Protein 6LOI (pdb70)

Organism: Enterococcus faecalis (strain ATCC 700802 / V583) (NCBI:txid226185)

Nearest PDB structures (foldseek):
  6loi-assembly1_A  TM=1.005E+00  e=3.001E-45  Enterococcus faecalis
  6loi-assembly3_E  TM=9.959E-01  e=5.723E-41  Enterococcus faecalis
  6loi-assembly2_C  TM=9.942E-01  e=9.964E-41  Enterococcus faecalis
  5kh2-assembly1_A  TM=9.831E-01  e=2.744E-28  Streptococcus pneumoniae TIGR4
  4q9m-assembly1_B  TM=9.767E-01  e=1.024E-28  Streptococcus pneumoniae R6

Foldseek 3Di:
DFFDLPFDFWQAEEEEAFCLQVVCVVVPHHSVVSVVLLLVLVVQVVQLCQVSQHAEYEYEDCDDCSLVVCLVVCVVSLEAEAEDADCPPPPPVVNVSRVVSNVSNVPRDTHYYYYYDNDFQVVQLVQLVVVVVVCVVVVVDDPVPDDVLSSLCSGSLVVDPPVHSATQEYEYELQDDDPHRPCVVRCPPHHYYYDNHHSSRCHSSNVSVRSRVSSVD/DFFDLPDDAWQAEEEEAFFLQVVCVVVVHHSVVSVVLLLVLLLQVVLLSQVSQHAEYEYEYPVVPACVLLVSQVVCVVCVVSLEAEEEAADCVPGDPSSSVSRVVSNVVNVPRDTHYYYYYDNDFQVVQQVQLVVVVVVCCVVPVDHPVPQDPVSSLCSGSLVVDPPVHSATQEYEYELQPPDDDRPCVVRCPNHHYYYYNHHSSRDHSRVVSVSRVVSSVD/DAFDLPFDFWQEEEEEAFCLQVVCVVVVHHSLNSVVLLLVLVLQQVLLCLVSQHAEYEYEPDDPADLPVGDPVVLVVLVCVLVSLVVSLVVCVVSLEAEAEDADCVSRPPSSSVSRVVSNVSRVPRDTHYYYYYDNDFQVVQQVQLVVVVVVCVVVVPDPPVRQDVVSSLCSGSLNVDDPVHSATQEYEYECQDPDPHRPPVVRCPPHHYHYDNHRSSRCHSVNVSVSRVVSSVD/DAFDLPDDFWQEEEEEAFFLQVVCVVVVHHSVNSVLLLLVLVLQQVQLCLVSQHAEYEYEPPLSVVVVQQVSLVVSLVVCVVSLEQEAEDADLVPHDPSNSVSNVVSNVSSVPRDTHYYYYYDNHFQVVQLVQLVVVVVVVVVVVPDHDVPDDVVSSLCSGRLNVDPPSHSATQEYEYEQQDDDDRGPCVVRCPHHDYDYYNHRSSRCHSVNVRVRRVVSSVD/DFFDLPFDFWQAEEEEAFFQQVVQVVVVHDRCVSVVLLLVLVLQQVLLCQVSAHAEYEYEYPVVVLPCLLVSLVVCLVVCVVSLEAEEEDACCVPPDDSNVVSVVVSNVSSVPGDTHYYYYYDNDFLVVQQVQLVVVVVVCVVVVVDDPVPQDPLSSLCSGSLNVDPPVHSATQEYEYECQDPDDGRPPVVRCPPHHYYYYNHHSSPCHSSNVSVRRVVVSD/DFFDLPFDFWQEEEEEAFQLQVVQVVVPHDSVVSVVLLLVLLLQQVLLSLVSAHAEYEYEHPVCPLVVVLVSLVVVVVCVVSLEAEEEDADLVVGDDSSSVSRVVSNVVSVPRDTHYYYYYDNDFQVVQQVQLVVVVVVVVVVPPDHPVPCDLLSSLCSGSLNVDPPPNSATQEYEYELQDPDPRRPCVVRCPNHDYYYYNHHSSPCHSSVVSVSRVVSSVD

CATH classification: 3.40.1180.10

B-factor: mean 46.54, std 23.29, range [4.27, 154.28]

Solvent-accessible surface area: 60977 Å² total; per-residue (Å²): 137,60,24,19,114,89,6,20,8,0,24,0,0,0,0,0,18,28,5,29,10,122,31,0,105,99,109,225,73,86,128,127,22,0,100,136,71,1,55,73,8,1,58,97,0,0,97,43,0,24,127,30,26,3,86,0,0,0,1,22,57,136,50,84,78,9,1,33,69,2,2,22,56,0,8,125,22,58,0,70,3,29,15,3,17,64,48,155,180,15,82,82,154,24,35,84,9,1,114,39,1,47,89,9,0,96,110,8,113,31,5,17,0,0,10,1,32,91,11,10,0,183,42,2,54,97,41,2,51,127,90,12,61,52,50,41,81,113,179,65,56,69,76,142,101,57,73,128,116,22,51,19,68,42,8,38,1,12,96,5,69,94,105,25,28,66,3,26,1,4,0,3,0,8,30,74,134,149,42,30,61,0,0,65,78,3,21,70,210,17,84,80,31,72,20,175,33,17,1,13,65,3,18,4,71,23,0,29,80,0,0,4,24,22,28,126,147,194,95,32,60,52,72,26,121,27,0,63,0,0,0,0,0,14,18,6,28,15,117,24,0,110,106,126,213,80,94,140,77,26,0,70,125,62,2,32,76,0,2,40,76,0,1,22,24,0,23,80,16,26,3,89,0,0,0,0,23,65,118,133,155,136,51,64,36,20,33,100,6,12,75,72,4,85,62,7,89,174,44,55,0,82,2,33,9,4,13,51,39,117,165,8,44,76,144,0,64,80,2,0,117,97,7,26,111,111,4,107,113,27,57,34,4,19,0,0,11,3,25,67,14,9,0,28,32,2,1,23,42,0,2,54,94,0,0,30,57,9,49,129,175,76,53,82,14,110,105,2,67,68,108,21,2,18,64,40,9,41,1,15,97,6,62,100,134,32,29,48,4,56,0,4,0,2,0,11,26,62,60,46,0,5,20,0,0,0,6,2,0,0,111,0,33,2,36,32,21,176,32,18,1,8,68,1,48,10,92,23,0,36,76,0,0,1,19,28,36,131,137,173,82,30,62,164,175,28,126,38,0,66,0,0,0,0,0,18,26,5,20,16,119,23,0,41,99,115,89,67,65,19,79,33,0,48,98,58,1,36,51,1,6,40,126,2,1,100,50,0,23,111,38,47,3,103,0,0,0,0,11,46,48,48,81,40,34,59,123,99,42,67,73,18,12,83,89,34,26,85,32,16,29,92,12,3,66,77,0,20,65,36,2,87,160,47,56,0,73,2,31,13,4,16,34,38,118,75,11,40,80,144,0,51,69,1,0,125,102,1,50,100,92,2,96,119,25,119,35,6,20,0,0,7,0,26,21,2,2,1,30,23,2,1,27,44,0,0,60,75,0,0,32,51,8,53,129,184,82,81,73,16,118,97,1,72,68,104,4,0,19,67,34,8,40,2,13,96,8,80,110,80,25,32,49,3,53,1,2,0,0,0,4,35,48,52,59,0,8,19,0,0,0,7,2,0,0,129,3,38,6,28,33,16,172,29,13,1,8,69,4,47,19,106,25,0,37,58,0,0,0,31,30,32,124,68,188,86,30,71,125,17,21,130,37,2,74,0,0,0,0,0,12,10,1,18,0,98,19,0,81,113,117,184,68,91,104,134,29,0,56,106,63,1,23,54,1,7,57,101,0,0,76,51,0,4,74,33,16,4,105,0,0,0,0,15,52,125,114,169,167,51,78,53,16,8,95,8,2,30,70,4,2,19,56,0,9,88,7,30,0,79,2,31,12,3,12,40,47,112,152,12,35,91,131,2,38,80,3,2,106,40,1,48,83,8,0,99,107,11,121,20,6,17,0,0,10,1,22,74,17,9,0,181,42,1,43,102,32,1,115,136,87,9,51,50,53,25,93,137,130,71,55,64,71,142,109,52,79,122,92,18,43,9,75,37,8,39,1,12,97,6,65,95,103,22,25,63,4,46,0,1,0,4,0,21,39,76,132,146,42,23,54,0,0,65,82,2,21,65,203,15,81,78,28,72,21,180,30,29,1,10,69,0,44,20,104,23,0,19,62,0,0,0,25,36,34,130,118,131,92,39,68,122,156,28,126,18,0,62,0,0,0,0,0,17,22,9,19,9,117,8,0,120,99,75,142,26,58,140,61,32,0,78,86,52,2,35,72,2,7,57,106,0,0,89,43,0,26,125,18,26,3,88,0,0,0,0,24,62,116,120,93,99,57,112,34,17,54,77,11,4,59,86,0,15,84,61,0,79,150,21,53,0,71,1,30,12,3,12,42,37,120,164,5,60,85,153,3,35,74,0,1,115,89,1,36,95,91,0,123,133,26,118,35,4,20,0,0,11,1,20,53,10,9,0,29,30,2,7,26,35,2,6,51,80,0,0,33,52,17,56,130,184,72,48,65,13,113,110,1,53,59,117,23,4,17,78,37,8,40,1,13,94,6,70,105,135,25,26,48,4,54,1,2,0,2,0,6,19,62,61,36,0,4,18,0,0,0,6,2,0,0,117,4,60,6,32,30,13,146,30,25,2,7,65,0,42,18,105,26,0,36,76,0,0,8,60,32,44,144,158,81,39,39,128,160,24,131,38,0,78,0,0,0,0,0,21,20,11,30,17,127,26,0,116,94,135,211,76,87,169,112,31,0,66,80,55,1,24,53,0,2,44,115,0,0,118,39,0,29,133,16,43,3,99,0,0,0,1,22,60,132,160,141,115,49,109,45,10,18,78,1,8,69,75,2,84,58,5,88,165,33,52,0,67,1,30,7,4,12,40,42,107,155,16,72,90,147,8,33,62,0,2,111,97,10,22,119,110,6,76,139,26,119,31,5,18,0,0,8,0,13,70,12,11,0,31,29,2,3,22,38,0,0,59,85,0,1,36,54,5,60,136,170,80,47,69,17,119,101,2,64,68,118,20,0,16,59,41,8,41,2,11,95,9,66,114,98,25,33,47,3,56,1,4,0,3,0,10,35,63,71,51,1,3,15,0,0,0,4,2,0,0,131,1,49,8,25,35,21,182,36,16,2,10,82,1,43,23,105,20,0,37,60,0,0,2,38,34,37,132,140

InterPro domains:
  IPR001441 Decaprenyl diphosphate synthase-like [MF_01139] (26-258)
  IPR001441 Decaprenyl diphosphate synthase-like [PF01255] (33-257)
  IPR001441 Decaprenyl diphosphate synthase-like [PTHR10291] (21-257)
  IPR001441 Decaprenyl diphosphate synthase-like [TIGR00055] (26-257)
  IPR001441 Decaprenyl diphosphate synthase-like [cd00475] (29-251)
  IPR018520 Di-trans-poly-cis-decaprenylcistransferase-like, conserved site [PS01066] (203-220)
  IPR036424 Decaprenyl diphosphate synthase-like superfamily [G3DSA:3.40.1180.10] (9-259)
  IPR036424 Decaprenyl diphosphate synthase-like superfamily [SSF64005] (24-252)

Radius of gyration: 36.26 Å; Cα contacts (8 Å, |Δi|>4): 2470; chains: 6; bounding box: 93×89×84 Å

Secondary structure (DSSP, 8-state):
----TTS---SEEEEEE--HHHHHHHTT--HHHHHHHHHHHHHHHHHHHHHHT-SEEEEEE---THHHHHHHHHHHTT-EEEEEE-GGGS-HHHHHHHHHHHHHTTT--S-EEEEEES--HHHHHHHHHHHHHHHHHTTSS-SSS--HHHHHHTSTTTTS-GGGSS-SEEEE-TT-----SSSTTGGGS-EEEE-SS-GGG--HHHHHHHHHHHTT-/----TTS---SEEEEEE--HHHHHHHTT--HHHHHHHHHHHHHHHHHHHHHTT-SEEEEEE--TTS-HHHHHHHH--HHHHTT-EEEEES-GGGS-HHHHHHHHHHHHHHTT--S-EEEEE-S--HHHHHHHHHHHHHHHHHTTSS-STT--HHHHHHTSTTTTS-HHHHS-SEEEE-TT-----SSSTTGGGG-EEEE----GGG--HHHHHHHHHHHTT-/----SSS---SEEEEEE--HHHHHHHTT--HHHHHHHHHHHHHHHHHHHHHTT-SEEEEEE---SPSSS--HHHHHHHHSHHHHHHHHHHHHHHTTPEEEEES-GGGS-HHHHHHHHHHHHTTTT--S-EEEEESS--HHHHHHHHHHHHHHHHHTTSS-GGG--HHHHHHHSTTTTS-GGGSS-SEEEE-TT--B--SSSTTTTSS-EEEE----GGG--HHHHHHHHHHHTT-/----TTS---SEEEEEE--HHHHHHHHT--HHHHHHHHHHHHHHHHHHHHHHT-SEEEEEE--HHHHHHHHHHHHHHHHHHHTTPEEEEES-GGGS-HHHHHHHHHHHHHHTT--S-EEEEESS--HHHHHHHHHHHHHHHHHTTSS-GGG--HHHHHHHSTTTTS-HHHHS-SEEEE-TT-----SSSTTGGGG-EEEE----GGG--HHHHHHHHHHHTT-/----TTS---SEEEEEE--HHHHHHHTT--HHHHHHHHHHHHHHHHHHHHHHT-SEEEEEE---TTTTHHHHHHTTHHHHHHTT-EEEEES-TTSS-HHHHHHHHHHHHHTTT--S-EEEEESS--HHHHHHHHHHHHHHHHHTTSS-GGG--HHHHHHHSTTTTS-HHHHS-SEEEE-TT-----SSSTTGGGG-EEEE-SS-GGG--HHHHHHHHHHHT-/----TTS---SEEEEEE--HHHHHHHTT--TTHHHHHHHHHHHHHHHHHHHHT-SEEEEEE--GGGSHHHHHHHH--HHHHTT-EEEEES-GGGS-HHHHHHHHHHHHTTTT--SPEEEEESS--HHHHHHHHHHHHHHHHHTTSS-GGG--HHHHHHTSTTTTS-STTSS-SEEEE-TT--B--SSSTTGGGGPEEEE-SS-GGG--HHHHHHHHHHHTT-

Sequence (1341 aa):
YAFDKEGQIPQHIAIIMDGNGRWAQNRRLPRIAGHKEGMDTVKKITKHASHLGVKVLTLYAFPVDFFDTFVPELIKENVKVNVMGYQEFLPSHTQDAVKRAIEQTKDNTGMVLNFALNYGARAELLTAMKQIAAEVSEKAYTADEITEETIADHLMTGFLPTELRDPELLIRTSGEERISNFLLWQIAYSELFFTKALWPDFSGDTLETAIASFQNRYAFDKEGQIPQHIAIIMDGNGRWAQNRRLPRIAGHKEGMDTVKKITKHASHLGVKVLTLYAFNFLMQLPVDFFDTFPELIKENVKVNVMGYQEFLPSHTQDAVKRAIEQTKDNTGMVLNFALNYGARAELLTAMKQIAAEVSEKAYTADEITEETIADHLMTGFLPTELRDPELLIRTSGEERISNFLLWQIAYSELFFTKALWPDFSGDTLETAIASFQNRYAFDKEGQIPQHIAIIMDGNGRWAQNRRLPRIAGHKEGMDTVKKITKHASHLGVKVLTLYAFSTENWKRPTDEVNFLMQLPVDFFDTFVPELIKENVKVNVMGYQEFLPSHTQDAVKRAIEQTKDNTGMVLNFALNYGARAELLTAMKQIAAEVSEKAYTADEITEETIADHLMTGFLPTELRDPELLIRTSGEERISNFLLWQIAYSELFFTKALWPDFSGDTLETAIASFQNRYAFDKEGQIPQHIAIIMDGNGRWAQNRRLPRIAGHKEGMDTVKKITKHASHLGVKVLTLYAFNFLMQLPVDFFDTFVPELIKENVKVNVMGYQEFLPSHTQDAVKRAIEQTKDNTGMVLNFALNYGARAELLTAMKQIAAEVSEKAYTADEITEETIADHLMTGFLPTELRDPELLIRTSGEERISNFLLWQIAYSELFFTKALWPDFSGDTLETAIASFQNRYAFDKEGQIPQHIAIIMDGNGRWAQNRRLPRIAGHKEGMDTVKKITKHASHLGVKVLTLYAFNFLMQLPVDFFDTFVPELIKENVKVNVMGYQEFLPSHTQDAVKRAIEQTKDNTGMVLNFALNYGARAELLTAMKQIAAEVSEKAYTADEITEETIADHLMTGFLPTELRDPELLIRTSGEERISNFLLWQIAYSELFFTKALWPDFSGDTLETAIASFQNYAFDKEGQIPQHIAIIMDGNGRWAQNRRLPRIAGHKEGMDTVKKITKHASHLGVKVLTLYAFNFLMQLPVDFFDTFPELIKENVKVNVMGYQEFLPSHTQDAVKRAIEQTKDNTGMVLNFALNYGARAELLTAMKQIAAEVSEKAYTADEITEETIADHLMTGFLPTELRDPELLIRTSGEERISNFLLWQIAYSELFFTKALWPDFSGDTLETAIASFQNR

Structure (mmCIF, N/CA/C/O backbone):
data_6LOI
#
_entry.id   6LOI
#
_cell.length_a   82.779
_cell.length_b   82.779
_cell.length_c   213.706
_cell.angle_alpha   90.000
_cell.angle_beta   90.000
_cell.angle_gamma   120.000
#
_symmetry.space_group_name_H-M   'P 31'
#
loop_
_entity.id
_entity.type
_entity.pdbx_description
1 polymer 'Isoprenyl transferase'
2 water water
#
loop_
_atom_site.group_PDB
_atom_site.id
_atom_site.type_symbol
_atom_site.label_atom_id
_atom_site.label_alt_id
_atom_site.label_comp_id
_atom_site.label_asym_id
_atom_site.label_entity_id
_atom_site.label_seq_id
_atom_site.pdbx_PDB_ins_code
_atom_site.Cartn_x
_atom_site.Cartn_y
_atom_site.Cartn_z
_atom_site.occupancy
_atom_site.B_iso_or_equiv
_atom_site.auth_seq_id
_atom_site.auth_comp_id
_atom_site.auth_asym_id
_atom_site.auth_atom_id
_atom_site.pdbx_PDB_model_num
ATOM 1 N N . TYR A 1 39 ? 24.535 -49.241 -22.906 1.00 56.74 12 TYR A N 1
ATOM 2 C CA . TYR A 1 39 ? 25.881 -49.660 -22.522 1.00 86.24 12 TYR A CA 1
ATOM 3 C C . TYR A 1 39 ? 26.358 -48.905 -21.273 1.00 71.98 12 TYR A C 1
ATOM 4 O O . TYR A 1 39 ? 26.454 -47.674 -21.263 1.00 44.67 12 TYR A O 1
ATOM 13 N N . ALA A 1 40 ? 26.675 -49.665 -20.230 1.00 37.03 13 ALA A N 1
ATOM 14 C CA . ALA A 1 40 ? 26.774 -49.127 -18.883 1.00 43.92 13 ALA A CA 1
ATOM 15 C C . ALA A 1 40 ? 28.201 -48.723 -18.527 1.00 36.56 13 ALA A C 1
ATOM 16 O O . ALA A 1 40 ? 29.175 -49.124 -19.169 1.00 52.01 13 ALA A O 1
ATOM 18 N N . PHE A 1 41 ? 28.304 -47.918 -17.474 1.00 36.50 14 PHE A N 1
ATOM 19 C CA . PHE A 1 41 ? 29.597 -47.481 -16.969 1.00 40.96 14 PHE A CA 1
ATOM 20 C C . PHE A 1 41 ? 30.364 -48.656 -16.372 1.00 45.23 14 PHE A C 1
ATOM 21 O O . PHE A 1 41 ? 29.797 -49.488 -15.659 1.00 45.93 14 PHE A O 1
ATOM 29 N N . ASP A 1 42 ? 31.665 -48.717 -16.665 1.00 36.45 15 ASP A N 1
ATOM 30 C CA . ASP A 1 42 ? 32.551 -49.776 -16.185 1.00 30.45 15 ASP A CA 1
ATOM 31 C C . ASP A 1 42 ? 33.468 -49.193 -15.114 1.00 28.47 15 ASP A C 1
ATOM 32 O O . ASP A 1 42 ? 34.375 -48.413 -15.425 1.00 26.18 15 ASP A O 1
ATOM 37 N N . LYS A 1 43 ? 33.232 -49.580 -13.856 1.00 33.70 16 LYS A N 1
ATOM 38 C CA . LYS A 1 43 ? 34.075 -49.114 -12.758 1.00 24.80 16 LYS A CA 1
ATOM 39 C C . LYS A 1 43 ? 35.533 -49.513 -12.956 1.00 41.01 16 LYS A C 1
ATOM 40 O O . LYS A 1 43 ? 36.438 -48.789 -12.525 1.00 49.40 16 LYS A O 1
ATOM 46 N N . GLU A 1 44 ? 35.785 -50.648 -13.605 1.00 32.41 17 GLU A N 1
ATOM 47 C CA . GLU A 1 44 ? 37.143 -51.059 -13.934 1.00 36.84 17 GLU A CA 1
ATOM 48 C C . GLU A 1 44 ? 37.592 -50.551 -15.295 1.00 38.68 17 GLU A C 1
ATOM 49 O O . GLU A 1 44 ? 38.726 -50.832 -15.699 1.00 39.85 17 GLU A O 1
ATOM 55 N N . GLY A 1 45 ? 36.734 -49.822 -16.006 1.00 49.50 18 GLY A N 1
ATOM 56 C CA . GLY A 1 45 ? 37.064 -49.288 -17.310 1.00 20.29 18 GLY A CA 1
ATOM 57 C C . GLY A 1 45 ? 37.892 -48.021 -17.215 1.00 22.05 18 GLY A C 1
ATOM 58 O O . GLY A 1 45 ? 38.287 -47.569 -16.138 1.00 24.51 18 GLY A O 1
ATOM 59 N N . GLN A 1 46 ? 38.156 -47.439 -18.383 1.00 21.56 19 GLN A N 1
ATOM 60 C CA . GLN A 1 46 ? 38.964 -46.229 -18.448 1.00 20.03 19 GLN A CA 1
ATOM 61 C C . GLN A 1 46 ? 38.229 -45.067 -17.793 1.00 26.01 19 GLN A C 1
ATOM 62 O O . GLN A 1 46 ? 37.057 -44.809 -18.088 1.00 29.61 19 GLN A O 1
ATOM 68 N N . ILE A 1 47 ? 38.918 -44.374 -16.900 1.00 27.48 20 ILE A N 1
ATOM 69 C CA . ILE A 1 47 ? 38.394 -43.199 -16.210 1.00 24.16 20 ILE A CA 1
ATOM 70 C C . ILE A 1 47 ? 39.120 -41.979 -16.757 1.00 28.29 20 ILE A C 1
ATOM 71 O O . ILE A 1 47 ? 40.356 -41.983 -16.812 1.00 26.44 20 ILE A O 1
ATOM 76 N N . PRO A 1 48 ? 38.410 -40.933 -17.178 1.00 27.78 21 PRO A N 1
ATOM 77 C CA . PRO A 1 48 ? 39.091 -39.681 -17.530 1.00 24.48 21 PRO A CA 1
ATOM 78 C C . PRO A 1 48 ? 39.847 -39.137 -16.328 1.00 26.04 21 PRO A C 1
ATOM 79 O O . PRO A 1 48 ? 39.287 -38.976 -15.242 1.00 21.30 21 PRO A O 1
ATOM 83 N N . GLN A 1 49 ? 41.138 -38.866 -16.532 1.00 20.54 22 GLN A N 1
ATOM 84 C CA . GLN A 1 49 ? 41.971 -38.350 -15.453 1.00 16.68 22 GLN A CA 1
ATOM 85 C C . GLN A 1 49 ? 41.599 -36.921 -15.087 1.00 21.20 22 GLN A C 1
ATOM 86 O O . GLN A 1 49 ? 41.681 -36.541 -13.913 1.00 19.08 22 GLN A O 1
ATOM 92 N N . HIS A 1 50 ? 41.192 -36.118 -16.068 1.00 28.85 23 HIS A N 1
ATOM 93 C CA . HIS A 1 50 ? 40.793 -34.733 -15.847 1.00 19.74 23 HIS A CA 1
ATOM 94 C C . HIS A 1 50 ? 39.410 -34.535 -16.445 1.00 25.47 23 HIS A C 1
ATOM 95 O O . HIS A 1 50 ? 39.235 -34.645 -17.665 1.00 22.30 23 HIS A O 1
ATOM 102 N N . ILE A 1 51 ? 38.432 -34.243 -15.593 1.00 27.32 24 ILE A N 1
ATOM 103 C CA . ILE A 1 51 ? 37.073 -33.940 -16.021 1.00 24.20 24 ILE A CA 1
ATOM 104 C C . ILE A 1 51 ? 36.815 -32.465 -15.758 1.00 25.15 24 ILE A C 1
ATOM 105 O O . ILE A 1 51 ? 37.130 -31.956 -14.674 1.00 18.67 24 ILE A O 1
ATOM 110 N N . ALA A 1 52 ? 36.262 -31.778 -16.752 1.00 26.94 25 ALA A N 1
ATOM 111 C CA . ALA A 1 52 ? 35.780 -30.416 -16.589 1.00 21.72 25 ALA A CA 1
ATOM 112 C C . ALA A 1 52 ? 34.267 -30.423 -16.741 1.00 25.34 25 ALA A C 1
ATOM 113 O O . ALA A 1 52 ? 33.726 -31.119 -17.607 1.00 30.71 25 ALA A O 1
ATOM 115 N N . ILE A 1 53 ? 33.580 -29.683 -15.878 1.00 29.00 26 ILE A N 1
ATOM 116 C CA . ILE A 1 53 ? 32.126 -29.601 -15.920 1.00 33.50 26 ILE A CA 1
ATOM 117 C C . ILE A 1 53 ? 31.725 -28.138 -15.946 1.00 27.47 26 ILE A C 1
ATOM 118 O O . ILE A 1 53 ? 32.152 -27.358 -15.086 1.00 31.86 26 ILE A O 1
ATOM 123 N N . ILE A 1 54 ? 30.904 -27.770 -16.925 1.00 30.64 27 ILE A N 1
ATOM 124 C CA . ILE A 1 54 ? 30.272 -26.458 -16.965 1.00 35.92 27 ILE A CA 1
ATOM 125 C C . ILE A 1 54 ? 28.959 -26.589 -16.198 1.00 31.05 27 ILE A C 1
ATOM 126 O O . ILE A 1 54 ? 27.987 -27.166 -16.692 1.00 28.87 27 ILE A O 1
ATOM 131 N N . MET A 1 55 ? 28.945 -26.073 -14.971 1.00 39.66 28 MET A N 1
ATOM 132 C CA . MET A 1 55 ? 27.763 -26.132 -14.121 1.00 41.89 28 MET A CA 1
ATOM 133 C C . MET A 1 55 ? 26.756 -25.095 -14.590 1.00 40.29 28 MET A C 1
ATOM 134 O O . MET A 1 55 ? 27.066 -23.901 -14.653 1.00 47.65 28 MET A O 1
ATOM 139 N N . ASP A 1 56 ? 25.551 -25.551 -14.915 1.00 43.75 29 ASP A N 1
ATOM 140 C CA . ASP A 1 56 ? 24.527 -24.678 -15.459 1.00 45.45 29 ASP A CA 1
ATOM 141 C C . ASP A 1 56 ? 23.166 -25.238 -15.088 1.00 37.59 29 ASP A C 1
ATOM 142 O O . ASP A 1 56 ? 23.009 -26.444 -14.881 1.00 47.51 29 ASP A O 1
ATOM 147 N N . GLY A 1 57 ? 22.183 -24.351 -15.013 1.00 43.83 30 GLY A N 1
ATOM 148 C CA . GLY A 1 57 ? 20.842 -24.729 -14.632 1.00 53.35 30 GLY A CA 1
ATOM 149 C C . GLY A 1 57 ? 20.469 -24.417 -13.202 1.00 45.41 30 GLY A C 1
ATOM 150 O O . GLY A 1 57 ? 19.381 -24.812 -12.769 1.00 41.06 30 GLY A O 1
ATOM 151 N N . ASN A 1 58 ? 21.336 -23.725 -12.455 1.00 40.76 31 ASN A N 1
ATOM 152 C CA . ASN A 1 58 ? 21.023 -23.396 -11.068 1.00 39.75 31 ASN A CA 1
ATOM 153 C C . ASN A 1 58 ? 19.808 -22.483 -10.982 1.00 59.64 31 ASN A C 1
ATOM 154 O O . ASN A 1 58 ? 18.962 -22.642 -10.092 1.00 62.66 31 ASN A O 1
ATOM 159 N N . GLY A 1 59 ? 19.703 -21.520 -11.900 1.00 58.88 32 GLY A N 1
ATOM 160 C CA . GLY A 1 59 ? 18.537 -20.651 -11.912 1.00 48.35 32 GLY A CA 1
ATOM 161 C C . GLY A 1 59 ? 17.285 -21.369 -12.383 1.00 54.09 32 GLY A C 1
ATOM 162 O O . GLY A 1 59 ? 16.235 -21.302 -11.737 1.00 62.46 32 GLY A O 1
ATOM 163 N N . ARG A 1 60 ? 17.381 -22.071 -13.514 1.00 57.04 33 ARG A N 1
ATOM 164 C CA . ARG A 1 60 ? 16.229 -22.797 -14.035 1.00 44.86 33 ARG A CA 1
ATOM 165 C C . ARG A 1 60 ? 15.749 -23.876 -13.075 1.00 61.45 33 ARG A C 1
ATOM 166 O O . ARG A 1 60 ? 14.578 -24.258 -13.129 1.00 63.53 33 ARG A O 1
ATOM 174 N N . TRP A 1 61 ? 16.618 -24.369 -12.191 1.00 67.95 34 TRP A N 1
ATOM 175 C CA . TRP A 1 61 ? 16.192 -25.372 -11.221 1.00 58.10 34 TRP A CA 1
ATOM 176 C C . TRP A 1 61 ? 15.229 -24.773 -10.202 1.00 58.27 34 TRP A C 1
ATOM 177 O O . TRP A 1 61 ? 14.167 -25.344 -9.926 1.00 50.76 34 TRP A O 1
ATOM 188 N N . ALA A 1 62 ? 15.583 -23.617 -9.636 1.00 68.48 35 ALA A N 1
ATOM 189 C CA . ALA A 1 62 ? 14.720 -22.979 -8.648 1.00 67.70 35 ALA A CA 1
ATOM 190 C C . ALA A 1 62 ? 13.421 -22.489 -9.276 1.00 66.31 35 ALA A C 1
ATOM 191 O O . ALA A 1 62 ? 12.346 -22.631 -8.683 1.00 69.34 35 ALA A O 1
ATOM 193 N N . GLN A 1 63 ? 13.501 -21.922 -10.482 1.00 56.59 36 GLN A N 1
ATOM 194 C CA . GLN A 1 63 ? 12.332 -21.290 -11.085 1.00 48.20 36 GLN A CA 1
ATOM 195 C C . GLN A 1 63 ? 11.234 -22.306 -11.390 1.00 71.24 36 GLN A C 1
ATOM 196 O O . GLN A 1 63 ? 10.050 -22.031 -11.165 1.00 90.54 36 GLN A O 1
ATOM 202 N N . ASN A 1 64 ? 11.600 -23.484 -11.913 1.00 64.59 37 ASN A N 1
ATOM 203 C CA . ASN A 1 64 ? 10.593 -24.508 -12.193 1.00 63.40 37 ASN A CA 1
ATOM 204 C C . ASN A 1 64 ? 9.962 -25.039 -10.918 1.00 64.86 37 ASN A C 1
ATOM 205 O O . ASN A 1 64 ? 8.794 -25.442 -10.930 1.00 92.65 37 ASN A O 1
ATOM 210 N N . ARG A 1 65 ? 10.717 -25.068 -9.825 1.00 58.30 38 ARG A N 1
ATOM 211 C CA . ARG A 1 65 ? 10.168 -25.334 -8.503 1.00 70.34 38 ARG A CA 1
ATOM 212 C C . ARG A 1 65 ? 9.653 -24.069 -7.829 1.00 58.25 38 ARG A C 1
ATOM 213 O O . ARG A 1 65 ? 9.345 -24.097 -6.632 1.00 55.03 38 ARG A O 1
ATOM 221 N N . ARG A 1 66 ? 9.582 -22.967 -8.572 1.00 69.26 39 ARG A N 1
ATOM 222 C CA . ARG A 1 66 ? 9.096 -21.668 -8.117 1.00 68.24 39 ARG A CA 1
ATOM 223 C C . ARG A 1 66 ? 9.845 -21.138 -6.898 1.00 67.36 39 ARG A C 1
ATOM 224 O O . ARG A 1 66 ? 9.378 -20.189 -6.256 1.00 61.11 39 ARG A O 1
ATOM 232 N N . LEU A 1 67 ? 10.995 -21.715 -6.570 1.00 60.71 40 LEU A N 1
ATOM 233 C CA . LEU A 1 67 ? 11.837 -21.211 -5.500 1.00 47.01 40 LEU A CA 1
ATOM 234 C C . LEU A 1 67 ? 12.572 -19.952 -5.948 1.00 55.49 40 LEU A C 1
ATOM 235 O O . LEU A 1 67 ? 12.735 -19.711 -7.147 1.00 68.63 40 LEU A O 1
ATOM 240 N N . PRO A 1 68 ? 13.028 -19.130 -5.004 1.00 62.35 41 PRO A N 1
ATOM 241 C CA . PRO A 1 68 ? 13.976 -18.071 -5.366 1.00 58.98 41 PRO A CA 1
ATOM 242 C C . PRO A 1 68 ? 15.282 -18.687 -5.841 1.00 78.37 41 PRO A C 1
ATOM 243 O O . PRO A 1 68 ? 15.645 -19.802 -5.458 1.00 83.90 41 PRO A O 1
ATOM 247 N N . ARG A 1 69 ? 15.992 -17.952 -6.699 1.00 71.39 42 ARG A N 1
ATOM 248 C CA . ARG A 1 69 ? 17.146 -18.547 -7.364 1.00 73.38 42 ARG A CA 1
ATOM 249 C C . ARG A 1 69 ? 18.310 -18.816 -6.416 1.00 65.92 42 ARG A C 1
ATOM 250 O O . ARG A 1 69 ? 19.209 -19.585 -6.772 1.00 79.69 42 ARG A O 1
ATOM 258 N N . ILE A 1 70 ? 18.314 -18.223 -5.220 1.00 58.24 43 ILE A N 1
ATOM 259 C CA . ILE A 1 70 ? 19.346 -18.568 -4.245 1.00 62.24 43 ILE A CA 1
ATOM 260 C C . ILE A 1 70 ? 19.171 -20.001 -3.763 1.00 64.72 43 ILE A C 1
ATOM 261 O O . ILE A 1 70 ? 20.149 -20.666 -3.400 1.00 69.60 43 ILE A O 1
ATOM 266 N N . ALA A 1 71 ? 17.933 -20.500 -3.740 1.00 60.11 44 ALA A N 1
ATOM 267 C CA . ALA A 1 71 ? 17.702 -21.881 -3.339 1.00 68.23 44 ALA A CA 1
ATOM 268 C C . ALA A 1 71 ? 18.275 -22.858 -4.354 1.00 56.89 44 ALA A C 1
ATOM 269 O O . ALA A 1 71 ? 18.703 -23.956 -3.983 1.00 61.53 44 ALA A O 1
ATOM 271 N N . GLY A 1 72 ? 18.289 -22.480 -5.634 1.00 63.15 45 GLY A N 1
ATOM 272 C CA . GLY A 1 72 ? 18.912 -23.320 -6.640 1.00 45.21 45 GLY A CA 1
ATOM 273 C C . GLY A 1 72 ? 20.423 -23.279 -6.584 1.00 44.20 45 GLY A C 1
ATOM 274 O O . GLY A 1 72 ? 21.087 -24.257 -6.939 1.00 52.79 45 GLY A O 1
ATOM 275 N N . HIS A 1 73 ? 20.987 -22.156 -6.133 1.00 60.18 46 HIS A N 1
ATOM 276 C CA . HIS A 1 73 ? 22.432 -22.050 -5.962 1.00 49.36 46 HIS A CA 1
ATOM 277 C C . HIS A 1 73 ? 22.913 -22.755 -4.699 1.00 65.16 46 HIS A C 1
ATOM 278 O O . HIS A 1 73 ? 24.020 -23.305 -4.686 1.00 61.90 46 HIS A O 1
ATOM 285 N N . LYS A 1 74 ? 22.109 -22.737 -3.633 1.00 54.50 47 LYS A N 1
ATOM 286 C CA . LYS A 1 74 ? 22.429 -23.531 -2.451 1.00 54.18 47 LYS A CA 1
ATOM 287 C C . LYS A 1 74 ? 22.438 -25.016 -2.789 1.00 45.35 47 LYS A C 1
ATOM 288 O O . LYS A 1 74 ? 23.347 -25.753 -2.388 1.00 53.57 47 LYS A O 1
ATOM 294 N N . GLU A 1 75 ? 21.428 -25.473 -3.534 1.00 38.40 48 GLU A N 1
ATOM 295 C CA . GLU A 1 75 ? 21.368 -26.867 -3.954 1.00 48.79 48 GLU A CA 1
ATOM 296 C C . GLU A 1 75 ? 22.471 -27.220 -4.943 1.00 57.50 48 GLU A C 1
ATOM 297 O O . GLU A 1 75 ? 22.835 -28.396 -5.056 1.00 50.44 48 GLU A O 1
ATOM 303 N N . GLY A 1 76 ? 23.011 -26.233 -5.661 1.00 53.69 49 GLY A N 1
ATOM 304 C CA . GLY A 1 76 ? 24.109 -26.506 -6.569 1.00 44.16 49 GLY A CA 1
ATOM 305 C C . GLY A 1 76 ? 25.445 -26.641 -5.875 1.00 44.37 49 GLY A C 1
ATOM 306 O O . GLY A 1 76 ? 26.307 -27.400 -6.331 1.00 40.36 49 GLY A O 1
ATOM 307 N N . MET A 1 77 ? 25.645 -25.919 -4.772 1.00 47.31 50 MET A N 1
ATOM 308 C CA . MET A 1 77 ? 26.907 -26.018 -4.052 1.00 48.73 50 MET A CA 1
ATOM 309 C C . MET A 1 77 ? 26.980 -27.257 -3.177 1.00 42.94 50 MET A C 1
ATOM 310 O O . MET A 1 77 ? 28.084 -27.704 -2.850 1.00 41.03 50 MET A O 1
ATOM 315 N N . ASP A 1 78 ? 25.840 -27.824 -2.790 1.00 41.08 51 ASP A N 1
ATOM 316 C CA . ASP A 1 78 ? 25.866 -29.146 -2.182 1.00 38.66 51 ASP A CA 1
ATOM 317 C C . ASP A 1 78 ? 26.040 -30.224 -3.239 1.00 46.33 51 ASP A C 1
ATOM 318 O O . ASP A 1 78 ? 26.658 -31.262 -2.975 1.00 40.36 51 ASP A O 1
ATOM 323 N N . THR A 1 79 ? 25.515 -29.981 -4.441 1.00 39.86 52 THR A N 1
ATOM 324 C CA . THR A 1 79 ? 25.783 -30.869 -5.565 1.00 32.87 52 THR A CA 1
ATOM 325 C C . THR A 1 79 ? 27.272 -30.898 -5.891 1.00 36.94 52 THR A C 1
ATOM 326 O O . THR A 1 79 ? 27.813 -31.942 -6.274 1.00 45.75 52 THR A O 1
ATOM 330 N N . VAL A 1 80 ? 27.958 -29.765 -5.716 1.00 37.95 53 VAL A N 1
ATOM 331 C CA . VAL A 1 80 ? 29.410 -29.732 -5.877 1.00 23.67 53 VAL A CA 1
ATOM 332 C C . VAL A 1 80 ? 30.078 -30.701 -4.909 1.00 36.57 53 VAL A C 1
ATOM 333 O O . VAL A 1 80 ? 31.011 -31.423 -5.277 1.00 42.34 53 VAL A O 1
ATOM 337 N N . LYS A 1 81 ? 29.604 -30.746 -3.661 1.00 33.68 54 LYS A N 1
ATOM 338 C CA . LYS A 1 81 ? 30.196 -31.654 -2.683 1.00 32.47 54 LYS A CA 1
ATOM 339 C C . LYS A 1 81 ? 29.942 -33.113 -3.048 1.00 39.82 54 LYS A C 1
ATOM 340 O O . LYS A 1 81 ? 30.814 -33.969 -2.857 1.00 36.64 54 LYS A O 1
ATOM 346 N N . LYS A 1 82 ? 28.754 -33.417 -3.575 1.00 31.57 55 LYS A N 1
ATOM 347 C CA . LYS A 1 82 ? 28.401 -34.805 -3.852 1.00 27.34 55 LYS A CA 1
ATOM 348 C C . LYS A 1 82 ? 29.215 -35.377 -5.011 1.00 44.76 55 LYS A C 1
ATOM 349 O O . LYS A 1 82 ? 29.448 -36.590 -5.071 1.00 37.86 55 LYS A O 1
ATOM 355 N N . ILE A 1 83 ? 29.678 -34.527 -5.925 1.00 29.25 56 ILE A N 1
ATOM 356 C CA . ILE A 1 83 ? 30.363 -35.003 -7.119 1.00 26.89 56 ILE A CA 1
ATOM 357 C C . ILE A 1 83 ? 31.867 -34.916 -6.917 1.00 27.87 56 ILE A C 1
ATOM 358 O O . ILE A 1 83 ? 32.627 -35.719 -7.470 1.00 37.66 56 ILE A O 1
ATOM 363 N N . THR A 1 84 ? 32.312 -33.949 -6.118 1.00 25.43 57 THR A N 1
ATOM 364 C CA . THR A 1 84 ? 33.698 -33.987 -5.674 1.00 34.46 57 THR A CA 1
ATOM 365 C C . THR A 1 84 ? 33.993 -35.313 -4.987 1.00 38.13 57 THR A C 1
ATOM 366 O O . THR A 1 84 ? 35.032 -35.934 -5.235 1.00 29.97 57 THR A O 1
ATOM 370 N N . LYS A 1 85 ? 33.059 -35.783 -4.156 1.00 36.07 58 LYS A N 1
ATOM 371 C CA . LYS A 1 85 ? 33.260 -37.033 -3.432 1.00 35.80 58 LYS A CA 1
ATOM 372 C C . LYS A 1 85 ? 33.228 -38.227 -4.377 1.00 31.46 58 LYS A C 1
ATOM 373 O O . LYS A 1 85 ? 34.061 -39.134 -4.270 1.00 35.58 58 LYS A O 1
ATOM 379 N N . HIS A 1 86 ? 32.289 -38.235 -5.324 1.00 31.16 59 HIS A N 1
ATOM 380 C CA . HIS A 1 86 ? 32.141 -39.388 -6.204 1.00 27.43 59 HIS A CA 1
ATOM 381 C C . HIS A 1 86 ? 33.260 -39.447 -7.239 1.00 31.96 59 HIS A C 1
ATOM 382 O O . HIS A 1 86 ? 33.854 -40.509 -7.460 1.00 29.71 59 HIS A O 1
ATOM 389 N N . ALA A 1 87 ? 33.560 -38.318 -7.891 1.00 26.34 60 ALA A N 1
ATOM 390 C CA . ALA A 1 87 ? 34.672 -38.287 -8.838 1.00 26.22 60 ALA A CA 1
ATOM 391 C C . ALA A 1 87 ? 35.963 -38.763 -8.186 1.00 33.74 60 ALA A C 1
ATOM 392 O O . ALA A 1 87 ? 36.731 -39.524 -8.791 1.00 26.99 60 ALA A O 1
ATOM 394 N N . SER A 1 88 ? 36.213 -38.323 -6.950 1.00 19.28 61 SER A N 1
ATOM 395 C CA . SER A 1 88 ? 37.385 -38.773 -6.204 1.00 36.85 61 SER A CA 1
ATOM 396 C C . SER A 1 88 ? 37.399 -40.290 -6.066 1.00 34.95 61 SER A C 1
ATOM 397 O O . SER A 1 88 ? 38.396 -40.948 -6.390 1.00 20.86 61 SER A O 1
ATOM 400 N N . HIS A 1 89 ? 36.290 -40.864 -5.596 1.00 27.05 62 HIS A N 1
ATOM 401 C CA . HIS A 1 89 ? 36.212 -42.308 -5.418 1.00 25.79 62 HIS A CA 1
ATOM 402 C C . HIS A 1 89 ? 36.335 -43.061 -6.732 1.00 25.71 62 HIS A C 1
ATOM 403 O O . HIS A 1 89 ? 36.723 -44.233 -6.726 1.00 35.90 62 HIS A O 1
ATOM 410 N N . LEU A 1 90 ? 36.015 -42.421 -7.857 1.00 33.96 63 LEU A N 1
ATOM 411 C CA . LEU A 1 90 ? 36.097 -43.101 -9.142 1.00 26.15 63 LEU A CA 1
ATOM 412 C C . LEU A 1 90 ? 37.512 -43.140 -9.695 1.00 19.41 63 LEU A C 1
ATOM 413 O O . LEU A 1 90 ? 37.772 -43.895 -10.637 1.00 34.28 63 LEU A O 1
ATOM 418 N N . GLY A 1 91 ? 38.424 -42.344 -9.143 1.00 14.99 64 GLY A N 1
ATOM 419 C CA . GLY A 1 91 ? 39.775 -42.250 -9.659 1.00 26.25 64 GLY A CA 1
ATOM 420 C C . GLY A 1 91 ? 40.090 -40.990 -10.444 1.00 33.63 64 GLY A C 1
ATOM 421 O O . GLY A 1 91 ? 41.223 -40.861 -10.924 1.00 37.07 64 GLY A O 1
ATOM 422 N N . VAL A 1 92 ? 39.136 -40.063 -10.603 1.00 31.36 65 VAL A N 1
ATOM 423 C CA . VAL A 1 92 ? 39.417 -38.802 -11.286 1.00 27.58 65 VAL A CA 1
ATOM 424 C C . VAL A 1 92 ? 40.559 -38.083 -10.573 1.00 25.20 65 VAL A C 1
ATOM 425 O O . VAL A 1 92 ? 40.616 -38.039 -9.337 1.00 33.64 65 VAL A O 1
ATOM 429 N N . LYS A 1 93 ? 41.493 -37.531 -11.352 1.00 17.81 66 LYS A N 1
ATOM 430 C CA . LYS A 1 93 ? 42.651 -36.841 -10.793 1.00 23.26 66 LYS A CA 1
ATOM 431 C C . LYS A 1 93 ? 42.487 -35.331 -10.742 1.00 18.46 66 LYS A C 1
ATOM 432 O O . LYS A 1 93 ? 43.072 -34.685 -9.866 1.00 24.00 66 LYS A O 1
ATOM 438 N N . VAL A 1 94 ? 41.735 -34.746 -11.669 1.00 23.25 67 VAL A N 1
ATOM 439 C CA . VAL A 1 94 ? 41.423 -33.322 -11.631 1.00 28.24 67 VAL A CA 1
ATOM 440 C C . VAL A 1 94 ? 39.950 -33.167 -11.977 1.00 19.14 67 VAL A C 1
ATOM 441 O O . VAL A 1 94 ? 39.505 -33.638 -13.029 1.00 27.63 67 VAL A O 1
ATOM 445 N N . LEU A 1 95 ? 39.194 -32.531 -11.087 1.00 29.84 68 LEU A N 1
ATOM 446 C CA . LEU A 1 95 ? 37.801 -32.174 -11.327 1.00 25.23 68 LEU A CA 1
ATOM 447 C C . LEU A 1 95 ? 37.729 -30.655 -11.411 1.00 23.95 68 LEU A C 1
ATOM 448 O O . LEU A 1 95 ? 37.865 -29.969 -10.393 1.00 27.06 68 LEU A O 1
ATOM 453 N N . THR A 1 96 ? 37.534 -30.130 -12.618 1.00 22.60 69 THR A N 1
ATOM 454 C CA . THR A 1 96 ? 37.459 -28.689 -12.838 1.00 22.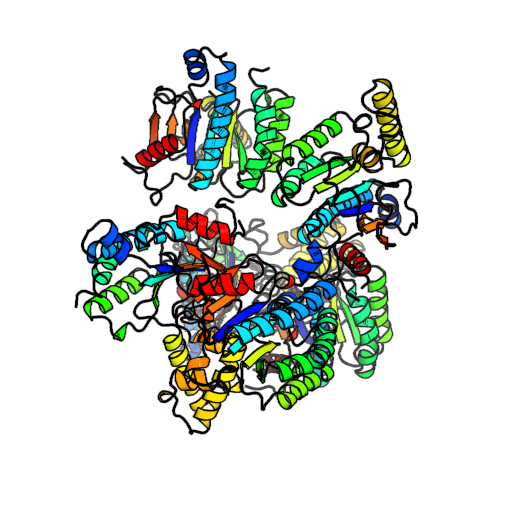52 69 THR A CA 1
ATOM 455 C C . THR A 1 96 ? 35.998 -28.281 -12.986 1.00 27.01 69 THR A C 1
ATOM 456 O O . THR A 1 96 ? 35.284 -28.815 -13.844 1.00 31.34 69 THR A O 1
ATOM 460 N N . LEU A 1 97 ? 35.559 -27.336 -12.156 1.00 37.34 70 LEU A N 1
ATOM 461 C CA . LEU A 1 97 ? 34.161 -26.923 -12.099 1.00 34.55 70 LEU A CA 1
ATOM 462 C C . LEU A 1 97 ? 34.040 -25.464 -12.513 1.00 31.18 70 LEU A C 1
ATOM 463 O O . LEU A 1 97 ? 34.686 -24.590 -11.922 1.00 32.24 70 LEU A O 1
ATOM 468 N N . TYR A 1 98 ? 33.209 -25.205 -13.518 1.00 36.67 71 TYR A N 1
ATOM 469 C CA . TYR A 1 98 ? 32.964 -23.861 -14.023 1.00 36.20 71 TYR A CA 1
ATOM 470 C C . TYR A 1 98 ? 31.591 -23.387 -13.574 1.00 49.10 71 TYR A C 1
ATOM 471 O O . TYR A 1 98 ? 30.593 -24.094 -13.762 1.00 42.41 71 TYR A O 1
ATOM 480 N N . ALA A 1 99 ? 31.544 -22.191 -12.993 1.00 44.82 72 ALA A N 1
ATOM 481 C CA . ALA A 1 99 ? 30.288 -21.565 -12.586 1.00 40.62 72 ALA A CA 1
ATOM 482 C C . ALA A 1 99 ? 29.805 -20.686 -13.734 1.00 54.76 72 ALA A C 1
ATOM 483 O O . ALA A 1 99 ? 30.281 -19.562 -13.912 1.00 66.22 72 ALA A O 1
ATOM 485 N N . PHE A 1 100 ? 28.864 -21.200 -14.522 1.00 53.69 73 PHE A N 1
ATOM 486 C CA . PHE A 1 100 ? 28.298 -20.436 -15.632 1.00 62.49 73 PHE A CA 1
ATOM 487 C C . PHE A 1 100 ? 26.902 -19.929 -15.284 1.00 66.52 73 PHE A C 1
ATOM 488 O O . PHE A 1 100 ? 26.699 -18.730 -15.088 1.00 82.04 73 PHE A O 1
ATOM 496 N N . PRO A 1 119 ? 31.587 -17.870 -3.860 1.00 100.42 92 PRO A N 1
ATOM 497 C CA . PRO A 1 119 ? 31.234 -18.783 -2.767 1.00 88.98 92 PRO A CA 1
ATOM 498 C C . PRO A 1 119 ? 30.581 -18.066 -1.590 1.00 85.03 92 PRO A C 1
ATOM 499 O O . PRO A 1 119 ? 29.648 -17.287 -1.803 1.00 78.75 92 PRO A O 1
ATOM 503 N N . VAL A 1 120 ? 31.097 -18.324 -0.384 1.00 92.40 93 VAL A N 1
ATOM 504 C CA . VAL A 1 120 ? 30.555 -17.813 0.874 1.00 84.97 93 VAL A CA 1
ATOM 505 C C . VAL A 1 120 ? 31.292 -18.536 2.004 1.00 93.20 93 VAL A C 1
ATOM 506 O O . VAL A 1 120 ? 32.494 -18.815 1.895 1.00 62.24 93 VAL A O 1
ATOM 510 N N . ASP A 1 121 ? 30.589 -18.829 3.103 1.00 95.62 94 ASP A N 1
ATOM 511 C CA . ASP A 1 121 ? 31.021 -19.807 4.091 1.00 58.46 94 ASP A CA 1
ATOM 512 C C . ASP A 1 121 ? 31.296 -21.178 3.489 1.00 56.73 94 ASP A C 1
ATOM 513 O O . ASP A 1 121 ? 31.783 -22.061 4.204 1.00 51.78 94 ASP A O 1
ATOM 518 N N . PHE A 1 122 ? 30.968 -21.377 2.208 1.00 78.11 95 PHE A N 1
ATOM 519 C CA . PHE A 1 122 ? 30.937 -22.713 1.623 1.00 65.00 95 PHE A CA 1
ATOM 520 C C . PHE A 1 122 ? 32.275 -23.418 1.779 1.00 50.96 95 PHE A C 1
ATOM 521 O O . PHE A 1 122 ? 32.323 -24.621 2.064 1.00 51.64 95 PHE A O 1
ATOM 529 N N . PHE A 1 123 ? 33.375 -22.682 1.620 1.00 41.93 96 PHE A N 1
ATOM 530 C CA . PHE A 1 123 ? 34.686 -23.304 1.748 1.00 42.58 96 PHE A CA 1
ATOM 531 C C . PHE A 1 123 ? 34.996 -23.674 3.192 1.00 49.66 96 PHE A C 1
ATOM 532 O O . PHE A 1 123 ? 35.630 -24.705 3.440 1.00 47.37 96 PHE A O 1
ATOM 540 N N . ASP A 1 124 ? 34.540 -22.869 4.154 1.00 50.26 97 ASP A N 1
ATOM 541 C CA . ASP A 1 124 ? 34.811 -23.169 5.557 1.00 37.55 97 ASP A CA 1
ATOM 542 C C . ASP A 1 124 ? 34.134 -24.462 5.992 1.00 43.32 97 ASP A C 1
ATOM 543 O O . ASP A 1 124 ? 34.734 -25.269 6.710 1.00 41.30 97 ASP A O 1
ATOM 548 N N . THR A 1 125 ? 32.887 -24.676 5.576 1.00 39.73 98 THR A N 1
ATOM 549 C CA . THR A 1 125 ? 32.181 -25.906 5.912 1.00 52.84 98 THR A CA 1
ATOM 550 C C . THR A 1 125 ? 32.532 -27.058 4.982 1.00 54.08 98 THR A C 1
ATOM 551 O O . THR A 1 125 ? 32.111 -28.191 5.239 1.00 45.60 98 THR A O 1
ATOM 555 N N . PHE A 1 126 ? 33.303 -26.804 3.926 1.00 48.48 99 PHE A N 1
ATOM 556 C CA . PHE A 1 126 ? 33.743 -27.862 3.027 1.00 47.34 99 PHE A CA 1
ATOM 557 C C . PHE A 1 126 ? 35.139 -28.379 3.343 1.00 29.71 99 PHE A C 1
ATOM 558 O O . PHE A 1 126 ? 35.434 -29.538 3.032 1.00 38.63 99 PHE A O 1
ATOM 566 N N . VAL A 1 127 ? 35.989 -27.559 3.972 1.00 34.15 100 VAL A N 1
ATOM 567 C CA . VAL A 1 127 ? 37.393 -27.941 4.161 1.00 30.27 100 VAL A CA 1
ATOM 568 C C . VAL A 1 127 ? 37.553 -29.245 4.934 1.00 33.68 100 VAL A C 1
ATOM 569 O O . VAL A 1 127 ? 38.419 -30.050 4.564 1.00 40.53 100 VAL A O 1
ATOM 573 N N . PRO A 1 128 ? 36.795 -29.521 6.006 1.00 31.33 101 PRO A N 1
ATOM 574 C CA . PRO A 1 128 ? 36.970 -30.826 6.674 1.00 42.78 101 PRO A CA 1
ATOM 575 C C . PRO A 1 128 ? 36.711 -32.014 5.764 1.00 40.20 101 PRO A C 1
ATOM 576 O O . PRO A 1 128 ? 37.495 -32.973 5.774 1.00 36.61 101 PRO A O 1
ATOM 580 N N . GLU A 1 129 ? 35.639 -31.978 4.964 1.00 44.14 102 GLU A N 1
ATOM 581 C CA . GLU A 1 129 ? 35.342 -33.111 4.092 1.00 41.10 102 GLU A CA 1
ATOM 582 C C . GLU A 1 129 ? 36.357 -33.226 2.965 1.00 39.96 102 GLU A C 1
ATOM 583 O O . GLU A 1 129 ? 36.640 -34.336 2.498 1.00 38.90 102 GLU A O 1
ATOM 589 N N . LEU A 1 130 ? 36.921 -32.103 2.522 1.00 26.74 103 LEU A N 1
ATOM 590 C CA . LEU A 1 130 ? 37.981 -32.169 1.524 1.00 34.55 103 LEU A CA 1
ATOM 591 C C . LEU A 1 130 ? 39.238 -32.818 2.091 1.00 36.21 103 LEU A C 1
ATOM 592 O O . LEU A 1 130 ? 39.958 -33.515 1.367 1.00 30.34 103 LEU A O 1
ATOM 597 N N . ILE A 1 131 ? 39.518 -32.604 3.377 1.00 32.05 104 ILE A N 1
ATOM 598 C CA . ILE A 1 131 ? 40.707 -33.200 3.974 1.00 35.80 104 ILE A CA 1
ATOM 599 C C . ILE A 1 131 ? 40.490 -34.688 4.218 1.00 24.85 104 ILE A C 1
ATOM 600 O O . ILE A 1 131 ? 41.393 -35.505 3.998 1.00 27.51 104 ILE A O 1
ATOM 605 N N . LYS A 1 132 ? 39.285 -35.067 4.655 1.00 27.09 105 LYS A N 1
ATOM 606 C CA . LYS A 1 132 ? 38.965 -36.483 4.809 1.00 30.01 105 LYS A CA 1
ATOM 607 C C . LYS A 1 132 ? 39.075 -37.229 3.484 1.00 47.83 105 LYS A C 1
ATOM 608 O O . LYS A 1 132 ? 39.413 -38.418 3.466 1.00 47.99 105 LYS A O 1
ATOM 614 N N . GLU A 1 133 ? 38.807 -36.552 2.369 1.00 45.64 106 GLU A N 1
ATOM 615 C CA . GLU A 1 133 ? 38.860 -37.172 1.054 1.00 34.37 106 GLU A CA 1
ATOM 616 C C . GLU A 1 133 ? 40.197 -36.963 0.355 1.00 33.01 106 GLU A C 1
ATOM 617 O O . GLU A 1 133 ? 40.334 -37.336 -0.815 1.00 25.40 106 GLU A O 1
ATOM 623 N N . ASN A 1 134 ? 41.180 -36.371 1.038 1.00 43.75 107 ASN A N 1
ATOM 624 C CA . ASN A 1 134 ? 42.506 -36.147 0.462 1.00 24.27 107 ASN A CA 1
ATOM 625 C C . ASN A 1 134 ? 42.416 -35.355 -0.842 1.00 28.86 107 ASN A C 1
ATOM 626 O O . ASN A 1 134 ? 43.054 -35.691 -1.841 1.00 28.85 107 ASN A O 1
ATOM 631 N N . VAL A 1 135 ? 41.607 -34.299 -0.841 1.00 31.79 108 VAL A N 1
ATOM 632 C CA . VAL A 1 135 ? 41.368 -33.491 -2.031 1.00 20.89 108 VAL A CA 1
ATOM 633 C C . VAL A 1 135 ? 42.135 -32.184 -1.902 1.00 18.99 108 VAL A C 1
ATOM 634 O O . VAL A 1 135 ? 42.065 -31.514 -0.864 1.00 28.40 108 VAL A O 1
ATOM 638 N N . LYS A 1 136 ? 42.865 -31.824 -2.954 1.00 23.52 109 LYS A N 1
ATOM 639 C CA . LYS A 1 136 ? 43.604 -30.572 -3.024 1.00 26.21 109 LYS A CA 1
ATOM 640 C C . LYS A 1 136 ? 42.802 -29.551 -3.824 1.00 40.00 109 LYS A C 1
ATOM 641 O O . LYS A 1 136 ? 42.243 -29.874 -4.875 1.00 44.97 109 LYS A O 1
ATOM 647 N N . VAL A 1 137 ? 42.754 -28.317 -3.328 1.00 43.83 110 VAL A N 1
ATOM 648 C CA . VAL A 1 137 ? 41.877 -27.283 -3.869 1.00 23.17 110 VAL A CA 1
ATOM 649 C C . VAL A 1 137 ? 42.711 -26.246 -4.607 1.00 34.58 110 VAL A C 1
ATOM 650 O O . VAL A 1 137 ? 43.701 -25.730 -4.070 1.00 34.38 110 VAL A O 1
ATOM 654 N N . ASN A 1 138 ? 42.305 -25.942 -5.836 1.00 30.30 111 ASN A N 1
ATOM 655 C CA . ASN A 1 138 ? 42.874 -24.855 -6.613 1.00 24.05 111 ASN A CA 1
ATOM 656 C C . ASN A 1 138 ? 41.738 -23.980 -7.118 1.00 34.73 111 ASN A C 1
ATOM 657 O O . ASN A 1 138 ? 40.590 -24.422 -7.224 1.00 34.10 111 ASN A O 1
ATOM 662 N N . VAL A 1 139 ? 42.060 -22.725 -7.419 1.00 44.33 112 VAL A N 1
ATOM 663 C CA . VAL A 1 139 ? 41.071 -21.766 -7.903 1.00 45.40 112 VAL A CA 1
ATOM 664 C C . VAL A 1 139 ? 41.634 -21.074 -9.133 1.00 39.29 112 VAL A C 1
ATOM 665 O O . VAL A 1 139 ? 42.613 -20.321 -9.039 1.00 40.70 112 VAL A O 1
ATOM 669 N N . MET A 1 140 ? 41.019 -21.328 -10.280 1.00 43.96 113 MET A N 1
ATOM 670 C CA . MET A 1 140 ? 41.378 -20.662 -11.518 1.00 39.10 113 MET A CA 1
ATOM 671 C C . MET A 1 140 ? 40.543 -19.404 -11.706 1.00 36.33 113 MET A C 1
ATOM 672 O O . MET A 1 140 ? 39.375 -19.337 -11.309 1.00 36.09 113 MET A O 1
ATOM 677 N N . GLY A 1 141 ? 41.151 -18.409 -12.338 1.00 41.44 114 GLY A N 1
ATOM 678 C CA . GLY A 1 141 ? 40.448 -17.178 -12.628 1.00 58.31 114 GLY A CA 1
ATOM 679 C C . GLY A 1 141 ? 41.116 -15.975 -12.004 1.00 50.16 114 GLY A C 1
ATOM 680 O O . GLY A 1 141 ? 42.303 -16.018 -11.662 1.00 47.17 114 GLY A O 1
ATOM 681 N N . TYR A 1 142 ? 40.363 -14.899 -11.842 1.00 36.98 115 TYR A N 1
ATOM 682 C CA . TYR A 1 142 ? 40.891 -13.639 -11.335 1.00 56.78 115 TYR A CA 1
ATOM 683 C C . TYR A 1 142 ? 40.362 -13.446 -9.920 1.00 57.53 115 TYR A C 1
ATOM 684 O O . TYR A 1 142 ? 39.236 -12.979 -9.725 1.00 51.00 115 TYR A O 1
ATOM 693 N N . GLN A 1 143 ? 41.182 -13.831 -8.937 1.00 70.43 116 GLN A N 1
ATOM 694 C CA . GLN A 1 143 ? 40.836 -13.619 -7.537 1.00 70.47 116 GLN A CA 1
ATOM 695 C C . GLN A 1 143 ? 40.644 -12.144 -7.215 1.00 83.48 116 GLN A C 1
ATOM 696 O O . GLN A 1 143 ? 40.004 -11.820 -6.209 1.00 67.91 116 GLN A O 1
ATOM 702 N N . GLU A 1 144 ? 41.168 -11.249 -8.061 1.00 81.23 117 GLU A N 1
ATOM 703 C CA . GLU A 1 144 ? 41.115 -9.816 -7.788 1.00 60.28 117 GLU A CA 1
ATOM 704 C C . GLU A 1 144 ? 39.681 -9.320 -7.628 1.00 64.31 117 GLU A C 1
ATOM 705 O O . GLU A 1 144 ? 39.388 -8.531 -6.722 1.00 82.45 117 GLU A O 1
ATOM 711 N N . PHE A 1 145 ? 38.775 -9.758 -8.501 1.00 58.40 118 PHE A N 1
ATOM 712 C CA . PHE A 1 145 ? 37.390 -9.312 -8.421 1.00 67.31 118 PHE A CA 1
ATOM 713 C C . PHE A 1 145 ? 36.608 -9.999 -7.311 1.00 66.38 118 PHE A C 1
ATOM 714 O O . PHE A 1 145 ? 35.471 -9.598 -7.036 1.00 64.55 118 PHE A O 1
ATOM 722 N N . LEU A 1 146 ? 37.182 -11.018 -6.676 1.00 63.38 119 LEU A N 1
ATOM 723 C CA . LEU A 1 146 ? 36.510 -11.673 -5.564 1.00 54.75 119 LEU A CA 1
ATOM 724 C C . LEU A 1 146 ? 36.452 -10.738 -4.356 1.00 56.91 119 LEU A C 1
ATOM 725 O O . LEU A 1 146 ? 37.402 -9.979 -4.110 1.00 42.65 119 LEU A O 1
ATOM 730 N N . PRO A 1 147 ? 35.361 -10.756 -3.588 1.00 40.82 120 PRO A N 1
ATOM 731 C CA . PRO A 1 147 ? 35.328 -9.978 -2.345 1.00 46.40 120 PRO A CA 1
ATOM 732 C C . PRO A 1 147 ? 36.480 -10.360 -1.427 1.00 49.64 120 PRO A C 1
ATOM 733 O O . PRO A 1 147 ? 36.971 -11.493 -1.448 1.00 63.15 120 PRO A O 1
ATOM 737 N N . SER A 1 148 ? 36.915 -9.388 -0.619 1.00 55.19 121 SER A N 1
ATOM 738 C CA . SER A 1 148 ? 38.109 -9.581 0.201 1.00 64.90 121 SER A CA 1
ATOM 739 C C . SER A 1 148 ? 37.934 -10.730 1.187 1.00 47.95 121 SER A C 1
ATOM 740 O O . SER A 1 148 ? 38.878 -11.488 1.440 1.00 48.49 121 SER A O 1
ATOM 743 N N . HIS A 1 149 ? 36.734 -10.890 1.742 1.00 49.28 122 HIS A N 1
ATOM 744 C CA . HIS A 1 149 ? 36.529 -11.976 2.700 1.00 53.98 122 HIS A CA 1
ATOM 745 C C . HIS A 1 149 ? 36.528 -13.345 2.031 1.00 47.43 122 HIS A C 1
ATOM 746 O O . HIS A 1 149 ? 36.996 -14.318 2.628 1.00 58.74 122 HIS A O 1
ATOM 753 N N . THR A 1 150 ? 35.995 -13.451 0.806 1.00 45.95 123 THR A N 1
ATOM 754 C CA . THR A 1 150 ? 36.021 -14.713 0.069 1.00 51.91 123 THR A CA 1
ATOM 755 C C . THR A 1 150 ? 37.380 -14.963 -0.565 1.00 41.31 123 THR A C 1
ATOM 756 O O . THR A 1 150 ? 37.781 -16.115 -0.736 1.00 39.51 123 THR A O 1
ATOM 760 N N . GLN A 1 151 ? 38.080 -13.887 -0.909 1.00 38.57 124 GLN A N 1
ATOM 761 C CA . GLN A 1 151 ? 39.510 -14.018 -1.165 1.00 45.76 124 GLN A CA 1
ATOM 762 C C . GLN A 1 151 ? 40.226 -14.674 0.012 1.00 50.24 124 GLN A C 1
ATOM 763 O O . GLN A 1 151 ? 41.096 -15.543 -0.174 1.00 48.48 124 GLN A O 1
ATOM 769 N N . ASP A 1 152 ? 39.876 -14.281 1.231 1.00 48.52 125 ASP A N 1
ATOM 770 C CA . ASP A 1 152 ? 40.502 -14.874 2.405 1.00 42.40 125 ASP A CA 1
ATOM 771 C C . ASP A 1 152 ? 40.110 -16.339 2.559 1.00 49.67 125 ASP A C 1
ATOM 772 O O . ASP A 1 152 ? 40.966 -17.194 2.818 1.00 46.26 125 ASP A O 1
ATOM 777 N N . ALA A 1 153 ? 38.819 -16.651 2.395 1.00 30.29 126 ALA A N 1
ATOM 778 C CA . ALA A 1 153 ? 38.368 -18.030 2.569 1.00 30.95 126 ALA A CA 1
ATOM 779 C C . ALA A 1 153 ? 38.921 -18.949 1.485 1.00 44.46 126 ALA A C 1
ATOM 780 O O . ALA A 1 153 ? 39.148 -20.139 1.738 1.00 38.83 126 ALA A O 1
ATOM 782 N N . VAL A 1 154 ? 39.149 -18.416 0.282 1.00 35.30 127 VAL A N 1
ATOM 783 C CA . VAL A 1 154 ? 39.665 -19.227 -0.817 1.00 29.01 127 VAL A CA 1
ATOM 784 C C . VAL A 1 154 ? 41.133 -19.572 -0.585 1.00 30.53 127 VAL A C 1
ATOM 785 O O . VAL A 1 154 ? 41.530 -20.740 -0.659 1.00 37.35 127 VAL A O 1
ATOM 789 N N . LYS A 1 155 ? 41.966 -18.565 -0.304 1.00 31.25 128 LYS A N 1
ATOM 790 C CA . LYS A 1 155 ? 43.375 -18.839 -0.041 1.00 43.12 128 LYS A CA 1
ATOM 791 C C . LYS A 1 155 ? 43.575 -19.652 1.232 1.00 34.92 128 LYS A C 1
ATOM 792 O O . LYS A 1 155 ? 44.621 -20.293 1.383 1.00 38.70 128 LYS A O 1
ATOM 798 N N . ARG A 1 156 ? 42.598 -19.652 2.141 1.00 32.46 129 ARG A N 1
ATOM 799 C CA . ARG A 1 156 ? 42.693 -20.509 3.318 1.00 47.33 129 ARG A CA 1
ATOM 800 C C . ARG A 1 156 ? 42.433 -21.965 2.954 1.00 40.41 129 ARG A C 1
ATOM 801 O O . ARG A 1 156 ? 43.168 -22.863 3.382 1.00 32.02 129 ARG A O 1
ATOM 809 N N . ALA A 1 157 ? 41.387 -22.218 2.162 1.00 29.69 130 ALA A N 1
ATOM 810 C CA . ALA A 1 157 ? 41.116 -23.577 1.704 1.00 31.24 130 ALA A CA 1
ATOM 811 C C . ALA A 1 157 ? 42.238 -24.101 0.817 1.00 34.98 130 ALA A C 1
ATOM 812 O O . ALA A 1 157 ? 42.538 -25.301 0.837 1.00 35.72 130 ALA A O 1
ATOM 814 N N . ILE A 1 158 ? 42.867 -23.224 0.035 1.00 26.78 131 ILE A N 1
ATOM 815 C CA . ILE A 1 158 ? 43.992 -23.643 -0.792 1.00 40.60 131 ILE A CA 1
ATOM 816 C C . ILE A 1 158 ? 45.165 -24.053 0.088 1.00 26.46 131 ILE A C 1
ATOM 817 O O . ILE A 1 158 ? 45.774 -25.111 -0.113 1.00 39.97 131 ILE A O 1
ATOM 822 N N . GLU A 1 159 ? 45.490 -23.227 1.087 1.00 39.83 132 GLU A N 1
ATOM 823 C CA . GLU A 1 159 ? 46.628 -23.520 1.954 1.00 41.22 132 GLU A CA 1
ATOM 824 C C . GLU A 1 159 ? 46.361 -24.739 2.827 1.00 33.09 132 GLU A C 1
ATOM 825 O O . GLU A 1 159 ? 47.249 -25.579 3.015 1.00 36.66 132 GLU A O 1
ATOM 831 N N . GLN A 1 160 ? 45.141 -24.861 3.357 1.00 26.17 133 GLN A N 1
ATOM 832 C CA . GLN A 1 160 ? 44.794 -25.967 4.243 1.00 34.08 133 GLN A CA 1
ATOM 833 C C . GLN A 1 160 ? 44.694 -27.307 3.526 1.00 39.66 133 GLN A C 1
ATOM 834 O O . GLN A 1 160 ? 44.666 -28.343 4.200 1.00 39.35 133 GLN A O 1
ATOM 840 N N . THR A 1 161 ? 44.632 -27.319 2.192 1.00 37.82 134 THR A N 1
ATOM 841 C CA . THR A 1 161 ? 44.595 -28.562 1.427 1.00 28.00 134 THR A CA 1
ATOM 842 C C . THR A 1 161 ? 45.784 -28.708 0.486 1.00 30.44 134 THR A C 1
ATOM 843 O O . THR A 1 161 ? 45.790 -29.623 -0.344 1.00 35.38 134 THR A O 1
ATOM 847 N N . LYS A 1 162 ? 46.791 -27.836 0.594 1.00 25.29 135 LYS A N 1
ATOM 848 C CA . LYS A 1 162 ? 47.925 -27.876 -0.324 1.00 28.33 135 LYS A CA 1
ATOM 849 C C . LYS A 1 162 ? 48.697 -29.189 -0.247 1.00 36.28 135 LYS A C 1
ATOM 850 O O . LYS A 1 162 ? 49.365 -29.562 -1.218 1.00 33.18 135 LYS A O 1
ATOM 856 N N . ASP A 1 163 ? 48.617 -29.900 0.877 1.00 40.35 136 ASP A N 1
ATOM 857 C CA . ASP A 1 163 ? 49.405 -31.105 1.089 1.00 32.68 136 ASP A CA 1
ATOM 858 C C . ASP A 1 163 ? 48.639 -32.386 0.794 1.00 51.38 136 ASP A C 1
ATOM 859 O O . ASP A 1 163 ? 49.235 -33.467 0.838 1.00 59.62 136 ASP A O 1
ATOM 864 N N . ASN A 1 164 ? 47.344 -32.299 0.508 1.00 43.23 137 ASN A N 1
ATOM 865 C CA . ASN A 1 164 ? 46.598 -33.476 0.095 1.00 28.25 137 ASN A CA 1
ATOM 866 C C . ASN A 1 164 ? 47.112 -33.970 -1.253 1.00 35.88 137 ASN A C 1
ATOM 867 O O . ASN A 1 164 ? 47.439 -33.174 -2.140 1.00 35.99 137 ASN A O 1
ATOM 872 N N . THR A 1 165 ? 47.195 -35.293 -1.402 1.00 35.03 138 THR A N 1
ATOM 873 C CA . THR A 1 165 ? 47.807 -35.908 -2.575 1.00 36.50 138 THR A CA 1
ATOM 874 C C . THR A 1 165 ? 46.800 -36.546 -3.524 1.00 28.85 138 THR A C 1
ATOM 875 O O . THR A 1 165 ? 47.202 -37.076 -4.566 1.00 21.24 138 THR A O 1
ATOM 879 N N . GLY A 1 166 ? 45.511 -36.513 -3.202 1.00 24.12 139 GLY A N 1
ATOM 880 C CA . GLY A 1 166 ? 44.522 -37.140 -4.057 1.00 25.18 139 GLY A CA 1
ATOM 881 C C . GLY A 1 166 ? 44.057 -36.261 -5.200 1.00 23.93 139 GLY A C 1
ATOM 882 O O . GLY A 1 166 ? 44.868 -35.610 -5.866 1.00 17.33 139 GLY A O 1
ATOM 883 N N . MET A 1 167 ? 42.748 -36.231 -5.429 1.00 17.35 140 MET A N 1
ATOM 884 C CA . MET A 1 167 ? 42.198 -35.481 -6.549 1.00 18.99 140 MET A CA 1
ATOM 885 C C . MET A 1 167 ? 42.323 -33.981 -6.321 1.00 25.17 140 MET A C 1
ATOM 886 O O . MET A 1 167 ? 42.167 -33.488 -5.200 1.00 25.55 140 MET A O 1
ATOM 891 N N . VAL A 1 168 ? 42.593 -33.254 -7.398 1.00 25.64 141 VAL A N 1
ATOM 892 C CA . VAL A 1 168 ? 42.603 -31.798 -7.373 1.00 18.59 141 VAL A CA 1
ATOM 893 C C . VAL A 1 168 ? 41.207 -31.297 -7.731 1.00 25.52 141 VAL A C 1
ATOM 894 O O . VAL A 1 168 ? 40.673 -31.621 -8.797 1.00 29.45 141 VAL A O 1
ATOM 898 N N . LEU A 1 169 ? 40.609 -30.523 -6.834 1.00 33.94 142 LEU A N 1
ATOM 899 C CA . LEU A 1 169 ? 39.371 -29.809 -7.122 1.00 16.65 142 LEU A CA 1
ATOM 900 C C . LEU A 1 169 ? 39.755 -28.413 -7.597 1.00 34.14 142 LEU A C 1
ATOM 901 O O . LEU A 1 169 ? 40.337 -27.629 -6.838 1.00 34.37 142 LEU A O 1
ATOM 906 N N . ASN A 1 170 ? 39.445 -28.109 -8.856 1.00 33.56 143 ASN A N 1
ATOM 907 C CA . ASN A 1 170 ? 39.884 -26.878 -9.510 1.00 27.91 143 ASN A CA 1
ATOM 908 C C . ASN A 1 170 ? 38.661 -26.025 -9.830 1.00 33.87 143 ASN A C 1
ATOM 909 O O . ASN A 1 170 ? 37.933 -26.301 -10.788 1.00 41.02 143 ASN A O 1
ATOM 914 N N . PHE A 1 171 ? 38.443 -24.982 -9.035 1.00 33.03 144 PHE A N 1
ATOM 915 C CA . PHE A 1 171 ? 37.313 -24.092 -9.255 1.00 38.52 144 PHE A CA 1
ATOM 916 C C . PHE A 1 171 ? 37.649 -23.044 -10.301 1.00 32.50 144 PHE A C 1
ATOM 917 O O . PHE A 1 171 ? 38.710 -22.414 -10.243 1.00 33.90 144 PHE A O 1
ATOM 925 N N . ALA A 1 172 ? 36.733 -22.841 -11.240 1.00 21.21 145 ALA A N 1
ATOM 926 C CA . ALA A 1 172 ? 36.838 -21.763 -12.216 1.00 24.40 145 ALA A CA 1
ATOM 927 C C . ALA A 1 172 ? 35.860 -20.678 -11.779 1.00 39.65 145 ALA A C 1
ATOM 928 O O . ALA A 1 172 ? 34.647 -20.808 -11.963 1.00 46.15 145 ALA A O 1
ATOM 930 N N . LEU A 1 173 ? 36.390 -19.615 -11.178 1.00 50.24 146 LEU A N 1
ATOM 931 C CA . LEU A 1 173 ? 35.584 -18.527 -10.636 1.00 48.12 146 LEU A CA 1
ATOM 932 C C . LEU A 1 173 ? 35.984 -17.234 -11.327 1.00 42.71 146 LEU A C 1
ATOM 933 O O . LEU A 1 173 ? 37.158 -16.848 -11.290 1.00 53.32 146 LEU A O 1
ATOM 938 N N . ASN A 1 174 ? 35.008 -16.566 -11.942 1.00 45.06 147 ASN A N 1
ATOM 939 C CA . ASN A 1 174 ? 35.247 -15.377 -12.757 1.00 56.66 147 ASN A CA 1
ATOM 940 C C . ASN A 1 174 ? 36.365 -15.644 -13.764 1.00 57.98 147 ASN A C 1
ATOM 941 O O . ASN A 1 174 ? 37.412 -14.993 -13.774 1.00 41.01 147 ASN A O 1
ATOM 946 N N . TYR A 1 175 ? 36.122 -16.642 -14.608 1.00 51.58 148 TYR A N 1
ATOM 947 C CA . TYR A 1 175 ? 37.116 -17.160 -15.533 1.00 40.77 148 TYR A CA 1
ATOM 948 C C . TYR A 1 175 ? 36.601 -17.036 -16.960 1.00 42.31 148 TYR A C 1
ATOM 949 O O . TYR A 1 175 ? 35.416 -17.266 -17.226 1.00 42.24 148 TYR A O 1
ATOM 958 N N . GLY A 1 176 ? 37.498 -16.677 -17.876 1.00 40.20 149 GLY A N 1
ATOM 959 C CA . GLY A 1 176 ? 37.172 -16.647 -19.291 1.00 44.00 149 GLY A CA 1
ATOM 960 C C . GLY A 1 176 ? 38.315 -17.163 -20.140 1.00 26.33 149 GLY A C 1
ATOM 961 O O . GLY A 1 176 ? 39.466 -16.772 -19.924 1.00 35.53 149 GLY A O 1
ATOM 962 N N . ALA A 1 177 ? 38.017 -18.038 -21.105 1.00 27.92 150 ALA A N 1
ATOM 963 C CA . ALA A 1 177 ? 39.078 -18.678 -21.881 1.00 21.42 150 ALA A CA 1
ATOM 964 C C . ALA A 1 177 ? 39.827 -17.666 -22.741 1.00 22.91 150 ALA A C 1
ATOM 965 O O . ALA A 1 177 ? 41.063 -17.619 -22.726 1.00 23.16 150 ALA A O 1
ATOM 967 N N . ARG A 1 178 ? 39.096 -16.851 -23.502 1.00 29.88 151 ARG A N 1
ATOM 968 C CA . ARG A 1 178 ? 39.741 -15.803 -24.288 1.00 27.91 151 ARG A CA 1
ATOM 969 C C . ARG A 1 178 ? 40.490 -14.827 -23.388 1.00 34.78 151 ARG A C 1
ATOM 970 O O . ARG A 1 178 ? 41.608 -14.406 -23.710 1.00 33.06 151 ARG A O 1
ATOM 978 N N . ALA A 1 179 ? 39.890 -14.456 -22.252 1.00 40.77 152 ALA A N 1
ATOM 979 C CA . ALA A 1 179 ? 40.595 -13.625 -21.281 1.00 26.01 152 ALA A CA 1
ATOM 980 C C . ALA A 1 179 ? 41.852 -14.323 -20.777 1.00 32.83 152 ALA A C 1
ATOM 981 O O . ALA A 1 179 ? 42.918 -13.705 -20.674 1.00 32.74 152 ALA A O 1
ATOM 983 N N . GLU A 1 180 ? 41.747 -15.620 -20.471 1.00 31.89 153 GLU A N 1
ATOM 984 C CA . GLU A 1 180 ? 42.909 -16.386 -20.032 1.00 28.24 153 GLU A CA 1
ATOM 985 C C . GLU A 1 180 ? 43.990 -16.423 -21.106 1.00 37.13 153 GLU A C 1
ATOM 986 O O . GLU A 1 180 ? 45.181 -16.266 -20.807 1.00 35.75 153 GLU A O 1
ATOM 992 N N . LEU A 1 181 ? 43.597 -16.633 -22.364 1.00 38.06 154 LEU A N 1
ATOM 993 C CA . LEU A 1 181 ? 44.581 -16.652 -23.438 1.00 31.26 154 LEU A CA 1
ATOM 994 C C . LEU A 1 181 ? 45.222 -15.284 -23.631 1.00 46.23 154 LEU A C 1
ATOM 995 O O . LEU A 1 181 ? 46.404 -15.198 -23.988 1.00 35.43 154 LEU A O 1
ATOM 1000 N N . LEU A 1 182 ? 44.469 -14.207 -23.389 1.00 38.75 155 LEU A N 1
ATOM 1001 C CA . LEU A 1 182 ? 45.037 -12.869 -23.515 1.00 32.91 155 LEU A CA 1
ATOM 1002 C C . LEU A 1 182 ? 46.065 -12.604 -22.422 1.00 45.32 155 LEU A C 1
ATOM 1003 O O . LEU A 1 182 ? 47.169 -12.118 -22.699 1.00 42.73 155 LEU A O 1
ATOM 1008 N N . THR A 1 183 ? 45.720 -12.914 -21.166 1.00 36.55 156 THR A N 1
ATOM 1009 C CA . THR A 1 183 ? 46.666 -12.695 -20.077 1.00 36.32 156 THR A CA 1
ATOM 1010 C C . THR A 1 183 ? 47.904 -13.563 -20.243 1.00 50.24 156 THR A C 1
ATOM 1011 O O . THR A 1 183 ? 49.011 -13.142 -19.888 1.00 50.80 156 THR A O 1
ATOM 1015 N N . ALA A 1 184 ? 47.741 -14.768 -20.790 1.00 53.97 157 ALA A N 1
ATOM 1016 C CA . ALA A 1 184 ? 48.906 -15.560 -21.159 1.00 47.78 157 ALA A CA 1
ATOM 1017 C C . ALA A 1 184 ? 49.690 -14.901 -22.288 1.00 51.37 157 ALA A C 1
ATOM 1018 O O . ALA A 1 184 ? 50.920 -15.014 -22.329 1.00 52.15 157 ALA A O 1
ATOM 1020 N N . MET A 1 185 ? 49.011 -14.198 -23.199 1.00 56.18 158 MET A N 1
ATOM 1021 C CA . MET A 1 185 ? 49.722 -13.559 -24.304 1.00 48.78 158 MET A CA 1
ATOM 1022 C C . MET A 1 185 ? 50.535 -12.363 -23.819 1.00 50.62 158 MET A C 1
ATOM 1023 O O . MET A 1 185 ? 51.699 -12.198 -24.199 1.00 50.46 158 MET A O 1
ATOM 1025 N N . LYS A 1 186 ? 49.942 -11.521 -22.969 1.00 60.50 159 LYS A N 1
ATOM 1026 C CA . LYS A 1 186 ? 50.656 -10.345 -22.479 1.00 45.28 159 LYS A CA 1
ATOM 1027 C C . LYS A 1 186 ? 51.910 -10.737 -21.704 1.00 55.95 159 LYS A C 1
ATOM 1028 O O . LYS A 1 186 ? 52.953 -10.082 -21.825 1.00 58.10 159 LYS A O 1
ATOM 1034 N N . GLN A 1 187 ? 51.832 -11.810 -20.907 1.00 48.18 160 GLN A N 1
ATOM 1035 C CA . GLN A 1 187 ? 52.996 -12.258 -20.147 1.00 48.92 160 GLN A CA 1
ATOM 1036 C C . GLN A 1 187 ? 54.125 -12.703 -21.069 1.00 52.62 160 GLN A C 1
ATOM 1037 O O . GLN A 1 187 ? 55.293 -12.369 -20.839 1.00 59.47 160 GLN A O 1
ATOM 1043 N N . ILE A 1 188 ? 53.798 -13.455 -22.120 1.00 47.82 161 ILE A N 1
ATOM 1044 C CA . ILE A 1 188 ? 54.827 -13.900 -23.053 1.00 40.99 161 ILE A CA 1
ATOM 1045 C C . ILE A 1 188 ? 55.368 -12.721 -23.851 1.00 52.20 161 ILE A C 1
ATOM 1046 O O . ILE A 1 188 ? 56.568 -12.649 -24.144 1.00 54.66 161 ILE A O 1
ATOM 1051 N N . ALA A 1 189 ? 54.498 -11.773 -24.207 1.00 59.90 162 ALA A N 1
ATOM 1052 C CA . ALA A 1 189 ? 54.952 -10.596 -24.941 1.00 61.12 162 ALA A CA 1
ATOM 1053 C C . ALA A 1 189 ? 55.877 -9.742 -24.084 1.00 73.92 162 ALA A C 1
ATOM 1054 O O . ALA A 1 189 ? 56.840 -9.153 -24.592 1.00 76.39 162 ALA A O 1
ATOM 1056 N N . ALA A 1 190 ? 55.605 -9.668 -22.780 1.00 63.42 163 ALA A N 1
ATOM 1057 C CA . ALA A 1 190 ? 56.509 -8.965 -21.879 1.00 50.05 163 ALA A CA 1
ATOM 1058 C C . ALA A 1 190 ? 57.826 -9.716 -21.720 1.00 53.35 163 ALA A C 1
ATOM 1059 O O . ALA A 1 190 ? 58.898 -9.101 -21.725 1.00 74.82 163 ALA A O 1
ATOM 1061 N N . GLU A 1 191 ? 57.766 -11.046 -21.593 1.00 60.64 164 GLU A N 1
ATOM 1062 C CA . GLU A 1 191 ? 58.974 -11.824 -21.324 1.00 60.89 164 GLU A CA 1
ATOM 1063 C C . GLU A 1 191 ? 59.962 -11.752 -22.483 1.00 61.98 164 GLU A C 1
ATOM 1064 O O . GLU A 1 191 ? 61.176 -11.670 -22.264 1.00 60.97 164 GLU A O 1
ATOM 1070 N N . VAL A 1 192 ? 59.466 -11.785 -23.724 1.00 56.71 165 VAL A N 1
ATOM 1071 C CA . VAL A 1 192 ? 60.367 -11.664 -24.868 1.00 64.76 165 VAL A CA 1
ATOM 1072 C C . VAL A 1 192 ? 60.880 -10.237 -24.999 1.00 80.56 165 VAL A C 1
ATOM 1073 O O . VAL A 1 192 ? 61.959 -10.008 -25.559 1.00 80.35 165 VAL A O 1
ATOM 1077 N N . SER A 1 193 ? 60.124 -9.259 -24.492 1.00 78.71 166 SER A N 1
ATOM 1078 C CA . SER A 1 193 ? 60.582 -7.875 -24.544 1.00 78.92 166 SER A CA 1
ATOM 1079 C C . SER A 1 193 ? 61.708 -7.620 -23.550 1.00 73.87 166 SER A C 1
ATOM 1080 O O . SER A 1 193 ? 62.574 -6.775 -23.802 1.00 77.71 166 SER A O 1
ATOM 1083 N N . GLU A 1 194 ? 61.713 -8.327 -22.418 1.00 64.13 167 GLU A N 1
ATOM 1084 C CA . GLU A 1 194 ? 62.865 -8.329 -21.526 1.00 65.45 167 GLU A CA 1
ATOM 1085 C C . GLU A 1 194 ? 63.870 -9.413 -21.889 1.00 66.04 167 GLU A C 1
ATOM 1086 O O . GLU A 1 194 ? 64.609 -9.893 -21.018 1.00 68.29 167 GLU A O 1
ATOM 1092 N N . LYS A 1 195 ? 63.900 -9.819 -23.160 1.00 72.59 168 LYS A N 1
ATOM 1093 C CA . LYS A 1 195 ? 64.944 -10.667 -23.731 1.00 69.97 168 LYS A CA 1
ATOM 1094 C C . LYS A 1 195 ? 65.084 -12.003 -23.010 1.00 69.91 168 LYS A C 1
ATOM 1095 O O . LYS A 1 195 ? 66.141 -12.640 -23.081 1.00 75.15 168 LYS A O 1
ATOM 1101 N N . ALA A 1 196 ? 64.034 -12.451 -22.317 1.00 67.15 169 ALA A N 1
ATOM 1102 C CA . ALA A 1 196 ? 64.102 -13.741 -21.638 1.00 61.39 169 ALA A CA 1
ATOM 1103 C C . ALA A 1 196 ? 64.257 -14.882 -22.638 1.00 55.63 169 ALA A C 1
ATOM 1104 O O . ALA A 1 196 ? 64.975 -15.853 -22.374 1.00 50.20 169 ALA A O 1
ATOM 1106 N N . TYR A 1 197 ? 63.600 -14.782 -23.793 1.00 51.29 170 TYR A N 1
ATOM 1107 C CA . TYR A 1 197 ? 63.749 -15.780 -24.845 1.00 66.80 170 TYR A CA 1
ATOM 1108 C C . TYR A 1 197 ? 63.335 -15.150 -26.170 1.00 65.23 170 TYR A C 1
ATOM 1109 O O . TYR A 1 197 ? 62.743 -14.069 -26.202 1.00 67.14 170 TYR A O 1
ATOM 1118 N N . THR A 1 198 ? 63.665 -15.833 -27.273 1.00 63.77 171 THR A N 1
ATOM 1119 C CA . THR A 1 198 ? 63.311 -15.320 -28.597 1.00 63.28 171 THR A CA 1
ATOM 1120 C C . THR A 1 198 ? 61.803 -15.232 -28.771 1.00 70.00 171 THR A C 1
ATOM 1121 O O . THR A 1 198 ? 61.041 -15.642 -27.891 1.00 84.15 171 THR A O 1
ATOM 1125 N N . ALA A 1 199 ? 61.363 -14.715 -29.913 1.00 63.12 172 ALA A N 1
ATOM 1126 C CA . ALA A 1 199 ? 59.979 -14.926 -30.305 1.00 46.91 172 ALA A CA 1
ATOM 1127 C C . ALA A 1 199 ? 59.778 -16.278 -30.979 1.00 51.60 172 ALA A C 1
ATOM 1128 O O . ALA A 1 199 ? 58.656 -16.793 -30.966 1.00 67.59 172 ALA A O 1
ATOM 1130 N N . ASP A 1 200 ? 60.838 -16.868 -31.548 1.00 60.34 173 ASP A N 1
ATOM 1131 C CA . ASP A 1 200 ? 60.746 -18.176 -32.191 1.00 49.36 173 ASP A CA 1
ATOM 1132 C C . ASP A 1 200 ? 60.936 -19.332 -31.215 1.00 55.86 173 ASP A C 1
ATOM 1133 O O . ASP A 1 200 ? 60.687 -20.484 -31.588 1.00 63.58 173 ASP A O 1
ATOM 1138 N N . GLU A 1 201 ? 61.390 -19.061 -29.990 1.00 62.94 174 GLU A N 1
ATOM 1139 C CA . GLU A 1 201 ? 61.468 -20.097 -28.965 1.00 53.68 174 GLU A CA 1
ATOM 1140 C C . GLU A 1 201 ? 60.120 -20.383 -28.317 1.00 59.81 174 GLU A C 1
ATOM 1141 O O . GLU A 1 201 ? 59.996 -21.379 -27.593 1.00 53.11 174 GLU A O 1
ATOM 1147 N N . ILE A 1 202 ? 59.117 -19.533 -28.544 1.00 64.20 175 ILE A N 1
ATOM 1148 C CA . ILE A 1 202 ? 57.792 -19.793 -28.000 1.00 44.79 175 ILE A CA 1
ATOM 1149 C C . ILE A 1 202 ? 57.239 -21.060 -28.621 1.00 52.20 175 ILE A C 1
ATOM 1150 O O . ILE A 1 202 ? 57.310 -21.260 -29.843 1.00 54.72 175 ILE A O 1
ATOM 1155 N N . THR A 1 203 ? 56.690 -21.931 -27.785 1.00 44.73 176 THR A N 1
ATOM 1156 C CA . THR A 1 203 ? 56.106 -23.188 -28.221 1.00 50.15 176 THR A CA 1
ATOM 1157 C C . THR A 1 203 ? 54.682 -23.292 -27.687 1.00 52.40 176 THR A C 1
ATOM 1158 O O . THR A 1 203 ? 54.198 -22.412 -26.970 1.00 53.02 176 THR A O 1
ATOM 1162 N N . GLU A 1 204 ? 54.002 -24.381 -28.049 1.00 45.51 177 GLU A N 1
ATOM 1163 C CA . GLU A 1 204 ? 52.722 -24.677 -27.416 1.00 43.32 177 GLU A CA 1
ATOM 1164 C C . GLU A 1 204 ? 52.903 -24.947 -25.927 1.00 43.17 177 GLU A C 1
ATOM 1165 O O . GLU A 1 204 ? 52.079 -24.525 -25.107 1.00 30.46 177 GLU A O 1
ATOM 1171 N N . GLU A 1 205 ? 53.984 -25.641 -25.559 1.00 57.17 178 GLU A N 1
ATOM 1172 C CA . GLU A 1 205 ? 54.286 -25.847 -24.147 1.00 46.72 178 GLU A CA 1
ATOM 1173 C C . GLU A 1 205 ? 54.476 -24.515 -23.430 1.00 40.33 178 GLU A C 1
ATOM 1174 O O . GLU A 1 205 ? 54.096 -24.373 -22.263 1.00 30.89 178 GLU A O 1
ATOM 1180 N N . THR A 1 206 ? 55.056 -23.525 -24.115 1.00 31.58 179 THR A N 1
ATOM 1181 C CA . THR A 1 206 ? 55.147 -22.183 -23.545 1.00 37.02 179 THR A CA 1
ATOM 1182 C C . THR A 1 206 ? 53.761 -21.628 -23.246 1.00 40.54 179 THR A C 1
ATOM 1183 O O . THR A 1 206 ? 53.508 -21.111 -22.151 1.00 35.09 179 THR A O 1
ATOM 1187 N N . ILE A 1 207 ? 52.850 -21.726 -24.217 1.00 33.63 180 ILE A N 1
ATOM 1188 C CA . ILE A 1 207 ? 51.494 -21.217 -24.032 1.00 34.02 180 ILE A CA 1
ATOM 1189 C C . ILE A 1 207 ? 50.781 -21.982 -22.926 1.00 40.25 180 ILE A C 1
ATOM 1190 O O . ILE A 1 207 ? 50.081 -21.392 -22.094 1.00 37.42 180 ILE A O 1
ATOM 1195 N N . ALA A 1 208 ? 50.949 -23.307 -22.895 1.00 34.45 181 ALA A N 1
ATOM 1196 C CA . ALA A 1 208 ? 50.285 -24.108 -21.873 1.00 36.18 181 ALA A CA 1
ATOM 1197 C C . ALA A 1 208 ? 50.811 -23.797 -20.475 1.00 32.21 181 ALA A C 1
ATOM 1198 O O . ALA A 1 208 ? 50.067 -23.920 -19.496 1.00 42.22 181 ALA A O 1
ATOM 1200 N N . ASP A 1 209 ? 52.080 -23.388 -20.360 1.00 39.80 182 ASP A N 1
ATOM 1201 C CA . ASP A 1 209 ? 52.626 -23.013 -19.057 1.00 34.94 182 ASP A CA 1
ATOM 1202 C C . ASP A 1 209 ? 51.967 -21.756 -18.505 1.00 38.25 182 ASP A C 1
ATOM 1203 O O . ASP A 1 209 ? 51.797 -21.634 -17.287 1.00 37.17 182 ASP A O 1
ATOM 1208 N N . HIS A 1 210 ? 51.608 -20.810 -19.377 1.00 45.00 183 HIS A N 1
ATOM 1209 C CA . HIS A 1 210 ? 51.022 -19.539 -18.970 1.00 44.36 183 HIS A CA 1
ATOM 1210 C C . HIS A 1 210 ? 49.502 -19.577 -18.893 1.00 34.89 183 HIS A C 1
ATOM 1211 O O . HIS A 1 210 ? 48.880 -18.534 -18.660 1.00 39.13 183 HIS A O 1
ATOM 1218 N N . LEU A 1 211 ? 48.888 -20.738 -19.094 1.00 36.99 184 LEU A N 1
ATOM 1219 C CA . LEU A 1 211 ? 47.458 -20.855 -18.875 1.00 33.72 184 LEU A CA 1
ATOM 1220 C C . LEU A 1 211 ? 47.186 -21.169 -17.410 1.00 26.26 184 LEU A C 1
ATOM 1221 O O . LEU A 1 211 ? 48.054 -21.655 -16.679 1.00 32.09 184 LEU A O 1
ATOM 1226 N N . MET A 1 212 ? 45.956 -20.894 -16.986 1.00 29.15 185 MET A N 1
ATOM 1227 C CA . MET A 1 212 ? 45.574 -21.117 -15.597 1.00 29.28 185 MET A CA 1
ATOM 1228 C C . MET A 1 212 ? 45.579 -22.587 -15.206 1.00 30.10 185 MET A C 1
ATOM 1229 O O . MET A 1 212 ? 45.347 -22.893 -14.031 1.00 29.47 185 MET A O 1
ATOM 1234 N N . THR A 1 213 ? 45.833 -23.495 -16.147 1.00 29.60 186 THR A N 1
ATOM 1235 C CA . THR A 1 213 ? 46.014 -24.908 -15.852 1.00 26.85 186 THR A CA 1
ATOM 1236 C C . THR A 1 213 ? 47.482 -25.311 -15.813 1.00 25.92 186 THR A C 1
ATOM 1237 O O . THR A 1 213 ? 47.781 -26.482 -15.553 1.00 28.32 186 THR A O 1
ATOM 1241 N N . GLY A 1 214 ? 48.400 -24.369 -16.060 1.00 19.90 187 GLY A N 1
ATOM 1242 C CA . GLY A 1 214 ? 49.823 -24.674 -16.096 1.00 27.76 187 GLY A CA 1
ATOM 1243 C C . GLY A 1 214 ? 50.393 -25.175 -14.782 1.00 39.01 187 GLY A C 1
ATOM 1244 O O . GLY A 1 214 ? 51.454 -25.810 -14.777 1.00 39.89 187 GLY A O 1
ATOM 1245 N N . PHE A 1 215 ? 49.717 -24.901 -13.663 1.00 27.82 188 PHE A N 1
ATOM 1246 C CA . PHE A 1 215 ? 50.162 -25.448 -12.386 1.00 25.07 188 PHE A CA 1
ATOM 1247 C C . PHE A 1 215 ? 50.076 -26.967 -12.371 1.00 40.47 188 PHE A C 1
ATOM 1248 O O . PHE A 1 215 ? 50.823 -27.625 -11.638 1.00 52.12 188 PHE A O 1
ATOM 1256 N N . LEU A 1 216 ? 49.165 -27.539 -13.154 1.00 31.65 189 LEU A N 1
ATOM 1257 C CA . LEU A 1 216 ? 49.044 -28.983 -13.217 1.00 25.29 189 LEU A CA 1
ATOM 1258 C C . LEU A 1 216 ? 50.202 -29.581 -14.012 1.00 29.83 189 LEU A C 1
ATOM 1259 O O . LEU A 1 216 ? 50.759 -28.927 -14.901 1.00 28.86 189 LEU A O 1
ATOM 1264 N N . PRO A 1 217 ? 50.588 -30.822 -13.711 1.00 27.22 190 PRO A N 1
ATOM 1265 C CA . PRO A 1 217 ? 51.542 -31.519 -14.577 1.00 23.67 190 PRO A CA 1
ATOM 1266 C C . PRO A 1 217 ? 50.978 -31.656 -15.984 1.00 27.22 190 PRO A C 1
ATOM 1267 O O . PRO A 1 217 ? 49.766 -31.593 -16.204 1.00 35.64 190 PRO A O 1
ATOM 1271 N N . THR A 1 218 ? 51.885 -31.850 -16.946 1.00 36.37 191 THR A N 1
ATOM 1272 C CA . THR A 1 218 ? 51.510 -31.786 -18.358 1.00 38.03 191 THR A CA 1
ATOM 1273 C C . THR A 1 218 ? 50.437 -32.812 -18.710 1.00 33.05 191 THR A C 1
ATOM 1274 O O . THR A 1 218 ? 49.558 -32.539 -19.535 1.00 43.38 191 THR A O 1
ATOM 1278 N N . GLU A 1 219 ? 50.491 -33.998 -18.099 1.00 38.84 192 GLU A N 1
ATOM 1279 C CA . GLU A 1 219 ? 49.535 -35.054 -18.418 1.00 20.25 192 GLU A CA 1
ATOM 1280 C C . GLU A 1 219 ? 48.142 -34.783 -17.865 1.00 24.36 192 GLU A C 1
ATOM 1281 O O . GLU A 1 219 ? 47.206 -35.510 -18.213 1.00 32.60 192 GLU A O 1
ATOM 1287 N N . LEU A 1 220 ? 47.978 -33.771 -17.016 1.00 28.09 193 LEU A N 1
ATOM 1288 C CA . LEU A 1 220 ? 46.690 -33.485 -16.404 1.00 19.38 193 LEU A CA 1
ATOM 1289 C C . LEU A 1 220 ? 46.162 -32.105 -16.759 1.00 21.21 193 LEU A C 1
ATOM 1290 O O . LEU A 1 220 ? 45.060 -31.752 -16.325 1.00 26.95 193 LEU A O 1
ATOM 1295 N N . ARG A 1 221 ? 46.912 -31.319 -17.535 1.00 22.16 194 ARG A N 1
ATOM 1296 C CA . ARG A 1 221 ? 46.499 -29.951 -17.829 1.00 22.69 194 ARG A CA 1
ATOM 1297 C C . ARG A 1 221 ? 45.205 -29.915 -18.629 1.00 26.08 194 ARG A C 1
ATOM 1298 O O . ARG A 1 221 ? 44.334 -29.076 -18.367 1.00 31.69 194 ARG A O 1
ATOM 1306 N N . ASP A 1 222 ? 45.055 -30.822 -19.604 1.00 22.03 195 ASP A N 1
ATOM 1307 C CA . ASP A 1 222 ? 43.893 -30.800 -20.486 1.00 18.93 195 ASP A CA 1
ATOM 1308 C C . ASP A 1 222 ? 42.867 -31.827 -20.043 1.00 20.97 195 ASP A C 1
ATOM 1309 O O . ASP A 1 222 ? 43.235 -32.971 -19.737 1.00 23.38 195 ASP A O 1
ATOM 1314 N N . PRO A 1 223 ? 41.586 -31.463 -19.983 1.00 26.53 196 PRO A N 1
ATOM 1315 C CA . PRO A 1 223 ? 40.561 -32.448 -19.614 1.00 18.31 196 PRO A CA 1
ATOM 1316 C C . PRO A 1 223 ? 40.361 -33.474 -20.717 1.00 18.10 196 PRO A C 1
ATOM 1317 O O . PRO A 1 223 ? 40.284 -33.134 -21.898 1.00 20.11 196 PRO A O 1
ATOM 1321 N N . GLU A 1 224 ? 40.296 -34.743 -20.323 1.00 28.29 197 GLU A N 1
ATOM 1322 C CA . GLU A 1 224 ? 39.942 -35.782 -21.277 1.00 22.10 197 GLU A CA 1
ATOM 1323 C C . GLU A 1 224 ? 38.451 -35.805 -21.564 1.00 29.58 197 GLU A C 1
ATOM 1324 O O . GLU A 1 224 ? 38.039 -36.313 -22.614 1.00 25.20 197 GLU A O 1
ATOM 1330 N N . LEU A 1 225 ? 37.637 -35.270 -20.656 1.00 22.72 198 LEU A N 1
ATOM 1331 C CA . LEU A 1 225 ? 36.192 -35.247 -20.821 1.00 23.24 198 LEU A CA 1
ATOM 1332 C C . LEU A 1 225 ? 35.659 -33.921 -20.307 1.00 20.73 198 LEU A C 1
ATOM 1333 O O . LEU A 1 225 ? 36.022 -33.486 -19.209 1.00 26.87 198 LEU A O 1
AT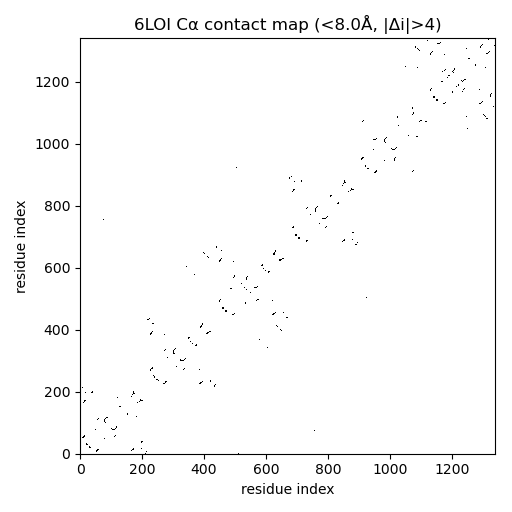OM 1338 N N . LEU A 1 226 ? 34.815 -33.279 -21.114 1.00 27.66 199 LEU A N 1
ATOM 1339 C CA . LEU A 1 226 ? 34.162 -32.025 -20.762 1.00 20.16 199 LEU A CA 1
ATOM 1340 C C . LEU A 1 226 ? 32.661 -32.274 -20.723 1.00 32.47 199 LEU A C 1
ATOM 1341 O O . LEU A 1 226 ? 32.082 -32.755 -21.705 1.00 27.67 199 LEU A O 1
ATOM 1346 N N . ILE A 1 227 ? 32.037 -31.964 -19.589 1.00 24.19 200 ILE A N 1
ATOM 1347 C CA . ILE A 1 227 ? 30.603 -32.144 -19.399 1.00 22.98 200 ILE A CA 1
ATOM 1348 C C . ILE A 1 227 ? 29.943 -30.773 -19.364 1.00 29.79 200 ILE A C 1
ATOM 1349 O O . ILE A 1 227 ? 30.463 -29.837 -18.742 1.00 26.11 200 ILE A O 1
ATOM 1354 N N . ARG A 1 228 ? 28.802 -30.652 -20.043 1.00 25.46 201 ARG A N 1
ATOM 1355 C CA . ARG A 1 228 ? 28.023 -29.419 -20.067 1.00 32.33 201 ARG A CA 1
ATOM 1356 C C . ARG A 1 228 ? 26.579 -29.744 -19.713 1.00 38.98 201 ARG A C 1
ATOM 1357 O O . ARG A 1 228 ? 25.949 -30.578 -20.374 1.00 30.57 201 ARG A O 1
ATOM 1365 N N . THR A 1 229 ? 26.057 -29.090 -18.675 1.00 36.31 202 THR A N 1
ATOM 1366 C CA . THR A 1 229 ? 24.710 -29.347 -18.192 1.00 41.29 202 THR A CA 1
ATOM 1367 C C . THR A 1 229 ? 23.734 -28.326 -18.770 1.00 47.16 202 THR A C 1
ATOM 1368 O O . THR A 1 229 ? 24.099 -27.452 -19.562 1.00 54.83 202 THR A O 1
ATOM 1372 N N . SER A 1 230 ? 22.467 -28.455 -18.367 1.00 34.53 203 SER A N 1
ATOM 1373 C CA . SER A 1 230 ? 21.396 -27.520 -18.700 1.00 43.93 203 SER A CA 1
ATOM 1374 C C . SER A 1 230 ? 20.989 -27.578 -20.166 1.00 47.36 203 SER A C 1
ATOM 1375 O O . SER A 1 230 ? 20.406 -26.621 -20.684 1.00 58.84 203 SER A O 1
ATOM 1378 N N . GLY A 1 231 ? 21.287 -28.678 -20.853 1.00 43.29 204 GLY A N 1
ATOM 1379 C CA . GLY A 1 231 ? 20.822 -28.886 -22.209 1.00 42.06 204 GLY A CA 1
ATOM 1380 C C . GLY A 1 231 ? 21.435 -27.999 -23.273 1.00 49.31 204 GLY A C 1
ATOM 1381 O O . GLY A 1 231 ? 21.020 -28.086 -24.435 1.00 51.35 204 GLY A O 1
ATOM 1382 N N . GLU A 1 232 ? 22.399 -27.149 -22.927 1.00 55.57 205 GLU A N 1
ATOM 1383 C CA . GLU A 1 232 ? 23.069 -26.329 -23.925 1.00 31.58 205 GLU A CA 1
ATOM 1384 C C . GLU A 1 232 ? 24.135 -27.138 -24.658 1.00 41.69 205 GLU A C 1
ATOM 1385 O O . GLU A 1 232 ? 24.687 -28.112 -24.136 1.00 43.16 205 GLU A O 1
ATOM 1391 N N . GLU A 1 233 ? 24.426 -26.714 -25.889 1.00 39.43 206 GLU A N 1
ATOM 1392 C CA . GLU A 1 233 ? 25.464 -27.325 -26.718 1.00 32.68 206 GLU A CA 1
ATOM 1393 C C . GLU A 1 233 ? 26.450 -26.235 -27.130 1.00 29.77 206 GLU A C 1
ATOM 1394 O O . GLU A 1 233 ? 26.538 -25.856 -28.301 1.00 20.18 206 GLU A O 1
ATOM 1400 N N . ARG A 1 234 ? 27.191 -25.741 -26.135 1.00 30.16 207 ARG A N 1
ATOM 1401 C CA . ARG A 1 234 ? 28.214 -24.721 -26.305 1.00 27.58 207 ARG A CA 1
ATOM 1402 C C . ARG A 1 234 ? 29.401 -24.985 -25.400 1.00 27.02 207 ARG A C 1
ATOM 1403 O O . ARG A 1 234 ? 29.235 -25.332 -24.230 1.00 29.80 207 ARG A O 1
ATOM 1411 N N . ILE A 1 235 ? 30.599 -24.750 -25.935 1.00 30.96 208 ILE A N 1
ATOM 1412 C CA . ILE A 1 235 ? 31.776 -24.686 -25.082 1.00 26.12 208 ILE A CA 1
ATOM 1413 C C . ILE A 1 235 ? 31.680 -23.491 -24.145 1.00 30.32 208 ILE A C 1
ATOM 1414 O O . ILE A 1 235 ? 32.078 -23.567 -22.979 1.00 36.15 208 ILE A O 1
ATOM 1419 N N . SER A 1 236 ? 31.169 -22.367 -24.648 1.00 24.91 209 SER A N 1
ATOM 1420 C CA . SER A 1 236 ? 30.929 -21.168 -23.848 1.00 29.10 209 SER A CA 1
ATOM 1421 C C . SER A 1 236 ? 32.212 -20.657 -23.185 1.00 28.48 209 SER A C 1
ATOM 1422 O O . SER A 1 236 ? 32.292 -20.522 -21.963 1.00 25.37 209 SER A O 1
ATOM 1425 N N . ASN A 1 237 ? 33.222 -20.370 -24.013 1.00 28.53 210 ASN A N 1
ATOM 1426 C CA . ASN A 1 237 ? 34.435 -19.662 -23.583 1.00 31.11 210 ASN A CA 1
ATOM 1427 C C . ASN A 1 237 ? 35.082 -20.318 -22.361 1.00 31.04 210 ASN A C 1
ATOM 1428 O O . ASN A 1 237 ? 35.486 -19.647 -21.410 1.00 47.69 210 ASN A O 1
ATOM 1433 N N . PHE A 1 238 ? 35.189 -21.645 -22.392 1.00 31.45 211 PHE A N 1
ATOM 1434 C CA . PHE A 1 238 ? 35.728 -22.402 -21.267 1.00 33.43 211 PHE A CA 1
ATOM 1435 C C . PHE A 1 238 ? 36.848 -23.313 -21.749 1.00 34.17 211 PHE A C 1
ATOM 1436 O O . PHE A 1 238 ? 36.612 -24.207 -22.567 1.00 35.28 211 PHE A O 1
ATOM 1444 N N . LEU A 1 239 ? 38.059 -23.088 -21.235 1.00 28.50 212 LEU A N 1
ATOM 1445 C CA . LEU A 1 239 ? 39.196 -23.984 -21.464 1.00 27.75 212 LEU A CA 1
ATOM 1446 C C . LEU A 1 239 ? 39.429 -24.234 -22.953 1.00 27.31 212 LEU A C 1
ATOM 1447 O O . LEU A 1 239 ? 39.724 -25.355 -23.372 1.00 31.21 212 LEU A O 1
ATOM 1452 N N . LEU A 1 240 ? 39.315 -23.172 -23.758 1.00 26.53 213 LEU A N 1
ATOM 1453 C CA . LEU A 1 240 ? 39.338 -23.325 -25.213 1.00 24.63 213 LEU A CA 1
ATOM 1454 C C . LEU A 1 240 ? 40.615 -24.005 -25.692 1.00 23.67 213 LEU A C 1
ATOM 1455 O O . LEU A 1 240 ? 40.570 -24.916 -26.527 1.00 31.77 213 LEU A O 1
ATOM 1460 N N . TRP A 1 241 ? 41.770 -23.571 -25.186 1.00 22.39 214 TRP A N 1
ATOM 1461 C CA . TRP A 1 241 ? 43.016 -24.223 -25.576 1.00 19.02 214 TRP A CA 1
ATOM 1462 C C . TRP A 1 241 ? 43.057 -25.661 -25.073 1.00 29.90 214 TRP A C 1
ATOM 1463 O O . TRP A 1 241 ? 43.454 -26.570 -25.812 1.00 28.00 214 TRP A O 1
ATOM 1474 N N . GLN A 1 242 ? 42.625 -25.890 -23.829 1.00 22.43 215 GLN A N 1
ATOM 1475 C CA . GLN A 1 242 ? 42.822 -27.192 -23.200 1.00 18.22 215 GLN A CA 1
ATOM 1476 C C . GLN A 1 242 ? 41.892 -28.258 -23.771 1.00 20.32 215 GLN A C 1
ATOM 1477 O O . GLN A 1 242 ? 42.249 -29.441 -23.783 1.00 22.17 215 GLN A O 1
ATOM 1483 N N . ILE A 1 243 ? 40.707 -27.876 -24.249 1.00 19.94 216 ILE A N 1
ATOM 1484 C CA . ILE A 1 243 ? 39.734 -28.864 -24.707 1.00 27.28 216 ILE A CA 1
ATOM 1485 C C . ILE A 1 243 ? 39.950 -29.182 -26.180 1.00 23.67 216 ILE A C 1
ATOM 1486 O O . ILE A 1 243 ? 39.022 -29.616 -26.871 1.00 31.70 216 ILE A O 1
ATOM 1491 N N . ALA A 1 244 ? 41.178 -28.982 -26.664 1.00 29.48 217 ALA A N 1
ATOM 1492 C CA . ALA A 1 244 ? 41.472 -29.230 -28.071 1.00 21.17 217 ALA A CA 1
ATOM 1493 C C . ALA A 1 244 ? 41.099 -30.650 -28.478 1.00 24.81 217 ALA A C 1
ATOM 1494 O O . ALA A 1 244 ? 40.526 -30.860 -29.553 1.00 27.69 217 ALA A O 1
ATOM 1496 N N . TYR A 1 245 ? 41.393 -31.639 -27.628 1.00 33.31 218 TYR A N 1
ATOM 1497 C CA . TYR A 1 245 ? 41.119 -33.036 -27.954 1.00 20.03 218 TYR A CA 1
ATOM 1498 C C . TYR A 1 245 ? 40.196 -33.699 -26.940 1.00 16.12 218 TYR A C 1
ATOM 1499 O O . TYR A 1 245 ? 40.094 -34.927 -26.917 1.00 15.73 218 TYR A O 1
ATOM 1508 N N . SER A 1 246 ? 39.504 -32.914 -26.120 1.00 16.97 219 SER A N 1
ATOM 1509 C CA . SER A 1 246 ? 38.654 -33.482 -25.086 1.00 19.44 219 SER A CA 1
ATOM 1510 C C . SER A 1 246 ? 37.443 -34.174 -25.693 1.00 22.11 219 SER A C 1
ATOM 1511 O O . SER A 1 246 ? 36.930 -33.775 -26.742 1.00 29.13 219 SER A O 1
ATOM 1514 N N . GLU A 1 247 ? 36.992 -35.232 -25.024 1.00 22.98 220 GLU A N 1
ATOM 1515 C CA . GLU A 1 247 ? 35.685 -35.791 -25.330 1.00 17.01 220 GLU A CA 1
ATOM 1516 C C . GLU A 1 247 ? 34.608 -34.864 -24.783 1.00 26.28 220 GLU A C 1
ATOM 1517 O O . GLU A 1 247 ? 34.745 -34.303 -23.692 1.00 27.88 220 GLU A O 1
ATOM 1523 N N . LEU A 1 248 ? 33.535 -34.696 -25.542 1.00 17.20 221 LEU A N 1
ATOM 1524 C CA . LEU A 1 248 ? 32.445 -33.823 -25.139 1.00 19.97 221 LEU A CA 1
ATOM 1525 C C . LEU A 1 248 ? 31.238 -34.654 -24.733 1.00 19.60 221 LEU A C 1
ATOM 1526 O O . LEU A 1 248 ? 30.944 -35.683 -25.347 1.00 29.88 221 LEU A O 1
ATOM 1531 N N . PHE A 1 249 ? 30.543 -34.202 -23.693 1.00 26.83 222 PHE A N 1
ATOM 1532 C CA . PHE A 1 249 ? 29.307 -34.836 -23.260 1.00 27.53 222 PHE A CA 1
ATOM 1533 C C . PHE A 1 249 ? 28.332 -33.758 -22.817 1.00 27.36 222 PHE A C 1
ATOM 1534 O O . PHE A 1 249 ? 28.686 -32.884 -22.019 1.00 27.55 222 PHE A O 1
ATOM 1542 N N . PHE A 1 250 ? 27.110 -33.825 -23.337 1.00 26.94 223 PHE A N 1
ATOM 1543 C CA . PHE A 1 250 ? 26.055 -32.880 -23.007 1.00 21.41 223 PHE A CA 1
ATOM 1544 C C . PHE A 1 250 ? 24.883 -33.635 -22.403 1.00 34.56 223 PHE A C 1
ATOM 1545 O O . PHE A 1 250 ? 24.404 -34.617 -22.985 1.00 31.14 223 PHE A O 1
ATOM 1553 N N . THR A 1 251 ? 24.433 -33.179 -21.238 1.00 33.47 224 THR A N 1
ATOM 1554 C CA . THR A 1 251 ? 23.264 -33.724 -20.567 1.00 38.94 224 THR A CA 1
ATOM 1555 C C . THR A 1 251 ? 22.235 -32.617 -20.382 1.00 32.53 224 THR A C 1
ATOM 1556 O O . THR A 1 251 ? 22.588 -31.463 -20.107 1.00 33.34 224 THR A O 1
ATOM 1560 N N . LYS A 1 252 ? 20.958 -32.967 -20.557 1.00 30.96 225 LYS A N 1
ATOM 1561 C CA . LYS A 1 252 ? 19.890 -32.001 -20.325 1.00 44.28 225 LYS A CA 1
ATOM 1562 C C . LYS A 1 252 ? 19.659 -31.742 -18.843 1.00 38.40 225 LYS A C 1
ATOM 1563 O O . LYS A 1 252 ? 19.040 -30.730 -18.495 1.00 35.08 225 LYS A O 1
ATOM 1569 N N . ALA A 1 253 ? 20.157 -32.618 -17.971 1.00 37.11 226 ALA A N 1
ATOM 1570 C CA . ALA A 1 253 ? 19.980 -32.442 -16.535 1.00 28.59 226 ALA A CA 1
ATOM 1571 C C . ALA A 1 253 ? 20.601 -31.134 -16.061 1.00 36.00 226 ALA A C 1
ATOM 1572 O O . ALA A 1 253 ? 21.719 -30.781 -16.446 1.00 43.40 226 ALA A O 1
ATOM 1574 N N . LEU A 1 254 ? 19.862 -30.408 -15.227 1.00 39.64 227 LEU A N 1
ATOM 1575 C CA . LEU A 1 254 ? 20.409 -29.214 -14.604 1.00 37.11 227 LEU A CA 1
ATOM 1576 C C . LEU A 1 254 ? 21.427 -29.603 -13.537 1.00 38.21 227 LEU A C 1
ATOM 1577 O O . LEU A 1 254 ? 21.405 -30.713 -12.995 1.00 34.77 227 LEU A O 1
ATOM 1582 N N . TRP A 1 255 ? 22.334 -28.673 -13.243 1.00 30.62 228 TRP A N 1
ATOM 1583 C CA . TRP A 1 255 ? 23.405 -28.976 -12.300 1.00 33.72 228 TRP A CA 1
ATOM 1584 C C . TRP A 1 255 ? 22.903 -29.392 -10.923 1.00 36.74 228 TRP A C 1
ATOM 1585 O O . TRP A 1 255 ? 23.458 -30.355 -10.369 1.00 39.88 228 TRP A O 1
ATOM 1596 N N . PRO A 1 256 ? 21.904 -28.744 -10.314 1.00 44.05 229 PRO A N 1
ATOM 1597 C CA . PRO A 1 256 ? 21.425 -29.236 -9.012 1.00 36.66 229 PRO A CA 1
ATOM 1598 C C . PRO A 1 256 ? 20.871 -30.649 -9.073 1.00 41.08 229 PRO A C 1
ATOM 1599 O O . PRO A 1 256 ? 20.853 -31.334 -8.043 1.00 48.29 229 PRO A O 1
ATOM 1603 N N . ASP A 1 257 ? 20.435 -31.111 -10.246 1.00 33.43 230 ASP A N 1
ATOM 1604 C CA . ASP A 1 257 ? 20.027 -32.495 -10.450 1.00 34.11 230 ASP A CA 1
ATOM 1605 C C . ASP A 1 257 ? 21.155 -33.374 -10.981 1.00 50.82 230 ASP A C 1
ATOM 1606 O O . ASP A 1 257 ? 20.917 -34.552 -11.272 1.00 37.16 230 ASP A O 1
ATOM 1611 N N . PHE A 1 258 ? 22.365 -32.835 -11.131 1.00 27.44 231 PHE A N 1
ATOM 1612 C CA . PHE A 1 258 ? 23.499 -33.641 -11.567 1.00 39.38 231 PHE A CA 1
ATOM 1613 C C . PHE A 1 258 ? 23.923 -34.565 -10.432 1.00 37.93 231 PHE A C 1
ATOM 1614 O O . PHE A 1 258 ? 24.202 -34.106 -9.320 1.00 41.25 231 PHE A O 1
ATOM 1622 N N . SER A 1 259 ? 23.962 -35.864 -10.703 1.00 40.09 232 SER A N 1
ATOM 1623 C CA . SER A 1 259 ? 24.290 -36.853 -9.689 1.00 42.71 232 SER A CA 1
ATOM 1624 C C . SER A 1 259 ? 25.471 -37.702 -10.137 1.00 52.44 232 SER A C 1
ATOM 1625 O O . SER A 1 259 ? 25.925 -37.636 -11.283 1.00 40.72 232 SER A O 1
ATOM 1628 N N . GLY A 1 260 ? 25.958 -38.521 -9.207 1.00 33.04 233 GLY A N 1
ATOM 1629 C CA . GLY A 1 260 ? 27.025 -39.443 -9.537 1.00 30.53 233 GLY A CA 1
ATOM 1630 C C . GLY A 1 260 ? 26.620 -40.421 -10.615 1.00 36.92 233 GLY A C 1
ATOM 1631 O O . GLY A 1 260 ? 27.463 -40.894 -11.382 1.00 32.76 233 GLY A O 1
ATOM 1632 N N . ASP A 1 261 ? 25.326 -40.736 -10.695 1.00 25.76 234 ASP A N 1
ATOM 1633 C CA . ASP A 1 261 ? 24.854 -41.555 -11.801 1.00 31.28 234 ASP A CA 1
ATOM 1634 C C . ASP A 1 261 ? 24.958 -40.793 -13.115 1.00 37.57 234 ASP A C 1
ATOM 1635 O O . ASP A 1 261 ? 25.322 -41.369 -14.146 1.00 34.06 234 ASP A O 1
ATOM 1640 N N . THR A 1 262 ? 24.669 -39.490 -13.093 1.00 35.83 235 THR A N 1
ATOM 1641 C CA . THR A 1 262 ? 24.858 -38.680 -14.291 1.00 38.16 235 THR A CA 1
ATOM 1642 C C . THR A 1 262 ? 26.331 -38.619 -14.679 1.00 42.63 235 THR A C 1
ATOM 1643 O O . THR A 1 262 ? 26.671 -38.676 -15.868 1.00 39.87 235 THR A O 1
ATOM 1647 N N . LEU A 1 263 ? 27.220 -38.510 -13.685 1.00 34.48 236 LEU A N 1
ATOM 1648 C CA . LEU A 1 263 ? 28.654 -38.538 -13.961 1.00 25.48 236 LEU A CA 1
ATOM 1649 C C . LEU A 1 263 ? 29.078 -39.885 -14.526 1.00 28.75 236 LEU A C 1
ATOM 1650 O O . LEU A 1 263 ? 29.892 -39.947 -15.455 1.00 38.07 236 LEU A O 1
ATOM 1655 N N . GLU A 1 264 ? 28.542 -40.977 -13.977 1.00 22.40 237 GLU A N 1
ATOM 1656 C CA . GLU A 1 264 ? 28.899 -42.292 -14.490 1.00 23.35 237 GLU A CA 1
ATOM 1657 C C . GLU A 1 264 ? 28.354 -42.496 -15.896 1.00 33.18 237 GLU A C 1
ATOM 1658 O O . GLU A 1 264 ? 29.022 -43.100 -16.744 1.00 33.96 237 GLU A O 1
ATOM 1664 N N . THR A 1 265 ? 27.147 -41.995 -16.168 1.00 31.83 238 THR A N 1
ATOM 1665 C CA . THR A 1 265 ? 26.641 -42.034 -17.534 1.00 33.99 238 THR A CA 1
ATOM 1666 C C . THR A 1 265 ? 27.571 -41.281 -18.472 1.00 26.61 238 THR A C 1
ATOM 1667 O O . THR A 1 265 ? 27.847 -41.740 -19.587 1.00 22.61 238 THR A O 1
ATOM 1671 N N . ALA A 1 266 ? 28.077 -40.127 -18.028 1.00 28.12 239 ALA A N 1
ATOM 1672 C CA . ALA A 1 266 ? 28.984 -39.347 -18.862 1.00 27.43 239 ALA A CA 1
ATOM 1673 C C . ALA A 1 266 ? 30.300 -40.082 -19.068 1.00 33.81 239 ALA A C 1
ATOM 1674 O O . ALA A 1 266 ? 30.831 -40.125 -20.184 1.00 35.35 239 ALA A O 1
ATOM 1676 N N . ILE A 1 267 ? 30.842 -40.671 -18.002 1.00 35.46 240 ILE A N 1
ATOM 1677 C CA . ILE A 1 267 ? 32.054 -41.464 -18.148 1.00 28.82 240 ILE A CA 1
ATOM 1678 C C . ILE A 1 267 ? 31.773 -42.717 -18.966 1.00 30.00 240 ILE A C 1
ATOM 1679 O O . ILE A 1 267 ? 32.658 -43.218 -19.671 1.00 35.58 240 ILE A O 1
ATOM 1684 N N . ALA A 1 268 ? 30.544 -43.235 -18.901 1.00 32.56 241 ALA A N 1
ATOM 1685 C CA . ALA A 1 268 ? 30.184 -44.392 -19.715 1.00 18.62 241 ALA A CA 1
ATOM 1686 C C . ALA A 1 268 ? 30.300 -44.074 -21.200 1.00 30.51 241 ALA A C 1
ATOM 1687 O O . ALA A 1 268 ? 30.845 -44.871 -21.972 1.00 36.60 241 ALA A O 1
ATOM 1689 N N . SER A 1 269 ? 29.802 -42.903 -21.615 1.00 34.29 242 SER A N 1
ATOM 1690 C CA . SER A 1 269 ? 29.918 -42.478 -23.006 1.00 28.79 242 SER A CA 1
ATOM 1691 C C . SER A 1 269 ? 31.356 -42.132 -23.362 1.00 31.79 242 SER A C 1
ATOM 1692 O O . SER A 1 269 ? 31.777 -42.338 -24.507 1.00 31.08 242 SER A O 1
ATOM 1695 N N . PHE A 1 270 ? 32.123 -41.611 -22.401 1.00 30.39 243 PHE A N 1
ATOM 1696 C CA . PHE A 1 270 ? 33.549 -41.400 -22.636 1.00 27.73 243 PHE A CA 1
ATOM 1697 C C . PHE A 1 270 ? 34.251 -42.711 -22.947 1.00 25.09 243 PHE A C 1
ATOM 1698 O O . PHE A 1 270 ? 35.149 -42.761 -23.796 1.00 31.84 243 PHE A O 1
ATOM 1706 N N . GLN A 1 271 ? 33.865 -43.781 -22.263 1.00 24.22 244 GLN A N 1
ATOM 1707 C CA . GLN A 1 271 ? 34.407 -45.101 -22.534 1.00 28.59 244 GLN A CA 1
ATOM 1708 C C . GLN A 1 271 ? 33.971 -45.633 -23.890 1.00 25.87 244 GLN A C 1
ATOM 1709 O O . GLN A 1 271 ? 34.211 -46.817 -24.154 1.00 40.69 244 GLN A O 1
ATOM 1715 N N . ASN A 1 272 ? 33.360 -44.768 -24.710 1.00 52.55 245 ASN A N 1
ATOM 1716 C CA . ASN A 1 272 ? 32.742 -45.148 -25.984 1.00 37.23 245 ASN A CA 1
ATOM 1717 C C . ASN A 1 272 ? 31.756 -46.294 -25.789 1.00 41.78 245 ASN A C 1
ATOM 1718 O O . ASN A 1 272 ? 31.474 -47.054 -26.717 1.00 77.87 245 ASN A O 1
ATOM 1723 N N . ARG A 1 273 ? 31.235 -46.414 -24.567 1.00 52.39 246 ARG A N 1
ATOM 1724 C CA . ARG A 1 273 ? 30.219 -47.399 -24.217 1.00 60.71 246 ARG A CA 1
ATOM 1725 C C . ARG A 1 273 ? 30.676 -48.819 -24.535 1.00 66.82 246 ARG A C 1
ATOM 1726 O O . ARG A 1 273 ? 31.872 -49.109 -24.551 1.00 72.55 246 ARG A O 1
ATOM 1734 N N . TYR B 1 39 ? 53.867 -45.139 4.230 1.00 79.59 12 TYR B N 1
ATOM 1735 C CA . TYR B 1 39 ? 52.870 -44.394 4.993 1.00 96.24 12 TYR B CA 1
ATOM 1736 C C . TYR B 1 39 ? 52.699 -45.009 6.379 1.00 82.29 12 TYR B C 1
ATOM 1737 O O . TYR B 1 39 ? 52.793 -46.226 6.546 1.00 65.84 12 TYR B O 1
ATOM 1746 N N . ALA B 1 40 ? 52.445 -44.159 7.369 1.00 82.22 13 ALA B N 1
ATOM 1747 C CA . ALA B 1 40 ? 52.466 -44.566 8.764 1.00 55.53 13 ALA B CA 1
ATOM 1748 C C . ALA B 1 40 ? 51.083 -45.001 9.242 1.00 47.46 13 ALA B C 1
ATOM 1749 O O . ALA B 1 40 ? 50.058 -44.758 8.599 1.00 52.71 13 ALA B O 1
ATOM 1751 N N . PHE B 1 41 ? 51.073 -45.645 10.404 1.00 46.79 14 PHE B N 1
ATOM 1752 C CA . PHE B 1 41 ? 49.853 -46.212 10.957 1.00 35.40 14 PHE B CA 1
ATOM 1753 C C . PHE B 1 41 ? 48.917 -45.109 11.440 1.00 39.09 14 PHE B C 1
ATOM 1754 O O . PHE B 1 41 ? 49.343 -44.141 12.073 1.00 38.96 14 PHE B O 1
ATOM 1762 N N . ASP B 1 42 ? 47.634 -45.257 11.128 1.00 45.83 15 ASP B N 1
ATOM 1763 C CA . ASP B 1 42 ? 46.596 -44.311 11.532 1.00 34.60 15 ASP B CA 1
ATOM 1764 C C . ASP B 1 42 ? 45.783 -44.956 12.652 1.00 38.00 15 ASP B C 1
ATOM 1765 O O . ASP B 1 42 ? 44.967 -45.846 12.399 1.00 47.42 15 ASP B O 1
ATOM 1770 N N . LYS B 1 43 ? 46.009 -44.502 13.892 1.00 56.29 16 LYS B N 1
ATOM 1771 C CA . LYS B 1 43 ? 45.324 -45.096 15.042 1.00 31.37 16 LYS B CA 1
ATOM 1772 C C . LYS B 1 43 ? 43.812 -44.957 14.935 1.00 34.83 16 LYS B C 1
ATOM 1773 O O . LYS B 1 43 ? 43.073 -45.823 15.417 1.00 41.27 16 LYS B O 1
ATOM 1779 N N . GLU B 1 44 ? 43.337 -43.883 14.305 1.00 41.89 17 GLU B N 1
ATOM 1780 C CA . GLU B 1 44 ? 41.917 -43.660 14.053 1.00 59.88 17 GLU B CA 1
ATOM 1781 C C . GLU B 1 44 ? 41.476 -44.176 12.690 1.00 45.64 17 GLU B C 1
ATOM 1782 O O . GLU B 1 44 ? 40.312 -43.996 12.320 1.00 47.50 17 GLU B O 1
ATOM 1788 N N . GLY B 1 45 ? 42.373 -44.817 11.945 1.00 59.57 18 GLY B N 1
ATOM 1789 C CA . GLY B 1 45 ? 42.034 -45.417 10.672 1.00 41.65 18 GLY B CA 1
ATOM 1790 C C . GLY B 1 45 ? 41.393 -46.779 10.851 1.00 53.30 18 GLY B C 1
ATOM 1791 O O . GLY B 1 45 ? 40.925 -47.144 11.934 1.00 48.22 18 GLY B O 1
ATOM 1792 N N . GLN B 1 46 ? 41.380 -47.544 9.761 1.00 45.32 19 GLN B N 1
ATOM 1793 C CA . GLN B 1 46 ? 40.733 -48.850 9.758 1.00 35.98 19 GLN B CA 1
ATOM 1794 C C . GLN B 1 46 ? 41.625 -49.882 10.437 1.00 40.37 19 GLN B C 1
ATOM 1795 O O . GLN B 1 46 ? 42.819 -49.983 10.135 1.00 36.87 19 GLN B O 1
ATOM 1801 N N . ILE B 1 47 ? 41.044 -50.647 11.347 1.00 35.08 20 ILE B N 1
ATOM 1802 C CA . ILE B 1 47 ? 41.757 -51.669 12.106 1.00 37.34 20 ILE B CA 1
ATOM 1803 C C . ILE B 1 47 ? 41.207 -53.028 11.696 1.00 29.10 20 ILE B C 1
ATOM 1804 O O . ILE B 1 47 ? 39.986 -53.214 11.703 1.00 40.30 20 ILE B O 1
ATOM 1809 N N . PRO B 1 48 ? 42.054 -53.985 11.320 1.00 35.41 21 PRO B N 1
ATOM 1810 C CA . PRO B 1 48 ? 41.553 -55.326 10.989 1.00 26.47 21 PRO B CA 1
ATOM 1811 C C . PRO B 1 48 ? 40.815 -55.936 12.170 1.00 26.14 21 PRO B C 1
ATOM 1812 O O . PRO B 1 48 ? 41.283 -55.883 13.309 1.00 31.99 21 PRO B O 1
ATOM 1816 N N . GLN B 1 49 ? 39.650 -56.523 11.889 1.00 34.75 22 GLN B N 1
ATOM 1817 C CA . GLN B 1 49 ? 38.878 -57.157 12.952 1.00 25.67 22 GLN B CA 1
ATOM 1818 C C . GLN B 1 49 ? 39.490 -58.484 13.383 1.00 29.18 22 GLN B C 1
ATOM 1819 O O . GLN B 1 49 ? 39.394 -58.856 14.558 1.00 30.31 22 GLN B O 1
ATOM 1825 N N . HIS B 1 50 ? 40.119 -59.209 12.461 1.00 22.52 23 HIS B N 1
ATOM 1826 C CA . HIS B 1 50 ? 40.761 -60.484 12.761 1.00 14.36 23 HIS B CA 1
ATOM 1827 C C . HIS B 1 50 ? 42.154 -60.443 12.153 1.00 22.38 23 HIS B C 1
ATOM 1828 O O . HIS B 1 50 ? 42.300 -60.260 10.939 1.00 26.14 23 HIS B O 1
ATOM 1835 N N . ILE B 1 51 ? 43.173 -60.564 12.999 1.00 25.33 24 ILE B N 1
ATOM 1836 C CA . ILE B 1 51 ? 44.565 -60.597 12.570 1.00 16.46 24 ILE B CA 1
ATOM 1837 C C . ILE B 1 51 ? 45.140 -61.954 12.945 1.00 27.79 24 ILE B C 1
ATOM 1838 O O . ILE B 1 51 ? 45.012 -62.391 14.096 1.00 14.92 24 ILE B O 1
ATOM 1843 N N . ALA B 1 52 ? 45.766 -62.618 11.979 1.00 19.78 25 ALA B N 1
ATOM 1844 C CA . ALA B 1 52 ? 46.431 -63.889 12.210 1.00 12.41 25 ALA B CA 1
ATOM 1845 C C . ALA B 1 52 ? 47.929 -63.708 12.016 1.00 21.35 25 ALA B C 1
ATOM 1846 O O . ALA B 1 52 ? 48.368 -63.013 11.092 1.00 18.50 25 ALA B O 1
ATOM 1848 N N . ILE B 1 53 ? 48.714 -64.318 12.898 1.00 20.63 26 ILE B N 1
ATOM 1849 C CA . ILE B 1 53 ? 50.163 -64.181 12.881 1.00 18.19 26 ILE B CA 1
ATOM 1850 C C . ILE B 1 53 ? 50.781 -65.569 12.942 1.00 21.58 26 ILE B C 1
ATOM 1851 O O . ILE B 1 53 ? 50.458 -66.358 13.836 1.00 22.89 26 ILE B O 1
ATOM 1856 N N . ILE B 1 54 ? 51.667 -65.868 11.996 1.00 21.33 27 ILE B N 1
ATOM 1857 C CA . ILE B 1 54 ? 52.497 -67.064 12.070 1.00 23.82 27 ILE B CA 1
ATOM 1858 C C . ILE B 1 54 ? 53.771 -66.666 12.806 1.00 22.24 27 ILE B C 1
ATOM 1859 O O . ILE B 1 54 ? 54.662 -66.037 12.235 1.00 30.88 27 ILE B O 1
ATOM 1864 N N . MET B 1 55 ? 53.853 -67.024 14.084 1.00 27.96 28 MET B N 1
ATOM 1865 C CA . MET B 1 55 ? 55.003 -66.659 14.907 1.00 27.17 28 MET B CA 1
ATOM 1866 C C . MET B 1 55 ? 56.201 -67.507 14.504 1.00 27.31 28 MET B C 1
ATOM 1867 O O . MET B 1 55 ? 56.222 -68.719 14.740 1.00 32.38 28 MET B O 1
ATOM 1872 N N . ASP B 1 56 ? 57.205 -66.874 13.906 1.00 27.48 29 ASP B N 1
ATOM 1873 C CA . ASP B 1 56 ? 58.342 -67.592 13.355 1.00 36.56 29 ASP B CA 1
ATOM 1874 C C . ASP B 1 56 ? 59.638 -66.906 13.762 1.00 29.98 29 ASP B C 1
ATOM 1875 O O . ASP B 1 56 ? 59.697 -65.680 13.884 1.00 45.20 29 ASP B O 1
ATOM 1880 N N . GLY B 1 57 ? 60.679 -67.707 13.960 1.00 41.99 30 GLY B N 1
ATOM 1881 C CA . GLY B 1 57 ? 62.004 -67.189 14.229 1.00 38.71 30 GLY B CA 1
ATOM 1882 C C . GLY B 1 57 ? 62.462 -67.248 15.667 1.00 46.43 30 GLY B C 1
ATOM 1883 O O . GLY B 1 57 ? 63.440 -66.575 16.010 1.00 40.81 30 GLY B O 1
ATOM 1884 N N . ASN B 1 58 ? 61.794 -68.027 16.517 1.00 36.41 31 ASN B N 1
ATOM 1885 C CA . ASN B 1 58 ? 62.201 -68.101 17.912 1.00 39.29 31 ASN B CA 1
ATOM 1886 C C . ASN B 1 58 ? 63.531 -68.818 18.084 1.00 51.74 31 ASN B C 1
ATOM 1887 O O . ASN B 1 58 ? 64.183 -68.649 19.120 1.00 63.13 31 ASN B O 1
ATOM 1892 N N . GLY B 1 59 ? 63.949 -69.609 17.098 1.00 61.56 32 GLY B N 1
ATOM 1893 C CA . GLY B 1 59 ? 65.231 -70.281 17.158 1.00 40.80 32 GLY B CA 1
ATOM 1894 C C . GLY B 1 59 ? 66.360 -69.401 16.664 1.00 54.91 32 GLY B C 1
ATOM 1895 O O . GLY B 1 59 ? 67.370 -69.233 17.354 1.00 56.22 32 GLY B O 1
ATOM 1896 N N . ARG B 1 60 ? 66.192 -68.827 15.468 1.00 51.14 33 ARG B N 1
ATOM 1897 C CA . ARG B 1 60 ? 67.219 -67.951 14.914 1.00 50.55 33 ARG B CA 1
ATOM 1898 C C . ARG B 1 60 ? 67.500 -66.766 15.825 1.00 55.23 33 ARG B C 1
ATOM 1899 O O . ARG B 1 60 ? 68.639 -66.291 15.890 1.00 67.36 33 ARG B O 1
ATOM 1907 N N . TRP B 1 61 ? 66.478 -66.271 16.527 1.00 53.96 34 TRP B N 1
ATOM 1908 C CA . TRP B 1 61 ? 66.690 -65.192 17.487 1.00 57.38 34 TRP B CA 1
ATOM 1909 C C . TRP B 1 61 ? 67.592 -65.647 18.627 1.00 61.69 34 TRP B C 1
ATOM 1910 O O . TRP B 1 61 ? 68.408 -64.868 19.133 1.00 46.45 34 TRP B O 1
ATOM 1921 N N . ALA B 1 62 ? 67.465 -66.911 19.038 1.00 56.60 35 ALA B N 1
ATOM 1922 C CA . ALA B 1 62 ? 68.303 -67.446 20.104 1.00 48.84 35 ALA B CA 1
ATOM 1923 C C . ALA B 1 62 ? 69.708 -67.775 19.617 1.00 57.93 35 ALA B C 1
ATOM 1924 O O . ALA B 1 62 ? 70.673 -67.608 20.371 1.00 62.65 35 ALA B O 1
ATOM 1926 N N . GLN B 1 63 ? 69.847 -68.239 18.373 1.00 61.91 36 GLN B N 1
ATOM 1927 C CA . GLN B 1 63 ? 71.175 -68.535 17.844 1.00 49.06 36 GLN B CA 1
ATOM 1928 C C . GLN B 1 63 ? 71.944 -67.257 17.527 1.00 44.39 36 GLN B C 1
ATOM 1929 O O . GLN B 1 63 ? 73.159 -67.191 17.745 1.00 58.28 36 GLN B O 1
ATOM 1935 N N . ASN B 1 64 ? 71.257 -66.234 17.006 1.00 58.98 37 ASN B N 1
ATOM 1936 C CA . ASN B 1 64 ? 71.920 -64.962 16.724 1.00 58.50 37 ASN B CA 1
ATOM 1937 C C . ASN B 1 64 ? 72.508 -64.353 17.988 1.00 65.13 37 ASN B C 1
ATOM 1938 O O . ASN B 1 64 ? 73.609 -63.792 17.964 1.00 76.49 37 ASN B O 1
ATOM 1943 N N . ARG B 1 65 ? 71.783 -64.439 19.097 1.00 71.72 38 ARG B N 1
ATOM 1944 C CA . ARG B 1 65 ? 72.271 -63.974 20.386 1.00 62.09 38 ARG B CA 1
ATOM 1945 C C . ARG B 1 65 ? 72.944 -65.087 21.184 1.00 62.11 38 ARG B C 1
ATOM 1946 O O . ARG B 1 65 ? 73.242 -64.893 22.366 1.00 66.14 38 ARG B O 1
ATOM 1954 N N . ARG B 1 66 ? 73.162 -66.250 20.567 1.00 62.03 39 ARG B N 1
ATOM 1955 C CA . ARG B 1 66 ? 73.913 -67.383 21.107 1.00 62.74 39 ARG B CA 1
ATOM 1956 C C . ARG B 1 66 ? 73.295 -67.985 22.366 1.00 60.22 39 ARG B C 1
ATOM 1957 O O . ARG B 1 66 ? 73.892 -68.889 22.966 1.00 78.76 39 ARG B O 1
ATOM 1965 N N . LEU B 1 67 ? 72.117 -67.525 22.785 1.00 56.42 40 LEU B N 1
ATOM 1966 C CA . LEU B 1 67 ? 71.425 -68.187 23.876 1.00 68.20 40 LEU B CA 1
ATOM 1967 C C . LEU B 1 67 ? 70.927 -69.557 23.416 1.00 66.23 40 LEU B C 1
ATOM 1968 O O . LEU B 1 67 ? 70.817 -69.818 22.214 1.00 54.41 40 LEU B O 1
ATOM 1973 N N . PRO B 1 68 ? 70.644 -70.463 24.352 1.00 65.99 41 PRO B N 1
ATOM 1974 C CA . PRO B 1 68 ? 70.026 -71.734 23.969 1.00 51.49 41 PRO B CA 1
ATOM 1975 C C . PRO B 1 68 ? 68.692 -71.486 23.279 1.00 69.38 41 PRO B C 1
ATOM 1976 O O . PRO B 1 68 ? 68.092 -70.415 23.395 1.00 82.80 41 PRO B O 1
ATOM 1980 N N . ARG B 1 69 ? 68.223 -72.504 22.551 1.00 54.09 42 ARG B N 1
ATOM 1981 C CA . ARG B 1 69 ? 67.037 -72.344 21.714 1.00 56.23 42 ARG B CA 1
ATOM 1982 C C . ARG B 1 69 ? 65.754 -72.210 22.522 1.00 59.05 42 ARG B C 1
ATOM 1983 O O . ARG B 1 69 ? 64.751 -71.736 21.983 1.00 73.54 42 ARG B O 1
ATOM 1991 N N . ILE B 1 70 ? 65.750 -72.621 23.791 1.00 56.43 43 ILE B N 1
ATOM 1992 C CA . ILE B 1 70 ? 64.562 -72.410 24.615 1.00 66.25 43 ILE B CA 1
ATOM 1993 C C . ILE B 1 70 ? 64.470 -70.970 25.107 1.00 60.98 43 ILE B C 1
ATOM 1994 O O . ILE B 1 70 ? 63.371 -70.499 25.426 1.00 63.69 43 ILE B O 1
ATOM 1999 N N . ALA B 1 71 ? 65.593 -70.250 25.163 1.00 51.89 44 ALA B N 1
ATOM 2000 C CA . ALA B 1 71 ? 65.539 -68.839 25.531 1.00 53.77 44 ALA B CA 1
ATOM 2001 C C . ALA B 1 71 ? 64.741 -68.040 24.511 1.00 60.28 44 ALA B C 1
ATOM 2002 O O . ALA B 1 71 ? 63.944 -67.171 24.881 1.00 62.58 44 ALA B O 1
ATOM 2004 N N . GLY B 1 72 ? 64.943 -68.318 23.221 1.00 70.77 45 GLY B N 1
ATOM 2005 C CA . GLY B 1 72 ? 64.141 -67.665 22.201 1.00 57.05 45 GLY B CA 1
ATOM 2006 C C . GLY B 1 72 ? 62.674 -68.037 22.273 1.00 42.76 45 GLY B C 1
ATOM 2007 O O . GLY B 1 72 ? 61.809 -67.245 21.891 1.00 42.91 45 GLY B O 1
ATOM 2008 N N . HIS B 1 73 ? 62.370 -69.243 22.761 1.00 53.34 46 HIS B N 1
ATOM 2009 C CA . HIS B 1 73 ? 60.975 -69.643 22.921 1.00 57.25 46 HIS B CA 1
ATOM 2010 C C . HIS B 1 73 ? 60.328 -68.921 24.095 1.00 51.24 46 HIS B C 1
ATOM 2011 O O . HIS B 1 73 ? 59.143 -68.572 24.041 1.00 60.12 46 HIS B O 1
ATOM 2018 N N . LYS B 1 74 ? 61.091 -68.687 25.165 1.00 43.84 47 LYS B N 1
ATOM 2019 C CA . LYS B 1 74 ? 60.559 -67.941 26.299 1.00 48.39 47 LYS B CA 1
ATOM 2020 C C . LYS B 1 74 ? 60.406 -66.460 25.974 1.00 40.60 47 LYS B C 1
ATOM 2021 O O . LYS B 1 74 ? 59.504 -65.801 26.504 1.00 49.63 47 LYS B O 1
ATOM 2027 N N . GLU B 1 75 ? 61.269 -65.915 25.113 1.00 34.96 48 GLU B N 1
ATOM 2028 C CA . GLU B 1 75 ? 61.119 -64.516 24.731 1.00 38.37 48 GLU B CA 1
ATOM 2029 C C . GLU B 1 75 ? 59.961 -64.320 23.765 1.00 38.64 48 GLU B C 1
ATOM 2030 O O . GLU B 1 75 ? 59.313 -63.267 23.783 1.00 37.89 48 GLU B O 1
ATOM 2036 N N . GLY B 1 76 ? 59.688 -65.313 22.917 1.00 39.58 49 GLY B N 1
ATOM 2037 C CA . GLY B 1 76 ? 58.486 -65.260 22.109 1.00 33.30 49 GLY B CA 1
ATOM 2038 C C . GLY B 1 76 ? 57.229 -65.328 22.947 1.00 36.93 49 GLY B C 1
ATOM 2039 O O . GLY B 1 76 ? 56.198 -64.761 22.575 1.00 26.58 49 GLY B O 1
ATOM 2040 N N . MET B 1 77 ? 57.297 -66.016 24.089 1.00 34.89 50 MET B N 1
ATOM 2041 C CA . MET B 1 77 ? 56.162 -66.057 25.004 1.00 27.92 50 MET B CA 1
ATOM 2042 C C . MET B 1 77 ? 55.856 -64.667 25.545 1.00 33.70 50 MET B C 1
ATOM 2043 O O . MET B 1 77 ? 54.698 -64.229 25.548 1.00 36.29 50 MET B O 1
ATOM 2048 N N . ASP B 1 78 ? 56.887 -63.954 26.007 1.00 31.59 51 ASP B N 1
ATOM 2049 C CA . ASP B 1 78 ? 56.678 -62.579 26.445 1.00 38.98 51 ASP B CA 1
ATOM 2050 C C . ASP B 1 78 ? 56.197 -61.707 25.298 1.00 28.91 51 ASP B C 1
ATOM 2051 O O . ASP B 1 78 ? 55.420 -60.770 25.512 1.00 26.53 51 ASP B O 1
ATOM 2056 N N . THR B 1 79 ? 56.632 -62.012 24.074 1.00 36.11 52 THR B N 1
ATOM 2057 C CA . THR B 1 79 ? 56.153 -61.273 22.912 1.00 30.14 52 THR B CA 1
ATOM 2058 C C . THR B 1 79 ? 54.665 -61.507 22.687 1.00 25.89 52 THR B C 1
ATOM 2059 O O . THR B 1 79 ? 53.938 -60.585 22.302 1.00 32.74 52 THR B O 1
ATOM 2063 N N . VAL B 1 80 ? 54.193 -62.734 22.931 1.00 32.87 53 VAL B N 1
ATOM 2064 C CA . VAL B 1 80 ? 52.763 -63.021 22.854 1.00 24.62 53 VAL B CA 1
ATOM 2065 C C . VAL B 1 80 ? 51.981 -62.099 23.781 1.00 29.35 53 VAL B C 1
ATOM 2066 O O . VAL B 1 80 ? 50.903 -61.609 23.427 1.00 23.35 53 VAL B O 1
ATOM 2070 N N . LYS B 1 81 ? 52.512 -61.850 24.978 1.00 22.22 54 LYS B N 1
ATOM 2071 C CA . LYS B 1 81 ? 51.804 -60.997 25.925 1.00 20.77 54 LYS B CA 1
ATOM 2072 C C . LYS B 1 81 ? 51.758 -59.554 25.437 1.00 34.02 54 LYS B C 1
ATOM 2073 O O . LYS B 1 81 ? 50.700 -58.911 25.474 1.00 29.10 54 LYS B O 1
ATOM 2079 N N . LYS B 1 82 ? 52.894 -59.031 24.959 1.00 31.25 55 LYS B N 1
ATOM 2080 C CA . LYS B 1 82 ? 52.942 -57.642 24.506 1.00 17.93 55 LYS B CA 1
ATOM 2081 C C . LYS B 1 82 ? 51.984 -57.411 23.345 1.00 24.57 55 LYS B C 1
ATOM 2082 O O . LYS B 1 82 ? 51.227 -56.431 23.334 1.00 25.25 55 LYS B O 1
ATOM 2088 N N . ILE B 1 83 ? 52.001 -58.311 22.355 1.00 21.01 56 ILE B N 1
ATOM 2089 C CA . ILE B 1 83 ? 51.181 -58.133 21.161 1.00 13.72 56 ILE B CA 1
ATOM 2090 C C . ILE B 1 83 ? 49.708 -58.382 21.469 1.00 22.58 56 ILE B C 1
ATOM 2091 O O . ILE B 1 83 ? 48.827 -57.774 20.846 1.00 20.90 56 ILE B O 1
ATOM 2096 N N . THR B 1 84 ? 49.408 -59.270 22.423 1.00 24.25 57 THR B N 1
ATOM 2097 C CA . THR B 1 84 ? 48.023 -59.435 22.855 1.00 19.99 57 THR B CA 1
ATOM 2098 C C . THR B 1 84 ? 47.470 -58.123 23.393 1.00 19.27 57 THR B C 1
ATOM 2099 O O . THR B 1 84 ? 46.401 -57.665 22.969 1.00 24.43 57 THR B O 1
ATOM 2103 N N . LYS B 1 85 ? 48.197 -57.495 24.324 1.00 17.46 58 LYS B N 1
ATOM 2104 C CA . LYS B 1 85 ? 47.747 -56.222 24.882 1.00 26.80 58 LYS B CA 1
ATOM 2105 C C . LYS B 1 85 ? 47.648 -55.158 23.796 1.00 26.94 58 LYS B C 1
ATOM 2106 O O . LYS B 1 85 ? 46.626 -54.470 23.671 1.00 22.47 58 LYS B O 1
ATOM 2112 N N . HIS B 1 86 ? 48.702 -55.026 22.986 1.00 18.22 59 HIS B N 1
ATOM 2113 C CA . HIS B 1 86 ? 48.729 -53.986 21.964 1.00 19.23 59 HIS B CA 1
ATOM 2114 C C . HIS B 1 86 ? 47.622 -54.173 20.934 1.00 29.27 59 HIS B C 1
ATOM 2115 O O . HIS B 1 86 ? 46.975 -53.199 20.532 1.00 38.07 59 HIS B O 1
ATOM 2122 N N . ALA B 1 87 ? 47.392 -55.409 20.486 1.00 20.12 60 ALA B N 1
ATOM 2123 C CA . ALA B 1 87 ? 46.305 -55.638 19.538 1.00 28.71 60 ALA B CA 1
ATOM 2124 C C . ALA B 1 87 ? 44.963 -55.285 20.160 1.00 26.75 60 ALA B C 1
ATOM 2125 O O . ALA B 1 87 ? 44.113 -54.663 19.511 1.00 24.47 60 ALA B O 1
ATOM 2127 N N . SER B 1 88 ? 44.761 -55.662 21.426 1.00 26.40 61 SER B N 1
ATOM 2128 C CA . SER B 1 88 ? 43.497 -55.369 22.092 1.00 23.54 61 SER B CA 1
ATOM 2129 C C . SER B 1 88 ? 43.269 -53.867 22.223 1.00 27.81 61 SER B C 1
ATOM 2130 O O . SER B 1 88 ? 42.172 -53.378 21.929 1.00 27.09 61 SER B O 1
ATOM 2133 N N . HIS B 1 89 ? 44.290 -53.123 22.661 1.00 17.57 62 HIS B N 1
ATOM 2134 C CA . HIS B 1 89 ? 44.153 -51.673 22.794 1.00 19.20 62 HIS B CA 1
ATOM 2135 C C . HIS B 1 89 ? 43.751 -51.023 21.474 1.00 26.46 62 HIS B C 1
ATOM 2136 O O . HIS B 1 89 ? 42.906 -50.120 21.453 1.00 32.68 62 HIS B O 1
ATOM 2143 N N . LEU B 1 90 ? 44.342 -51.467 20.360 1.00 32.05 63 LEU B N 1
ATOM 2144 C CA . LEU B 1 90 ? 43.998 -50.913 19.053 1.00 27.63 63 LEU B CA 1
ATOM 2145 C C . LEU B 1 90 ? 42.580 -51.254 18.620 1.00 22.65 63 LEU B C 1
ATOM 2146 O O . LEU B 1 90 ? 42.127 -50.742 17.589 1.00 34.51 63 LEU B O 1
ATOM 2151 N N . GLY B 1 91 ? 41.878 -52.101 19.367 1.00 16.34 64 GLY B N 1
ATOM 2152 C CA . GLY B 1 91 ? 40.536 -52.498 19.007 1.00 21.97 64 GLY B CA 1
ATOM 2153 C C . GLY B 1 91 ? 40.438 -53.722 18.128 1.00 35.88 64 GLY B C 1
ATOM 2154 O O . GLY B 1 91 ? 39.376 -53.948 17.534 1.00 28.55 64 GLY B O 1
ATOM 2155 N N . VAL B 1 92 ? 41.512 -54.511 18.009 1.00 37.10 65 VAL B N 1
ATOM 2156 C CA . VAL B 1 92 ? 41.429 -55.766 17.273 1.00 28.53 65 VAL B CA 1
ATOM 2157 C C . VAL B 1 92 ? 40.470 -56.698 18.000 1.00 35.31 65 VAL B C 1
ATOM 2158 O O . VAL B 1 92 ? 40.479 -56.788 19.235 1.00 31.40 65 VAL B O 1
ATOM 2162 N N . LYS B 1 93 ? 39.619 -57.385 17.238 1.00 18.10 66 LYS B N 1
ATOM 2163 C CA . LYS B 1 93 ? 38.598 -58.221 17.857 1.00 28.41 66 LYS B CA 1
ATOM 2164 C C . LYS B 1 93 ? 39.028 -59.678 17.989 1.00 24.98 66 LYS B C 1
ATOM 2165 O O . LYS B 1 93 ? 38.653 -60.341 18.964 1.00 29.26 66 LYS B O 1
ATOM 2171 N N . VAL B 1 94 ? 39.808 -60.194 17.037 1.00 22.10 67 VAL B N 1
ATOM 2172 C CA . VAL B 1 94 ? 40.327 -61.557 17.091 1.00 21.00 67 VAL B CA 1
ATOM 2173 C C . VAL B 1 94 ? 41.806 -61.536 16.731 1.00 18.07 67 VAL B C 1
ATOM 2174 O O . VAL B 1 94 ? 42.196 -60.969 15.704 1.00 21.60 67 VAL B O 1
ATOM 2178 N N . LEU B 1 95 ? 42.622 -62.172 17.563 1.00 20.01 68 LEU B N 1
ATOM 2179 C CA . LEU B 1 95 ? 44.053 -62.318 17.326 1.00 18.28 68 LEU B CA 1
ATOM 2180 C C . LEU B 1 95 ? 44.375 -63.809 17.321 1.00 25.50 68 LEU B C 1
ATOM 2181 O O . LEU B 1 95 ? 44.346 -64.458 18.373 1.00 22.02 68 LEU B O 1
ATOM 2186 N N . THR B 1 96 ? 44.673 -64.354 16.144 1.00 21.91 69 THR B N 1
ATOM 2187 C CA . THR B 1 96 ? 45.002 -65.768 16.000 1.00 26.22 69 THR B CA 1
ATOM 2188 C C . THR B 1 96 ? 46.517 -65.919 15.907 1.00 30.20 69 THR B C 1
ATOM 2189 O O . THR B 1 96 ? 47.146 -65.365 14.997 1.00 30.03 69 THR B O 1
ATOM 2193 N N . LEU B 1 97 ? 47.101 -66.658 16.847 1.00 20.72 70 LEU B N 1
ATOM 2194 C CA . LEU B 1 97 ? 48.538 -66.890 16.889 1.00 21.70 70 LEU B CA 1
ATOM 2195 C C . LEU B 1 97 ? 48.846 -68.352 16.597 1.00 30.61 70 LEU B C 1
ATOM 2196 O O . LEU B 1 97 ? 48.105 -69.250 17.016 1.00 27.90 70 LEU B O 1
ATOM 2201 N N . TYR B 1 98 ? 49.954 -68.585 15.894 1.00 34.45 71 TYR B N 1
ATOM 2202 C CA . TYR B 1 98 ? 50.338 -69.917 15.439 1.00 22.45 71 TYR B CA 1
ATOM 2203 C C . TYR B 1 98 ? 51.827 -70.112 15.685 1.00 32.05 71 TYR B C 1
ATOM 2204 O O . TYR B 1 98 ? 52.644 -69.325 15.197 1.00 36.61 71 TYR B O 1
ATOM 2213 N N . ALA B 1 99 ? 52.179 -71.149 16.445 1.00 41.89 72 ALA B N 1
ATOM 2214 C CA . ALA B 1 99 ? 53.579 -71.460 16.708 1.00 52.19 72 ALA B CA 1
ATOM 2215 C C . ALA B 1 99 ? 54.225 -72.080 15.474 1.00 51.50 72 ALA B C 1
ATOM 2216 O O . ALA B 1 99 ? 53.729 -73.076 14.937 1.00 57.85 72 ALA B O 1
ATOM 2218 N N . PHE B 1 100 ? 55.331 -71.490 15.032 1.00 63.92 73 PHE B N 1
ATOM 2219 C CA . PHE B 1 100 ? 56.085 -71.997 13.887 1.00 72.71 73 PHE B CA 1
ATOM 2220 C C . PHE B 1 100 ? 57.522 -71.474 13.920 1.00 92.56 73 PHE B C 1
ATOM 2221 O O . PHE B 1 100 ? 58.401 -72.062 14.556 1.00 82.06 73 PHE B O 1
ATOM 2229 N N . ASN B 1 113 ? 59.152 -84.877 27.287 1.00 134.79 86 ASN B N 1
ATOM 2230 C CA . ASN B 1 113 ? 59.331 -83.905 26.217 1.00 150.21 86 ASN B CA 1
ATOM 2231 C C . ASN B 1 113 ? 58.871 -82.511 26.663 1.00 153.72 86 ASN B C 1
ATOM 2232 O O . ASN B 1 113 ? 57.671 -82.252 26.797 1.00 151.43 86 ASN B O 1
ATOM 2237 N N . PHE B 1 114 ? 59.821 -81.603 26.912 1.00 154.28 87 PHE B N 1
ATOM 2238 C CA . PHE B 1 114 ? 59.460 -80.250 27.319 1.00 150.29 87 PHE B CA 1
ATOM 2239 C C . PHE B 1 114 ? 59.168 -79.344 26.135 1.00 134.75 87 PHE B C 1
ATOM 2240 O O . PHE B 1 114 ? 59.287 -78.116 26.239 1.00 108.66 87 PHE B O 1
ATOM 2248 N N . LEU B 1 115 ? 58.772 -79.933 25.010 1.00 132.23 88 LEU B N 1
ATOM 2249 C CA . LEU B 1 115 ? 58.309 -79.127 23.888 1.00 119.34 88 LEU B CA 1
ATOM 2250 C C . LEU B 1 115 ? 57.041 -78.347 24.252 1.00 111.71 88 LEU B C 1
ATOM 2251 O O . LEU B 1 115 ? 56.904 -77.172 23.880 1.00 85.38 88 LEU B O 1
ATOM 2256 N N . MET B 1 116 ? 56.102 -78.949 25.007 1.00 120.82 89 MET B N 1
ATOM 2257 C CA . MET B 1 116 ? 54.698 -78.531 24.914 1.00 98.95 89 MET B CA 1
ATOM 2258 C C . MET B 1 116 ? 54.015 -78.179 26.234 1.00 89.15 89 MET B C 1
ATOM 2259 O O . MET B 1 116 ? 52.789 -78.132 26.258 1.00 80.00 89 MET B O 1
ATOM 2264 N N . GLN B 1 117 ? 54.759 -77.956 27.331 1.00 99.92 90 GLN B N 1
ATOM 2265 C CA . GLN B 1 117 ? 54.189 -77.468 28.595 1.00 105.99 90 GLN B CA 1
ATOM 2266 C C . GLN B 1 117 ? 54.823 -76.158 29.058 1.00 92.95 90 GLN B C 1
ATOM 2267 O O . GLN B 1 117 ? 54.647 -75.760 30.216 1.00 87.81 90 GLN B O 1
ATOM 2273 N N . LEU B 1 118 ? 55.496 -75.463 28.161 1.00 75.10 91 LEU B N 1
ATOM 2274 C CA . LEU B 1 118 ? 55.772 -74.055 28.379 1.00 83.56 91 LEU B CA 1
ATOM 2275 C C . LEU B 1 118 ? 54.480 -73.257 28.197 1.00 77.05 91 LEU B C 1
ATOM 2276 O O . LEU B 1 118 ? 54.327 -72.197 28.821 1.00 70.21 91 LEU B O 1
ATOM 2281 N N . PRO B 1 119 ? 53.510 -73.837 27.532 1.00 79.38 92 PRO B N 1
ATOM 2282 C CA . PRO B 1 119 ? 52.166 -73.291 27.605 1.00 83.23 92 PRO B CA 1
ATOM 2283 C C . PRO B 1 119 ? 51.552 -73.343 29.027 1.00 69.08 92 PRO B C 1
ATOM 2284 O O . PRO B 1 119 ? 50.749 -72.495 29.306 1.00 53.96 92 PRO B O 1
ATOM 2288 N N . VAL B 1 120 ? 51.895 -74.298 29.876 1.00 58.91 93 VAL B N 1
ATOM 2289 C CA . VAL B 1 120 ? 51.307 -74.333 31.205 1.00 66.55 93 VAL B CA 1
ATOM 2290 C C . VAL B 1 120 ? 51.665 -73.092 31.977 1.00 58.71 93 VAL B C 1
ATOM 2291 O O . VAL B 1 120 ? 50.832 -72.395 32.457 1.00 53.49 93 VAL B O 1
ATOM 2295 N N . ASP B 1 121 ? 52.935 -72.791 32.000 1.00 56.11 94 ASP B N 1
ATOM 2296 C CA . ASP B 1 121 ? 53.417 -71.642 32.702 1.00 61.50 94 ASP B CA 1
ATOM 2297 C C . ASP B 1 121 ? 52.909 -70.378 32.122 1.00 52.35 94 ASP B C 1
ATOM 2298 O O . ASP B 1 121 ? 52.677 -69.456 32.826 1.00 51.60 94 ASP B O 1
ATOM 2303 N N . PHE B 1 122 ? 52.792 -70.344 30.814 1.00 54.41 95 PHE B N 1
ATOM 2304 C CA . PHE B 1 122 ? 52.351 -69.162 30.167 1.00 49.51 95 PHE B CA 1
ATOM 2305 C C . PHE B 1 122 ? 50.953 -68.790 30.606 1.00 49.77 95 PHE B C 1
ATOM 2306 O O . PHE B 1 122 ? 50.724 -67.680 30.954 1.00 51.25 95 PHE B O 1
ATOM 2314 N N . PHE B 1 123 ? 50.018 -69.704 30.550 1.00 43.94 96 PHE B N 1
ATOM 2315 C CA . PHE B 1 123 ? 48.669 -69.417 30.937 1.00 43.82 96 PHE B CA 1
ATOM 2316 C C . PHE B 1 123 ? 48.444 -69.101 32.410 1.00 45.86 96 PHE B C 1
ATOM 2317 O O . PHE B 1 123 ? 47.716 -68.220 32.732 1.00 37.46 96 PHE B O 1
ATOM 2325 N N . ASP B 1 124 ? 49.085 -69.829 33.292 1.00 42.27 97 ASP B N 1
ATOM 2326 C CA . ASP B 1 124 ? 48.924 -69.624 34.695 1.00 30.57 97 ASP B CA 1
ATOM 2327 C C . ASP B 1 124 ? 49.409 -68.285 35.021 1.00 34.58 97 ASP B C 1
ATOM 2328 O O . ASP B 1 124 ? 48.883 -67.622 35.824 1.00 39.15 97 ASP B O 1
ATOM 2333 N N . THR B 1 125 ? 50.506 -67.941 34.431 1.00 33.26 98 THR B N 1
ATOM 2334 C CA . THR B 1 125 ? 51.075 -66.634 34.553 1.00 46.30 98 THR B CA 1
ATOM 2335 C C . THR B 1 125 ? 50.273 -65.512 33.890 1.00 47.13 98 THR B C 1
ATOM 2336 O O . THR B 1 125 ? 50.171 -64.434 34.401 1.00 36.41 98 THR B O 1
ATOM 2340 N N . PHE B 1 126 ? 49.728 -65.800 32.727 1.00 39.90 99 PHE B N 1
ATOM 2341 C CA . PHE B 1 126 ? 49.109 -64.774 31.936 1.00 44.60 99 PHE B CA 1
ATOM 2342 C C . PHE B 1 126 ? 47.628 -64.582 32.183 1.00 37.75 99 PHE B C 1
ATOM 2343 O O . PHE B 1 126 ? 47.109 -63.640 31.740 1.00 31.03 99 PHE B O 1
ATOM 2351 N N . PRO B 1 128 ? 45.790 -63.741 34.921 1.00 29.19 101 PRO B N 1
ATOM 2352 C CA . PRO B 1 128 ? 45.263 -62.527 35.536 1.00 26.91 101 PRO B CA 1
ATOM 2353 C C . PRO B 1 128 ? 45.263 -61.296 34.675 1.00 27.26 101 PRO B C 1
ATOM 2354 O O . PRO B 1 128 ? 44.409 -60.495 34.773 1.00 29.44 101 PRO B O 1
ATOM 2358 N N . GLU B 1 129 ? 46.269 -61.155 33.867 1.00 35.91 102 GLU B N 1
ATOM 2359 C CA . GLU B 1 129 ? 46.355 -60.119 32.876 1.00 36.15 102 GLU B CA 1
ATOM 2360 C C . GLU B 1 129 ? 45.313 -60.163 31.784 1.00 29.43 102 GLU B C 1
ATOM 2361 O O . GLU B 1 129 ? 44.826 -59.166 31.413 1.00 25.31 102 GLU B O 1
ATOM 2367 N N . LEU B 1 130 ? 44.977 -61.350 31.316 1.00 27.04 103 LEU B N 1
ATOM 2368 C CA . LEU B 1 130 ? 43.922 -61.581 30.379 1.00 14.83 103 LEU B CA 1
ATOM 2369 C C . LEU B 1 130 ? 42.585 -61.194 30.904 1.00 27.17 103 LEU B C 1
ATOM 2370 O O . LEU B 1 130 ? 41.789 -60.728 30.182 1.00 31.06 103 LEU B O 1
ATOM 2375 N N . ILE B 1 131 ? 42.314 -61.482 32.152 1.00 25.51 104 ILE B N 1
ATOM 2376 C CA . ILE B 1 131 ? 41.138 -61.008 32.807 1.00 32.04 104 ILE B CA 1
ATOM 2377 C C . ILE B 1 131 ? 41.126 -59.501 32.942 1.00 35.29 104 ILE B C 1
ATOM 2378 O O . ILE B 1 131 ? 40.145 -58.870 32.686 1.00 26.88 104 ILE B O 1
ATOM 2383 N N . LYS B 1 132 ? 42.249 -58.925 33.309 1.00 31.23 105 LYS B N 1
ATOM 2384 C CA . LYS B 1 132 ? 42.312 -57.471 33.415 1.00 30.47 105 LYS B CA 1
ATOM 2385 C C . LYS B 1 132 ? 42.096 -56.792 32.068 1.00 28.28 105 LYS B C 1
ATOM 2386 O O . LYS B 1 132 ? 41.473 -55.726 32.007 1.00 28.31 105 LYS B O 1
ATOM 2392 N N . GLU B 1 133 ? 42.590 -57.387 30.983 1.00 29.25 106 GLU B N 1
ATOM 2393 C CA . GLU B 1 133 ? 42.435 -56.821 29.648 1.00 24.87 106 GLU B CA 1
ATOM 2394 C C . GLU B 1 133 ? 41.145 -57.254 28.957 1.00 30.33 106 GLU B C 1
ATOM 2395 O O . GLU B 1 133 ? 40.950 -56.918 27.783 1.00 29.78 106 GLU B O 1
ATOM 2401 N N . ASN B 1 134 ? 40.271 -57.993 29.647 1.00 23.32 107 ASN B N 1
ATOM 2402 C CA . ASN B 1 134 ? 38.977 -58.414 29.099 1.00 33.61 107 ASN B CA 1
ATOM 2403 C C . ASN B 1 134 ? 39.150 -59.262 27.836 1.00 38.30 107 ASN B C 1
ATOM 2404 O O . ASN B 1 134 ? 38.381 -59.151 26.877 1.00 30.98 107 ASN B O 1
ATOM 2409 N N . VAL B 1 135 ? 40.160 -60.131 27.832 1.00 26.17 108 VAL B N 1
ATOM 2410 C CA . VAL B 1 135 ? 40.506 -60.923 26.656 1.00 29.89 108 VAL B CA 1
ATOM 2411 C C . VAL B 1 135 ? 39.998 -62.347 26.837 1.00 27.07 108 VAL B C 1
ATOM 2412 O O . VAL B 1 135 ? 40.276 -62.993 27.855 1.00 34.03 108 VAL B O 1
ATOM 2416 N N . LYS B 1 136 ? 39.264 -62.840 25.841 1.00 30.78 109 LYS B N 1
ATOM 2417 C CA . LYS B 1 136 ? 38.731 -64.197 25.832 1.00 24.47 109 LYS B CA 1
ATOM 2418 C C . LYS B 1 136 ? 39.697 -65.125 25.102 1.00 28.79 109 LYS B C 1
ATOM 2419 O O . LYS B 1 136 ? 40.182 -64.791 24.016 1.00 28.07 109 LYS B O 1
ATOM 2425 N N . VAL B 1 137 ? 39.968 -66.290 25.695 1.00 32.01 110 VAL B N 1
ATOM 2426 C CA . VAL B 1 137 ? 40.983 -67.224 25.210 1.00 16.48 110 VAL B CA 1
ATOM 2427 C C . VAL B 1 137 ? 40.300 -68.407 24.536 1.00 29.93 110 VAL B C 1
ATOM 2428 O O . VAL B 1 137 ? 39.448 -69.070 25.141 1.00 26.31 110 VAL B O 1
ATOM 2432 N N . ASN B 1 138 ? 40.695 -68.683 23.293 1.00 32.51 111 ASN B N 1
ATOM 2433 C CA . ASN B 1 138 ? 40.307 -69.894 22.586 1.00 27.63 111 ASN B CA 1
ATOM 2434 C C . ASN B 1 138 ? 41.559 -70.599 22.078 1.00 24.08 111 ASN B C 1
ATOM 2435 O O . ASN B 1 138 ? 42.600 -69.971 21.861 1.00 25.86 111 ASN B O 1
ATOM 2440 N N . VAL B 1 139 ? 41.458 -71.912 21.894 1.00 27.56 112 VAL B N 1
ATOM 2441 C CA . VAL B 1 139 ? 42.574 -72.720 21.417 1.00 28.09 112 VAL B CA 1
ATOM 2442 C C . VAL B 1 139 ? 42.088 -73.569 20.249 1.00 32.05 112 VAL B C 1
ATOM 2443 O O . VAL B 1 139 ? 41.280 -74.489 20.434 1.00 38.52 112 VAL B O 1
ATOM 2447 N N . MET B 1 140 ? 42.567 -73.256 19.050 1.00 32.99 113 MET B N 1
ATOM 2448 C CA . MET B 1 140 ? 42.322 -74.096 17.893 1.00 33.18 113 MET B CA 1
ATOM 2449 C C . MET B 1 140 ? 43.294 -75.267 17.877 1.00 31.09 113 MET B C 1
ATOM 2450 O O . MET B 1 140 ? 44.398 -75.203 18.426 1.00 47.53 113 MET B O 1
ATOM 2455 N N . GLY B 1 141 ? 42.879 -76.338 17.224 1.00 32.28 114 GLY B N 1
ATOM 2456 C CA . GLY B 1 141 ? 43.720 -77.502 17.036 1.00 41.22 114 GLY B CA 1
ATOM 2457 C C . GLY B 1 141 ? 43.207 -78.701 17.814 1.00 29.58 114 GLY B C 1
ATOM 2458 O O . GLY B 1 141 ? 42.222 -78.635 18.550 1.00 42.03 114 GLY B O 1
ATOM 2459 N N . TYR B 1 142 ? 43.914 -79.814 17.622 1.00 38.61 115 TYR B N 1
ATOM 2460 C CA . TYR B 1 142 ? 43.602 -81.075 18.295 1.00 68.84 115 TYR B CA 1
ATOM 2461 C C . TYR B 1 142 ? 44.349 -81.092 19.620 1.00 59.06 115 TYR B C 1
ATOM 2462 O O . TYR B 1 142 ? 45.520 -81.475 19.696 1.00 53.34 115 TYR B O 1
ATOM 2471 N N . GLN B 1 143 ? 43.656 -80.670 20.680 1.00 55.27 116 GLN B N 1
ATOM 2472 C CA . GLN B 1 143 ? 44.282 -80.582 21.994 1.00 69.20 116 GLN B CA 1
ATOM 2473 C C . GLN B 1 143 ? 44.435 -81.936 22.665 1.00 73.21 116 GLN B C 1
ATOM 2474 O O . GLN B 1 143 ? 45.320 -82.102 23.512 1.00 76.00 116 GLN B O 1
ATOM 2480 N N . GLU B 1 144 ? 43.613 -82.910 22.284 1.00 77.15 117 GLU B N 1
ATOM 2481 C CA . GLU B 1 144 ? 43.588 -84.230 22.904 1.00 72.44 117 GLU B CA 1
ATOM 2482 C C . GLU B 1 144 ? 44.973 -84.873 22.971 1.00 71.92 117 GLU B C 1
ATOM 2483 O O . GLU B 1 144 ? 45.195 -85.789 23.770 1.00 64.28 117 GLU B O 1
ATOM 2489 N N . PHE B 1 145 ? 45.915 -84.393 22.150 1.00 66.51 118 PHE B N 1
ATOM 2490 C CA . PHE B 1 145 ? 47.263 -84.952 22.092 1.00 65.52 118 PHE B CA 1
ATOM 2491 C C . PHE B 1 145 ? 48.281 -84.225 22.967 1.00 72.38 118 PHE B C 1
ATOM 2492 O O . PHE B 1 145 ? 49.320 -84.815 23.285 1.00 93.89 118 PHE B O 1
ATOM 2500 N N . LEU B 1 146 ? 48.022 -82.972 23.360 1.00 67.33 119 LEU B N 1
ATOM 2501 C CA . LEU B 1 146 ? 48.897 -82.270 24.295 1.00 58.88 119 LEU B CA 1
ATOM 2502 C C . LEU B 1 146 ? 48.977 -83.033 25.620 1.00 59.32 119 LEU B C 1
ATOM 2503 O O . LEU B 1 146 ? 48.066 -83.794 25.958 1.00 57.96 119 LEU B O 1
ATOM 2508 N N . PRO B 1 147 ? 50.058 -82.844 26.388 1.00 66.39 120 PRO B N 1
ATOM 2509 C CA . PRO B 1 147 ? 50.147 -83.490 27.706 1.00 46.19 120 PRO B CA 1
ATOM 2510 C C . PRO B 1 147 ? 48.979 -83.098 28.598 1.00 62.96 120 PRO B C 1
ATOM 2511 O O . PRO B 1 147 ? 48.371 -82.036 28.434 1.00 67.12 120 PRO B O 1
ATOM 2515 N N . SER B 1 148 ? 48.676 -83.973 29.560 1.00 63.15 121 SER B N 1
ATOM 2516 C CA . SER B 1 148 ? 47.494 -83.769 30.391 1.00 66.89 121 SER B CA 1
ATOM 2517 C C . SER B 1 148 ? 47.580 -82.463 31.168 1.00 61.21 121 SER B C 1
ATOM 2518 O O . SER B 1 148 ? 46.598 -81.715 31.249 1.00 56.45 121 SER B O 1
ATOM 2521 N N . HIS B 1 149 ? 48.748 -82.162 31.737 1.00 65.84 122 HIS B N 1
ATOM 2522 C CA . HIS B 1 149 ? 48.885 -80.925 32.498 1.00 72.75 122 HIS B CA 1
ATOM 2523 C C . HIS B 1 149 ? 48.787 -79.708 31.589 1.00 50.15 122 HIS B C 1
ATOM 2524 O O . HIS B 1 149 ? 48.212 -78.683 31.974 1.00 66.82 122 HIS B O 1
ATOM 2531 N N . THR B 1 150 ? 49.333 -79.803 30.376 1.00 64.80 123 THR B N 1
ATOM 2532 C CA . THR B 1 150 ? 49.122 -78.742 29.399 1.00 57.73 123 THR B CA 1
ATOM 2533 C C . THR B 1 150 ? 47.653 -78.638 29.026 1.00 58.94 123 THR B C 1
ATOM 2534 O O . THR B 1 150 ? 47.093 -77.537 28.962 1.00 45.92 123 THR B O 1
ATOM 2538 N N . GLN B 1 151 ? 47.009 -79.782 28.794 1.00 53.34 124 GLN B N 1
ATOM 2539 C CA . GLN B 1 151 ? 45.589 -79.785 28.473 1.00 53.49 124 GLN B CA 1
ATOM 2540 C C . GLN B 1 151 ? 44.768 -79.158 29.596 1.00 56.49 124 GLN B C 1
ATOM 2541 O O . GLN B 1 151 ? 43.787 -78.450 29.340 1.00 42.74 124 GLN B O 1
ATOM 2547 N N . ASP B 1 152 ? 45.164 -79.395 30.850 1.00 50.95 125 ASP B N 1
ATOM 2548 C CA . ASP B 1 152 ? 44.390 -78.873 31.971 1.00 47.68 125 ASP B CA 1
ATOM 2549 C C . ASP B 1 152 ? 44.591 -77.370 32.128 1.00 37.84 125 ASP B C 1
ATOM 2550 O O . ASP B 1 152 ? 43.642 -76.640 32.442 1.00 33.02 125 ASP B O 1
ATOM 2555 N N . ALA B 1 153 ? 45.816 -76.886 31.905 1.00 31.23 126 ALA B N 1
ATOM 2556 C CA . ALA B 1 153 ? 46.064 -75.450 31.972 1.00 39.51 126 ALA B CA 1
ATOM 2557 C C . ALA B 1 153 ? 45.323 -74.707 30.863 1.00 35.52 126 ALA B C 1
ATOM 2558 O O . ALA B 1 153 ? 44.818 -73.599 31.081 1.00 27.44 126 ALA B O 1
ATOM 2560 N N . VAL B 1 154 ? 45.234 -75.310 29.675 1.00 45.57 127 VAL B N 1
ATOM 2561 C CA . VAL B 1 154 ? 44.532 -74.678 28.560 1.00 37.36 127 VAL B CA 1
ATOM 2562 C C . VAL B 1 154 ? 43.042 -74.555 28.863 1.00 33.18 127 VAL B C 1
ATOM 2563 O O . VAL B 1 154 ? 42.450 -73.480 28.717 1.00 36.82 127 VAL B O 1
ATOM 2567 N N . LYS B 1 155 ? 42.406 -75.657 29.268 1.00 28.33 128 LYS B N 1
ATOM 2568 C CA . LYS B 1 155 ? 40.972 -75.594 29.525 1.00 38.72 128 LYS B CA 1
ATOM 2569 C C . LYS B 1 155 ? 40.666 -74.721 30.735 1.00 41.84 128 LYS B C 1
ATOM 2570 O O . LYS B 1 155 ? 39.591 -74.111 30.805 1.00 27.02 128 LYS B O 1
ATOM 2576 N N . ARG B 1 156 ? 41.601 -74.628 31.682 1.00 24.62 129 ARG B N 1
ATOM 2577 C CA . ARG B 1 156 ? 41.414 -73.714 32.801 1.00 31.12 129 ARG B CA 1
ATOM 2578 C C . ARG B 1 156 ? 41.474 -72.264 32.336 1.00 33.77 129 ARG B C 1
ATOM 2579 O O . ARG B 1 156 ? 40.645 -71.439 32.741 1.00 26.13 129 ARG B O 1
ATOM 2587 N N . ALA B 1 157 ? 42.445 -71.939 31.478 1.00 25.07 130 ALA B N 1
ATOM 2588 C CA . ALA B 1 157 ? 42.532 -70.584 30.948 1.00 27.69 130 ALA B CA 1
ATOM 2589 C C . ALA B 1 157 ? 41.300 -70.236 30.119 1.00 26.05 130 ALA B C 1
ATOM 2590 O O . ALA B 1 157 ? 40.772 -69.121 30.215 1.00 28.48 130 ALA B O 1
ATOM 2592 N N . ILE B 1 158 ? 40.818 -71.183 29.309 1.00 25.32 131 ILE B N 1
ATOM 2593 C CA . ILE B 1 158 ? 39.595 -70.959 28.541 1.00 26.68 131 ILE B CA 1
ATOM 2594 C C . ILE B 1 158 ? 38.417 -70.708 29.474 1.00 31.79 131 ILE B C 1
ATOM 2595 O O . ILE B 1 158 ? 37.606 -69.798 29.248 1.00 27.50 131 ILE B O 1
ATOM 2600 N N . GLU B 1 159 ? 38.311 -71.503 30.541 1.00 36.73 132 GLU B N 1
ATOM 2601 C CA . GLU B 1 159 ? 37.210 -71.345 31.486 1.00 24.14 132 GLU B CA 1
ATOM 2602 C C . GLU B 1 159 ? 37.291 -70.004 32.205 1.00 27.68 132 GLU B C 1
ATOM 2603 O O . GLU B 1 159 ? 36.298 -69.270 32.288 1.00 26.94 132 GLU B O 1
ATOM 2609 N N . GLN B 1 160 ? 38.473 -69.661 32.723 1.00 25.69 133 GLN B N 1
ATOM 2610 C CA . GLN B 1 160 ? 38.630 -68.438 33.500 1.00 21.00 133 GLN B CA 1
ATOM 2611 C C . GLN B 1 160 ? 38.458 -67.169 32.675 1.00 18.97 133 GLN B C 1
ATOM 2612 O O . GLN B 1 160 ? 38.292 -66.096 33.261 1.00 26.45 133 GLN B O 1
ATOM 2618 N N . THR B 1 161 ? 38.491 -67.254 31.345 1.00 27.56 134 THR B N 1
ATOM 2619 C CA . THR B 1 161 ? 38.348 -66.076 30.496 1.00 33.39 134 THR B CA 1
ATOM 2620 C C . THR B 1 161 ? 37.124 -66.135 29.593 1.00 30.65 134 THR B C 1
ATOM 2621 O O . THR B 1 161 ? 36.940 -65.231 28.770 1.00 29.42 134 THR B O 1
ATOM 2625 N N . LYS B 1 162 ? 36.287 -67.170 29.722 1.00 24.04 135 LYS B N 1
ATOM 2626 C CA . LYS B 1 162 ? 35.178 -67.365 28.794 1.00 34.21 135 LYS B CA 1
ATOM 2627 C C . LYS B 1 162 ? 34.124 -66.268 28.891 1.00 34.55 135 LYS B C 1
ATOM 2628 O O . LYS B 1 162 ? 33.365 -66.073 27.936 1.00 35.29 135 LYS B O 1
ATOM 2634 N N . ASP B 1 163 ? 34.060 -65.547 30.006 1.00 39.53 136 ASP B N 1
ATOM 2635 C CA . ASP B 1 163 ? 33.072 -64.491 30.175 1.00 40.46 136 ASP B CA 1
ATOM 2636 C C . ASP B 1 163 ? 33.597 -63.114 29.793 1.00 42.71 136 ASP B C 1
ATOM 2637 O O . ASP B 1 163 ? 32.833 -62.144 29.840 1.00 41.03 136 ASP B O 1
ATOM 2642 N N . ASN B 1 164 ? 34.870 -63.003 29.422 1.00 43.42 137 ASN B N 1
ATOM 2643 C CA . ASN B 1 164 ? 35.402 -61.729 28.964 1.00 31.47 137 ASN B CA 1
ATOM 2644 C C . ASN B 1 164 ? 34.761 -61.334 27.636 1.00 33.45 137 ASN B C 1
ATOM 2645 O O . ASN B 1 164 ? 34.415 -62.184 26.809 1.00 23.53 137 ASN B O 1
ATOM 2650 N N . THR B 1 165 ? 34.618 -60.021 27.434 1.00 40.44 138 THR B N 1
ATOM 2651 C CA . THR B 1 165 ? 33.854 -59.468 26.322 1.00 45.53 138 THR B CA 1
ATOM 2652 C C . THR B 1 165 ? 34.705 -58.836 25.225 1.00 31.79 138 THR B C 1
ATOM 2653 O O . THR B 1 165 ? 34.153 -58.454 24.187 1.00 24.61 138 THR B O 1
ATOM 2657 N N . GLY B 1 166 ? 36.017 -58.707 25.420 1.00 29.22 139 GLY B N 1
ATOM 2658 C CA . GLY B 1 166 ? 36.851 -58.004 24.461 1.00 22.58 139 GLY B CA 1
ATOM 2659 C C . GLY B 1 166 ? 37.432 -58.863 23.356 1.00 27.43 139 GLY B C 1
ATOM 2660 O O . GLY B 1 166 ? 36.717 -59.645 22.719 1.00 19.55 139 GLY B O 1
ATOM 2661 N N . MET B 1 167 ? 38.733 -58.716 23.117 1.00 31.15 140 MET B N 1
ATOM 2662 C CA . MET B 1 167 ? 39.396 -59.421 22.029 1.00 21.42 140 MET B CA 1
ATOM 2663 C C . MET B 1 167 ? 39.499 -60.914 22.325 1.00 25.19 140 MET B C 1
ATOM 2664 O O . MET B 1 167 ? 39.660 -61.337 23.473 1.00 29.90 140 MET B O 1
ATOM 2669 N N . VAL B 1 168 ? 39.408 -61.714 21.269 1.00 24.59 141 VAL B N 1
ATOM 2670 C CA . VAL B 1 168 ? 39.619 -63.154 21.360 1.00 33.93 141 VAL B CA 1
ATOM 2671 C C . VAL B 1 168 ? 41.080 -63.441 21.037 1.00 24.94 141 VAL B C 1
ATOM 2672 O O . VAL B 1 168 ? 41.538 -63.183 19.919 1.00 28.72 141 VAL B O 1
ATOM 2676 N N . LEU B 1 169 ? 41.816 -63.956 22.017 1.00 23.34 142 LEU B N 1
ATOM 2677 C CA . LEU B 1 169 ? 43.150 -64.496 21.780 1.00 22.13 142 LEU B CA 1
ATOM 2678 C C . LEU B 1 169 ? 42.983 -65.951 21.361 1.00 31.19 142 LEU B C 1
ATOM 2679 O O . LEU B 1 169 ? 42.532 -66.785 22.153 1.00 32.95 142 LEU B O 1
ATOM 2684 N N . ASN B 1 170 ? 43.337 -66.253 20.115 1.00 35.40 143 ASN B N 1
ATOM 2685 C CA . ASN B 1 170 ? 43.060 -67.547 19.499 1.00 29.66 143 ASN B CA 1
ATOM 2686 C C . ASN B 1 170 ? 44.378 -68.258 19.216 1.00 21.34 143 ASN B C 1
ATOM 2687 O O . ASN B 1 170 ? 45.088 -67.909 18.267 1.00 21.17 143 ASN B O 1
ATOM 2692 N N . PHE B 1 171 ? 44.697 -69.261 20.031 1.00 32.45 144 PHE B N 1
ATOM 2693 C CA . PHE B 1 171 ? 45.916 -70.041 19.866 1.00 19.21 144 PHE B CA 1
ATOM 2694 C C . PHE B 1 171 ? 45.668 -71.215 18.934 1.00 29.04 144 PHE B C 1
ATOM 2695 O O . PHE B 1 171 ? 44.717 -71.979 19.125 1.00 42.58 144 PHE B O 1
ATOM 2703 N N . ALA B 1 172 ? 46.532 -71.366 17.940 1.00 32.06 145 ALA B N 1
ATOM 2704 C CA . ALA B 1 172 ? 46.528 -72.539 17.075 1.00 31.56 145 ALA B CA 1
ATOM 2705 C C . ALA B 1 172 ? 47.587 -73.487 17.621 1.00 36.64 145 ALA B C 1
ATOM 2706 O O . ALA B 1 172 ? 48.785 -73.277 17.419 1.00 46.33 145 ALA B O 1
ATOM 2708 N N . LEU B 1 173 ? 47.148 -74.519 18.339 1.00 35.32 146 LEU B N 1
ATOM 2709 C CA . LEU B 1 173 ? 48.042 -75.498 18.946 1.00 43.19 146 LEU B CA 1
ATOM 2710 C C . LEU B 1 173 ? 47.836 -76.838 18.258 1.00 42.06 146 LEU B C 1
ATOM 2711 O O . LEU B 1 173 ? 46.714 -77.356 18.232 1.00 46.24 146 LEU B O 1
ATOM 2716 N N . ASN B 1 174 ? 48.922 -77.401 17.722 1.00 51.41 147 ASN B N 1
ATOM 2717 C CA . ASN B 1 174 ? 48.862 -78.618 16.913 1.00 47.16 147 ASN B CA 1
ATOM 2718 C C . ASN B 1 174 ? 47.834 -78.454 15.800 1.00 55.42 147 ASN B C 1
ATOM 2719 O O . ASN B 1 174 ? 46.898 -79.245 15.654 1.00 53.17 147 ASN B O 1
ATOM 2724 N N . TYR B 1 175 ? 48.006 -77.390 15.024 1.00 47.84 148 TYR B N 1
ATOM 2725 C CA . TYR B 1 175 ? 47.068 -77.020 13.981 1.00 44.02 148 TYR B CA 1
ATOM 2726 C C . TYR B 1 175 ? 47.683 -77.267 12.610 1.00 37.26 148 TYR B C 1
ATOM 2727 O O . TYR B 1 175 ? 48.895 -77.134 12.416 1.00 34.29 148 TYR B O 1
ATOM 2736 N N . GLY B 1 176 ? 46.826 -77.636 11.666 1.00 37.99 149 GLY B N 1
ATOM 2737 C CA . GLY B 1 176 ? 47.183 -77.710 10.266 1.00 22.72 149 GLY B CA 1
ATOM 2738 C C . GLY B 1 176 ? 45.953 -77.447 9.427 1.00 27.65 149 GLY B C 1
ATOM 2739 O O . GLY B 1 176 ? 44.869 -77.942 9.753 1.00 36.70 149 GLY B O 1
ATOM 2740 N N . ALA B 1 177 ? 46.088 -76.668 8.355 1.00 25.92 150 ALA B N 1
ATOM 2741 C CA . ALA B 1 177 ? 44.903 -76.296 7.589 1.00 32.79 150 ALA B CA 1
ATOM 2742 C C . ALA B 1 177 ? 44.365 -77.474 6.782 1.00 28.42 150 ALA B C 1
ATOM 2743 O O . ALA B 1 177 ? 43.146 -77.664 6.693 1.00 34.81 150 ALA B O 1
ATOM 2745 N N . ARG B 1 178 ? 45.248 -78.281 6.189 1.00 27.18 151 ARG B N 1
ATOM 2746 C CA . ARG B 1 178 ? 44.770 -79.420 5.409 1.00 22.20 151 ARG B CA 1
ATOM 2747 C C . ARG B 1 178 ? 44.126 -80.466 6.309 1.00 28.35 151 ARG B C 1
ATOM 2748 O O . ARG B 1 178 ? 43.117 -81.076 5.937 1.00 33.21 151 ARG B O 1
ATOM 2756 N N . ALA B 1 179 ? 44.694 -80.682 7.498 1.00 33.95 152 ALA B N 1
ATOM 2757 C CA . ALA B 1 179 ? 44.061 -81.569 8.469 1.00 20.57 152 ALA B CA 1
ATOM 2758 C C . ALA B 1 179 ? 42.726 -81.003 8.941 1.00 26.88 152 ALA B C 1
ATOM 2759 O O . ALA B 1 179 ? 41.740 -81.741 9.054 1.00 26.71 152 ALA B O 1
ATOM 2761 N N . GLU B 1 180 ? 42.678 -79.694 9.223 1.00 30.46 153 GLU B N 1
ATOM 2762 C CA . GLU B 1 180 ? 41.428 -79.058 9.633 1.00 22.02 153 GLU B CA 1
ATOM 2763 C C . GLU B 1 180 ? 40.350 -79.223 8.571 1.00 32.29 153 GLU B C 1
ATOM 2764 O O . GLU B 1 180 ? 39.175 -79.433 8.894 1.00 30.01 153 GLU B O 1
ATOM 2770 N N . LEU B 1 181 ? 40.727 -79.126 7.295 1.00 26.99 154 LEU B N 1
ATOM 2771 C CA . LEU B 1 181 ? 39.742 -79.294 6.235 1.00 29.48 154 LEU B CA 1
ATOM 2772 C C . LEU B 1 181 ? 39.305 -80.747 6.129 1.00 25.07 154 LEU B C 1
ATOM 2773 O O . LEU B 1 181 ? 38.127 -81.030 5.886 1.00 25.26 154 LEU B O 1
ATOM 2778 N N . LEU B 1 182 ? 40.239 -81.680 6.325 1.00 30.74 155 LEU B N 1
ATOM 2779 C CA . LEU B 1 182 ? 39.906 -83.098 6.244 1.00 29.44 155 LEU B CA 1
ATOM 2780 C C . LEU B 1 182 ? 38.851 -83.475 7.275 1.00 36.99 155 LEU B C 1
ATOM 2781 O O . LEU B 1 182 ? 37.848 -84.118 6.941 1.00 38.26 155 LEU B O 1
ATOM 2786 N N . THR B 1 183 ? 39.054 -83.084 8.540 1.00 27.06 156 THR B N 1
ATOM 2787 C CA . THR B 1 183 ? 38.048 -83.399 9.550 1.00 28.24 156 THR B CA 1
ATOM 2788 C C . THR B 1 183 ? 36.761 -82.622 9.306 1.00 33.25 156 THR B C 1
ATOM 2789 O O . THR B 1 183 ? 35.678 -83.093 9.670 1.00 45.25 156 THR B O 1
ATOM 2793 N N . ALA B 1 184 ? 36.854 -81.446 8.680 1.00 35.78 157 ALA B N 1
ATOM 2794 C CA . ALA B 1 184 ? 35.647 -80.750 8.246 1.00 35.29 157 ALA B CA 1
ATOM 2795 C C . ALA B 1 184 ? 34.922 -81.525 7.153 1.00 40.50 157 ALA B C 1
ATOM 2796 O O . ALA B 1 184 ? 33.689 -81.474 7.074 1.00 36.62 157 ALA B O 1
ATOM 2798 N N . MET B 1 185 ? 35.665 -82.245 6.306 1.00 36.18 158 MET B N 1
ATOM 2799 C CA . MET B 1 185 ? 35.029 -83.047 5.266 1.00 39.42 158 MET B CA 1
ATOM 2800 C C . MET B 1 185 ? 34.398 -84.302 5.851 1.00 41.63 158 MET B C 1
ATOM 2801 O O . MET B 1 185 ? 33.272 -84.665 5.490 1.00 50.51 158 MET B O 1
ATOM 2806 N N . LYS B 1 186 ? 35.113 -84.977 6.755 1.00 29.00 159 LYS B N 1
ATOM 2807 C CA . LYS B 1 186 ? 34.585 -86.187 7.377 1.00 22.98 159 LYS B CA 1
ATOM 2808 C C . LYS B 1 186 ? 33.300 -85.895 8.139 1.00 35.50 159 LYS B C 1
ATOM 2809 O O . LYS B 1 186 ? 32.309 -86.624 8.011 1.00 45.19 159 LYS B O 1
ATOM 2815 N N . GLN B 1 187 ? 33.300 -84.828 8.943 1.00 31.49 160 GLN B N 1
ATOM 2816 C CA . GLN B 1 187 ? 32.104 -84.466 9.698 1.00 34.38 160 GLN B CA 1
ATOM 2817 C C . GLN B 1 187 ? 30.928 -84.182 8.770 1.00 48.49 160 GLN B C 1
ATOM 2818 O O . GLN B 1 187 ? 29.791 -84.572 9.063 1.00 62.92 160 GLN B O 1
ATOM 2824 N N . ILE B 1 188 ? 31.182 -83.508 7.644 1.00 49.09 161 ILE B N 1
ATOM 2825 C CA . ILE B 1 188 ? 30.099 -83.152 6.730 1.00 44.33 161 ILE B CA 1
ATOM 2826 C C . ILE B 1 188 ? 29.595 -84.382 5.985 1.00 46.10 161 ILE B C 1
ATOM 2827 O O . ILE B 1 188 ? 28.382 -84.577 5.831 1.00 42.26 161 ILE B O 1
ATOM 2832 N N . ALA B 1 189 ? 30.515 -85.230 5.509 1.00 45.05 162 ALA B N 1
ATOM 2833 C CA . ALA B 1 189 ? 30.123 -86.484 4.871 1.00 46.20 162 ALA B CA 1
ATOM 2834 C C . ALA B 1 189 ? 29.304 -87.362 5.809 1.00 51.84 162 ALA B C 1
ATOM 2835 O O . ALA B 1 189 ? 28.392 -88.067 5.360 1.00 55.72 162 ALA B O 1
ATOM 2837 N N . ALA B 1 190 ? 29.619 -87.339 7.107 1.00 50.08 163 ALA B N 1
ATOM 2838 C CA . ALA B 1 190 ? 28.838 -88.093 8.082 1.00 41.61 163 ALA B CA 1
ATOM 2839 C C . ALA B 1 190 ? 27.411 -87.572 8.156 1.00 45.32 163 ALA B C 1
ATOM 2840 O O . ALA B 1 190 ? 26.448 -88.342 8.067 1.00 72.32 163 ALA B O 1
ATOM 2842 N N . GLU B 1 191 ? 27.257 -86.260 8.326 1.00 36.23 164 GLU B N 1
ATOM 2843 C CA . GLU B 1 191 ? 25.927 -85.674 8.425 1.00 40.31 164 GLU B CA 1
ATOM 2844 C C . GLU B 1 191 ? 25.087 -85.936 7.182 1.00 48.53 164 GLU B C 1
ATOM 2845 O O . GLU B 1 191 ? 23.855 -85.941 7.274 1.00 71.81 164 GLU B O 1
ATOM 2851 N N . VAL B 1 192 ? 25.716 -86.162 6.028 1.00 47.71 165 VAL B N 1
ATOM 2852 C CA . VAL B 1 192 ? 24.958 -86.505 4.829 1.00 64.37 165 VAL B CA 1
ATOM 2853 C C . VAL B 1 192 ? 24.583 -87.982 4.838 1.00 66.05 165 VAL B C 1
ATOM 2854 O O . VAL B 1 192 ? 23.484 -88.358 4.410 1.00 69.08 165 VAL B O 1
ATOM 2858 N N . SER B 1 193 ? 25.484 -88.837 5.332 1.00 60.57 166 SER B N 1
ATOM 2859 C CA . SER B 1 193 ? 25.190 -90.264 5.424 1.00 61.27 166 SER B CA 1
ATOM 2860 C C . SER B 1 193 ? 23.990 -90.516 6.333 1.00 80.38 166 SER B C 1
ATOM 2861 O O . SER B 1 193 ? 23.076 -91.271 5.978 1.00 60.28 166 SER B O 1
ATOM 2864 N N . GLU B 1 194 ? 23.964 -89.871 7.507 1.00 58.98 167 GLU B N 1
ATOM 2865 C CA . GLU B 1 194 ? 22.815 -89.926 8.404 1.00 60.33 167 GLU B CA 1
ATOM 2866 C C . GLU B 1 194 ? 21.688 -88.995 7.973 1.00 56.54 167 GLU B C 1
ATOM 2867 O O . GLU B 1 194 ? 20.795 -88.695 8.777 1.00 53.94 167 GLU B O 1
ATOM 2873 N N . LYS B 1 195 ? 21.741 -88.522 6.728 1.00 52.25 168 LYS B N 1
ATOM 2874 C CA . LYS B 1 195 ? 20.601 -87.910 6.049 1.00 61.60 168 LYS B CA 1
ATOM 2875 C C . LYS B 1 195 ? 20.118 -86.635 6.739 1.00 56.99 168 LYS B C 1
ATOM 2876 O O . LYS B 1 195 ? 18.940 -86.282 6.646 1.00 64.21 168 LYS B O 1
ATOM 2882 N N . ALA B 1 196 ? 21.015 -85.926 7.429 1.00 51.83 169 ALA B N 1
ATOM 2883 C CA . ALA B 1 196 ? 20.647 -84.625 7.986 1.00 49.97 169 ALA B CA 1
ATOM 2884 C C . ALA B 1 196 ? 20.345 -83.620 6.881 1.00 54.29 169 ALA B C 1
ATOM 2885 O O . ALA B 1 196 ? 19.394 -82.837 6.985 1.00 65.93 169 ALA B O 1
ATOM 2887 N N . TYR B 1 197 ? 21.148 -83.625 5.820 1.00 56.24 170 TYR B N 1
ATOM 2888 C CA . TYR B 1 197 ? 20.907 -82.801 4.646 1.00 45.47 170 TYR B CA 1
ATOM 2889 C C . TYR B 1 197 ? 21.482 -83.538 3.443 1.00 57.96 170 TYR B C 1
ATOM 2890 O O . TYR B 1 197 ? 22.257 -84.487 3.593 1.00 50.31 170 TYR B O 1
ATOM 2899 N N . TH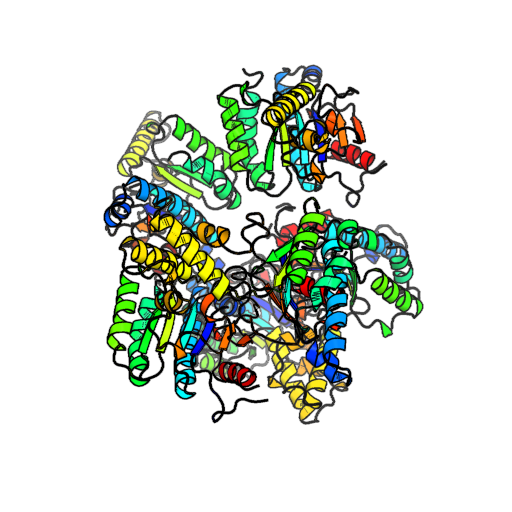R B 1 198 ? 21.079 -83.118 2.245 1.00 58.22 171 THR B N 1
ATOM 2900 C CA . THR B 1 198 ? 21.623 -83.759 1.056 1.00 59.68 171 THR B CA 1
ATOM 2901 C C . THR B 1 198 ? 23.069 -83.325 0.844 1.00 50.57 171 THR B C 1
ATOM 2902 O O . THR B 1 198 ? 23.558 -82.371 1.453 1.00 60.73 171 THR B O 1
ATOM 2906 N N . ALA B 1 199 ? 23.761 -84.040 -0.042 1.00 56.26 172 ALA B N 1
ATOM 2907 C CA . ALA B 1 199 ? 25.100 -83.602 -0.408 1.00 53.02 172 ALA B CA 1
ATOM 2908 C C . ALA B 1 199 ? 25.056 -82.288 -1.175 1.00 50.19 172 ALA B C 1
ATOM 2909 O O . ALA B 1 199 ? 26.034 -81.534 -1.165 1.00 65.76 172 ALA B O 1
ATOM 2911 N N . ASP B 1 200 ? 23.931 -81.988 -1.825 1.00 57.85 173 ASP B N 1
ATOM 2912 C CA . ASP B 1 200 ? 23.811 -80.750 -2.583 1.00 52.41 173 ASP B CA 1
ATOM 2913 C C . ASP B 1 200 ? 23.454 -79.558 -1.713 1.00 45.29 173 ASP B C 1
ATOM 2914 O O . ASP B 1 200 ? 23.684 -78.416 -2.129 1.00 72.57 173 ASP B O 1
ATOM 2919 N N . GLU B 1 201 ? 22.896 -79.791 -0.527 1.00 54.15 174 GLU B N 1
ATOM 2920 C CA . GLU B 1 201 ? 22.600 -78.701 0.391 1.00 54.33 174 GLU B CA 1
ATOM 2921 C C . GLU B 1 201 ? 23.837 -78.177 1.109 1.00 46.64 174 GLU B C 1
ATOM 2922 O O . GLU B 1 201 ? 23.737 -77.165 1.814 1.00 44.40 174 GLU B O 1
ATOM 2928 N N . ILE B 1 202 ? 24.991 -78.832 0.948 1.00 45.97 175 ILE B N 1
ATOM 2929 C CA . ILE B 1 202 ? 26.227 -78.311 1.515 1.00 46.17 175 ILE B CA 1
ATOM 2930 C C . ILE B 1 202 ? 26.563 -76.991 0.841 1.00 40.83 175 ILE B C 1
ATOM 2931 O O . ILE B 1 202 ? 26.520 -76.873 -0.391 1.00 27.09 175 ILE B O 1
ATOM 2936 N N . THR B 1 203 ? 26.882 -75.985 1.648 1.00 29.71 176 THR B N 1
ATOM 2937 C CA . THR B 1 203 ? 27.290 -74.678 1.156 1.00 32.80 176 THR B CA 1
ATOM 2938 C C . THR B 1 203 ? 28.728 -74.400 1.572 1.00 26.73 176 THR B C 1
ATOM 2939 O O . THR B 1 203 ? 29.337 -75.152 2.337 1.00 38.58 176 THR B O 1
ATOM 2943 N N . GLU B 1 204 ? 29.281 -73.305 1.049 1.00 31.81 177 GLU B N 1
ATOM 2944 C CA . GLU B 1 204 ? 30.560 -72.835 1.564 1.00 25.80 177 GLU B CA 1
ATOM 2945 C C . GLU B 1 204 ? 30.449 -72.467 3.036 1.00 22.94 177 GLU B C 1
ATOM 2946 O O . GLU B 1 204 ? 31.421 -72.604 3.786 1.00 26.00 177 GLU B O 1
ATOM 2952 N N . GLU B 1 205 ? 29.271 -72.017 3.471 1.00 28.06 178 GLU B N 1
ATOM 2953 C CA . GLU B 1 205 ? 29.058 -71.763 4.890 1.00 31.55 178 GLU B CA 1
ATOM 2954 C C . GLU B 1 205 ? 29.034 -73.060 5.691 1.00 36.64 178 GLU B C 1
ATOM 2955 O O . GLU B 1 205 ? 29.441 -73.072 6.859 1.00 29.25 178 GLU B O 1
ATOM 2961 N N . THR B 1 206 ? 28.562 -74.156 5.085 1.00 30.26 179 THR B N 1
ATOM 2962 C CA . THR B 1 206 ? 28.628 -75.453 5.752 1.00 31.72 179 THR B CA 1
ATOM 2963 C C . THR B 1 206 ? 30.068 -75.823 6.076 1.00 37.16 179 THR B C 1
ATOM 2964 O O . THR B 1 206 ? 30.369 -76.276 7.187 1.00 36.43 179 THR B O 1
ATOM 2968 N N . ILE B 1 207 ? 30.974 -75.632 5.114 1.00 29.96 180 ILE B N 1
ATOM 2969 C CA . ILE B 1 207 ? 32.389 -75.883 5.364 1.00 26.32 180 ILE B CA 1
ATOM 2970 C C . ILE B 1 207 ? 32.924 -74.904 6.399 1.00 29.87 180 ILE B C 1
ATOM 2971 O O . ILE B 1 207 ? 33.738 -75.268 7.257 1.00 27.34 180 ILE B O 1
ATOM 2976 N N . ALA B 1 208 ? 32.477 -73.648 6.338 1.00 30.83 181 ALA B N 1
ATOM 2977 C CA . ALA B 1 208 ? 32.978 -72.647 7.272 1.00 24.33 181 ALA B CA 1
ATOM 2978 C C . ALA B 1 208 ? 32.580 -72.987 8.701 1.00 31.42 181 ALA B C 1
ATOM 2979 O O . ALA B 1 208 ? 33.363 -72.780 9.637 1.00 39.75 181 ALA B O 1
ATOM 2981 N N . ASP B 1 209 ? 31.372 -73.525 8.889 1.00 32.80 182 ASP B N 1
ATOM 2982 C CA . ASP B 1 209 ? 30.925 -73.879 10.231 1.00 34.43 182 ASP B CA 1
ATOM 2983 C C . ASP B 1 209 ? 31.755 -75.017 10.816 1.00 32.14 182 ASP B C 1
ATOM 2984 O O . ASP B 1 209 ? 31.915 -75.101 12.039 1.00 32.88 182 ASP B O 1
ATOM 2989 N N . HIS B 1 210 ? 32.294 -75.888 9.968 1.00 30.11 183 HIS B N 1
ATOM 2990 C CA . HIS B 1 210 ? 33.041 -77.053 10.421 1.00 27.50 183 HIS B CA 1
ATOM 2991 C C . HIS B 1 210 ? 34.536 -76.794 10.535 1.00 27.32 183 HIS B C 1
ATOM 2992 O O . HIS B 1 210 ? 35.281 -77.703 10.920 1.00 27.97 183 HIS B O 1
ATOM 2999 N N . LEU B 1 211 ? 34.992 -75.587 10.216 1.00 29.83 184 LEU B N 1
ATOM 3000 C CA . LEU B 1 211 ? 36.383 -75.237 10.442 1.00 30.05 184 LEU B CA 1
ATOM 3001 C C . LEU B 1 211 ? 36.605 -74.886 11.910 1.00 25.34 184 LEU B C 1
ATOM 3002 O O . LEU B 1 211 ? 35.666 -74.613 12.664 1.00 25.14 184 LEU B O 1
ATOM 3007 N N . MET B 1 212 ? 37.872 -74.900 12.317 1.00 21.38 185 MET B N 1
ATOM 3008 C CA . MET B 1 212 ? 38.190 -74.575 13.702 1.00 21.74 185 MET B CA 1
ATOM 3009 C C . MET B 1 212 ? 38.029 -73.092 14.016 1.00 27.83 185 MET B C 1
ATOM 3010 O O . MET B 1 212 ? 38.240 -72.690 15.166 1.00 34.06 185 MET B O 1
ATOM 3015 N N . THR B 1 213 ? 37.665 -72.275 13.031 1.00 30.56 186 THR B N 1
ATOM 3016 C CA . THR B 1 213 ? 37.239 -70.905 13.268 1.00 21.60 186 THR B CA 1
ATOM 3017 C C . THR B 1 213 ? 35.722 -70.780 13.314 1.00 25.01 186 THR B C 1
ATOM 3018 O O . THR B 1 213 ? 35.206 -69.670 13.495 1.00 18.32 186 THR B O 1
ATOM 3022 N N . GLY B 1 214 ? 35.001 -71.895 13.158 1.00 27.66 187 GLY B N 1
ATOM 3023 C CA . GLY B 1 214 ? 33.546 -71.883 13.170 1.00 25.54 187 GLY B CA 1
ATOM 3024 C C . GLY B 1 214 ? 32.936 -71.329 14.442 1.00 28.10 187 GLY B C 1
ATOM 3025 O O . GLY B 1 214 ? 31.803 -70.838 14.409 1.00 38.35 187 GLY B O 1
ATOM 3026 N N . PHE B 1 215 ? 33.662 -71.388 15.563 1.00 22.79 188 PHE B N 1
ATOM 3027 C CA . PHE B 1 215 ? 33.137 -70.846 16.812 1.00 21.06 188 PHE B CA 1
ATOM 3028 C C . PHE B 1 215 ? 32.955 -69.338 16.749 1.00 24.59 188 PHE B C 1
ATOM 3029 O O . PHE B 1 215 ? 32.233 -68.775 17.579 1.00 31.93 188 PHE B O 1
ATOM 3037 N N . LEU B 1 216 ? 33.597 -68.678 15.809 1.00 29.27 189 LEU B N 1
ATOM 3038 C CA . LEU B 1 216 ? 33.448 -67.244 15.662 1.00 31.96 189 LEU B CA 1
ATOM 3039 C C . LEU B 1 216 ? 32.210 -66.927 14.825 1.00 29.29 189 LEU B C 1
ATOM 3040 O O . LEU B 1 216 ? 31.814 -67.720 13.966 1.00 33.49 189 LEU B O 1
ATOM 3045 N N . PRO B 1 217 ? 31.570 -65.785 15.065 1.00 32.85 190 PRO B N 1
ATOM 3046 C CA . PRO B 1 217 ? 30.507 -65.339 14.161 1.00 34.89 190 PRO B CA 1
ATOM 3047 C C . PRO B 1 217 ? 31.064 -65.055 12.774 1.00 26.35 190 PRO B C 1
ATOM 3048 O O . PRO B 1 217 ? 32.265 -64.851 12.585 1.00 32.97 190 PRO B O 1
ATOM 3052 N N . THR B 1 218 ? 30.152 -65.032 11.798 1.00 29.22 191 THR B N 1
ATOM 3053 C CA . THR B 1 218 ? 30.540 -64.968 10.391 1.00 34.30 191 THR B CA 1
ATOM 3054 C C . THR B 1 218 ? 31.524 -63.834 10.125 1.00 30.35 191 THR B C 1
ATOM 3055 O O . THR B 1 218 ? 32.559 -64.031 9.478 1.00 41.30 191 THR B O 1
ATOM 3059 N N . GLU B 1 219 ? 31.227 -62.641 10.643 1.00 38.11 192 GLU B N 1
ATOM 3060 C CA . GLU B 1 219 ? 32.018 -61.455 10.331 1.00 29.41 192 GLU B CA 1
ATOM 3061 C C . GLU B 1 219 ? 33.439 -61.521 10.881 1.00 37.11 192 GLU B C 1
ATOM 3062 O O . GLU B 1 219 ? 34.286 -60.729 10.455 1.00 29.93 192 GLU B O 1
ATOM 3068 N N . LEU B 1 220 ? 33.724 -62.434 11.811 1.00 23.50 193 LEU B N 1
ATOM 3069 C CA . LEU B 1 220 ? 35.026 -62.495 12.458 1.00 17.20 193 LEU B CA 1
ATOM 3070 C C . LEU B 1 220 ? 35.825 -63.741 12.102 1.00 25.94 193 LEU B C 1
ATOM 3071 O O . LEU B 1 220 ? 36.992 -63.847 12.506 1.00 18.48 193 LEU B O 1
ATOM 3076 N N . ARG B 1 221 ? 35.242 -64.672 11.342 1.00 21.13 194 ARG B N 1
ATOM 3077 C CA . ARG B 1 221 ? 35.873 -65.973 11.127 1.00 20.57 194 ARG B CA 1
ATOM 3078 C C . ARG B 1 221 ? 37.184 -65.846 10.358 1.00 19.99 194 ARG B C 1
ATOM 3079 O O . ARG B 1 221 ? 38.207 -66.414 10.760 1.00 27.73 194 ARG B O 1
ATOM 3087 N N . ASP B 1 222 ? 37.174 -65.115 9.245 1.00 15.65 195 ASP B N 1
ATOM 3088 C CA . ASP B 1 222 ? 38.359 -65.073 8.390 1.00 23.87 195 ASP B CA 1
ATOM 3089 C C . ASP B 1 222 ? 39.212 -63.858 8.728 1.00 20.87 195 ASP B C 1
ATOM 3090 O O . ASP B 1 222 ? 38.675 -62.755 8.880 1.00 37.10 195 ASP B O 1
ATOM 3095 N N . PRO B 1 223 ? 40.527 -64.012 8.855 1.00 22.45 196 PRO B N 1
ATOM 3096 C CA . PRO B 1 223 ? 41.372 -62.844 9.120 1.00 23.89 196 PRO B CA 1
ATOM 3097 C C . PRO B 1 223 ? 41.394 -61.912 7.923 1.00 24.39 196 PRO B C 1
ATOM 3098 O O . PRO B 1 223 ? 41.317 -62.349 6.773 1.00 22.19 196 PRO B O 1
ATOM 3102 N N . GLU B 1 224 ? 41.464 -60.612 8.202 1.00 21.76 197 GLU B N 1
ATOM 3103 C CA . GLU B 1 224 ? 41.676 -59.635 7.144 1.00 19.42 197 GLU B CA 1
ATOM 3104 C C . GLU B 1 224 ? 43.145 -59.307 6.947 1.00 22.88 197 GLU B C 1
ATOM 3105 O O . GLU B 1 224 ? 43.504 -58.715 5.923 1.00 24.65 197 GLU B O 1
ATOM 3111 N N . LEU B 1 225 ? 43.998 -59.686 7.893 1.00 19.47 198 LEU B N 1
ATOM 3112 C CA . LEU B 1 225 ? 45.426 -59.426 7.805 1.00 13.66 198 LEU B CA 1
ATOM 3113 C C . LEU B 1 225 ? 46.160 -60.639 8.350 1.00 14.16 198 LEU B C 1
ATOM 3114 O O . LEU B 1 225 ? 45.956 -61.020 9.507 1.00 15.91 198 LEU B O 1
ATOM 3119 N N . LEU B 1 226 ? 46.985 -61.259 7.512 1.00 19.88 199 LEU B N 1
ATOM 3120 C CA . LEU B 1 226 ? 47.825 -62.381 7.905 1.00 15.20 199 LEU B CA 1
ATOM 3121 C C . LEU B 1 226 ? 49.270 -61.920 7.911 1.00 21.94 199 LEU B C 1
ATOM 3122 O O . LEU B 1 226 ? 49.752 -61.369 6.914 1.00 30.88 199 LEU B O 1
ATOM 3127 N N . ILE B 1 227 ? 49.955 -62.137 9.028 1.00 12.89 200 ILE B N 1
ATOM 3128 C CA . ILE B 1 227 ? 51.330 -61.699 9.205 1.00 15.32 200 ILE B CA 1
ATOM 3129 C C . ILE B 1 227 ? 52.194 -62.938 9.372 1.00 20.65 200 ILE B C 1
ATOM 3130 O O . ILE B 1 227 ? 51.842 -63.853 10.127 1.00 27.97 200 ILE B O 1
ATOM 3135 N N . ARG B 1 228 ? 53.310 -62.978 8.654 1.00 30.46 201 ARG B N 1
ATOM 3136 C CA . ARG B 1 228 ? 54.321 -64.006 8.838 1.00 23.14 201 ARG B CA 1
ATOM 3137 C C . ARG B 1 228 ? 55.639 -63.318 9.145 1.00 25.98 201 ARG B C 1
ATOM 3138 O O . ARG B 1 228 ? 55.998 -62.335 8.488 1.00 32.07 201 ARG B O 1
ATOM 3146 N N . THR B 1 229 ? 56.336 -63.810 10.161 1.00 31.16 202 THR B N 1
ATOM 3147 C CA . THR B 1 229 ? 57.627 -63.277 10.558 1.00 28.40 202 THR B CA 1
ATOM 3148 C C . THR B 1 229 ? 58.739 -64.168 10.014 1.00 29.91 202 THR B C 1
ATOM 3149 O O . THR B 1 229 ? 58.489 -65.232 9.441 1.00 45.19 202 THR B O 1
ATOM 3153 N N . SER B 1 230 ? 59.979 -63.712 10.197 1.00 30.87 203 SER B N 1
ATOM 3154 C CA . SER B 1 230 ? 61.233 -64.352 9.784 1.00 44.86 203 SER B CA 1
ATOM 3155 C C . SER B 1 230 ? 61.547 -64.124 8.313 1.00 42.22 203 SER B C 1
ATOM 3156 O O . SER B 1 230 ? 62.584 -64.603 7.844 1.00 51.02 203 SER B O 1
ATOM 3159 N N . GLY B 1 231 ? 60.698 -63.426 7.567 1.00 41.85 204 GLY B N 1
ATOM 3160 C CA . GLY B 1 231 ? 60.964 -63.163 6.174 1.00 41.61 204 GLY B CA 1
ATOM 3161 C C . GLY B 1 231 ? 60.545 -64.257 5.217 1.00 38.14 204 GLY B C 1
ATOM 3162 O O . GLY B 1 231 ? 60.574 -64.032 4.000 1.00 59.87 204 GLY B O 1
ATOM 3163 N N . GLU B 1 232 ? 60.165 -65.432 5.717 1.00 22.32 205 GLU B N 1
ATOM 3164 C CA . GLU B 1 232 ? 59.652 -66.486 4.850 1.00 28.22 205 GLU B CA 1
ATOM 3165 C C . GLU B 1 232 ? 58.372 -66.023 4.164 1.00 37.34 205 GLU B C 1
ATOM 3166 O O . GLU B 1 232 ? 57.369 -65.735 4.825 1.00 42.13 205 GLU B O 1
ATOM 3172 N N . GLU B 1 233 ? 58.411 -65.931 2.837 1.00 34.35 206 GLU B N 1
ATOM 3173 C CA . GLU B 1 233 ? 57.228 -65.560 2.064 1.00 28.09 206 GLU B CA 1
ATOM 3174 C C . GLU B 1 233 ? 56.489 -66.846 1.721 1.00 27.29 206 GLU B C 1
ATOM 3175 O O . GLU B 1 233 ? 56.637 -67.421 0.641 1.00 27.81 206 GLU B O 1
ATOM 3181 N N . ARG B 1 234 ? 55.670 -67.302 2.668 1.00 24.86 207 ARG B N 1
ATOM 3182 C CA . ARG B 1 234 ? 55.037 -68.603 2.513 1.00 24.83 207 ARG B CA 1
ATOM 3183 C C . ARG B 1 234 ? 53.919 -68.820 3.527 1.00 31.80 207 ARG B C 1
ATOM 3184 O O . ARG B 1 234 ? 54.131 -68.679 4.736 1.00 37.87 207 ARG B O 1
ATOM 3192 N N . ILE B 1 235 ? 52.715 -69.123 3.041 1.00 38.60 208 ILE B N 1
ATOM 3193 C CA . ILE B 1 235 ? 51.709 -69.753 3.887 1.00 34.91 208 ILE B CA 1
ATOM 3194 C C . ILE B 1 235 ? 52.145 -71.186 4.131 1.00 59.41 208 ILE B C 1
ATOM 3195 O O . ILE B 1 235 ? 52.545 -71.893 3.196 1.00 67.86 208 ILE B O 1
ATOM 3200 N N . SER B 1 236 ? 52.089 -71.625 5.379 1.00 28.81 209 SER B N 1
ATOM 3201 C CA . SER B 1 236 ? 52.576 -72.953 5.734 1.00 37.59 209 SER B CA 1
ATOM 3202 C C . SER B 1 236 ? 51.431 -73.749 6.349 1.00 33.56 209 SER B C 1
ATOM 3203 O O . SER B 1 236 ? 51.408 -73.981 7.560 1.00 26.59 209 SER B O 1
ATOM 3206 N N . ASN B 1 237 ? 50.485 -74.168 5.505 1.00 22.72 210 ASN B N 1
ATOM 3207 C CA . ASN B 1 237 ? 49.369 -75.007 5.936 1.00 22.08 210 ASN B CA 1
ATOM 3208 C C . ASN B 1 237 ? 48.621 -74.372 7.111 1.00 30.95 210 ASN B C 1
ATOM 3209 O O . ASN B 1 237 ? 48.306 -75.027 8.108 1.00 44.09 210 ASN B O 1
ATOM 3214 N N . PHE B 1 238 ? 48.338 -73.075 6.993 1.00 18.85 211 PHE B N 1
ATOM 3215 C CA . PHE B 1 238 ? 47.729 -72.313 8.078 1.00 20.12 211 PHE B CA 1
ATOM 3216 C C . PHE B 1 238 ? 46.552 -71.514 7.543 1.00 25.63 211 PHE B C 1
ATOM 3217 O O . PHE B 1 238 ? 46.736 -70.622 6.708 1.00 16.56 211 PHE B O 1
ATOM 3225 N N . LEU B 1 239 ? 45.353 -71.832 8.030 1.00 18.26 212 LEU B N 1
ATOM 3226 C CA . LEU B 1 239 ? 44.143 -71.072 7.726 1.00 13.84 212 LEU B CA 1
ATOM 3227 C C . LEU B 1 239 ? 43.943 -70.916 6.220 1.00 25.53 212 LEU B C 1
ATOM 3228 O O . LEU B 1 239 ? 43.607 -69.840 5.726 1.00 29.66 212 LEU B O 1
ATOM 3233 N N . LEU B 1 240 ? 44.142 -72.013 5.484 1.00 26.11 213 LEU B N 1
ATOM 3234 C CA . LEU B 1 240 ? 44.107 -71.940 4.025 1.00 22.70 213 LEU B CA 1
ATOM 3235 C C . LEU B 1 240 ? 42.750 -71.465 3.520 1.00 19.43 213 LEU B C 1
ATOM 3236 O O . LEU B 1 240 ? 42.672 -70.567 2.675 1.00 21.73 213 LEU B O 1
ATOM 3241 N N . TRP B 1 241 ? 41.666 -72.071 4.011 1.00 17.85 214 TRP B N 1
ATOM 3242 C CA . TRP B 1 241 ? 40.338 -71.645 3.575 1.00 18.28 214 TRP B CA 1
ATOM 3243 C C . TRP B 1 241 ? 40.071 -70.206 3.984 1.00 27.38 214 TRP B C 1
ATOM 3244 O O . TRP B 1 241 ? 39.555 -69.409 3.191 1.00 21.10 214 TRP B O 1
ATOM 3255 N N . GLN B 1 242 ? 40.441 -69.851 5.218 1.00 18.94 215 GLN B N 1
ATOM 3256 C CA . GLN B 1 242 ? 40.033 -68.574 5.785 1.00 15.71 215 GLN B CA 1
ATOM 3257 C C . GLN B 1 242 ? 40.791 -67.403 5.176 1.00 22.85 215 GLN B C 1
ATOM 3258 O O . GLN B 1 242 ? 40.264 -66.285 5.140 1.00 23.69 215 GLN B O 1
ATOM 3264 N N . ILE B 1 243 ? 42.015 -67.623 4.693 1.00 10.63 216 ILE B N 1
ATOM 3265 C CA . ILE B 1 243 ? 42.820 -66.504 4.215 1.00 23.32 216 ILE B CA 1
ATOM 3266 C C . ILE B 1 243 ? 42.548 -66.253 2.740 1.00 16.16 216 ILE B C 1
ATOM 3267 O O . ILE B 1 243 ? 43.378 -65.662 2.041 1.00 35.01 216 ILE B O 1
ATOM 3272 N N . ALA B 1 244 ? 41.374 -66.675 2.262 1.00 24.60 217 ALA B N 1
ATOM 3273 C CA . ALA B 1 244 ? 41.075 -66.566 0.836 1.00 15.45 217 ALA B CA 1
ATOM 3274 C C . ALA B 1 244 ? 41.154 -65.123 0.352 1.00 17.96 217 ALA B C 1
ATOM 3275 O O . ALA B 1 244 ? 41.585 -64.867 -0.777 1.00 22.50 217 ALA B O 1
ATOM 3277 N N . TYR B 1 245 ? 40.756 -64.160 1.189 1.00 27.31 218 TYR B N 1
ATOM 3278 C CA . TYR B 1 245 ? 40.727 -62.761 0.769 1.00 17.09 218 TYR B CA 1
ATOM 3279 C C . TYR B 1 245 ? 41.503 -61.871 1.729 1.00 22.74 218 TYR B C 1
ATOM 3280 O O . TYR B 1 245 ? 41.206 -60.683 1.860 1.00 34.89 218 TYR B O 1
ATOM 3289 N N . SER B 1 246 ? 42.503 -62.427 2.395 1.00 20.72 219 SER B N 1
ATOM 3290 C CA . SER B 1 246 ? 43.211 -61.708 3.437 1.00 19.35 219 SER B CA 1
ATOM 3291 C C . SER B 1 246 ? 44.332 -60.868 2.843 1.00 23.54 219 SER B C 1
ATOM 3292 O O . SER B 1 246 ? 44.888 -61.192 1.791 1.00 26.12 219 SER B O 1
ATOM 3295 N N . GLU B 1 247 ? 44.645 -59.770 3.521 1.00 27.40 220 GLU B N 1
ATOM 3296 C CA . GLU B 1 247 ? 45.898 -59.076 3.269 1.00 25.51 220 GLU B CA 1
ATOM 3297 C C . GLU B 1 247 ? 47.045 -59.916 3.813 1.00 28.68 220 GLU B C 1
ATOM 3298 O O . GLU B 1 247 ? 46.962 -60.445 4.926 1.00 32.39 220 GLU B O 1
ATOM 3304 N N . LEU B 1 248 ? 48.107 -60.062 3.032 1.00 32.20 221 LEU B N 1
ATOM 3305 C CA . LEU B 1 248 ? 49.306 -60.742 3.496 1.00 20.02 221 LEU B CA 1
ATOM 3306 C C . LEU B 1 248 ? 50.382 -59.707 3.792 1.00 27.52 221 LEU B C 1
ATOM 3307 O O . LEU B 1 248 ? 50.519 -58.716 3.070 1.00 29.83 221 LEU B O 1
ATOM 3312 N N . PHE B 1 249 ? 51.126 -59.923 4.873 1.00 24.17 222 PHE B N 1
ATOM 3313 C CA . PHE B 1 249 ? 52.208 -59.018 5.246 1.00 19.40 222 PHE B CA 1
ATOM 3314 C C . PHE B 1 249 ? 53.366 -59.846 5.768 1.00 21.44 222 PHE B C 1
ATOM 3315 O O . PHE B 1 249 ? 53.213 -60.590 6.741 1.00 25.18 222 PHE B O 1
ATOM 3323 N N . PHE B 1 250 ? 54.520 -59.701 5.135 1.00 25.94 223 PHE B N 1
ATOM 3324 C CA . PHE B 1 250 ? 55.705 -60.465 5.483 1.00 20.16 223 PHE B CA 1
ATOM 3325 C C . PHE B 1 250 ? 56.782 -59.512 5.965 1.00 27.00 223 PHE B C 1
ATOM 3326 O O . PHE B 1 250 ? 57.116 -58.543 5.274 1.00 26.58 223 PHE B O 1
ATOM 3334 N N . THR B 1 251 ? 57.308 -59.777 7.152 1.00 18.02 224 THR B N 1
ATOM 3335 C CA . THR B 1 251 ? 58.390 -58.991 7.712 1.00 32.27 224 THR B CA 1
ATOM 3336 C C . THR B 1 251 ? 59.569 -59.909 7.988 1.00 30.01 224 THR B C 1
ATOM 3337 O O . THR B 1 251 ? 59.391 -61.083 8.329 1.00 31.87 224 THR B O 1
ATOM 3341 N N . LYS B 1 252 ? 60.775 -59.375 7.808 1.00 26.23 225 LYS B N 1
ATOM 3342 C CA . LYS B 1 252 ? 61.960 -60.143 8.146 1.00 33.59 225 LYS B CA 1
ATOM 3343 C C . LYS B 1 252 ? 62.182 -60.226 9.648 1.00 29.03 225 LYS B C 1
ATOM 3344 O O . LYS B 1 252 ? 62.984 -61.055 10.090 1.00 29.64 225 LYS B O 1
ATOM 3350 N N . ALA B 1 253 ? 61.479 -59.413 10.436 1.00 21.85 226 ALA B N 1
ATOM 3351 C CA . ALA B 1 253 ? 61.676 -59.416 11.879 1.00 29.36 226 ALA B CA 1
ATOM 3352 C C . ALA B 1 253 ? 61.361 -60.786 12.460 1.00 35.86 226 ALA B C 1
ATOM 3353 O O . ALA B 1 253 ? 60.304 -61.364 12.188 1.00 26.80 226 ALA B O 1
ATOM 3355 N N . LEU B 1 254 ? 62.295 -61.314 13.245 1.00 22.89 227 LEU B N 1
ATOM 3356 C CA . LEU B 1 254 ? 62.025 -62.518 14.010 1.00 33.79 227 LEU B CA 1
ATOM 3357 C C . LEU B 1 254 ? 60.954 -62.237 15.059 1.00 32.54 227 LEU B C 1
ATOM 3358 O O . LEU B 1 254 ? 60.732 -61.092 15.467 1.00 40.95 227 LEU B O 1
ATOM 3363 N N . TRP B 1 255 ? 60.283 -63.302 15.496 1.00 27.56 228 TRP B N 1
ATOM 3364 C CA . TRP B 1 255 ? 59.156 -63.133 16.411 1.00 27.79 228 TRP B CA 1
ATOM 3365 C C . TRP B 1 255 ? 59.538 -62.444 17.717 1.00 32.45 228 TRP B C 1
ATOM 3366 O O . TRP B 1 255 ? 58.836 -61.496 18.109 1.00 31.32 228 TRP B O 1
ATOM 3377 N N . PRO B 1 256 ? 60.601 -62.836 18.435 1.00 33.45 229 PRO B N 1
ATOM 3378 C CA . PRO B 1 256 ? 60.914 -62.138 19.696 1.00 24.81 229 PRO B CA 1
ATOM 3379 C C . PRO B 1 256 ? 61.209 -60.656 19.524 1.00 31.13 229 PRO B C 1
ATOM 3380 O O . PRO B 1 256 ? 61.165 -59.915 20.514 1.00 38.22 229 PRO B O 1
ATOM 3384 N N . ASP B 1 257 ? 61.497 -60.200 18.304 1.00 32.11 230 ASP B N 1
ATOM 3385 C CA . ASP B 1 257 ? 61.674 -58.785 18.006 1.00 27.04 230 ASP B CA 1
ATOM 3386 C C . ASP B 1 257 ? 60.412 -58.144 17.436 1.00 29.98 230 ASP B C 1
ATOM 3387 O O . ASP B 1 257 ? 60.461 -56.994 16.989 1.00 50.21 230 ASP B O 1
ATOM 3392 N N . PHE B 1 258 ? 59.292 -58.860 17.428 1.00 29.46 231 PHE B N 1
ATOM 3393 C CA . PHE B 1 258 ? 58.029 -58.310 16.946 1.00 29.39 231 PHE B CA 1
ATOM 3394 C C . PHE B 1 258 ? 57.421 -57.459 18.055 1.00 28.99 231 PHE B C 1
ATOM 3395 O O . PHE B 1 258 ? 57.012 -57.983 19.096 1.00 39.97 231 PHE B O 1
ATOM 3403 N N . SER B 1 259 ? 57.367 -56.151 17.842 1.00 21.32 232 SER B N 1
ATOM 3404 C CA . SER B 1 259 ? 56.860 -55.199 18.820 1.00 33.96 232 SER B CA 1
ATOM 3405 C C . SER B 1 259 ? 55.524 -54.626 18.360 1.00 30.69 232 SER B C 1
ATOM 3406 O O . SER B 1 259 ? 55.018 -54.940 17.278 1.00 29.62 232 SER B O 1
ATOM 3409 N N . GLY B 1 260 ? 54.953 -53.760 19.200 1.00 31.74 233 GLY B N 1
ATOM 3410 C CA . GLY B 1 260 ? 53.727 -53.074 18.838 1.00 24.70 233 GLY B CA 1
ATOM 3411 C C . GLY B 1 260 ? 53.882 -52.157 17.644 1.00 39.24 233 GLY B C 1
ATOM 3412 O O . GLY B 1 260 ? 52.882 -51.794 17.012 1.00 30.43 233 GLY B O 1
ATOM 3413 N N . ASP B 1 261 ? 55.116 -51.778 17.312 1.00 39.76 234 ASP B N 1
ATOM 3414 C CA . ASP B 1 261 ? 55.332 -50.915 16.159 1.00 49.98 234 ASP B CA 1
ATOM 3415 C C . ASP B 1 261 ? 55.275 -51.709 14.858 1.00 36.08 234 ASP B C 1
ATOM 3416 O O . ASP B 1 261 ? 54.562 -51.327 13.924 1.00 38.04 234 ASP B O 1
ATOM 3421 N N . THR B 1 262 ? 56.002 -52.826 14.778 1.00 24.70 235 THR B N 1
ATOM 3422 C CA . THR B 1 262 ? 55.912 -53.633 13.566 1.00 43.65 235 THR B CA 1
ATOM 3423 C C . THR B 1 262 ? 54.512 -54.208 13.377 1.00 29.15 235 THR B C 1
ATOM 3424 O O . THR B 1 262 ? 54.109 -54.467 12.238 1.00 34.69 235 THR B O 1
ATOM 3428 N N . LEU B 1 263 ? 53.747 -54.378 14.457 1.00 25.80 236 LEU B N 1
ATOM 3429 C CA . LEU B 1 263 ? 52.328 -54.676 14.295 1.00 28.94 236 LEU B CA 1
ATOM 3430 C C . LEU B 1 263 ? 51.589 -53.486 13.697 1.00 32.28 236 LEU B C 1
ATOM 3431 O O . LEU B 1 263 ? 50.711 -53.655 12.842 1.00 28.88 236 LEU B O 1
ATOM 3436 N N . GLU B 1 264 ? 51.936 -52.272 14.132 1.00 39.27 237 GLU B N 1
ATOM 3437 C CA . GLU B 1 264 ? 51.300 -51.081 13.578 1.00 34.93 237 GLU B CA 1
ATOM 3438 C C . GLU B 1 264 ? 51.673 -50.888 12.113 1.00 31.20 237 GLU B C 1
ATOM 3439 O O . GLU B 1 264 ? 50.814 -50.556 11.287 1.00 38.97 237 GLU B O 1
ATOM 3445 N N . THR B 1 265 ? 52.945 -51.099 11.767 1.00 24.25 238 THR B N 1
ATOM 3446 C CA . THR B 1 265 ? 53.359 -50.946 10.378 1.00 33.36 238 THR B CA 1
ATOM 3447 C C . THR B 1 265 ? 52.822 -52.070 9.505 1.00 30.59 238 THR B C 1
ATOM 3448 O O . THR B 1 265 ? 52.679 -51.882 8.292 1.00 43.80 238 THR B O 1
ATOM 3452 N N . ALA B 1 266 ? 52.512 -53.229 10.092 1.00 31.77 239 ALA B N 1
ATOM 3453 C CA . ALA B 1 266 ? 51.774 -54.249 9.353 1.00 26.32 239 ALA B CA 1
ATOM 3454 C C . ALA B 1 266 ? 50.335 -53.811 9.107 1.00 26.48 239 ALA B C 1
ATOM 3455 O O . ALA B 1 266 ? 49.817 -53.955 7.994 1.00 34.45 239 ALA B O 1
ATOM 3457 N N . ILE B 1 267 ? 49.677 -53.268 10.134 1.00 31.90 240 ILE B N 1
ATOM 3458 C CA . ILE B 1 267 ? 48.328 -52.736 9.968 1.00 36.84 240 ILE B CA 1
ATOM 3459 C C . ILE B 1 267 ? 48.327 -51.542 9.020 1.00 37.14 240 ILE B C 1
ATOM 3460 O O . ILE B 1 267 ? 47.353 -51.321 8.288 1.00 31.94 240 ILE B O 1
ATOM 3465 N N . ALA B 1 268 ? 49.416 -50.766 8.996 1.00 36.41 241 ALA B N 1
ATOM 3466 C CA . ALA B 1 268 ? 49.492 -49.623 8.089 1.00 38.32 241 ALA B CA 1
ATOM 3467 C C . ALA B 1 268 ? 49.369 -50.056 6.633 1.00 38.53 241 ALA B C 1
ATOM 3468 O O . ALA B 1 268 ? 48.656 -49.420 5.849 1.00 57.95 241 ALA B O 1
ATOM 3470 N N . SER B 1 269 ? 50.048 -51.140 6.252 1.00 47.03 242 SER B N 1
ATOM 3471 C CA . SER B 1 269 ? 49.930 -51.623 4.880 1.00 39.63 242 SER B CA 1
ATOM 3472 C C . SER B 1 269 ? 48.545 -52.191 4.598 1.00 32.52 242 SER B C 1
ATOM 3473 O O . SER B 1 269 ? 48.083 -52.144 3.454 1.00 46.74 242 SER B O 1
ATOM 3476 N N . PHE B 1 270 ? 47.870 -52.738 5.613 1.00 40.02 243 PHE B N 1
ATOM 3477 C CA . PHE B 1 270 ? 46.485 -53.153 5.415 1.00 37.85 243 PHE B CA 1
ATOM 3478 C C . PHE B 1 270 ? 45.602 -51.962 5.082 1.00 33.75 243 PHE B C 1
ATOM 3479 O O . PHE B 1 270 ? 44.634 -52.094 4.324 1.00 50.43 243 PHE B O 1
ATOM 3487 N N . GLN B 1 271 ? 45.922 -50.794 5.633 1.00 50.94 244 GLN B N 1
ATOM 3488 C CA . GLN B 1 271 ? 45.205 -49.567 5.314 1.00 62.29 244 GLN B CA 1
ATOM 3489 C C . GLN B 1 271 ? 45.680 -49.023 3.971 1.00 54.69 244 GLN B C 1
ATOM 3490 O O . GLN B 1 271 ? 45.616 -47.815 3.727 1.00 55.27 244 GLN B O 1
ATOM 3496 N N . ASN B 1 272 ? 46.169 -49.915 3.100 1.00 75.69 245 ASN B N 1
ATOM 3497 C CA . ASN B 1 272 ? 46.771 -49.566 1.810 1.00 55.27 245 ASN B CA 1
ATOM 3498 C C . ASN B 1 272 ? 47.854 -48.501 1.954 1.00 70.56 245 ASN B C 1
ATOM 3499 O O . ASN B 1 272 ? 48.218 -47.845 0.972 1.00 102.97 245 ASN B O 1
ATOM 3504 N N . ARG B 1 273 ? 48.384 -48.351 3.168 1.00 62.71 246 ARG B N 1
ATOM 3505 C CA . ARG B 1 273 ? 49.317 -47.285 3.525 1.00 84.54 246 ARG B CA 1
ATOM 3506 C C . ARG B 1 273 ? 48.807 -45.926 3.056 1.00 87.21 246 ARG B C 1
ATOM 3507 O O . ARG B 1 273 ? 47.669 -45.553 3.345 1.00 71.99 246 ARG B O 1
ATOM 3515 N N . TYR C 1 39 ? 66.905 -61.107 -6.184 1.00 47.39 12 TYR C N 1
ATOM 3516 C CA . TYR C 1 39 ? 68.109 -61.913 -6.365 1.00 55.82 12 TYR C CA 1
ATOM 3517 C C . TYR C 1 39 ? 68.381 -62.212 -7.838 1.00 57.94 12 TYR C C 1
ATOM 3518 O O . TYR C 1 39 ? 67.655 -61.752 -8.719 1.00 67.64 12 TYR C O 1
ATOM 3527 N N . ALA C 1 40 ? 69.424 -62.999 -8.093 1.00 50.50 13 ALA C N 1
ATOM 3528 C CA . ALA C 1 40 ? 69.869 -63.300 -9.447 1.00 38.15 13 ALA C CA 1
ATOM 3529 C C . ALA C 1 40 ? 69.432 -64.699 -9.861 1.00 54.83 13 ALA C C 1
ATOM 3530 O O . ALA C 1 40 ? 69.481 -65.640 -9.062 1.00 61.09 13 ALA C O 1
ATOM 3532 N N . PHE C 1 41 ? 69.011 -64.829 -11.119 1.00 55.90 14 PHE C N 1
ATOM 3533 C CA . PHE C 1 41 ? 68.498 -66.093 -11.630 1.00 38.27 14 PHE C CA 1
ATOM 3534 C C . PHE C 1 41 ? 69.642 -67.008 -12.053 1.00 52.92 14 PHE C C 1
ATOM 3535 O O . PHE C 1 41 ? 70.616 -66.570 -12.672 1.00 61.25 14 PHE C O 1
ATOM 3543 N N . ASP C 1 42 ? 69.512 -68.288 -11.717 1.00 59.22 15 ASP C N 1
ATOM 3544 C CA . ASP C 1 42 ? 70.517 -69.304 -12.008 1.00 54.89 15 ASP C CA 1
ATOM 3545 C C . ASP C 1 42 ? 69.967 -70.252 -13.068 1.00 66.80 15 ASP C C 1
ATOM 3546 O O . ASP C 1 42 ? 68.992 -70.967 -12.815 1.00 73.50 15 ASP C O 1
ATOM 3551 N N . LYS C 1 43 ? 70.600 -70.262 -14.247 1.00 58.44 16 LYS C N 1
ATOM 3552 C CA . LYS C 1 43 ? 70.207 -71.213 -15.285 1.00 54.20 16 LYS C CA 1
ATOM 3553 C C . LYS C 1 43 ? 70.434 -72.649 -14.830 1.00 68.52 16 LYS C C 1
ATOM 3554 O O . LYS C 1 43 ? 69.587 -73.523 -15.053 1.00 70.00 16 LYS C O 1
ATOM 3560 N N . GLU C 1 44 ? 71.573 -72.914 -14.184 1.00 72.94 17 GLU C N 1
ATOM 3561 C CA . GLU C 1 44 ? 71.880 -74.262 -13.718 1.00 83.71 17 GLU C CA 1
ATOM 3562 C C . GLU C 1 44 ? 71.034 -74.671 -12.517 1.00 77.19 17 GLU C C 1
ATOM 3563 O O . GLU C 1 44 ? 70.986 -75.862 -12.190 1.00 77.64 17 GLU C O 1
ATOM 3569 N N . GLY C 1 45 ? 70.373 -73.719 -11.853 1.00 76.59 18 GLY C N 1
ATOM 3570 C CA . GLY C 1 45 ? 69.685 -73.986 -10.606 1.00 61.46 18 GLY C CA 1
ATOM 3571 C C . GLY C 1 45 ? 68.373 -74.737 -10.771 1.00 61.95 18 GLY C C 1
ATOM 3572 O O . GLY C 1 45 ? 67.953 -75.114 -11.866 1.00 45.27 18 GLY C O 1
ATOM 3573 N N . GLN C 1 46 ? 67.720 -74.962 -9.633 1.00 54.04 19 GLN C N 1
ATOM 3574 C CA . GLN C 1 46 ? 66.426 -75.630 -9.624 1.00 47.90 19 GLN C CA 1
ATOM 3575 C C . GLN C 1 46 ? 65.383 -74.775 -10.332 1.00 49.71 19 GLN C C 1
ATOM 3576 O O . GLN C 1 46 ? 65.347 -73.551 -10.170 1.00 47.73 19 GLN C O 1
ATOM 3582 N N . ILE C 1 47 ? 64.544 -75.421 -11.127 1.00 37.10 20 ILE C N 1
ATOM 3583 C CA . ILE C 1 47 ? 63.410 -74.780 -11.789 1.00 31.44 20 ILE C CA 1
ATOM 3584 C C . ILE C 1 47 ? 62.135 -75.352 -11.183 1.00 36.37 20 ILE C C 1
ATOM 3585 O O . ILE C 1 47 ? 62.025 -76.575 -11.050 1.00 34.38 20 ILE C O 1
ATOM 3590 N N . PRO C 1 48 ? 61.173 -74.521 -10.781 1.00 39.47 21 PRO C N 1
ATOM 3591 C CA . PRO C 1 48 ? 59.923 -75.057 -10.226 1.00 27.05 21 PRO C CA 1
ATOM 3592 C C . PRO C 1 48 ? 59.161 -75.866 -11.264 1.00 23.71 21 PRO C C 1
ATOM 3593 O O . PRO C 1 48 ? 58.951 -75.421 -12.395 1.00 32.05 21 PRO C O 1
ATOM 3597 N N . GLN C 1 49 ? 58.747 -77.071 -10.869 1.00 27.41 22 GLN C N 1
ATOM 3598 C CA . GLN C 1 49 ? 58.016 -77.929 -11.793 1.00 27.48 22 GLN C CA 1
ATOM 3599 C C . GLN C 1 49 ? 56.639 -77.358 -12.101 1.00 32.25 22 GLN C C 1
ATOM 3600 O O . GLN C 1 49 ? 56.209 -77.356 -13.261 1.00 28.43 22 GLN C O 1
ATOM 3606 N N . HIS C 1 50 ? 55.936 -76.862 -11.084 1.00 28.28 23 HIS C N 1
ATOM 3607 C CA . HIS C 1 50 ? 54.617 -76.265 -11.254 1.00 24.18 23 HIS C CA 1
ATOM 3608 C C . HIS C 1 50 ? 54.659 -74.827 -10.761 1.00 17.31 23 HIS C C 1
ATOM 3609 O O . HIS C 1 50 ? 54.916 -74.579 -9.579 1.00 27.67 23 HIS C O 1
ATOM 3616 N N . ILE C 1 51 ? 54.405 -73.887 -11.668 1.00 32.25 24 ILE C N 1
ATOM 3617 C CA . ILE C 1 51 ? 54.363 -72.461 -11.372 1.00 16.51 24 ILE C CA 1
ATOM 3618 C C . ILE C 1 51 ? 52.939 -71.976 -11.609 1.00 22.06 24 ILE C C 1
ATOM 3619 O O . ILE C 1 51 ? 52.358 -72.243 -12.669 1.00 22.38 24 ILE C O 1
ATOM 3624 N N . ALA C 1 52 ? 52.375 -71.271 -10.628 1.00 18.44 25 ALA C N 1
ATOM 3625 C CA . ALA C 1 52 ? 51.049 -70.677 -10.753 1.00 18.23 25 ALA C CA 1
ATOM 3626 C C . ALA C 1 52 ? 51.167 -69.162 -10.684 1.00 21.65 25 ALA C C 1
ATOM 3627 O O . ALA C 1 52 ? 51.869 -68.629 -9.817 1.00 21.49 25 ALA C O 1
ATOM 3629 N N . ILE C 1 53 ? 50.487 -68.472 -11.596 1.00 19.90 26 ILE C N 1
ATOM 3630 C CA . ILE C 1 53 ? 50.540 -67.016 -11.683 1.00 22.53 26 ILE C CA 1
ATOM 3631 C C . ILE C 1 53 ? 49.119 -66.474 -11.609 1.00 18.07 26 ILE C C 1
ATOM 3632 O O . ILE C 1 53 ? 48.262 -66.844 -12.424 1.00 23.96 26 ILE C O 1
ATOM 3637 N N . ILE C 1 54 ? 48.871 -65.597 -10.639 1.00 8.77 27 ILE C N 1
ATOM 3638 C CA . ILE C 1 54 ? 47.631 -64.827 -10.586 1.00 11.03 27 ILE C CA 1
ATOM 3639 C C . ILE C 1 54 ? 47.831 -63.622 -11.500 1.00 9.53 27 ILE C C 1
ATOM 3640 O O . ILE C 1 54 ? 48.549 -62.682 -11.152 1.00 16.08 27 ILE C O 1
ATOM 3645 N N . MET C 1 55 ? 47.221 -63.654 -12.681 1.00 9.28 28 MET C N 1
ATOM 3646 C CA . MET C 1 55 ? 47.390 -62.582 -13.655 1.00 12.74 28 MET C CA 1
ATOM 3647 C C . MET C 1 55 ? 46.488 -61.414 -13.286 1.00 14.89 28 MET C C 1
ATOM 3648 O O . MET C 1 55 ? 45.267 -61.575 -13.179 1.00 23.10 28 MET C O 1
ATOM 3653 N N . ASP C 1 56 ? 47.081 -60.238 -13.099 1.00 17.25 29 ASP C N 1
ATOM 3654 C CA . ASP C 1 56 ? 46.337 -59.087 -12.609 1.00 19.73 29 ASP C CA 1
ATOM 3655 C C . ASP C 1 56 ? 46.984 -57.816 -13.136 1.00 20.24 29 ASP C C 1
ATOM 3656 O O . ASP C 1 56 ? 48.195 -57.769 -13.371 1.00 27.53 29 ASP C O 1
ATOM 3661 N N . GLY C 1 57 ? 46.162 -56.788 -13.324 1.00 22.38 30 GLY C N 1
ATOM 3662 C CA . GLY C 1 57 ? 46.637 -55.492 -13.757 1.00 25.62 30 GLY C CA 1
ATOM 3663 C C . GLY C 1 57 ? 46.395 -55.143 -15.210 1.00 26.69 30 GLY C C 1
ATOM 3664 O O . GLY C 1 57 ? 46.897 -54.110 -15.667 1.00 23.41 30 GLY C O 1
ATOM 3665 N N . ASN C 1 58 ? 45.645 -55.961 -15.950 1.00 23.86 31 ASN C N 1
ATOM 3666 C CA . ASN C 1 58 ? 45.379 -55.647 -17.352 1.00 29.28 31 ASN C CA 1
ATOM 3667 C C . ASN C 1 58 ? 44.619 -54.330 -17.481 1.00 20.88 31 ASN C C 1
ATOM 3668 O O . ASN C 1 58 ? 44.981 -53.466 -18.288 1.00 21.79 31 ASN C O 1
ATOM 3673 N N . GLY C 1 59 ? 43.566 -54.156 -16.680 1.00 16.19 32 GLY C N 1
ATOM 3674 C CA . GLY C 1 59 ? 42.840 -52.897 -16.686 1.00 22.89 32 GLY C CA 1
ATOM 3675 C C . GLY C 1 59 ? 43.672 -51.739 -16.162 1.00 28.53 32 GLY C C 1
ATOM 3676 O O . GLY C 1 59 ? 43.626 -50.634 -16.711 1.00 26.42 32 GLY C O 1
ATOM 3677 N N . 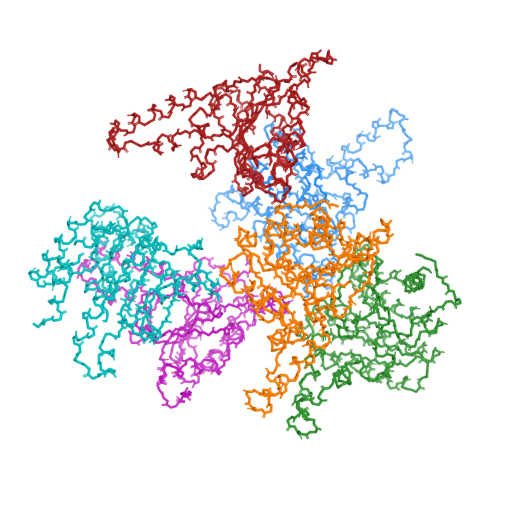ARG C 1 60 ? 44.437 -51.976 -15.092 1.00 22.01 33 ARG C N 1
ATOM 3678 C CA . ARG C 1 60 ? 45.363 -50.956 -14.607 1.00 20.66 33 ARG C CA 1
ATOM 3679 C C . ARG C 1 60 ? 46.369 -50.563 -15.684 1.00 24.74 33 ARG C C 1
ATOM 3680 O O . ARG C 1 60 ? 46.760 -49.395 -15.772 1.00 24.17 33 ARG C O 1
ATOM 3688 N N . TRP C 1 61 ? 46.778 -51.519 -16.526 1.00 23.84 34 TRP C N 1
ATOM 3689 C CA . TRP C 1 61 ? 47.789 -51.252 -17.544 1.00 23.76 34 TRP C CA 1
ATOM 3690 C C . TRP C 1 61 ? 47.256 -50.332 -18.634 1.00 23.11 34 TRP C C 1
ATOM 3691 O O . TRP C 1 61 ? 47.948 -49.402 -19.060 1.00 31.04 34 TRP C O 1
ATOM 3702 N N . ALA C 1 62 ? 46.033 -50.582 -19.106 1.00 24.35 35 ALA C N 1
ATOM 3703 C CA . ALA C 1 62 ? 45.427 -49.702 -20.099 1.00 29.03 35 ALA C CA 1
ATOM 3704 C C . ALA C 1 62 ? 45.153 -48.320 -19.517 1.00 29.78 35 ALA C C 1
ATOM 3705 O O . ALA C 1 62 ? 45.312 -47.307 -20.207 1.00 37.94 35 ALA C O 1
ATOM 3707 N N . GLN C 1 63 ? 44.749 -48.260 -18.246 1.00 35.09 36 GLN C N 1
ATOM 3708 C CA . GLN C 1 63 ? 44.466 -46.974 -17.616 1.00 28.68 36 GLN C CA 1
ATOM 3709 C C . GLN C 1 63 ? 45.693 -46.069 -17.618 1.00 36.08 36 GLN C C 1
ATOM 3710 O O . GLN C 1 63 ? 45.573 -44.851 -17.804 1.00 45.05 36 GLN C O 1
ATOM 3716 N N . ASN C 1 64 ? 46.885 -46.643 -17.416 1.00 24.65 37 ASN C N 1
ATOM 3717 C CA . ASN C 1 64 ? 48.099 -45.830 -17.393 1.00 25.91 37 ASN C CA 1
ATOM 3718 C C . ASN C 1 64 ? 48.448 -45.309 -18.779 1.00 37.57 37 ASN C C 1
ATOM 3719 O O . ASN C 1 64 ? 49.072 -44.248 -18.904 1.00 35.90 37 ASN C O 1
ATOM 3724 N N . ARG C 1 65 ? 48.067 -46.040 -19.824 1.00 24.86 38 ARG C N 1
ATOM 3725 C CA . ARG C 1 65 ? 48.281 -45.615 -21.198 1.00 27.85 38 ARG C CA 1
ATOM 3726 C C . ARG C 1 65 ? 47.052 -44.946 -21.796 1.00 30.28 38 ARG C C 1
ATOM 3727 O O . ARG C 1 65 ? 47.041 -44.656 -22.996 1.00 30.43 38 ARG C O 1
ATOM 3735 N N . ARG C 1 66 ? 46.019 -44.705 -20.985 1.00 30.55 39 ARG C N 1
ATOM 3736 C CA . ARG C 1 66 ? 44.778 -44.056 -21.419 1.00 27.03 39 ARG C CA 1
ATOM 3737 C C . ARG C 1 66 ? 44.164 -44.757 -22.630 1.00 32.29 39 ARG C C 1
ATOM 3738 O O . ARG C 1 66 ? 43.703 -44.119 -23.580 1.00 37.54 39 ARG C O 1
ATOM 3746 N N . LEU C 1 67 ? 44.151 -46.083 -22.589 1.00 40.55 40 LEU C N 1
ATOM 3747 C CA . LEU C 1 67 ? 43.474 -46.931 -23.555 1.00 35.77 40 LEU C CA 1
ATOM 3748 C C . LEU C 1 67 ? 42.250 -47.579 -22.918 1.00 27.66 40 LEU C C 1
ATOM 3749 O O . LEU C 1 67 ? 42.127 -47.618 -21.688 1.00 26.87 40 LEU C O 1
ATOM 3754 N N . PRO C 1 68 ? 41.317 -48.091 -23.721 1.00 32.28 41 PRO C N 1
ATOM 3755 C CA . PRO C 1 68 ? 40.202 -48.858 -23.153 1.00 21.78 41 PRO C CA 1
ATOM 3756 C C . PRO C 1 68 ? 40.699 -50.077 -22.390 1.00 26.43 41 PRO C C 1
ATOM 3757 O O . PRO C 1 68 ? 41.727 -50.669 -22.730 1.00 29.13 41 PRO C O 1
ATOM 3761 N N . ARG C 1 69 ? 39.945 -50.452 -21.349 1.00 24.66 42 ARG C N 1
ATOM 3762 C CA . ARG C 1 69 ? 40.247 -51.660 -20.581 1.00 18.75 42 ARG C CA 1
ATOM 3763 C C . ARG C 1 69 ? 40.423 -52.876 -21.484 1.00 21.62 42 ARG C C 1
ATOM 3764 O O . ARG C 1 69 ? 41.281 -53.730 -21.226 1.00 20.57 42 ARG C O 1
ATOM 3772 N N . ILE C 1 70 ? 39.634 -52.951 -22.556 1.00 29.65 43 ILE C N 1
ATOM 3773 C CA . ILE C 1 70 ? 39.765 -54.017 -23.546 1.00 25.62 43 ILE C CA 1
ATOM 3774 C C . ILE C 1 70 ? 41.196 -54.102 -24.072 1.00 29.74 43 ILE C C 1
ATOM 3775 O O . ILE C 1 70 ? 41.735 -55.199 -24.267 1.00 27.72 43 ILE C O 1
ATOM 3780 N N . ALA C 1 71 ? 41.837 -52.952 -24.309 1.00 29.31 44 ALA C N 1
ATOM 3781 C CA . ALA C 1 71 ? 43.199 -52.963 -24.840 1.00 11.39 44 ALA C CA 1
ATOM 3782 C C . ALA C 1 71 ? 44.178 -53.591 -23.857 1.00 23.10 44 ALA C C 1
ATOM 3783 O O . ALA C 1 71 ? 45.127 -54.268 -24.267 1.00 21.25 44 ALA C O 1
ATOM 3785 N N . GLY C 1 72 ? 43.978 -53.366 -22.557 1.00 22.10 45 GLY C N 1
ATOM 3786 C CA . GLY C 1 72 ? 44.885 -53.942 -21.583 1.00 15.52 45 GLY C CA 1
ATOM 3787 C C . GLY C 1 72 ? 44.818 -55.454 -21.555 1.00 30.39 45 GLY C C 1
ATOM 3788 O O . GLY C 1 72 ? 45.837 -56.125 -21.362 1.00 26.90 45 GLY C O 1
ATOM 3789 N N . HIS C 1 73 ? 43.628 -56.013 -21.767 1.00 29.02 46 HIS C N 1
ATOM 3790 C CA . HIS C 1 73 ? 43.472 -57.459 -21.702 1.00 20.63 46 HIS C CA 1
ATOM 3791 C C . HIS C 1 73 ? 44.031 -58.141 -22.944 1.00 32.07 46 HIS C C 1
ATOM 3792 O O . HIS C 1 73 ? 44.586 -59.241 -22.849 1.00 37.75 46 HIS C O 1
ATOM 3799 N N . LYS C 1 74 ? 43.902 -57.514 -24.117 1.00 21.59 47 LYS C N 1
ATOM 3800 C CA . LYS C 1 74 ? 44.501 -58.104 -25.309 1.00 23.61 47 LYS C CA 1
ATOM 3801 C C . LYS C 1 74 ? 46.016 -58.132 -25.187 1.00 26.93 47 LYS C C 1
ATOM 3802 O O . LYS C 1 74 ? 46.662 -59.106 -25.590 1.00 41.79 47 LYS C O 1
ATOM 3808 N N . GLU C 1 75 ? 46.597 -57.076 -24.618 1.00 18.36 48 GLU C N 1
ATOM 3809 C CA . GLU C 1 75 ? 48.036 -57.073 -24.381 1.00 24.91 48 GLU C CA 1
ATOM 3810 C C . GLU C 1 75 ? 48.417 -58.116 -23.339 1.00 23.91 48 GLU C C 1
ATOM 3811 O O . GLU C 1 75 ? 49.488 -58.730 -23.427 1.00 26.55 48 GLU C O 1
ATOM 3817 N N . GLY C 1 76 ? 47.545 -58.338 -22.351 1.00 29.88 49 GLY C N 1
ATOM 3818 C CA . GLY C 1 76 ? 47.776 -59.402 -21.389 1.00 18.08 49 GLY C CA 1
ATOM 3819 C C . GLY C 1 76 ? 47.691 -60.781 -22.006 1.00 17.93 49 GLY C C 1
ATOM 3820 O O . GLY C 1 76 ? 48.391 -61.702 -21.574 1.00 21.01 49 GLY C O 1
ATOM 3821 N N . MET C 1 77 ? 46.842 -60.947 -23.022 1.00 21.45 50 MET C N 1
ATOM 3822 C CA . MET C 1 77 ? 46.794 -62.217 -23.738 1.00 27.30 50 MET C CA 1
ATOM 3823 C C . MET C 1 77 ? 48.067 -62.447 -24.542 1.00 34.88 50 MET C C 1
ATOM 3824 O O . MET C 1 77 ? 48.536 -63.587 -24.659 1.00 27.41 50 MET C O 1
ATOM 3829 N N . ASP C 1 78 ? 48.640 -61.381 -25.108 1.00 23.27 51 ASP C N 1
ATOM 3830 C CA . ASP C 1 78 ? 49.961 -61.506 -25.713 1.00 22.28 51 ASP C CA 1
ATOM 3831 C C . ASP C 1 78 ? 50.978 -61.990 -24.692 1.00 25.77 51 ASP C C 1
ATOM 3832 O O . ASP C 1 78 ? 51.806 -62.859 -24.993 1.00 34.57 51 ASP C O 1
ATOM 3837 N N . THR C 1 79 ? 50.925 -61.445 -23.472 1.00 24.28 52 THR C N 1
ATOM 3838 C CA . THR C 1 79 ? 51.869 -61.857 -22.439 1.00 21.35 52 THR C CA 1
ATOM 3839 C C . THR C 1 79 ? 51.695 -63.331 -22.090 1.00 18.10 52 THR C C 1
ATOM 3840 O O . THR C 1 79 ? 52.682 -64.045 -21.882 1.00 26.14 52 THR C O 1
ATOM 3844 N N . VAL C 1 80 ? 50.447 -63.809 -22.042 1.00 20.95 53 VAL C N 1
ATOM 3845 C CA . VAL C 1 80 ? 50.199 -65.235 -21.838 1.00 15.73 53 VAL C CA 1
ATOM 3846 C C . VAL C 1 80 ? 50.964 -66.063 -22.862 1.00 25.68 53 VAL C C 1
ATOM 3847 O O . VAL C 1 80 ? 51.553 -67.097 -22.529 1.00 30.38 53 VAL C O 1
ATOM 3851 N N . LYS C 1 81 ? 50.968 -65.622 -24.124 1.00 26.29 54 LYS C N 1
ATOM 3852 C CA . LYS C 1 81 ? 51.670 -66.369 -25.163 1.00 17.73 54 LYS C CA 1
ATOM 3853 C C . LYS C 1 81 ? 53.181 -66.284 -24.979 1.00 24.70 54 LYS C C 1
ATOM 3854 O O . LYS C 1 81 ? 53.877 -67.303 -25.057 1.00 27.19 54 LYS C O 1
ATOM 3860 N N . LYS C 1 82 ? 53.703 -65.080 -24.723 1.00 26.54 55 LYS C N 1
ATOM 3861 C CA . LYS C 1 82 ? 55.139 -64.919 -24.505 1.00 18.27 55 LYS C CA 1
ATOM 3862 C C . LYS C 1 82 ? 55.613 -65.701 -23.285 1.00 27.04 55 LYS C C 1
ATOM 3863 O O . LYS C 1 82 ? 56.653 -66.368 -23.337 1.00 40.66 55 LYS C O 1
ATOM 3869 N N . ILE C 1 83 ? 54.867 -65.632 -22.178 1.00 31.08 56 ILE C N 1
ATOM 3870 C CA . ILE C 1 83 ? 55.301 -66.282 -20.944 1.00 20.56 56 ILE C CA 1
ATOM 3871 C C . ILE C 1 83 ? 55.157 -67.794 -21.041 1.00 24.42 56 ILE C C 1
ATOM 3872 O O . ILE C 1 83 ? 55.958 -68.537 -20.457 1.00 27.32 56 ILE C O 1
ATOM 3877 N N . THR C 1 84 ? 54.141 -68.283 -21.760 1.00 28.93 57 THR C N 1
ATOM 3878 C CA . THR C 1 84 ? 54.050 -69.720 -22.004 1.00 24.86 57 THR C CA 1
ATOM 3879 C C . THR C 1 84 ? 55.291 -70.221 -22.729 1.00 29.29 57 THR C C 1
ATOM 3880 O O . THR C 1 84 ? 55.828 -71.285 -22.397 1.00 32.33 57 THR C O 1
ATOM 3884 N N . LYS C 1 85 ? 55.777 -69.445 -23.703 1.00 33.89 58 LYS C N 1
ATOM 3885 C CA . LYS C 1 85 ? 56.944 -69.849 -24.483 1.00 38.64 58 LYS C CA 1
ATOM 3886 C C . LYS C 1 85 ? 58.205 -69.885 -23.627 1.00 39.74 58 LYS C C 1
ATOM 3887 O O . LYS C 1 85 ? 59.046 -70.778 -23.790 1.00 36.37 58 LYS C O 1
ATOM 3893 N N . HIS C 1 86 ? 58.358 -68.929 -22.708 1.00 25.90 59 HIS C N 1
ATOM 3894 C CA . HIS C 1 86 ? 59.569 -68.897 -21.895 1.00 38.44 59 HIS C CA 1
ATOM 3895 C C . HIS C 1 86 ? 59.527 -69.928 -20.774 1.00 33.33 59 HIS C C 1
ATOM 3896 O O . HIS C 1 86 ? 60.563 -70.500 -20.417 1.00 34.81 59 HIS C O 1
ATOM 3903 N N . ALA C 1 87 ? 58.347 -70.174 -20.199 1.00 34.45 60 ALA C N 1
ATOM 3904 C CA . ALA C 1 87 ? 58.248 -71.171 -19.140 1.00 18.40 60 ALA C CA 1
ATOM 3905 C C . ALA C 1 87 ? 58.537 -72.564 -19.677 1.00 26.07 60 ALA C C 1
ATOM 3906 O O . ALA C 1 87 ? 59.235 -73.356 -19.030 1.00 28.24 60 ALA C O 1
ATOM 3908 N N . SER C 1 88 ? 58.010 -72.877 -20.864 1.00 30.81 61 SER C N 1
ATOM 3909 C CA . SER C 1 88 ? 58.297 -74.159 -21.501 1.00 40.85 61 SER C CA 1
ATOM 3910 C C . SER C 1 88 ? 59.785 -74.302 -21.809 1.00 33.17 61 SER C C 1
ATOM 3911 O O . SER C 1 88 ? 60.378 -75.358 -21.559 1.00 33.54 61 SER C O 1
ATOM 3914 N N . HIS C 1 89 ? 60.407 -73.242 -22.341 1.00 26.12 62 HIS C N 1
ATOM 3915 C CA . HIS C 1 89 ? 61.835 -73.286 -22.651 1.00 22.60 62 HIS C CA 1
ATOM 3916 C C . HIS C 1 89 ? 62.677 -73.547 -21.411 1.00 36.54 62 HIS C C 1
ATOM 3917 O O . HIS C 1 89 ? 63.721 -74.204 -21.498 1.00 31.77 62 HIS C O 1
ATOM 3924 N N . LEU C 1 90 ? 62.252 -73.033 -20.257 1.00 37.24 63 LEU C N 1
ATOM 3925 C CA . LEU C 1 90 ? 62.991 -73.203 -19.014 1.00 25.87 63 LEU C CA 1
ATOM 3926 C C . LEU C 1 90 ? 62.750 -74.556 -18.360 1.00 33.79 63 LEU C C 1
ATOM 3927 O O . LEU C 1 90 ? 63.359 -74.840 -17.323 1.00 47.08 63 LEU C O 1
ATOM 3932 N N . GLY C 1 91 ? 61.879 -75.386 -18.926 1.00 29.56 64 GLY C N 1
ATOM 3933 C CA . GLY C 1 91 ? 61.636 -76.707 -18.384 1.00 30.03 64 GLY C CA 1
ATOM 3934 C C . GLY C 1 91 ? 60.512 -76.804 -17.380 1.00 35.08 64 GLY C C 1
ATOM 3935 O O . GLY C 1 91 ? 60.428 -77.812 -16.670 1.00 48.17 64 GLY C O 1
ATOM 3936 N N . VAL C 1 92 ? 59.645 -75.794 -17.293 1.00 36.39 65 VAL C N 1
ATOM 3937 C CA . VAL C 1 92 ? 58.516 -75.851 -16.372 1.00 33.64 65 VAL C CA 1
ATOM 3938 C C . VAL C 1 92 ? 57.542 -76.926 -16.837 1.00 28.88 65 VAL C C 1
ATOM 3939 O O . VAL C 1 92 ? 57.118 -76.940 -18.000 1.00 25.09 65 VAL C O 1
ATOM 3943 N N . LYS C 1 93 ? 57.178 -77.834 -15.927 1.00 22.16 66 LYS C N 1
ATOM 3944 C CA . LYS C 1 93 ? 56.276 -78.927 -16.285 1.00 23.29 66 LYS C CA 1
ATOM 3945 C C . LYS C 1 93 ? 54.819 -78.472 -16.356 1.00 19.07 66 LYS C C 1
ATOM 3946 O O . LYS C 1 93 ? 54.062 -78.934 -17.218 1.00 26.19 66 LYS C O 1
ATOM 3952 N N . VAL C 1 94 ? 54.399 -77.586 -15.455 1.00 20.07 67 VAL C N 1
ATOM 3953 C CA . VAL C 1 94 ? 53.024 -77.097 -15.414 1.00 21.20 67 VAL C CA 1
ATOM 3954 C C . VAL C 1 94 ? 53.062 -75.603 -15.143 1.00 27.61 67 VAL C C 1
ATOM 3955 O O . VAL C 1 94 ? 53.675 -75.159 -14.165 1.00 31.64 67 VAL C O 1
ATOM 3959 N N . LEU C 1 95 ? 52.416 -74.826 -16.007 1.00 23.36 68 LEU C N 1
ATOM 3960 C CA . LEU C 1 95 ? 52.199 -73.405 -15.776 1.00 26.61 68 LEU C CA 1
ATOM 3961 C C . LEU C 1 95 ? 50.703 -73.181 -15.612 1.00 26.83 68 LEU C C 1
ATOM 3962 O O . LEU C 1 95 ? 49.928 -73.454 -16.538 1.00 13.52 68 LEU C O 1
ATOM 3967 N N . THR C 1 96 ? 50.297 -72.719 -14.425 1.00 16.20 69 THR C N 1
ATOM 3968 C CA . THR C 1 96 ? 48.899 -72.420 -14.126 1.00 15.58 69 THR C CA 1
ATOM 3969 C C . THR C 1 96 ? 48.717 -70.908 -14.154 1.00 23.43 69 THR C C 1
ATOM 3970 O O . THR C 1 96 ? 49.403 -70.181 -13.423 1.00 18.17 69 THR C O 1
ATOM 3974 N N . LEU C 1 97 ? 47.808 -70.437 -15.008 1.00 18.66 70 LEU C N 1
ATOM 3975 C CA . LEU C 1 97 ? 47.536 -69.014 -15.171 1.00 21.15 70 LEU C CA 1
ATOM 3976 C C . LEU C 1 97 ? 46.085 -68.730 -14.815 1.00 18.65 70 LEU C C 1
ATOM 3977 O O . LEU C 1 97 ? 45.171 -69.348 -15.374 1.00 21.45 70 LEU C O 1
ATOM 3982 N N . TYR C 1 98 ? 45.879 -67.792 -13.895 1.00 25.11 71 TYR C N 1
ATOM 3983 C CA . TYR C 1 98 ? 44.553 -67.442 -13.402 1.00 20.36 71 TYR C CA 1
ATOM 3984 C C . TYR C 1 98 ? 44.176 -66.057 -13.911 1.00 24.35 71 TYR C C 1
ATOM 3985 O O . TYR C 1 98 ? 44.835 -65.067 -13.575 1.00 22.53 71 TYR C O 1
ATOM 3994 N N . ALA C 1 99 ? 43.119 -65.994 -14.719 1.00 33.28 72 ALA C N 1
ATOM 3995 C CA . ALA C 1 99 ? 42.552 -64.728 -15.180 1.00 35.08 72 ALA C CA 1
ATOM 3996 C C . ALA C 1 99 ? 41.758 -64.124 -14.026 1.00 40.50 72 ALA C C 1
ATOM 3997 O O . ALA C 1 99 ? 40.563 -64.381 -13.863 1.00 37.84 72 ALA C O 1
ATOM 3999 N N . PHE C 1 100 ? 42.435 -63.309 -13.213 1.00 37.82 73 PHE C N 1
ATOM 4000 C CA . PHE C 1 100 ? 41.844 -62.811 -11.975 1.00 50.74 73 PHE C CA 1
ATOM 4001 C C . PHE C 1 100 ? 40.638 -61.923 -12.257 1.00 45.06 73 PHE C C 1
ATOM 4002 O O . PHE 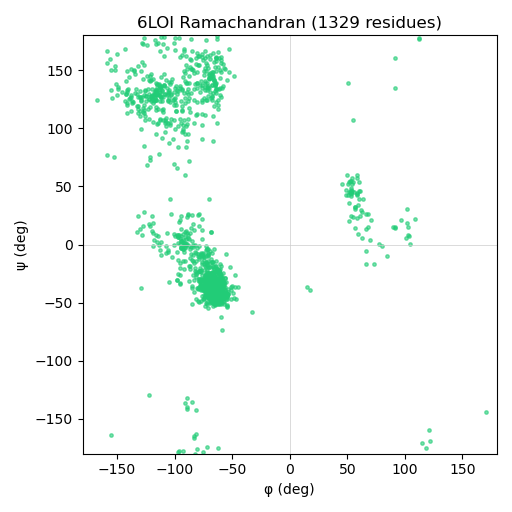C 1 100 ? 40.652 -61.096 -13.172 1.00 55.42 73 PHE C O 1
ATOM 4010 N N . SER C 1 101 ? 39.591 -62.095 -11.451 1.00 50.43 74 SER C N 1
ATOM 4011 C CA . SER C 1 101 ? 38.366 -61.321 -11.613 1.00 55.39 74 SER C CA 1
ATOM 4012 C C . SER C 1 101 ? 37.642 -61.247 -10.278 1.00 45.63 74 SER C C 1
ATOM 4013 O O . SER C 1 101 ? 37.383 -62.279 -9.651 1.00 46.04 74 SER C O 1
ATOM 4016 N N . THR C 1 102 ? 37.333 -60.027 -9.839 1.00 48.09 75 THR C N 1
ATOM 4017 C CA . THR C 1 102 ? 36.415 -59.852 -8.722 1.00 62.63 75 THR C CA 1
ATOM 4018 C C . THR C 1 102 ? 34.967 -60.028 -9.149 1.00 50.63 75 THR C C 1
ATOM 4019 O O . THR C 1 102 ? 34.109 -60.298 -8.302 1.00 64.21 75 THR C O 1
ATOM 4023 N N . GLU C 1 103 ? 34.691 -59.900 -10.444 1.00 59.62 76 GLU C N 1
ATOM 4024 C CA . GLU C 1 103 ? 33.330 -59.897 -10.945 1.00 55.70 76 GLU C CA 1
ATOM 4025 C C . GLU C 1 103 ? 32.693 -61.277 -10.813 1.00 67.91 76 GLU C C 1
ATOM 4026 O O . GLU C 1 103 ? 33.364 -62.297 -10.633 1.00 54.61 76 GLU C O 1
ATOM 4032 N N . ASN C 1 104 ? 31.369 -61.286 -10.911 1.00 82.80 77 ASN C N 1
ATOM 4033 C CA . ASN C 1 104 ? 30.567 -62.493 -10.786 1.00 90.22 77 ASN C CA 1
ATOM 4034 C C . ASN C 1 104 ? 30.453 -63.166 -12.149 1.00 81.02 77 ASN C C 1
ATOM 4035 O O . ASN C 1 104 ? 29.920 -62.573 -13.093 1.00 90.33 77 ASN C O 1
ATOM 4040 N N . TRP C 1 105 ? 30.813 -64.441 -12.210 1.00 84.62 78 TRP C N 1
ATOM 4041 C CA . TRP C 1 105 ? 30.448 -65.300 -13.333 1.00 79.23 78 TRP C CA 1
ATOM 4042 C C . TRP C 1 105 ? 29.108 -65.981 -12.999 1.00 85.03 78 TRP C C 1
ATOM 4043 O O . TRP C 1 105 ? 28.931 -66.576 -11.959 1.00 80.92 78 TRP C O 1
ATOM 4054 N N . LYS C 1 106 ? 28.169 -65.813 -13.911 1.00 93.41 79 LYS C N 1
ATOM 4055 C CA . LYS C 1 106 ? 26.720 -65.916 -13.740 1.00 88.68 79 LYS C CA 1
ATOM 4056 C C . LYS C 1 106 ? 26.368 -64.494 -13.412 1.00 95.91 79 LYS C C 1
ATOM 4057 O O . LYS C 1 106 ? 27.062 -63.870 -12.618 1.00 96.55 79 LYS C O 1
ATOM 4063 N N . ARG C 1 107 ? 25.325 -63.945 -14.017 1.00 96.98 80 ARG C N 1
ATOM 4064 C CA . ARG C 1 107 ? 25.076 -62.525 -13.854 1.00 89.55 80 ARG C CA 1
ATOM 4065 C C . ARG C 1 107 ? 26.324 -61.771 -14.250 1.00 94.19 80 ARG C C 1
ATOM 4066 O O . ARG C 1 107 ? 26.871 -60.982 -13.495 1.00 95.43 80 ARG C O 1
ATOM 4074 N N . PRO C 1 108 ? 26.809 -62.031 -15.438 1.00 96.56 81 PRO C N 1
ATOM 4075 C CA . PRO C 1 108 ? 28.106 -61.531 -15.850 1.00 101.52 81 PRO C CA 1
ATOM 4076 C C . PRO C 1 108 ? 28.266 -60.030 -15.985 1.00 112.36 81 PRO C C 1
ATOM 4077 O O . PRO C 1 108 ? 29.332 -59.529 -15.665 1.00 119.45 81 PRO C O 1
ATOM 4081 N N . THR C 1 109 ? 27.257 -59.358 -16.513 1.00 112.48 82 THR C N 1
ATOM 4082 C CA . THR C 1 109 ? 27.333 -57.960 -16.936 1.00 113.66 82 THR C CA 1
ATOM 4083 C C . THR C 1 109 ? 27.726 -57.834 -18.378 1.00 117.20 82 THR C C 1
ATOM 4084 O O . THR C 1 109 ? 28.257 -58.750 -18.965 1.00 113.66 82 THR C O 1
ATOM 4088 N N . ASP C 1 110 ? 27.429 -56.683 -18.949 1.00 116.75 83 ASP C N 1
ATOM 4089 C CA . ASP C 1 110 ? 27.661 -56.503 -20.344 1.00 110.53 83 ASP C CA 1
ATOM 4090 C C . ASP C 1 110 ? 29.136 -56.546 -20.566 1.00 121.34 83 ASP C C 1
ATOM 4091 O O . ASP C 1 110 ? 29.608 -57.169 -21.508 1.00 134.03 83 ASP C O 1
ATOM 4096 N N . GLU C 1 111 ? 29.880 -55.910 -19.677 1.00 110.59 84 GLU C N 1
ATOM 4097 C CA . GLU C 1 111 ? 31.295 -55.782 -19.926 1.00 124.93 84 GLU C CA 1
ATOM 4098 C C . GLU C 1 111 ? 32.039 -57.105 -19.992 1.00 138.33 84 GLU C C 1
ATOM 4099 O O . GLU C 1 111 ? 32.862 -57.314 -20.896 1.00 137.33 84 GLU C O 1
ATOM 4105 N N . VAL C 1 112 ? 31.718 -58.032 -19.099 1.00 123.32 85 VAL C N 1
ATOM 4106 C CA . VAL C 1 112 ? 32.449 -59.282 -19.088 1.00 115.05 85 VAL C CA 1
ATOM 4107 C C . VAL C 1 112 ? 32.291 -59.959 -20.407 1.00 122.30 85 VAL C C 1
ATOM 4108 O O . VAL C 1 112 ? 33.256 -60.414 -20.980 1.00 130.11 85 VAL C O 1
ATOM 4112 N N . ASN C 1 113 ? 31.082 -59.954 -20.937 1.00 109.76 86 ASN C N 1
ATOM 4113 C CA . ASN C 1 113 ? 30.783 -60.752 -22.085 1.00 105.39 86 ASN C CA 1
ATOM 4114 C C . ASN C 1 113 ? 31.685 -60.307 -23.171 1.00 126.92 86 ASN C C 1
ATOM 4115 O O . ASN C 1 113 ? 32.245 -61.143 -23.833 1.00 139.25 86 ASN C O 1
ATOM 4120 N N . PHE C 1 114 ? 31.900 -59.010 -23.319 1.00 114.26 87 PHE C N 1
ATOM 4121 C CA . PHE C 1 114 ? 32.889 -58.562 -24.299 1.00 122.53 87 PHE C CA 1
ATOM 4122 C C . PHE C 1 114 ? 34.292 -59.046 -23.932 1.00 122.60 87 PHE C C 1
ATOM 4123 O O . PHE C 1 114 ? 35.096 -59.382 -24.793 1.00 120.50 87 PHE C O 1
ATOM 4131 N N . LEU C 1 115 ? 34.582 -59.062 -22.647 1.00 121.23 88 LEU C N 1
ATOM 4132 C CA . LEU C 1 115 ? 35.858 -59.552 -22.188 1.00 116.65 88 LEU C CA 1
ATOM 4133 C C . LEU C 1 115 ? 35.895 -60.998 -22.584 1.00 113.87 88 LEU C C 1
ATOM 4134 O O . LEU C 1 115 ? 36.911 -61.517 -23.008 1.00 116.35 88 LEU C O 1
ATOM 4139 N N . MET C 1 116 ? 34.769 -61.666 -22.435 1.00 115.94 89 MET C N 1
ATOM 4140 C CA . MET C 1 116 ? 34.747 -63.097 -22.655 1.00 121.31 89 MET C CA 1
ATOM 4141 C C . MET C 1 116 ? 34.412 -63.436 -24.100 1.00 123.27 89 MET C C 1
ATOM 4142 O O . MET C 1 116 ? 34.364 -64.597 -24.470 1.00 117.27 89 MET C O 1
ATOM 4147 N N . GLN C 1 117 ? 34.140 -62.396 -24.871 1.00 125.14 90 GLN C N 1
ATOM 4148 C CA . GLN C 1 117 ? 33.969 -62.466 -26.306 1.00 122.79 90 GLN C CA 1
ATOM 4149 C C . GLN C 1 117 ? 35.251 -62.896 -27.035 1.00 130.77 90 GLN C C 1
ATOM 4150 O O . GLN C 1 117 ? 35.207 -63.578 -28.047 1.00 106.10 90 GLN C O 1
ATOM 4156 N N . LEU C 1 118 ? 36.389 -62.398 -26.559 1.00 115.17 91 LEU C N 1
ATOM 4157 C CA . LEU C 1 118 ? 37.629 -62.457 -27.318 1.00 86.60 91 LEU C CA 1
ATOM 4158 C C . LEU C 1 118 ? 38.596 -63.449 -26.793 1.00 71.93 91 LEU C C 1
ATOM 4159 O O . LEU C 1 118 ? 39.708 -63.442 -27.193 1.00 92.09 91 LEU C O 1
ATOM 4161 N N . PRO C 1 119 ? 38.191 -64.285 -25.877 1.00 69.51 92 PRO C N 1
ATOM 4162 C CA . PRO C 1 119 ? 39.011 -65.468 -25.616 1.00 77.86 92 PRO C CA 1
ATOM 4163 C C . PRO C 1 119 ? 38.955 -66.462 -26.772 1.00 63.11 92 PRO C C 1
ATOM 4164 O O . PRO C 1 119 ? 39.798 -67.303 -26.915 1.00 51.21 92 PRO C O 1
ATOM 4168 N N . VAL C 1 120 ? 37.873 -66.424 -27.516 1.00 61.06 93 VAL C N 1
ATOM 4169 C CA . VAL C 1 120 ? 37.666 -67.365 -28.575 1.00 56.49 93 VAL C CA 1
ATOM 4170 C C . VAL C 1 120 ? 38.734 -67.180 -29.588 1.00 44.36 93 VAL C C 1
ATOM 4171 O O . VAL C 1 120 ? 39.358 -68.081 -30.020 1.00 37.85 93 VAL C O 1
ATOM 4175 N N . ASP C 1 121 ? 38.939 -65.946 -29.917 1.00 40.38 94 ASP C N 1
ATOM 4176 C CA . ASP C 1 121 ? 39.976 -65.569 -30.796 1.00 53.28 94 ASP C CA 1
ATOM 4177 C C . ASP C 1 121 ? 41.353 -65.782 -30.228 1.00 48.51 94 ASP C C 1
ATOM 4178 O O . ASP C 1 121 ? 42.258 -66.068 -30.930 1.00 41.91 94 ASP C O 1
ATOM 4183 N N . PHE C 1 122 ? 41.513 -65.547 -28.951 1.00 42.18 95 PHE C N 1
ATOM 4184 C CA . PHE C 1 122 ? 42.799 -65.788 -28.304 1.00 30.45 95 PHE C CA 1
ATOM 4185 C C . PHE C 1 122 ? 43.171 -67.265 -28.358 1.00 37.91 95 PHE C C 1
ATOM 4186 O O . PHE C 1 122 ? 44.320 -67.610 -28.660 1.00 24.80 95 PHE C O 1
ATOM 4194 N N . PHE C 1 123 ? 42.213 -68.152 -28.072 1.00 29.52 96 PHE C N 1
ATOM 4195 C CA . PHE C 1 123 ? 42.501 -69.582 -28.112 1.00 33.50 96 PHE C CA 1
ATOM 4196 C C . PHE C 1 123 ? 42.717 -70.060 -29.541 1.00 44.18 96 PHE C C 1
ATOM 4197 O O . PHE C 1 123 ? 43.570 -70.921 -29.790 1.00 34.68 96 PHE C O 1
ATOM 4205 N N . ASP C 1 124 ? 41.949 -69.520 -30.491 1.00 43.18 97 ASP C N 1
ATOM 4206 C CA . ASP C 1 124 ? 42.103 -69.926 -31.885 1.00 32.62 97 ASP C CA 1
ATOM 4207 C C . ASP C 1 124 ? 43.498 -69.597 -32.398 1.00 33.41 97 ASP C C 1
ATOM 4208 O O . ASP C 1 124 ? 44.177 -70.454 -32.977 1.00 26.74 97 ASP C O 1
ATOM 4213 N N . THR C 1 125 ? 43.952 -68.360 -32.184 1.00 29.77 98 THR C N 1
ATOM 4214 C CA . THR C 1 125 ? 45.269 -67.951 -32.657 1.00 29.04 98 THR C CA 1
ATOM 4215 C C . THR C 1 125 ? 46.408 -68.484 -31.800 1.00 22.56 98 THR C C 1
ATOM 4216 O O . THR C 1 125 ? 47.568 -68.342 -32.195 1.00 35.35 98 THR C O 1
ATOM 4220 N N . PHE C 1 126 ? 46.109 -69.082 -30.646 1.00 31.87 99 PHE C N 1
ATOM 4221 C CA . PHE C 1 126 ? 47.119 -69.688 -29.786 1.00 30.62 99 PHE C CA 1
ATOM 4222 C C . PHE C 1 126 ? 47.470 -71.113 -30.198 1.00 33.24 99 PHE C C 1
ATOM 4223 O O . PHE C 1 126 ? 48.589 -71.564 -29.927 1.00 26.06 99 PHE C O 1
ATOM 4231 N N . VAL C 1 127 ? 46.543 -71.818 -30.858 1.00 34.34 100 VAL C N 1
ATOM 4232 C CA . VAL C 1 127 ? 46.748 -73.244 -31.131 1.00 25.15 100 VAL C CA 1
ATOM 4233 C C . VAL C 1 127 ? 48.004 -73.512 -31.949 1.00 34.36 100 VAL C C 1
ATOM 4234 O O . VAL C 1 127 ? 48.722 -74.474 -31.635 1.00 24.67 100 VAL C O 1
ATOM 4238 N N . PRO C 1 128 ? 48.338 -72.742 -32.994 1.00 24.36 101 PRO C N 1
ATOM 4239 C CA . PRO C 1 128 ? 49.615 -73.001 -33.685 1.00 31.84 101 PRO C CA 1
ATOM 4240 C C . PRO C 1 128 ? 50.827 -72.997 -32.761 1.00 35.70 101 PRO C C 1
ATOM 4241 O O . PRO C 1 128 ? 51.568 -73.990 -32.731 1.00 38.67 101 PRO C O 1
ATOM 4245 N N . GLU C 1 129 ? 51.034 -71.932 -31.978 1.00 33.07 102 GLU C N 1
ATOM 4246 C CA . GLU C 1 129 ? 52.212 -71.865 -31.114 1.00 43.79 102 GLU C CA 1
ATOM 4247 C C . GLU C 1 129 ? 52.215 -72.978 -30.068 1.00 35.60 102 GLU C C 1
ATOM 4248 O O . GLU C 1 129 ? 53.278 -73.494 -29.703 1.00 30.51 102 GLU C O 1
ATOM 4254 N N . LEU C 1 130 ? 51.035 -73.348 -29.570 1.00 28.77 103 LEU C N 1
ATOM 4255 C CA . LEU C 1 130 ? 50.969 -74.428 -28.590 1.00 24.81 103 LEU C CA 1
ATOM 4256 C C . LEU C 1 130 ? 51.451 -75.748 -29.185 1.00 29.67 103 LEU C C 1
ATOM 4257 O O . LEU C 1 130 ? 52.131 -76.534 -28.510 1.00 31.74 103 LEU C O 1
ATOM 4262 N N . ILE C 1 131 ? 51.124 -76.007 -30.452 1.00 38.49 104 ILE C N 1
ATOM 4263 C CA . ILE C 1 131 ? 51.534 -77.258 -31.084 1.00 33.90 104 ILE C CA 1
ATOM 4264 C C . ILE C 1 131 ? 53.030 -77.250 -31.379 1.00 29.13 104 ILE C C 1
ATOM 4265 O O . ILE C 1 131 ? 53.722 -78.249 -31.151 1.00 35.96 104 ILE C O 1
ATOM 4270 N N . LYS C 1 132 ? 53.556 -76.126 -31.878 1.00 20.99 105 LYS C N 1
ATOM 4271 C CA . LYS C 1 132 ? 54.987 -76.046 -32.167 1.00 30.64 105 LYS C CA 1
ATOM 4272 C C . LYS C 1 132 ? 55.834 -76.104 -30.902 1.00 34.74 105 LYS C C 1
ATOM 4273 O O . LYS C 1 132 ? 56.980 -76.566 -30.951 1.00 47.23 105 LYS C O 1
ATOM 4279 N N . GLU C 1 133 ? 55.304 -75.649 -29.766 1.00 47.33 106 GLU C N 1
ATOM 4280 C CA . GLU C 1 133 ? 56.018 -75.724 -28.499 1.00 29.59 106 GLU C CA 1
ATOM 4281 C C . GLU C 1 133 ? 55.615 -76.943 -27.673 1.00 26.81 106 GLU C C 1
ATOM 4282 O O . GLU C 1 133 ? 56.055 -77.075 -26.528 1.00 28.26 106 GLU C O 1
ATOM 4288 N N . ASN C 1 134 ? 54.789 -77.832 -28.234 1.00 30.45 107 ASN C N 1
ATOM 4289 C CA . ASN C 1 134 ? 54.417 -79.100 -27.598 1.00 30.02 107 ASN C CA 1
ATOM 4290 C C . ASN C 1 134 ? 53.763 -78.888 -26.234 1.00 29.49 107 ASN C C 1
ATOM 4291 O O . ASN C 1 134 ? 54.053 -79.597 -25.269 1.00 30.30 107 ASN C O 1
ATOM 4296 N N . VAL C 1 135 ? 52.854 -77.920 -26.152 1.00 29.95 108 VAL C N 1
ATOM 4297 C CA . VAL C 1 135 ? 52.178 -77.590 -24.903 1.00 26.42 108 VAL C CA 1
ATOM 4298 C C . VAL C 1 135 ? 50.789 -78.211 -24.911 1.00 23.87 108 VAL C C 1
ATOM 4299 O O . VAL C 1 135 ? 50.043 -78.081 -25.892 1.00 21.99 108 VAL C O 1
ATOM 4303 N N . LYS C 1 136 ? 50.447 -78.896 -23.825 1.00 20.63 109 LYS C N 1
ATOM 4304 C CA . LYS C 1 136 ? 49.132 -79.495 -23.647 1.00 26.13 109 LYS C CA 1
ATOM 4305 C C . LYS C 1 136 ? 48.277 -78.559 -22.800 1.00 32.65 109 LYS C C 1
ATOM 4306 O O . LYS C 1 136 ? 48.736 -78.057 -21.768 1.00 31.44 109 LYS C O 1
ATOM 4312 N N . VAL C 1 137 ? 47.042 -78.321 -23.240 1.00 33.83 110 VAL C N 1
ATOM 4313 C CA . VAL C 1 137 ? 46.171 -77.313 -22.645 1.00 24.89 110 VAL C CA 1
ATOM 4314 C C . VAL C 1 137 ? 45.136 -77.995 -21.763 1.00 41.23 110 VAL C C 1
ATOM 4315 O O . VAL C 1 137 ? 44.463 -78.940 -22.195 1.00 34.82 110 VAL C O 1
ATOM 4319 N N . ASN C 1 138 ? 45.006 -77.510 -20.530 1.00 33.81 111 ASN C N 1
ATOM 4320 C CA . ASN C 1 138 ? 43.912 -77.872 -19.642 1.00 25.31 111 ASN C CA 1
ATOM 4321 C C . ASN C 1 138 ? 43.287 -76.592 -19.109 1.00 28.16 111 ASN C C 1
ATOM 4322 O O . ASN C 1 138 ? 43.966 -75.573 -18.956 1.00 27.55 111 ASN C O 1
ATOM 4327 N N . VAL C 1 139 ? 41.985 -76.638 -18.836 1.00 24.03 112 VAL C N 1
ATOM 4328 C CA . VAL C 1 139 ? 41.263 -75.474 -18.338 1.00 24.82 112 VAL C CA 1
ATOM 4329 C C . VAL C 1 139 ? 40.542 -75.868 -17.058 1.00 31.32 112 VAL C C 1
ATOM 4330 O O . VAL C 1 139 ? 39.616 -76.689 -17.088 1.00 34.93 112 VAL C O 1
ATOM 4334 N N . MET C 1 140 ? 40.972 -75.293 -15.937 1.00 30.71 113 MET C N 1
ATOM 4335 C CA . MET C 1 140 ? 40.273 -75.423 -14.669 1.00 23.46 113 MET C CA 1
ATOM 4336 C C . MET C 1 140 ? 39.161 -74.384 -14.567 1.00 27.75 113 MET C C 1
ATOM 4337 O O . MET C 1 140 ? 39.255 -73.288 -15.127 1.00 35.99 113 MET C O 1
ATOM 4342 N N . GLY C 1 141 ? 38.115 -74.727 -13.827 1.00 29.26 114 GLY C N 1
ATOM 4343 C CA . GLY C 1 141 ? 37.003 -73.830 -13.588 1.00 28.40 114 GLY C CA 1
ATOM 4344 C C . GLY C 1 141 ? 35.695 -74.379 -14.126 1.00 22.66 114 GLY C C 1
ATOM 4345 O O . GLY C 1 141 ? 35.606 -75.504 -14.616 1.00 35.26 114 GLY C O 1
ATOM 4346 N N . TYR C 1 142 ? 34.666 -73.541 -14.029 1.00 37.64 115 TYR C N 1
ATOM 4347 C CA . TYR C 1 142 ? 33.301 -73.909 -14.403 1.00 41.49 115 TYR C CA 1
ATOM 4348 C C . TYR C 1 142 ? 33.019 -73.354 -15.791 1.00 41.18 115 TYR C C 1
ATOM 4349 O O . TYR C 1 142 ? 32.703 -72.171 -15.949 1.00 30.42 115 TYR C O 1
ATOM 4358 N N . GLN C 1 143 ? 33.139 -74.219 -16.799 1.00 41.27 116 GLN C N 1
ATOM 4359 C CA . GLN C 1 143 ? 32.937 -73.802 -18.178 1.00 61.97 116 GLN C CA 1
ATOM 4360 C C . GLN C 1 143 ? 31.467 -73.629 -18.532 1.00 50.57 116 GLN C C 1
ATOM 4361 O O . GLN C 1 143 ? 31.162 -72.976 -19.537 1.00 33.80 116 GLN C O 1
ATOM 4367 N N . GLU C 1 144 ? 30.556 -74.185 -17.725 1.00 55.86 117 GLU C N 1
ATOM 4368 C CA . GLU C 1 144 ? 29.128 -74.078 -18.011 1.00 51.48 117 GLU C CA 1
ATOM 4369 C C . GLU C 1 144 ? 28.665 -72.628 -18.047 1.00 50.68 117 GLU C C 1
ATOM 4370 O O . GLU C 1 144 ? 27.668 -72.310 -18.704 1.00 64.56 117 GLU C O 1
ATOM 4376 N N . PHE C 1 145 ? 29.366 -71.742 -17.349 1.00 52.19 118 PHE C N 1
ATOM 4377 C CA . PHE C 1 145 ? 29.031 -70.328 -17.340 1.00 66.82 118 PHE C CA 1
ATOM 4378 C C . PHE C 1 145 ? 29.773 -69.541 -18.412 1.00 42.34 118 PHE C C 1
ATOM 4379 O O . PHE C 1 145 ? 29.605 -68.320 -18.495 1.00 50.76 118 PHE C O 1
ATOM 4387 N N . LEU C 1 146 ? 30.582 -70.203 -19.225 1.00 53.62 119 LEU C N 1
ATOM 4388 C CA . LEU C 1 146 ? 31.247 -69.516 -20.318 1.00 52.49 119 LEU C CA 1
ATOM 4389 C C . LEU C 1 146 ? 30.288 -69.368 -21.495 1.00 40.81 119 LEU C C 1
ATOM 4390 O O . LEU C 1 146 ? 29.410 -70.215 -21.697 1.00 40.48 119 LEU C O 1
ATOM 4395 N N . PRO C 1 147 ? 30.422 -68.295 -22.276 1.00 40.56 120 PRO C N 1
ATOM 4396 C CA . PRO C 1 147 ? 29.688 -68.225 -23.545 1.00 37.09 120 PRO C CA 1
ATOM 4397 C C . PRO C 1 147 ? 29.984 -69.456 -24.392 1.00 43.55 120 PRO C C 1
ATOM 4398 O O . PRO C 1 147 ? 31.114 -69.959 -24.418 1.00 44.18 120 PRO C O 1
ATOM 4402 N N . SER C 1 148 ? 28.946 -69.951 -25.081 1.00 49.36 121 SER C N 1
ATOM 4403 C CA . SER C 1 148 ? 29.040 -71.195 -25.840 1.00 45.99 121 SER C CA 1
ATOM 4404 C C . SER C 1 148 ? 30.115 -71.126 -26.915 1.00 48.52 121 SER C C 1
ATOM 4405 O O . SER C 1 148 ? 30.771 -72.128 -27.210 1.00 51.27 121 SER C O 1
ATOM 4408 N N . HIS C 1 149 ? 30.254 -69.955 -27.526 1.00 46.96 122 HIS C N 1
ATOM 4409 C CA . HIS C 1 149 ? 31.347 -69.758 -28.469 1.00 47.42 122 HIS C CA 1
ATOM 4410 C C . HIS C 1 149 ? 32.699 -69.915 -27.781 1.00 47.84 122 HIS C C 1
ATOM 4411 O O . HIS C 1 149 ? 33.630 -70.520 -28.341 1.00 50.11 122 HIS C O 1
ATOM 4418 N N . THR C 1 150 ? 32.821 -69.397 -26.560 1.00 45.43 123 THR C N 1
ATOM 4419 C CA . THR C 1 150 ? 34.063 -69.549 -25.813 1.00 38.36 123 THR C CA 1
ATOM 4420 C C . THR C 1 150 ? 34.253 -70.987 -25.350 1.00 41.80 123 THR C C 1
ATOM 4421 O O . THR C 1 150 ? 35.372 -71.515 -25.388 1.00 33.05 123 THR C O 1
ATOM 4425 N N . GLN C 1 151 ? 33.171 -71.629 -24.902 1.00 29.52 124 GLN C N 1
ATOM 4426 C CA . GLN C 1 151 ? 33.229 -73.030 -24.502 1.00 32.10 124 GLN C CA 1
ATOM 4427 C C . GLN C 1 151 ? 33.794 -73.895 -25.620 1.00 34.90 124 GLN C C 1
ATOM 4428 O O . GLN C 1 151 ? 34.652 -74.754 -25.388 1.00 38.75 124 GLN C O 1
ATOM 4434 N N . ASP C 1 152 ? 33.330 -73.665 -26.850 1.00 43.02 125 ASP C N 1
ATOM 4435 C CA . ASP C 1 152 ? 33.798 -74.457 -27.982 1.00 34.06 125 ASP C CA 1
ATOM 4436 C C . ASP C 1 152 ? 35.272 -74.202 -28.262 1.00 34.53 125 ASP C C 1
ATOM 4437 O O . ASP C 1 152 ? 36.027 -75.145 -28.531 1.00 38.00 125 ASP C O 1
ATOM 4442 N N . ALA C 1 153 ? 35.701 -72.937 -28.198 1.00 27.30 126 ALA C N 1
ATOM 4443 C CA . ALA C 1 153 ? 37.109 -72.631 -28.431 1.00 33.17 126 ALA C CA 1
ATOM 4444 C C . ALA C 1 153 ? 37.994 -73.296 -27.382 1.00 45.96 126 ALA C C 1
ATOM 4445 O O . ALA C 1 153 ? 39.088 -73.783 -27.695 1.00 32.32 126 ALA C O 1
ATOM 4447 N N . VAL C 1 154 ? 37.526 -73.343 -26.133 1.00 31.90 127 VAL C N 1
ATOM 4448 C CA . VAL C 1 154 ? 38.279 -74.018 -25.083 1.00 23.55 127 VAL C CA 1
ATOM 4449 C C . VAL C 1 154 ? 38.335 -75.519 -25.347 1.00 33.76 127 VAL C C 1
ATOM 4450 O O . VAL C 1 154 ? 39.415 -76.121 -25.365 1.00 28.71 127 VAL C O 1
ATOM 4454 N N . LYS C 1 155 ? 37.169 -76.146 -25.551 1.00 32.22 128 LYS C N 1
ATOM 4455 C CA . LYS C 1 155 ? 37.133 -77.585 -25.798 1.00 33.38 128 LYS C CA 1
ATOM 4456 C C . LYS C 1 155 ? 37.924 -77.964 -27.041 1.00 34.87 128 LYS C C 1
ATOM 4457 O O . LYS C 1 155 ? 38.522 -79.045 -27.090 1.00 36.93 128 LYS C O 1
ATOM 4463 N N . ARG C 1 156 ? 37.946 -77.090 -28.049 1.00 35.64 129 ARG C N 1
ATOM 4464 C CA . ARG C 1 156 ? 38.701 -77.381 -29.262 1.00 27.35 129 ARG C CA 1
ATOM 4465 C C . ARG C 1 156 ? 40.201 -77.335 -28.994 1.00 30.11 129 ARG C C 1
ATOM 4466 O O . ARG C 1 156 ? 40.944 -78.236 -29.401 1.00 28.48 129 ARG C O 1
ATOM 4474 N N . ALA C 1 157 ? 40.662 -76.295 -28.297 1.00 31.17 130 ALA C N 1
ATOM 4475 C CA . ALA C 1 157 ? 42.086 -76.173 -28.000 1.00 18.02 130 ALA C CA 1
ATOM 4476 C C . ALA C 1 157 ? 42.564 -77.301 -27.093 1.00 26.69 130 ALA C C 1
ATOM 4477 O O . ALA C 1 157 ? 43.697 -77.776 -27.231 1.00 25.32 130 ALA C O 1
ATOM 4479 N N . ILE C 1 158 ? 41.720 -77.732 -26.151 1.00 18.73 131 ILE C N 1
ATOM 4480 C CA . ILE C 1 158 ? 42.047 -78.896 -25.331 1.00 36.96 131 ILE C CA 1
ATOM 4481 C C . ILE C 1 158 ? 42.239 -80.125 -26.214 1.00 36.36 131 ILE C C 1
ATOM 4482 O O . ILE C 1 158 ? 43.254 -80.827 -26.124 1.00 29.17 131 ILE C O 1
ATOM 4487 N N . GLU C 1 159 ? 41.269 -80.387 -27.096 1.00 34.24 132 GLU C N 1
ATOM 4488 C CA . GLU C 1 159 ? 41.342 -81.554 -27.971 1.00 36.63 132 GLU C CA 1
ATOM 4489 C C . GLU C 1 159 ? 42.534 -81.472 -28.916 1.00 29.85 132 GLU C C 1
ATOM 4490 O O . GLU C 1 159 ? 43.276 -82.447 -29.077 1.00 35.89 132 GLU C O 1
ATOM 4496 N N . GLN C 1 160 ? 42.744 -80.312 -29.539 1.00 27.45 133 GLN C N 1
ATOM 4497 C CA . GLN C 1 160 ? 43.824 -80.147 -30.505 1.00 31.38 133 GLN C CA 1
ATOM 4498 C C . GLN C 1 160 ? 45.215 -80.171 -29.880 1.00 34.58 133 GLN C C 1
ATOM 4499 O O . GLN C 1 160 ? 46.206 -80.122 -30.619 1.00 32.59 133 GLN C O 1
ATOM 4505 N N . THR C 1 161 ? 45.323 -80.229 -28.552 1.00 36.90 134 THR C N 1
ATOM 4506 C CA . THR C 1 161 ? 46.621 -80.279 -27.892 1.00 21.97 134 THR C CA 1
ATOM 4507 C C . THR C 1 161 ? 46.714 -81.426 -26.895 1.00 38.37 134 THR C C 1
ATOM 4508 O O . THR C 1 161 ? 47.699 -81.501 -26.148 1.00 36.55 134 THR C O 1
ATOM 4512 N N . LYS C 1 162 ? 45.720 -82.319 -26.858 1.00 22.34 135 LYS C N 1
ATOM 4513 C CA . LYS C 1 162 ? 45.696 -83.347 -25.823 1.00 43.24 135 LYS C CA 1
ATOM 4514 C C . LYS C 1 162 ? 46.860 -84.314 -25.948 1.00 42.21 135 LYS C C 1
ATOM 4515 O O . LYS C 1 162 ? 47.246 -84.934 -24.951 1.00 49.46 135 LYS C O 1
ATOM 4521 N N . ASP C 1 163 ? 47.435 -84.441 -27.139 1.00 45.28 136 ASP C N 1
ATOM 4522 C CA . ASP C 1 163 ? 48.515 -85.383 -27.385 1.00 41.55 136 ASP C CA 1
ATOM 4523 C C . ASP C 1 163 ? 49.894 -84.754 -27.253 1.00 37.31 136 ASP C C 1
ATOM 4524 O O . ASP C 1 163 ? 50.895 -85.438 -27.486 1.00 59.92 136 ASP C O 1
ATOM 4529 N N . ASN C 1 164 ? 49.975 -83.481 -26.888 1.00 40.06 137 ASN C N 1
ATOM 4530 C CA . ASN C 1 164 ? 51.267 -82.876 -26.612 1.00 44.20 137 ASN C CA 1
ATOM 4531 C C . ASN C 1 164 ? 51.848 -83.433 -25.317 1.00 29.08 137 ASN C C 1
ATOM 4532 O O . ASN C 1 164 ? 51.123 -83.769 -24.375 1.00 24.94 137 ASN C O 1
ATOM 4537 N N . THR C 1 165 ? 53.177 -83.541 -25.279 1.00 22.53 138 THR C N 1
ATOM 4538 C CA . THR C 1 165 ? 53.857 -84.189 -24.166 1.00 29.61 138 THR C CA 1
ATOM 4539 C C . THR C 1 165 ? 54.682 -83.237 -23.316 1.00 28.65 138 THR C C 1
ATOM 4540 O O . THR C 1 165 ? 55.171 -83.648 -22.259 1.00 28.06 138 THR C O 1
ATOM 4544 N N . GLY C 1 166 ? 54.855 -81.991 -23.746 1.00 30.65 139 GLY C N 1
ATOM 4545 C CA . GLY C 1 166 ? 55.637 -81.038 -22.989 1.00 25.86 139 GLY C CA 1
ATOM 4546 C C . GLY C 1 166 ? 54.851 -80.403 -21.863 1.00 29.40 139 GLY C C 1
ATOM 4547 O O . GLY C 1 166 ? 54.033 -81.065 -21.216 1.00 18.20 139 GLY C O 1
ATOM 4548 N N . MET C 1 167 ? 55.089 -79.114 -21.635 1.00 35.92 140 MET C N 1
ATOM 4549 C CA . MET C 1 167 ? 54.478 -78.408 -20.518 1.00 17.94 140 MET C CA 1
ATOM 4550 C C . MET C 1 167 ? 52.958 -78.424 -20.625 1.00 36.37 140 MET C C 1
ATOM 4551 O O . MET C 1 167 ? 52.383 -78.458 -21.719 1.00 30.35 140 MET C O 1
ATOM 4556 N N . VAL C 1 168 ? 52.309 -78.393 -19.469 1.00 29.09 141 VAL C N 1
ATOM 4557 C CA . VAL C 1 168 ? 50.863 -78.268 -19.377 1.00 33.76 141 VAL C CA 1
ATOM 4558 C C . VAL C 1 168 ? 50.529 -76.809 -19.092 1.00 20.61 141 VAL C C 1
ATOM 4559 O O . VAL C 1 168 ? 50.975 -76.247 -18.086 1.00 30.79 141 VAL C O 1
ATOM 4563 N N . LEU C 1 169 ? 49.764 -76.189 -19.989 1.00 25.51 142 LEU C N 1
ATOM 4564 C CA . LEU C 1 169 ? 49.257 -74.831 -19.787 1.00 25.63 142 LEU C CA 1
ATOM 4565 C C . LEU C 1 169 ? 47.885 -74.950 -19.144 1.00 24.41 142 LEU C C 1
ATOM 4566 O O . LEU C 1 169 ? 46.895 -75.277 -19.807 1.00 29.49 142 LEU C O 1
ATOM 4571 N N . ASN C 1 170 ? 47.828 -74.698 -17.849 1.00 17.69 143 ASN C N 1
ATOM 4572 C CA . ASN C 1 170 ? 46.635 -74.939 -17.058 1.00 13.69 143 ASN C CA 1
ATOM 4573 C C . ASN C 1 170 ? 45.953 -73.598 -16.813 1.00 24.43 143 ASN C C 1
ATOM 4574 O O . ASN C 1 170 ? 46.458 -72.765 -16.051 1.00 25.01 143 ASN C O 1
ATOM 4579 N N . PHE C 1 171 ? 44.820 -73.386 -17.475 1.00 24.10 144 PHE C N 1
ATOM 4580 C CA . PHE C 1 171 ? 44.060 -72.151 -17.350 1.00 21.80 144 PHE C CA 1
ATOM 4581 C C . PHE C 1 171 ? 43.029 -72.272 -16.242 1.00 31.94 144 PHE C C 1
ATOM 4582 O O . PHE C 1 171 ? 42.391 -73.316 -16.080 1.00 40.68 144 PHE C O 1
ATOM 4590 N N . ALA C 1 172 ? 42.855 -71.188 -15.492 1.00 34.37 145 ALA C N 1
ATOM 4591 C CA . ALA C 1 172 ? 41.824 -71.098 -14.463 1.00 25.51 145 ALA C CA 1
ATOM 4592 C C . ALA C 1 172 ? 40.853 -69.990 -14.876 1.00 31.64 145 ALA C C 1
ATOM 4593 O O . ALA C 1 172 ? 41.094 -68.807 -14.622 1.00 34.18 145 ALA C O 1
ATOM 4595 N N . LEU C 1 173 ? 39.761 -70.378 -15.531 1.00 30.13 146 LEU C N 1
ATOM 4596 C CA . LEU C 1 173 ? 38.707 -69.456 -15.937 1.00 35.23 146 LEU C CA 1
ATOM 4597 C C . LEU C 1 173 ? 37.445 -69.768 -15.148 1.00 24.75 146 LEU C C 1
ATOM 4598 O O . LEU C 1 173 ? 37.047 -70.935 -15.051 1.00 30.83 146 LEU C O 1
ATOM 4603 N N . ASN C 1 174 ? 36.804 -68.726 -14.620 1.00 24.14 147 ASN C N 1
ATOM 4604 C CA . ASN C 1 174 ? 35.645 -68.886 -13.749 1.00 21.60 147 ASN C CA 1
ATOM 4605 C C . ASN C 1 174 ? 35.985 -69.832 -12.607 1.00 29.34 147 ASN C C 1
ATOM 4606 O O . ASN C 1 174 ? 35.331 -70.855 -12.389 1.00 36.38 147 ASN C O 1
ATOM 4611 N N . TYR C 1 175 ? 37.050 -69.492 -11.893 1.00 32.88 148 TYR C N 1
ATOM 4612 C CA . TYR C 1 175 ? 37.621 -70.364 -10.884 1.00 32.69 148 TYR C CA 1
ATOM 4613 C C . TYR C 1 175 ? 37.553 -69.688 -9.525 1.00 21.02 148 TYR C C 1
ATOM 4614 O O . TYR C 1 175 ? 37.731 -68.471 -9.410 1.00 21.87 148 TYR C O 1
ATOM 4623 N N . GLY C 1 176 ? 37.290 -70.490 -8.502 1.00 18.12 149 GLY C N 1
ATOM 4624 C CA . GLY C 1 176 ? 37.388 -70.042 -7.130 1.00 14.96 149 GLY C CA 1
ATOM 4625 C C . GLY C 1 176 ? 37.793 -71.201 -6.249 1.00 14.70 149 GLY C C 1
ATOM 4626 O O . GLY C 1 176 ? 37.234 -72.296 -6.370 1.00 20.92 149 GLY C O 1
ATOM 4627 N N . ALA C 1 177 ? 38.765 -70.984 -5.362 1.00 15.70 150 ALA C N 1
ATOM 4628 C CA . ALA C 1 177 ? 39.265 -72.091 -4.555 1.00 22.75 150 ALA C CA 1
ATOM 4629 C C . ALA C 1 177 ? 38.185 -72.637 -3.627 1.00 22.82 150 ALA C C 1
ATOM 4630 O O . ALA C 1 177 ? 38.008 -73.859 -3.527 1.00 22.75 150 ALA C O 1
ATOM 4632 N N . ARG C 1 178 ? 37.444 -71.752 -2.952 1.00 22.32 151 ARG C N 1
ATOM 4633 C CA . ARG C 1 178 ? 36.363 -72.213 -2.086 1.00 23.22 151 ARG C CA 1
ATOM 4634 C C . ARG C 1 178 ? 35.298 -72.958 -2.885 1.00 28.19 151 ARG C C 1
ATOM 4635 O O . ARG C 1 178 ? 34.800 -74.002 -2.446 1.00 33.08 151 ARG C O 1
ATOM 4643 N N . ALA C 1 179 ? 34.941 -72.443 -4.066 1.00 25.30 152 ALA C N 1
ATOM 4644 C CA . ALA C 1 179 ? 34.041 -73.180 -4.950 1.00 23.73 152 ALA C CA 1
ATOM 4645 C C . ALA C 1 179 ? 34.642 -74.524 -5.346 1.00 27.35 152 ALA C C 1
ATOM 4646 O O . ALA C 1 179 ? 33.955 -75.553 -5.321 1.00 24.73 152 ALA C O 1
ATOM 4648 N N . GLU C 1 180 ? 35.925 -74.530 -5.724 1.00 21.25 153 GLU C N 1
ATOM 4649 C CA . GLU C 1 180 ? 36.606 -75.779 -6.049 1.00 14.41 153 GLU C CA 1
ATOM 4650 C C . GLU C 1 180 ? 36.543 -76.757 -4.886 1.00 23.26 153 GLU C C 1
ATOM 4651 O O . GLU C 1 180 ? 36.297 -77.952 -5.082 1.00 27.57 153 GLU C O 1
ATOM 4657 N N . LEU C 1 181 ? 36.762 -76.268 -3.663 1.00 22.87 154 LEU C N 1
ATOM 4658 C CA . LEU C 1 181 ? 36.741 -77.157 -2.507 1.00 22.73 154 LEU C CA 1
ATOM 4659 C C . LEU C 1 181 ? 35.323 -77.625 -2.197 1.00 19.13 154 LEU C C 1
ATOM 4660 O O . LEU C 1 181 ? 35.119 -78.779 -1.805 1.00 20.98 154 LEU C O 1
ATOM 4665 N N . LEU C 1 182 ? 34.329 -76.749 -2.377 1.00 24.29 155 LEU C N 1
ATOM 4666 C CA . LEU C 1 182 ? 32.940 -77.151 -2.172 1.00 28.55 155 LEU C CA 1
ATOM 4667 C C . LEU C 1 182 ? 32.510 -78.198 -3.193 1.00 30.10 155 LEU C C 1
ATOM 4668 O O . LEU C 1 182 ? 31.785 -79.140 -2.850 1.00 32.37 155 LEU C O 1
ATOM 4673 N N . THR C 1 183 ? 32.936 -78.046 -4.453 1.00 32.68 156 THR C N 1
ATOM 4674 C CA . THR C 1 183 ? 32.667 -79.072 -5.460 1.00 24.26 156 THR C CA 1
ATOM 4675 C C . THR C 1 183 ? 33.252 -80.416 -5.041 1.00 33.66 156 THR C C 1
ATOM 4676 O O . THR C 1 183 ? 32.601 -81.458 -5.184 1.00 33.89 156 THR C O 1
ATOM 4680 N N . ALA C 1 184 ? 34.478 -80.407 -4.512 1.00 41.04 157 ALA C N 1
ATOM 4681 C CA . ALA C 1 184 ? 35.114 -81.646 -4.076 1.00 27.51 157 ALA C CA 1
ATOM 4682 C C . ALA C 1 184 ? 34.392 -82.247 -2.876 1.00 38.50 157 ALA C C 1
ATOM 4683 O O . ALA C 1 184 ? 34.232 -83.470 -2.789 1.00 33.94 157 ALA C O 1
ATOM 4685 N N . MET C 1 185 ? 33.947 -81.404 -1.944 1.00 29.65 158 MET C N 1
ATOM 4686 C CA . MET C 1 185 ? 33.233 -81.908 -0.777 1.00 33.94 158 MET C CA 1
ATOM 4687 C C . MET C 1 185 ? 31.920 -82.574 -1.174 1.00 37.79 158 MET C C 1
ATOM 4688 O O . MET C 1 185 ? 31.554 -83.619 -0.624 1.00 33.74 158 MET C O 1
ATOM 4693 N N . LYS C 1 186 ? 31.201 -81.988 -2.134 1.00 43.11 159 LYS C N 1
ATOM 4694 C CA . LYS C 1 186 ? 29.889 -82.513 -2.502 1.00 35.59 159 LYS C CA 1
ATOM 4695 C C . LYS C 1 186 ? 29.996 -83.910 -3.106 1.00 42.86 159 LYS C C 1
ATOM 4696 O O . LYS C 1 186 ? 29.238 -84.814 -2.737 1.00 46.99 159 LYS C O 1
ATOM 4702 N N . GLN C 1 187 ? 30.932 -84.113 -4.039 1.00 42.00 160 GLN C N 1
ATOM 4703 C CA . GLN C 1 187 ? 31.041 -85.428 -4.662 1.00 43.74 160 GLN C CA 1
ATOM 4704 C C . GLN C 1 187 ? 31.615 -86.458 -3.698 1.00 41.59 160 GLN C C 1
ATOM 4705 O O . GLN C 1 187 ? 31.280 -87.644 -3.793 1.00 53.48 160 GLN C O 1
ATOM 4711 N N . ILE C 1 188 ? 32.462 -86.030 -2.760 1.00 44.11 161 ILE C N 1
ATOM 4712 C CA . ILE C 1 188 ? 32.977 -86.957 -1.758 1.00 28.99 161 ILE C CA 1
ATOM 4713 C C . ILE C 1 188 ? 31.872 -87.348 -0.785 1.00 29.30 161 ILE C C 1
ATOM 4714 O O . ILE C 1 188 ? 31.775 -88.507 -0.364 1.00 35.84 161 ILE C O 1
ATOM 4719 N N . ALA C 1 189 ? 31.012 -86.395 -0.422 1.00 40.77 162 ALA C N 1
ATOM 4720 C CA . ALA C 1 189 ? 29.858 -86.726 0.407 1.00 43.89 162 ALA C CA 1
ATOM 4721 C C . ALA C 1 189 ? 28.894 -87.647 -0.329 1.00 48.25 162 ALA C C 1
ATOM 4722 O O . ALA C 1 189 ? 28.271 -88.516 0.291 1.00 56.49 162 ALA C O 1
ATOM 4724 N N . ALA C 1 190 ? 28.760 -87.477 -1.647 1.00 49.21 163 ALA C N 1
ATOM 4725 C CA . ALA C 1 190 ? 27.906 -88.369 -2.425 1.00 49.18 163 ALA C CA 1
ATOM 4726 C C . ALA C 1 190 ? 28.558 -89.733 -2.607 1.00 52.39 163 ALA C C 1
ATOM 4727 O O . ALA C 1 190 ? 27.870 -90.761 -2.601 1.00 58.95 163 ALA C O 1
ATOM 4729 N N . GLU C 1 191 ? 29.882 -89.765 -2.776 1.00 43.87 164 GLU C N 1
ATOM 4730 C CA . GLU C 1 191 ? 30.581 -91.043 -2.846 1.00 44.18 164 GLU C CA 1
ATOM 4731 C C . GLU C 1 191 ? 30.465 -91.813 -1.536 1.00 51.17 164 GLU C C 1
ATOM 4732 O O . GLU C 1 191 ? 30.438 -93.050 -1.544 1.00 56.50 164 GLU C O 1
ATOM 4738 N N . VAL C 1 192 ? 30.395 -91.102 -0.407 1.00 39.43 165 VAL C N 1
ATOM 4739 C CA . VAL C 1 192 ? 30.240 -91.769 0.884 1.00 46.43 165 VAL C CA 1
ATOM 4740 C C . VAL C 1 192 ? 28.823 -92.308 1.035 1.00 51.72 165 VAL C C 1
ATOM 4741 O O . VAL C 1 192 ? 28.617 -93.417 1.547 1.00 57.94 165 VAL C O 1
ATOM 4745 N N . SER C 1 193 ? 27.821 -91.547 0.580 1.00 58.44 166 SER C N 1
ATOM 4746 C CA . SER C 1 193 ? 26.439 -92.017 0.626 1.00 52.55 166 SER C CA 1
ATOM 4747 C C . SER C 1 193 ? 26.235 -93.238 -0.264 1.00 52.40 166 SER C C 1
ATOM 4748 O O . SER C 1 193 ? 25.477 -94.147 0.085 1.00 48.72 166 SER C O 1
ATOM 4751 N N . GLU C 1 194 ? 26.899 -93.269 -1.418 1.00 48.98 167 GLU C N 1
ATOM 4752 C CA . GLU C 1 194 ? 26.914 -94.472 -2.244 1.00 40.52 167 GLU C CA 1
ATOM 4753 C C . GLU C 1 194 ? 27.734 -95.597 -1.630 1.00 52.10 167 GLU C C 1
ATOM 4754 O O . GLU C 1 194 ? 27.784 -96.689 -2.207 1.00 72.62 167 GLU C O 1
ATOM 4760 N N . LYS C 1 195 ? 28.392 -95.343 -0.499 1.00 50.51 168 LYS C N 1
ATOM 4761 C CA . LYS C 1 195 ? 29.096 -96.355 0.287 1.00 57.96 168 LYS C CA 1
ATOM 4762 C C . LYS C 1 195 ? 30.305 -96.939 -0.445 1.00 54.39 168 LYS C C 1
ATOM 4763 O O . LYS C 1 195 ? 30.707 -98.073 -0.177 1.00 64.33 168 LYS C O 1
ATOM 4769 N N . ALA C 1 196 ? 30.906 -96.177 -1.364 1.00 48.58 169 ALA C N 1
ATOM 4770 C CA . ALA C 1 196 ? 32.223 -96.544 -1.879 1.00 39.06 169 ALA C CA 1
ATOM 4771 C C . ALA C 1 196 ? 33.320 -96.206 -0.883 1.00 51.09 169 ALA C C 1
ATOM 4772 O O . ALA C 1 196 ? 34.356 -96.879 -0.843 1.00 61.92 169 ALA C O 1
ATOM 4774 N N . TYR C 1 197 ? 33.103 -95.164 -0.091 1.00 53.93 170 TYR C N 1
ATOM 4775 C CA . TYR C 1 197 ? 34.010 -94.702 0.944 1.00 55.49 170 TYR C CA 1
ATOM 4776 C C . TYR C 1 197 ? 33.215 -94.592 2.232 1.00 60.95 170 TYR C C 1
ATOM 4777 O O . TYR C 1 197 ? 32.045 -94.195 2.210 1.00 57.58 170 TYR C O 1
ATOM 4786 N N . THR C 1 198 ? 33.836 -94.938 3.351 1.00 54.95 171 THR C N 1
ATOM 4787 C CA . THR C 1 198 ? 33.296 -94.506 4.630 1.00 60.20 171 THR C CA 1
ATOM 4788 C C . THR C 1 198 ? 33.955 -93.185 5.014 1.00 59.03 171 THR C C 1
ATOM 4789 O O . THR C 1 198 ? 35.099 -92.909 4.637 1.00 49.61 171 THR C O 1
ATOM 4793 N N . ALA C 1 199 ? 33.206 -92.352 5.743 1.00 39.97 172 ALA C N 1
ATOM 4794 C CA . ALA C 1 199 ? 33.662 -90.991 6.017 1.00 44.42 172 ALA C CA 1
ATOM 4795 C C . ALA C 1 199 ? 35.056 -90.977 6.630 1.00 46.24 172 ALA C C 1
ATOM 4796 O O . ALA C 1 199 ? 35.877 -90.115 6.300 1.00 59.89 172 ALA C O 1
ATOM 4798 N N . ASP C 1 200 ? 35.352 -91.934 7.508 1.00 52.09 173 ASP C N 1
ATOM 4799 C CA . ASP C 1 200 ? 36.665 -91.976 8.136 1.00 48.23 173 ASP C CA 1
ATOM 4800 C C . ASP C 1 200 ? 37.752 -92.487 7.202 1.00 40.23 173 ASP C C 1
ATOM 4801 O O . ASP C 1 200 ? 38.936 -92.403 7.549 1.00 57.81 173 ASP C O 1
ATOM 4806 N N . GLU C 1 201 ? 37.388 -93.012 6.036 1.00 38.41 174 GLU C N 1
ATOM 4807 C CA . GLU C 1 201 ? 38.378 -93.426 5.054 1.00 57.29 174 GLU C CA 1
ATOM 4808 C C . GLU C 1 201 ? 38.845 -92.283 4.168 1.00 52.90 174 GLU C C 1
ATOM 4809 O O . GLU C 1 201 ? 39.846 -92.441 3.461 1.00 62.60 174 GLU C O 1
ATOM 4815 N N . ILE C 1 202 ? 38.148 -91.146 4.189 1.00 41.45 175 ILE C N 1
ATOM 4816 C CA . ILE C 1 202 ? 38.568 -89.989 3.408 1.00 42.37 175 ILE C CA 1
ATOM 4817 C C . ILE C 1 202 ? 39.930 -89.529 3.900 1.00 33.03 175 ILE C C 1
ATOM 4818 O O . ILE C 1 202 ? 40.115 -89.251 5.091 1.00 28.63 175 ILE C O 1
ATOM 4823 N N . THR C 1 203 ? 40.893 -89.451 2.992 1.00 30.42 176 THR C N 1
ATOM 4824 C CA . THR C 1 203 ? 42.217 -88.947 3.321 1.00 43.14 176 THR C CA 1
ATOM 4825 C C . THR C 1 203 ? 42.433 -87.599 2.649 1.00 45.52 176 THR C C 1
ATOM 4826 O O . THR C 1 203 ? 41.616 -87.135 1.850 1.00 45.21 176 THR C O 1
ATOM 4830 N N . GLU C 1 204 ? 43.550 -86.959 2.991 1.00 38.82 177 GLU C N 1
ATOM 4831 C CA . GLU C 1 204 ? 43.918 -85.748 2.270 1.00 29.25 177 GLU C CA 1
ATOM 4832 C C . GLU C 1 204 ? 44.045 -86.028 0.781 1.00 31.96 177 GLU C C 1
ATOM 4833 O O . GLU C 1 204 ? 43.733 -85.162 -0.044 1.00 33.48 177 GLU C O 1
ATOM 4839 N N . GLU C 1 205 ? 44.478 -87.238 0.418 1.00 36.30 178 GLU C N 1
ATOM 4840 C CA . GLU C 1 205 ? 44.602 -87.573 -0.994 1.00 35.57 178 GLU C CA 1
ATOM 4841 C C . GLU C 1 205 ? 43.237 -87.786 -1.631 1.00 30.98 178 GLU C C 1
ATOM 4842 O O . GLU C 1 205 ? 43.085 -87.602 -2.843 1.00 35.91 178 GLU C O 1
ATOM 4848 N N . THR C 1 206 ? 42.234 -88.168 -0.840 1.00 29.84 179 THR C N 1
ATOM 4849 C CA . THR C 1 206 ? 40.872 -88.179 -1.359 1.00 33.15 179 THR C CA 1
ATOM 4850 C C . THR C 1 206 ? 40.450 -86.780 -1.784 1.00 39.94 179 THR C C 1
ATOM 4851 O O . THR C 1 206 ? 39.858 -86.598 -2.854 1.00 42.30 179 THR C O 1
ATOM 4855 N N . ILE C 1 207 ? 40.772 -85.776 -0.963 1.00 36.72 180 ILE C N 1
ATOM 4856 C CA . ILE C 1 207 ? 40.427 -84.393 -1.279 1.00 32.40 180 ILE C CA 1
ATOM 4857 C C . ILE C 1 207 ? 41.220 -83.908 -2.486 1.00 35.40 180 ILE C C 1
ATOM 4858 O O . ILE C 1 207 ? 40.668 -83.296 -3.409 1.00 29.43 180 ILE C O 1
ATOM 4863 N N . ALA C 1 208 ? 42.530 -84.169 -2.494 1.00 28.04 181 ALA C N 1
ATOM 4864 C CA . ALA C 1 208 ? 43.365 -83.709 -3.597 1.00 28.70 181 ALA C CA 1
ATOM 4865 C C . ALA C 1 208 ? 42.957 -84.352 -4.914 1.00 25.71 181 ALA C C 1
ATOM 4866 O O . ALA C 1 208 ? 43.113 -83.741 -5.975 1.00 29.41 181 ALA C O 1
ATOM 4868 N N . ASP C 1 209 ? 42.424 -85.575 -4.868 1.00 35.03 182 ASP C N 1
ATOM 4869 C CA . ASP C 1 209 ? 41.988 -86.227 -6.097 1.00 44.51 182 ASP C CA 1
ATOM 4870 C C . ASP C 1 209 ? 40.768 -85.541 -6.696 1.00 39.10 182 ASP C C 1
ATOM 4871 O O . ASP C 1 209 ? 40.576 -85.580 -7.916 1.00 42.60 182 ASP C O 1
ATOM 4876 N N . HIS C 1 210 ? 39.938 -84.914 -5.867 1.00 36.37 183 HIS C N 1
ATOM 4877 C CA . HIS C 1 210 ? 38.706 -84.296 -6.335 1.00 37.53 183 HIS C CA 1
ATOM 4878 C C . HIS C 1 210 ? 38.859 -82.811 -6.640 1.00 29.79 183 HIS C C 1
ATOM 4879 O O . HIS C 1 210 ? 37.887 -82.182 -7.071 1.00 28.07 183 HIS C O 1
ATOM 4886 N N . LEU C 1 211 ? 40.039 -82.238 -6.418 1.00 26.47 184 LEU C N 1
ATOM 4887 C CA . LEU C 1 211 ? 40.293 -80.853 -6.780 1.00 20.25 184 LEU C CA 1
ATOM 4888 C C . LEU C 1 211 ? 40.511 -80.734 -8.287 1.00 23.58 184 LEU C C 1
ATOM 4889 O O . LEU C 1 211 ? 40.750 -81.721 -8.988 1.00 29.76 184 LEU C O 1
ATOM 4894 N N . MET C 1 212 ? 40.421 -79.503 -8.787 1.00 23.97 185 MET C N 1
ATOM 4895 C CA . MET C 1 212 ? 40.583 -79.288 -10.220 1.00 29.57 185 MET C CA 1
ATOM 4896 C C . MET C 1 212 ? 42.031 -79.437 -10.674 1.00 28.25 185 MET C C 1
ATOM 4897 O O . MET C 1 212 ? 42.297 -79.383 -11.881 1.00 23.60 185 MET C O 1
ATOM 4902 N N . THR C 1 213 ? 42.964 -79.631 -9.745 1.00 22.46 186 THR C N 1
ATOM 4903 C CA . THR C 1 213 ? 44.320 -80.046 -10.071 1.00 18.92 186 THR C CA 1
ATOM 4904 C C . THR C 1 213 ? 44.493 -81.558 -9.985 1.00 23.03 186 THR C C 1
ATOM 4905 O O . THR C 1 213 ? 45.620 -82.051 -10.112 1.00 25.79 186 THR C O 1
ATOM 4909 N N . GLY C 1 214 ? 43.400 -82.299 -9.781 1.00 20.76 187 GLY C N 1
ATOM 4910 C CA . GLY C 1 214 ? 43.501 -83.739 -9.618 1.00 19.17 187 GLY C CA 1
ATOM 4911 C C . GLY C 1 214 ? 43.981 -84.465 -10.860 1.00 29.09 187 GLY C C 1
ATOM 4912 O O . GLY C 1 214 ? 44.574 -85.542 -10.757 1.00 34.20 187 GLY C O 1
ATOM 4913 N N . PHE C 1 215 ? 43.740 -83.893 -12.045 1.00 23.04 188 PHE C N 1
ATOM 4914 C CA . PHE C 1 215 ? 44.163 -84.539 -13.284 1.00 19.91 188 PHE C CA 1
ATOM 4915 C C . PHE C 1 215 ? 45.676 -84.653 -13.390 1.00 22.72 188 PHE C C 1
ATOM 4916 O O . PHE C 1 215 ? 46.173 -85.508 -14.130 1.00 34.29 188 PHE C O 1
ATOM 4924 N N . LEU C 1 216 ? 46.413 -83.811 -12.686 1.00 33.12 189 LEU C N 1
ATOM 4925 C CA . LEU C 1 216 ? 47.864 -83.834 -12.742 1.00 37.48 189 LEU C CA 1
ATOM 4926 C C . LEU C 1 216 ? 48.418 -84.964 -11.875 1.00 38.65 189 LEU C C 1
ATOM 4927 O O . LEU C 1 216 ? 47.768 -85.399 -10.919 1.00 48.11 189 LEU C O 1
ATOM 4932 N N . PRO C 1 217 ? 49.614 -85.463 -12.194 1.00 37.63 190 PRO C N 1
ATOM 4933 C CA . PRO C 1 217 ? 50.246 -86.470 -11.335 1.00 22.95 190 PRO C CA 1
ATOM 4934 C C . PRO C 1 217 ? 50.559 -85.912 -9.953 1.00 36.46 190 PRO C C 1
ATOM 4935 O O . PRO C 1 217 ? 50.647 -84.701 -9.744 1.00 50.57 190 PRO C O 1
ATOM 4939 N N . THR C 1 218 ? 50.749 -86.837 -9.007 1.00 41.32 191 THR C N 1
ATOM 4940 C CA . THR C 1 218 ? 50.878 -86.490 -7.593 1.00 27.29 191 THR C CA 1
ATOM 4941 C C . THR C 1 218 ? 51.876 -85.358 -7.365 1.00 35.70 191 THR C C 1
ATOM 4942 O O . THR C 1 218 ? 51.596 -84.404 -6.630 1.00 31.31 191 THR C O 1
ATOM 4946 N N . GLU C 1 219 ? 53.045 -85.443 -7.994 1.00 37.21 192 GLU C N 1
ATOM 4947 C CA . GLU C 1 219 ? 54.107 -84.488 -7.705 1.00 35.83 192 GLU C CA 1
ATOM 4948 C C . GLU C 1 219 ? 53.928 -83.154 -8.418 1.00 39.61 192 GLU C C 1
ATOM 4949 O O . GLU C 1 219 ? 54.656 -82.205 -8.106 1.00 46.57 192 GLU C O 1
ATOM 4951 N N . LEU C 1 220 ? 52.988 -83.051 -9.356 1.00 25.48 193 LEU C N 1
ATOM 4952 C CA . LEU C 1 220 ? 52.785 -81.825 -10.115 1.00 33.19 193 LEU C CA 1
ATOM 4953 C C . LEU C 1 220 ? 51.536 -81.063 -9.691 1.00 26.57 193 LEU C C 1
ATOM 4954 O O . LEU C 1 220 ? 51.328 -79.935 -10.152 1.00 31.44 193 LEU C O 1
ATOM 4959 N N . ARG C 1 221 ? 50.718 -81.637 -8.805 1.00 24.44 194 ARG C N 1
ATOM 4960 C CA . ARG C 1 221 ? 49.437 -81.030 -8.456 1.00 28.19 194 ARG C CA 1
ATOM 4961 C C . ARG C 1 221 ? 49.616 -79.690 -7.754 1.00 26.76 194 ARG C C 1
ATOM 4962 O O . ARG C 1 221 ? 48.888 -78.733 -8.040 1.00 30.36 194 ARG C O 1
ATOM 4970 N N . ASP C 1 222 ? 50.561 -79.603 -6.834 1.00 22.52 195 ASP C N 1
ATOM 4971 C CA . ASP C 1 222 ? 50.698 -78.381 -6.052 1.00 32.29 195 ASP C CA 1
ATOM 4972 C C . ASP C 1 222 ? 51.823 -77.518 -6.600 1.00 20.85 195 ASP C C 1
ATOM 4973 O O . ASP C 1 222 ? 52.952 -78.005 -6.747 1.00 25.59 195 ASP C O 1
ATOM 4978 N N . PRO C 1 223 ? 51.561 -76.250 -6.911 1.00 22.47 196 PRO C N 1
ATOM 4979 C CA . PRO C 1 223 ? 52.630 -75.385 -7.423 1.00 22.68 196 PRO C CA 1
ATOM 4980 C C . PRO C 1 223 ? 53.692 -75.138 -6.367 1.00 22.98 196 PRO C C 1
ATOM 4981 O O . PRO C 1 223 ? 53.392 -74.981 -5.182 1.00 22.33 196 PRO C O 1
ATOM 4985 N N . GLU C 1 224 ? 54.950 -75.118 -6.808 1.00 28.07 197 GLU C N 1
ATOM 4986 C CA . GLU C 1 224 ? 56.054 -74.814 -5.909 1.00 25.30 197 GLU C CA 1
ATOM 4987 C C . GLU C 1 224 ? 56.312 -73.323 -5.785 1.00 25.71 197 GLU C C 1
ATOM 4988 O O . GLU C 1 224 ? 56.928 -72.893 -4.802 1.00 25.22 197 GLU C O 1
ATOM 4994 N N . LEU C 1 225 ? 55.855 -72.532 -6.754 1.00 25.15 198 LEU C N 1
ATOM 4995 C CA . LEU C 1 225 ? 55.994 -71.084 -6.722 1.00 20.07 198 LEU C CA 1
ATOM 4996 C C . LEU C 1 225 ? 54.687 -70.464 -7.194 1.00 23.20 198 LEU C C 1
ATOM 4997 O O . LEU C 1 225 ? 54.181 -70.818 -8.266 1.00 27.66 198 LEU C O 1
ATOM 5002 N N . LEU C 1 226 ? 54.136 -69.558 -6.387 1.00 19.76 199 LEU C N 1
ATOM 5003 C CA . LEU C 1 226 ? 52.942 -68.797 -6.739 1.00 18.63 199 LEU C CA 1
ATOM 5004 C C . LEU C 1 226 ? 53.336 -67.342 -6.945 1.00 20.99 199 LEU C C 1
ATOM 5005 O O . LEU C 1 226 ? 53.918 -66.722 -6.047 1.00 20.57 199 LEU C O 1
ATOM 5010 N N . ILE C 1 227 ? 53.027 -66.804 -8.123 1.00 18.27 200 ILE C N 1
ATOM 5011 C CA . ILE C 1 227 ? 53.387 -65.440 -8.502 1.00 11.31 200 ILE C CA 1
ATOM 5012 C C . ILE C 1 227 ? 52.128 -64.584 -8.477 1.00 22.01 200 ILE C C 1
ATOM 5013 O O . ILE C 1 227 ? 51.110 -64.943 -9.082 1.00 23.51 200 ILE C O 1
ATOM 5018 N N . ARG C 1 228 ? 52.195 -63.455 -7.780 1.00 26.74 201 ARG C N 1
ATOM 5019 C CA . ARG C 1 228 ? 51.077 -62.528 -7.674 1.00 16.76 201 ARG C CA 1
ATOM 5020 C C . ARG C 1 228 ? 51.495 -61.216 -8.320 1.00 16.13 201 ARG C C 1
ATOM 5021 O O . ARG C 1 228 ? 52.470 -60.589 -7.886 1.00 21.79 201 ARG C O 1
ATOM 5029 N N . THR C 1 229 ? 50.785 -60.821 -9.371 1.00 14.18 202 THR C N 1
ATOM 5030 C CA . THR C 1 229 ? 51.117 -59.614 -10.106 1.00 18.10 202 THR C CA 1
ATOM 5031 C C . THR C 1 229 ? 50.260 -58.450 -9.612 1.00 17.17 202 THR C C 1
ATOM 5032 O O . THR C 1 229 ? 49.409 -58.597 -8.733 1.00 32.67 202 THR C O 1
ATOM 5036 N N . SER C 1 230 ? 50.512 -57.269 -10.180 1.00 23.97 203 SER C N 1
ATOM 5037 C CA . SER C 1 230 ? 49.756 -56.039 -9.964 1.00 27.41 203 SER C CA 1
ATOM 5038 C C . SER C 1 230 ? 49.915 -55.478 -8.553 1.00 25.61 203 SER C C 1
ATOM 5039 O O . SER C 1 230 ? 49.132 -54.608 -8.148 1.00 36.75 203 SER C O 1
ATOM 5042 N N . GLY C 1 231 ? 50.911 -55.939 -7.793 1.00 33.42 204 GLY C N 1
ATOM 5043 C CA . GLY C 1 231 ? 51.280 -55.326 -6.529 1.00 15.83 204 GLY C CA 1
ATOM 5044 C C . GLY C 1 231 ? 50.383 -55.636 -5.347 1.00 22.02 204 GLY C C 1
ATOM 5045 O O . GLY C 1 231 ? 50.639 -55.125 -4.249 1.00 28.01 204 GLY C O 1
ATOM 5046 N N . GLU C 1 232 ? 49.341 -56.441 -5.525 1.00 29.35 205 GLU C N 1
ATOM 5047 C CA . GLU C 1 232 ? 48.490 -56.823 -4.408 1.00 25.65 205 GLU C CA 1
ATOM 5048 C C . GLU C 1 232 ? 49.154 -57.944 -3.619 1.00 22.10 205 GLU C C 1
ATOM 5049 O O . GLU C 1 232 ? 49.678 -58.896 -4.202 1.00 31.34 205 GLU C O 1
ATOM 5055 N N . GLU C 1 233 ? 49.150 -57.821 -2.294 1.00 31.75 206 GLU C N 1
ATOM 5056 C CA . GLU C 1 233 ? 49.660 -58.880 -1.424 1.00 31.61 206 GLU C CA 1
ATOM 5057 C C . GLU C 1 233 ? 48.487 -59.717 -0.914 1.00 30.31 206 GLU C C 1
ATOM 5058 O O . GLU C 1 233 ? 48.165 -59.755 0.275 1.00 33.85 206 GLU C O 1
ATOM 5064 N N . ARG C 1 234 ? 47.843 -60.400 -1.858 1.00 27.03 207 ARG C N 1
ATOM 5065 C CA . ARG C 1 234 ? 46.662 -61.197 -1.568 1.00 23.72 207 ARG C CA 1
ATOM 5066 C C . ARG C 1 234 ? 46.715 -62.506 -2.345 1.00 27.64 207 ARG C C 1
ATOM 5067 O O . ARG C 1 234 ? 47.204 -62.548 -3.479 1.00 21.52 207 ARG C O 1
ATOM 5075 N N . ILE C 1 235 ? 46.217 -63.573 -1.714 1.00 30.90 208 ILE C N 1
ATOM 5076 C CA . ILE C 1 235 ? 46.097 -64.881 -2.357 1.00 24.95 208 ILE C CA 1
ATOM 5077 C C . ILE C 1 235 ? 44.870 -64.929 -3.258 1.00 22.55 208 ILE C C 1
ATOM 5078 O O . ILE C 1 235 ? 44.886 -65.563 -4.319 1.00 22.86 208 ILE C O 1
ATOM 5083 N N . SER C 1 236 ? 43.776 -64.303 -2.822 1.00 21.17 209 SER C N 1
ATOM 5084 C CA . SER C 1 236 ? 42.595 -64.083 -3.654 1.00 29.06 209 SER C CA 1
ATOM 5085 C C . SER C 1 236 ? 41.983 -65.395 -4.156 1.00 20.01 209 SER C C 1
ATOM 5086 O O . SER C 1 236 ? 41.773 -65.585 -5.353 1.00 17.92 209 SER C O 1
ATOM 5089 N N . ASN C 1 237 ? 41.691 -66.304 -3.219 1.00 20.49 210 ASN C N 1
ATOM 5090 C CA . ASN C 1 237 ? 40.810 -67.454 -3.473 1.00 23.82 210 ASN C CA 1
ATOM 5091 C C . ASN C 1 237 ? 41.322 -68.337 -4.616 1.00 25.14 210 ASN C C 1
ATOM 5092 O O . ASN C 1 237 ? 40.558 -68.783 -5.474 1.00 23.27 210 ASN C O 1
ATOM 5097 N N . PHE C 1 238 ? 42.627 -68.611 -4.618 1.00 18.33 211 PHE C N 1
ATOM 5098 C CA . PHE C 1 238 ? 43.270 -69.321 -5.722 1.00 20.76 211 PHE C CA 1
ATOM 5099 C C . PHE C 1 238 ? 44.113 -70.467 -5.178 1.00 24.10 211 PHE C C 1
ATOM 5100 O O . PHE C 1 238 ? 45.112 -70.228 -4.493 1.00 21.72 211 PHE C O 1
ATOM 5108 N N . LEU C 1 239 ? 43.726 -71.705 -5.504 1.00 20.46 212 LEU C N 1
ATOM 5109 C CA . LEU C 1 239 ? 44.495 -72.902 -5.144 1.00 17.69 212 LEU C CA 1
ATOM 5110 C C . LEU C 1 239 ? 44.827 -72.929 -3.653 1.00 21.77 212 LEU C C 1
ATOM 5111 O O . LEU C 1 239 ? 45.955 -73.216 -3.251 1.00 23.49 212 LEU C O 1
ATOM 5116 N N . LEU C 1 240 ? 43.824 -72.620 -2.827 1.00 18.25 213 LEU C N 1
ATOM 5117 C CA . LEU C 1 240 ? 44.040 -72.533 -1.386 1.00 19.01 213 LEU C CA 1
ATOM 5118 C C . LEU C 1 240 ? 44.632 -73.824 -0.835 1.00 19.79 213 LEU C C 1
ATOM 5119 O O . LEU C 1 240 ? 45.591 -73.800 -0.054 1.00 25.13 213 LEU C O 1
ATOM 5124 N N . TRP C 1 241 ? 44.065 -74.966 -1.223 1.00 18.68 214 TRP C N 1
ATOM 5125 C CA . TRP C 1 241 ? 44.587 -76.236 -0.735 1.00 20.29 214 TRP C CA 1
ATOM 5126 C C . TRP C 1 241 ? 45.995 -76.490 -1.261 1.00 30.95 214 TRP C C 1
ATOM 5127 O O . TRP C 1 241 ? 46.868 -76.957 -0.519 1.00 33.79 214 TRP C O 1
ATOM 5138 N N . GLN C 1 242 ? 46.239 -76.164 -2.532 1.00 25.78 215 GLN C N 1
ATOM 5139 C CA . GLN C 1 242 ? 47.475 -76.549 -3.202 1.00 26.60 215 GLN C CA 1
ATOM 5140 C C . GLN C 1 242 ? 48.665 -75.671 -2.829 1.00 31.56 215 GLN C C 1
ATOM 5141 O O . GLN C 1 242 ? 49.811 -76.116 -2.971 1.00 27.79 215 GLN C O 1
ATOM 5147 N N . ILE C 1 243 ? 48.434 -74.444 -2.362 1.00 25.31 216 ILE C N 1
ATOM 5148 C CA . ILE C 1 243 ? 49.534 -73.530 -2.069 1.00 31.78 216 ILE C CA 1
ATOM 5149 C C . ILE C 1 243 ? 49.889 -73.615 -0.594 1.00 28.94 216 ILE C C 1
ATOM 5150 O O . ILE C 1 243 ? 50.510 -72.700 -0.041 1.00 30.92 216 ILE C O 1
ATOM 5155 N N . ALA C 1 244 ? 49.509 -74.724 0.044 1.00 31.34 217 ALA C N 1
ATOM 5156 C CA . ALA C 1 244 ? 49.749 -74.890 1.473 1.00 16.26 217 ALA C CA 1
ATOM 5157 C C . ALA C 1 244 ? 51.224 -74.741 1.828 1.00 24.70 217 ALA C C 1
ATOM 5158 O O . ALA C 1 244 ? 51.551 -74.332 2.947 1.00 24.82 217 ALA C O 1
ATOM 5160 N N . TYR C 1 245 ? 52.126 -75.074 0.896 1.00 25.95 218 TYR C N 1
ATOM 5161 C CA . TYR C 1 245 ? 53.563 -75.033 1.144 1.00 29.27 218 TYR C CA 1
ATOM 5162 C C . TYR C 1 245 ? 54.328 -74.336 0.026 1.00 23.97 218 TYR C C 1
ATOM 5163 O O . TYR C 1 245 ? 55.562 -74.407 -0.001 1.00 26.55 218 TYR C O 1
ATOM 5172 N N . SER C 1 246 ? 53.638 -73.666 -0.890 1.00 21.59 219 SER C N 1
ATOM 5173 C CA . SER C 1 246 ? 54.302 -73.038 -2.020 1.00 20.72 219 SER C CA 1
ATOM 5174 C C . SER C 1 246 ? 55.092 -71.813 -1.582 1.00 26.16 219 SER C C 1
ATOM 5175 O O . SER C 1 246 ? 54.792 -71.180 -0.567 1.00 28.59 219 SER C O 1
ATOM 5178 N N . GLU C 1 247 ? 56.117 -71.485 -2.359 1.00 24.69 220 GLU C N 1
ATOM 5179 C CA . GLU C 1 247 ? 56.800 -70.211 -2.196 1.00 25.59 220 GLU C CA 1
ATOM 5180 C C . GLU C 1 247 ? 55.962 -69.108 -2.825 1.00 27.80 220 GLU C C 1
ATOM 5181 O O . GLU C 1 247 ? 55.407 -69.275 -3.915 1.00 27.14 220 GLU C O 1
ATOM 5187 N N . LEU C 1 248 ? 55.869 -67.978 -2.136 1.00 27.04 221 LEU C N 1
ATOM 5188 C CA . LEU C 1 248 ? 55.096 -66.840 -2.611 1.00 21.09 221 LEU C CA 1
ATOM 5189 C C . LEU C 1 248 ? 56.038 -65.752 -3.105 1.00 22.20 221 LEU C C 1
ATOM 5190 O O . LEU C 1 248 ? 56.998 -65.393 -2.413 1.00 31.25 221 LEU C O 1
ATOM 5195 N N . PHE C 1 249 ? 55.763 -65.230 -4.300 1.00 16.08 222 PHE C N 1
ATOM 5196 C CA . PHE C 1 249 ? 56.522 -64.122 -4.865 1.00 18.78 222 PHE C CA 1
ATOM 5197 C C . PHE C 1 249 ? 55.553 -63.054 -5.343 1.00 19.08 222 PHE C C 1
ATOM 5198 O O . PHE C 1 249 ? 54.635 -63.345 -6.117 1.00 25.33 222 PHE C O 1
ATOM 5206 N N . PHE C 1 250 ? 55.764 -61.820 -4.896 1.00 22.93 223 PHE C N 1
ATOM 5207 C CA . PHE C 1 250 ? 54.897 -60.704 -5.239 1.00 15.62 223 PHE C CA 1
ATOM 5208 C C . PHE C 1 250 ? 55.683 -59.683 -6.047 1.00 26.78 223 PHE C C 1
ATOM 5209 O O . PHE C 1 250 ? 56.773 -59.261 -5.637 1.00 18.93 223 PHE C O 1
ATOM 5217 N N . THR C 1 251 ? 55.133 -59.295 -7.194 1.00 20.89 224 THR C N 1
ATOM 5218 C CA . THR C 1 251 ? 55.728 -58.279 -8.047 1.00 24.44 224 THR C CA 1
ATOM 5219 C C . THR C 1 251 ? 54.743 -57.140 -8.257 1.00 28.08 224 THR C C 1
ATOM 5220 O O . THR C 1 251 ? 53.535 -57.363 -8.395 1.00 30.69 224 THR C O 1
ATOM 5224 N N . LYS C 1 252 ? 55.266 -55.916 -8.282 1.00 28.75 225 LYS C N 1
ATOM 5225 C CA . LYS C 1 252 ? 54.441 -54.760 -8.599 1.00 23.94 225 LYS C CA 1
ATOM 5226 C C . LYS C 1 252 ? 54.132 -54.661 -10.084 1.00 29.37 225 LYS C C 1
ATOM 5227 O O . LYS C 1 252 ? 53.309 -53.826 -10.478 1.00 31.04 225 LYS C O 1
ATOM 5233 N N . ALA C 1 253 ? 54.758 -55.502 -10.903 1.00 15.84 226 ALA C N 1
ATOM 5234 C CA . ALA C 1 253 ? 54.561 -55.450 -12.342 1.00 13.39 226 ALA C CA 1
ATOM 5235 C C . ALA C 1 253 ? 53.145 -55.873 -12.702 1.00 25.07 226 ALA C C 1
ATOM 5236 O O . ALA C 1 253 ? 52.692 -56.959 -12.324 1.00 28.33 226 ALA C O 1
ATOM 5238 N N . LEU C 1 254 ? 52.443 -55.006 -13.425 1.00 17.68 227 LEU C N 1
ATOM 5239 C CA . LEU C 1 254 ? 51.175 -55.398 -14.014 1.00 13.38 227 LEU C CA 1
ATOM 5240 C C . LEU C 1 254 ? 51.406 -56.531 -15.006 1.00 25.91 227 LEU C C 1
ATOM 5241 O O . LEU C 1 254 ? 52.488 -56.667 -15.586 1.00 23.63 227 LEU C O 1
ATOM 5246 N N . TRP C 1 255 ? 50.379 -57.355 -15.192 1.00 23.86 228 TRP C N 1
ATOM 5247 C CA . TRP C 1 255 ? 50.541 -58.532 -16.040 1.00 23.50 228 TRP C CA 1
ATOM 5248 C C . TRP C 1 255 ? 51.002 -58.211 -17.457 1.00 25.00 228 TRP C C 1
ATOM 5249 O O . TRP C 1 255 ? 51.884 -58.930 -17.957 1.00 26.00 228 TRP C O 1
ATOM 5260 N N . PRO C 1 256 ? 50.469 -57.204 -18.159 1.00 25.12 229 PRO C N 1
ATOM 5261 C CA . PRO C 1 256 ? 50.944 -56.962 -19.532 1.00 22.11 229 PRO C CA 1
ATOM 5262 C C . PRO C 1 256 ? 52.419 -56.623 -19.608 1.00 18.54 229 PRO C C 1
ATOM 5263 O O . PRO C 1 256 ? 53.028 -56.821 -20.665 1.00 19.61 229 PRO C O 1
ATOM 5267 N N . ASP C 1 257 ? 53.013 -56.137 -18.522 1.00 27.09 230 ASP C N 1
ATOM 5268 C CA . ASP C 1 257 ? 54.438 -55.847 -18.457 1.00 24.79 230 ASP C CA 1
ATOM 5269 C C . ASP C 1 257 ? 55.255 -57.016 -17.927 1.00 32.22 230 ASP C C 1
ATOM 5270 O O . ASP C 1 257 ? 56.485 -56.917 -17.873 1.00 37.17 230 ASP C O 1
ATOM 5275 N N . PHE C 1 258 ? 54.605 -58.107 -17.525 1.00 38.55 231 PHE C N 1
ATOM 5276 C CA . PHE C 1 258 ? 55.298 -59.276 -16.990 1.00 29.03 231 PHE C CA 1
ATOM 5277 C C . PHE C 1 258 ? 56.129 -59.918 -18.092 1.00 27.92 231 PHE C C 1
ATOM 5278 O O . PHE C 1 258 ? 55.582 -60.491 -19.038 1.00 28.63 231 PHE C O 1
ATOM 5286 N N . SER C 1 259 ? 57.446 -59.823 -17.977 1.00 34.93 232 SER C N 1
ATOM 5287 C CA . SER C 1 259 ? 58.351 -60.348 -18.984 1.00 40.11 232 SER C CA 1
ATOM 5288 C C . SER C 1 259 ? 58.893 -61.704 -18.549 1.00 33.97 232 SER C C 1
ATOM 5289 O O . SER C 1 259 ? 58.598 -62.206 -17.462 1.00 27.90 232 SER C O 1
ATOM 5292 N N . GLY C 1 260 ? 59.703 -62.304 -19.422 1.00 28.40 233 GLY C N 1
ATOM 5293 C CA . GLY C 1 260 ? 60.468 -63.473 -19.029 1.00 24.20 233 GLY C CA 1
ATOM 5294 C C . GLY C 1 260 ? 61.549 -63.170 -18.015 1.00 37.34 233 GLY C C 1
ATOM 5295 O O . GLY C 1 260 ? 61.952 -64.068 -17.265 1.00 30.10 233 GLY C O 1
ATOM 5296 N N . ASP C 1 261 ? 62.030 -61.923 -17.975 1.00 20.30 234 ASP C N 1
ATOM 5297 C CA . ASP C 1 261 ? 62.948 -61.527 -16.914 1.00 30.15 234 ASP C CA 1
ATOM 5298 C C . ASP C 1 261 ? 62.230 -61.429 -15.574 1.00 38.13 234 ASP C C 1
ATOM 5299 O O . ASP C 1 261 ? 62.853 -61.627 -14.524 1.00 37.86 234 ASP C O 1
ATOM 5304 N N . THR C 1 262 ? 60.927 -61.125 -15.587 1.00 32.68 235 THR C N 1
ATOM 5305 C CA . THR C 1 262 ? 60.153 -61.158 -14.350 1.00 30.93 235 THR C CA 1
ATOM 5306 C C . THR C 1 262 ? 59.951 -62.590 -13.874 1.00 33.00 235 THR C C 1
ATOM 5307 O O . THR C 1 262 ? 60.035 -62.871 -12.672 1.00 28.13 235 THR C O 1
ATOM 5311 N N . LEU C 1 263 ? 59.684 -63.507 -14.806 1.00 24.46 236 LEU C N 1
ATOM 5312 C CA . LEU C 1 263 ? 59.552 -64.915 -14.447 1.00 30.64 236 LEU C CA 1
ATOM 5313 C C . LEU C 1 263 ? 60.840 -65.454 -13.838 1.00 34.10 236 LEU C C 1
ATOM 5314 O O . LEU C 1 263 ? 60.807 -66.187 -12.842 1.00 35.83 236 LEU C O 1
ATOM 5319 N N . GLU C 1 264 ? 61.989 -65.108 -14.425 1.00 39.36 237 GLU C N 1
ATOM 5320 C CA . GLU C 1 264 ? 63.254 -65.579 -13.874 1.00 33.81 237 GLU C CA 1
ATOM 5321 C C . GLU C 1 264 ? 63.531 -64.936 -12.523 1.00 31.01 237 GLU C C 1
ATOM 5322 O O . GLU C 1 264 ? 64.035 -65.596 -11.607 1.00 33.65 237 GLU C O 1
ATOM 5328 N N . THR C 1 265 ? 63.204 -63.650 -12.379 1.00 21.23 238 THR C N 1
ATOM 5329 C CA . THR C 1 265 ? 63.355 -62.991 -11.087 1.00 30.34 238 THR C CA 1
ATOM 5330 C C . THR C 1 265 ? 62.535 -63.700 -10.023 1.00 33.55 238 THR C C 1
ATOM 5331 O O . THR C 1 265 ? 62.999 -63.898 -8.893 1.00 38.65 238 THR C O 1
ATOM 5335 N N . ALA C 1 266 ? 61.310 -64.093 -10.372 1.00 35.22 239 ALA C N 1
ATOM 5336 C CA . ALA C 1 266 ? 60.488 -64.867 -9.455 1.00 28.59 239 ALA C CA 1
ATOM 5337 C C . ALA C 1 266 ? 61.120 -66.221 -9.168 1.00 31.56 239 ALA C C 1
ATOM 5338 O O . ALA C 1 266 ? 61.112 -66.688 -8.024 1.00 32.47 239 ALA C O 1
ATOM 5340 N N . ILE C 1 267 ? 61.676 -66.866 -10.197 1.00 28.31 240 ILE C N 1
ATOM 5341 C CA . ILE C 1 267 ? 62.314 -68.164 -9.998 1.00 43.14 240 ILE C CA 1
ATOM 5342 C C . ILE C 1 267 ? 63.603 -68.011 -9.196 1.00 42.92 240 ILE C C 1
ATOM 5343 O O . ILE C 1 267 ? 63.943 -68.867 -8.370 1.00 24.77 240 ILE C O 1
ATOM 5348 N N . ALA C 1 268 ? 64.336 -66.916 -9.420 1.00 33.11 241 ALA C N 1
ATOM 5349 C CA . ALA C 1 268 ? 65.485 -66.608 -8.573 1.00 34.75 241 ALA C CA 1
ATOM 5350 C C . ALA C 1 268 ? 65.080 -66.524 -7.108 1.00 42.82 241 ALA C C 1
ATOM 5351 O O . ALA C 1 268 ? 65.844 -66.921 -6.220 1.00 52.40 241 ALA C O 1
ATOM 5353 N N . SER C 1 269 ? 63.882 -66.002 -6.837 1.00 42.12 242 SER C N 1
ATOM 5354 C CA . SER C 1 269 ? 63.403 -65.925 -5.461 1.00 39.65 242 SER C CA 1
ATOM 5355 C C . SER C 1 269 ? 63.087 -67.310 -4.913 1.00 43.75 242 SER C C 1
ATOM 5356 O O . SER C 1 269 ? 63.377 -67.605 -3.748 1.00 51.45 242 SER C O 1
ATOM 5359 N N . PHE C 1 270 ? 62.492 -68.173 -5.741 1.00 45.75 243 PHE C N 1
ATOM 5360 C CA . PHE C 1 270 ? 62.241 -69.549 -5.324 1.00 49.25 243 PHE C CA 1
ATOM 5361 C C . PHE C 1 270 ? 63.541 -70.293 -5.049 1.00 48.66 243 PHE C C 1
ATOM 5362 O O . PHE C 1 270 ? 63.574 -71.197 -4.205 1.00 61.93 243 PHE C O 1
ATOM 5370 N N . GLN C 1 271 ? 64.617 -69.932 -5.748 1.00 56.42 244 GLN C N 1
ATOM 5371 C CA . GLN C 1 271 ? 65.932 -70.519 -5.531 1.00 42.26 244 GLN C CA 1
ATOM 5372 C C . GLN C 1 271 ? 66.612 -69.991 -4.273 1.00 46.42 244 GLN C C 1
ATOM 5373 O O . GLN C 1 271 ? 67.812 -70.225 -4.100 1.00 56.39 244 GLN C O 1
ATOM 5379 N N . ASN C 1 272 ? 65.872 -69.297 -3.403 1.00 75.09 245 ASN C N 1
ATOM 5380 C CA . ASN C 1 272 ? 66.403 -68.720 -2.165 1.00 61.87 245 ASN C CA 1
ATOM 5381 C C . ASN C 1 272 ? 67.689 -67.945 -2.440 1.00 67.70 245 ASN C C 1
ATOM 5382 O O . ASN C 1 272 ? 68.701 -68.101 -1.751 1.00 96.32 245 ASN C O 1
ATOM 5387 N N . ARG C 1 273 ? 67.637 -67.109 -3.475 1.00 70.30 246 ARG C N 1
ATOM 5388 C CA . ARG C 1 273 ? 68.796 -66.375 -3.974 1.00 85.30 246 ARG C CA 1
ATOM 5389 C C . ARG C 1 273 ? 69.864 -67.341 -4.476 1.00 85.76 246 ARG C C 1
ATOM 5390 O O . ARG C 1 273 ? 69.815 -67.789 -5.622 1.00 85.55 246 ARG C O 1
ATOM 5392 N N . TYR D 1 39 ? 60.201 -44.600 36.545 1.00 74.42 12 TYR D N 1
ATOM 5393 C CA . TYR D 1 39 ? 60.836 -45.728 35.881 1.00 84.10 12 TYR D CA 1
ATOM 5394 C C . TYR D 1 39 ? 60.570 -45.618 34.386 1.00 67.26 12 TYR D C 1
ATOM 5395 O O . TYR D 1 39 ? 60.434 -44.514 33.862 1.00 62.64 12 TYR D O 1
ATOM 5404 N N . ALA D 1 40 ? 60.489 -46.754 33.700 1.00 55.90 13 ALA D N 1
ATOM 5405 C CA . ALA D 1 40 ? 60.312 -46.755 32.256 1.00 51.49 13 ALA D CA 1
ATOM 5406 C C . ALA D 1 40 ? 58.833 -46.740 31.883 1.00 52.17 13 ALA D C 1
ATOM 5407 O O . ALA D 1 40 ? 57.975 -47.239 32.618 1.00 48.47 13 ALA D O 1
ATOM 5409 N N . PHE D 1 41 ? 58.545 -46.158 30.723 1.00 41.38 14 PHE D N 1
ATOM 5410 C CA . PHE D 1 41 ? 57.186 -46.113 30.204 1.00 39.75 14 PHE D CA 1
ATOM 5411 C C . PHE D 1 41 ? 56.800 -47.473 29.635 1.00 45.98 14 PHE D C 1
ATOM 5412 O O . PHE D 1 41 ? 57.579 -48.098 28.907 1.00 34.00 14 PHE D O 1
ATOM 5420 N N . ASP D 1 42 ? 55.596 -47.929 29.968 1.00 29.09 15 ASP D N 1
ATOM 5421 C CA . ASP D 1 42 ? 55.061 -49.185 29.457 1.00 33.64 15 ASP D CA 1
ATOM 5422 C C . ASP D 1 42 ? 54.033 -48.868 28.379 1.00 27.74 15 ASP D C 1
ATOM 5423 O O . ASP D 1 42 ? 52.913 -48.448 28.688 1.00 25.46 15 ASP D O 1
ATOM 5428 N N . LYS D 1 43 ? 54.413 -49.075 27.115 1.00 31.34 16 LYS D N 1
ATOM 5429 C CA . LYS D 1 43 ? 53.495 -48.786 26.017 1.00 39.61 16 LYS D CA 1
ATOM 5430 C C . LYS D 1 43 ? 52.214 -49.603 26.126 1.00 39.49 16 LYS D C 1
ATOM 5431 O O . LYS D 1 43 ? 51.158 -49.164 25.655 1.00 48.88 16 LYS D O 1
ATOM 5437 N N . GLU D 1 44 ? 52.279 -50.777 26.750 1.00 46.53 17 GLU D N 1
ATOM 5438 C CA . GLU D 1 44 ? 51.104 -51.607 26.976 1.00 39.52 17 GLU D CA 1
ATOM 5439 C C . GLU D 1 44 ? 50.437 -51.342 28.317 1.00 39.25 17 GLU D C 1
ATOM 5440 O O . GLU D 1 44 ? 49.431 -51.986 28.631 1.00 42.35 17 GLU D O 1
ATOM 5446 N N . GLY D 1 45 ? 50.966 -50.414 29.109 1.00 29.64 18 GLY D N 1
ATOM 5447 C CA . GLY D 1 45 ? 50.391 -50.085 30.392 1.00 28.93 18 GLY D CA 1
ATOM 5448 C C . GLY D 1 45 ? 49.240 -49.103 30.277 1.00 27.83 18 GLY D C 1
ATOM 5449 O O . GLY D 1 45 ? 48.686 -48.851 29.207 1.00 29.92 18 GLY D O 1
ATOM 5450 N N . GLN D 1 46 ? 48.888 -48.534 31.425 1.00 34.54 19 GLN D N 1
ATOM 5451 C CA . GLN D 1 46 ? 47.757 -47.623 31.515 1.00 32.87 19 GLN D CA 1
ATOM 5452 C C . GLN D 1 46 ? 48.120 -46.249 30.966 1.00 36.21 19 GLN D C 1
ATOM 5453 O O . GLN D 1 46 ? 49.230 -45.749 31.184 1.00 36.71 19 GLN D O 1
ATOM 5459 N N . ILE D 1 47 ? 47.179 -45.643 30.250 1.00 31.54 20 ILE D N 1
ATOM 5460 C CA . ILE D 1 47 ? 47.337 -44.306 29.690 1.00 23.72 20 ILE D CA 1
ATOM 5461 C C . ILE D 1 47 ? 46.294 -43.411 30.343 1.00 28.43 20 ILE D C 1
ATOM 5462 O O . ILE D 1 47 ? 45.128 -43.800 30.425 1.00 28.16 20 ILE D O 1
ATOM 5467 N N . PRO D 1 48 ? 46.659 -42.228 30.837 1.00 29.35 21 PRO D N 1
ATOM 5468 C CA . PRO D 1 48 ? 45.645 -41.345 31.425 1.00 23.96 21 PRO D CA 1
ATOM 5469 C C . PRO D 1 48 ? 44.652 -40.891 30.370 1.00 22.26 21 PRO D C 1
ATOM 5470 O O . PRO D 1 48 ? 45.023 -40.565 29.240 1.00 28.22 21 PRO D O 1
ATOM 5474 N N . GLN D 1 49 ? 43.372 -40.894 30.742 1.00 14.78 22 GLN D N 1
ATOM 5475 C CA . GLN D 1 49 ? 42.345 -40.437 29.815 1.00 23.36 22 GLN D CA 1
ATOM 5476 C C . GLN D 1 49 ? 42.470 -38.941 29.558 1.00 21.26 22 GLN D C 1
ATOM 5477 O O . GLN D 1 49 ? 42.374 -38.492 28.410 1.00 40.01 22 GLN D O 1
ATOM 5483 N N . HIS D 1 50 ? 42.686 -38.158 30.613 1.00 23.84 23 HIS D N 1
ATOM 5484 C CA . HIS D 1 50 ? 42.764 -36.705 30.534 1.00 21.41 23 HIS D CA 1
ATOM 5485 C C . HIS D 1 50 ? 44.110 -36.263 31.090 1.00 23.12 23 HIS D C 1
ATOM 5486 O O . HIS D 1 50 ? 44.398 -36.480 32.272 1.00 26.48 23 HIS D O 1
ATOM 5493 N N . ILE D 1 51 ? 44.935 -35.660 30.238 1.00 30.95 24 ILE D N 1
ATOM 5494 C CA . ILE D 1 51 ? 46.237 -35.132 30.626 1.00 21.02 24 ILE D CA 1
ATOM 5495 C C . ILE D 1 51 ? 46.210 -33.623 30.442 1.00 20.52 24 ILE D C 1
ATOM 5496 O O . ILE D 1 51 ? 45.851 -33.131 29.366 1.00 32.90 24 ILE D O 1
ATOM 5501 N N . ALA D 1 52 ? 46.593 -32.893 31.483 1.00 22.06 25 ALA D N 1
ATOM 5502 C CA . ALA D 1 52 ? 46.684 -31.443 31.431 1.00 14.30 25 ALA D CA 1
ATOM 5503 C C . ALA D 1 52 ? 48.141 -31.019 31.550 1.00 23.48 25 ALA D C 1
ATOM 5504 O O . ALA D 1 52 ? 48.887 -31.545 32.385 1.00 25.38 25 ALA D O 1
ATOM 5506 N N . ILE D 1 53 ? 48.545 -30.070 30.709 1.00 18.86 26 ILE D N 1
ATOM 5507 C CA . ILE D 1 53 ? 49.912 -29.569 30.690 1.00 20.42 26 ILE D CA 1
ATOM 5508 C C . ILE D 1 53 ? 49.880 -28.056 30.839 1.00 23.15 26 ILE D C 1
ATOM 5509 O O . ILE D 1 53 ? 49.117 -27.377 30.143 1.00 23.46 26 ILE D O 1
ATOM 5514 N N . ILE D 1 54 ? 50.712 -27.533 31.737 1.00 16.33 27 ILE D N 1
ATOM 5515 C CA . ILE D 1 54 ? 50.968 -26.100 31.821 1.00 22.04 27 ILE D CA 1
ATOM 5516 C C . ILE D 1 54 ? 52.217 -25.833 30.987 1.00 20.15 27 ILE D C 1
ATOM 5517 O O . ILE D 1 54 ? 53.335 -26.153 31.394 1.00 29.27 27 ILE D O 1
ATOM 5522 N N . MET D 1 55 ? 52.023 -25.261 29.802 1.00 29.88 28 MET D N 1
ATOM 5523 C CA . MET D 1 55 ? 53.125 -25.004 28.881 1.00 23.78 28 MET D CA 1
ATOM 5524 C C . MET D 1 55 ? 53.895 -23.787 29.372 1.00 26.88 28 MET D C 1
ATOM 5525 O O . MET D 1 55 ? 53.382 -22.664 29.352 1.00 38.79 28 MET D O 1
ATOM 5530 N N . ASP D 1 56 ? 55.125 -24.012 29.813 1.00 32.42 29 ASP D N 1
ATOM 5531 C CA . ASP D 1 56 ? 55.930 -22.980 30.439 1.00 33.40 29 ASP D CA 1
ATOM 5532 C C . ASP D 1 56 ? 57.353 -23.094 29.921 1.00 42.12 29 ASP D C 1
ATOM 5533 O O . ASP D 1 56 ? 57.810 -24.182 29.562 1.00 44.65 29 ASP D O 1
ATOM 5538 N N . GLY D 1 57 ? 58.051 -21.966 29.883 1.00 40.64 30 GLY D N 1
ATOM 5539 C CA . GLY D 1 57 ? 59.436 -21.957 29.472 1.00 36.33 30 GLY D CA 1
ATOM 5540 C C . GLY D 1 57 ? 59.709 -21.461 28.070 1.00 32.15 30 GLY D C 1
ATOM 5541 O O . GLY D 1 57 ? 60.856 -21.557 27.616 1.00 30.11 30 GLY D O 1
ATOM 5542 N N . ASN D 1 58 ? 58.705 -20.925 27.373 1.00 28.18 31 ASN D N 1
ATOM 5543 C CA . ASN D 1 58 ? 58.916 -20.507 25.990 1.00 38.05 31 ASN D CA 1
ATOM 5544 C C . ASN D 1 58 ? 59.911 -19.357 25.900 1.00 39.35 31 ASN D C 1
ATOM 5545 O O . ASN D 1 58 ? 60.806 -19.369 25.048 1.00 53.54 31 ASN D O 1
ATOM 5550 N N . GLY D 1 59 ? 59.779 -18.358 26.774 1.00 37.92 32 GLY D N 1
ATOM 5551 C CA . GLY D 1 59 ? 60.699 -17.232 26.737 1.00 46.56 32 GLY D CA 1
ATOM 5552 C C . GLY D 1 59 ? 62.113 -17.612 27.139 1.00 38.82 32 GLY D C 1
ATOM 5553 O O . GLY D 1 59 ? 63.077 -17.262 26.454 1.00 49.07 32 GLY D O 1
ATOM 5554 N N . ARG D 1 60 ? 62.252 -18.329 28.258 1.00 31.74 33 ARG D N 1
ATOM 5555 C CA . ARG D 1 60 ? 63.568 -18.765 28.726 1.00 42.73 33 ARG D CA 1
ATOM 5556 C C . ARG D 1 60 ? 64.273 -19.598 27.665 1.00 42.48 33 ARG D C 1
ATOM 5557 O O . ARG D 1 60 ? 65.500 -19.536 27.522 1.00 41.31 33 ARG D O 1
ATOM 5565 N N . TRP D 1 61 ? 63.507 -20.391 26.913 1.00 41.18 34 TRP D N 1
ATOM 5566 C CA . TRP D 1 61 ? 64.071 -21.157 25.808 1.00 46.16 34 TRP D CA 1
ATOM 5567 C C . TRP D 1 61 ? 64.723 -20.244 24.779 1.00 53.40 34 TRP D C 1
ATOM 5568 O O . TRP D 1 61 ? 65.805 -20.549 24.262 1.00 50.73 34 TRP D O 1
ATOM 5579 N N . ALA D 1 62 ? 64.078 -19.117 24.470 1.00 67.85 35 ALA D N 1
ATOM 5580 C CA . ALA D 1 62 ? 64.646 -18.177 23.511 1.00 55.04 35 ALA D CA 1
ATOM 5581 C C . ALA D 1 62 ? 65.829 -17.424 24.107 1.00 57.53 35 ALA D C 1
ATOM 5582 O O . ALA D 1 62 ? 66.833 -17.199 23.422 1.00 70.75 35 ALA D O 1
ATOM 5584 N N . GLN D 1 63 ? 65.728 -17.028 25.380 1.00 54.10 36 GLN D N 1
ATOM 5585 C CA . GLN D 1 63 ? 66.816 -16.301 26.030 1.00 47.59 36 GLN D CA 1
ATOM 5586 C C . GLN D 1 63 ? 68.111 -17.104 26.018 1.00 54.62 36 GLN D C 1
ATOM 5587 O O . GLN D 1 63 ? 69.188 -16.552 25.764 1.00 65.87 36 GLN D O 1
ATOM 5593 N N . ASN D 1 64 ? 68.027 -18.410 26.296 1.00 58.06 37 ASN D N 1
ATOM 5594 C CA . ASN D 1 64 ? 69.229 -19.238 26.334 1.00 52.38 37 ASN D CA 1
ATOM 5595 C C . ASN D 1 64 ? 69.895 -19.327 24.968 1.00 58.36 37 ASN D C 1
ATOM 5596 O O . ASN D 1 64 ? 71.125 -19.416 24.885 1.00 59.30 37 ASN D O 1
ATOM 5601 N N . ARG D 1 65 ? 69.108 -19.314 23.898 1.00 53.89 38 ARG D N 1
ATOM 5602 C CA . ARG D 1 65 ? 69.637 -19.250 22.545 1.00 57.70 38 ARG D CA 1
ATOM 5603 C C . ARG D 1 65 ? 69.871 -17.820 22.075 1.00 58.22 38 ARG D C 1
ATOM 5604 O O . ARG D 1 65 ? 70.340 -17.621 20.950 1.00 70.44 38 ARG D O 1
ATOM 5612 N N . ARG D 1 66 ? 69.557 -16.829 22.908 1.00 67.73 39 ARG D N 1
ATOM 5613 C CA . ARG D 1 66 ? 69.600 -15.403 22.590 1.00 76.60 39 ARG D CA 1
ATOM 5614 C C . ARG D 1 66 ? 68.690 -15.031 21.418 1.00 80.37 39 ARG D C 1
ATOM 5615 O O . ARG D 1 66 ? 68.718 -13.886 20.949 1.00 99.85 39 ARG D O 1
ATOM 5623 N N . LEU D 1 67 ? 67.847 -15.952 20.953 1.00 69.49 40 LEU D N 1
ATOM 5624 C CA . LEU D 1 67 ? 66.840 -15.596 19.972 1.00 65.97 40 LEU D CA 1
ATOM 5625 C C . LEU D 1 67 ? 65.857 -14.602 20.588 1.00 65.12 40 LEU D C 1
ATOM 5626 O O . LEU D 1 67 ? 65.774 -14.475 21.813 1.00 52.16 40 LEU D O 1
ATOM 5631 N N . PRO D 1 68 ? 65.119 -13.866 19.759 1.00 63.06 41 PRO D N 1
ATOM 5632 C CA . PRO D 1 68 ? 64.024 -13.051 20.297 1.00 53.86 41 PRO D CA 1
ATOM 5633 C C . PRO D 1 68 ? 63.004 -13.942 20.984 1.00 59.72 41 PRO D C 1
ATOM 5634 O O . PRO D 1 68 ? 62.731 -15.058 20.536 1.00 78.18 41 PRO D O 1
ATOM 5638 N N . ARG D 1 69 ? 62.440 -13.444 22.085 1.00 59.50 42 ARG D N 1
ATOM 5639 C CA . ARG D 1 69 ? 61.538 -14.269 22.879 1.00 55.00 42 ARG D CA 1
ATOM 5640 C C . ARG D 1 69 ? 60.275 -14.670 22.124 1.00 59.29 42 ARG D C 1
ATOM 5641 O O . ARG D 1 69 ? 59.574 -15.584 22.573 1.00 62.63 42 ARG D O 1
ATOM 5649 N N . ILE D 1 70 ? 59.976 -14.031 20.990 1.00 66.54 43 ILE D N 1
ATOM 5650 C CA . ILE D 1 70 ? 58.881 -14.494 20.146 1.00 69.26 43 ILE D CA 1
ATOM 5651 C C . ILE D 1 70 ? 59.229 -15.809 19.459 1.00 75.12 43 ILE D C 1
ATOM 5652 O O . ILE D 1 70 ? 58.326 -16.564 19.078 1.00 75.58 43 ILE D O 1
ATOM 5657 N N . ALA D 1 71 ? 60.522 -16.100 19.282 1.00 66.57 44 ALA D N 1
ATOM 5658 C CA . ALA D 1 71 ? 60.917 -17.375 18.697 1.00 55.49 44 ALA D CA 1
ATOM 5659 C C . ALA D 1 71 ? 60.642 -18.528 19.651 1.00 62.84 44 ALA D C 1
ATOM 5660 O O . ALA D 1 71 ? 60.369 -19.648 19.204 1.00 70.02 44 ALA D O 1
ATOM 5662 N N . GLY D 1 72 ? 60.709 -18.275 20.959 1.00 54.17 45 GLY D N 1
ATOM 5663 C CA . GLY D 1 72 ? 60.349 -19.306 21.917 1.00 50.38 45 GLY D CA 1
ATOM 5664 C C . GLY D 1 72 ? 58.870 -19.644 21.883 1.00 49.74 45 GLY D C 1
ATOM 5665 O O . GLY D 1 72 ? 58.488 -20.808 22.026 1.00 55.28 45 GLY D O 1
ATOM 5666 N N . HIS D 1 73 ? 58.018 -18.634 21.685 1.00 50.40 46 HIS D N 1
ATOM 5667 C CA . HIS D 1 73 ? 56.578 -18.867 21.657 1.00 45.58 46 HIS D CA 1
ATOM 5668 C C . HIS D 1 73 ? 56.134 -19.486 20.338 1.00 41.56 46 HIS D C 1
ATOM 5669 O O . HIS D 1 73 ? 55.215 -20.311 20.318 1.00 52.70 46 HIS D O 1
ATOM 5676 N N . LYS D 1 74 ? 56.771 -19.105 19.227 1.00 53.70 47 LYS D N 1
ATOM 5677 C CA . LYS D 1 74 ? 56.453 -19.749 17.957 1.00 50.65 47 LYS D CA 1
ATOM 5678 C C . LYS D 1 74 ? 57.002 -21.168 17.909 1.00 44.16 47 LYS D C 1
ATOM 5679 O O . LYS D 1 74 ? 56.387 -22.050 17.298 1.00 52.01 47 LYS D O 1
ATOM 5685 N N . GLU D 1 75 ? 58.142 -21.412 18.559 1.00 41.94 48 GLU D N 1
ATOM 5686 C CA . GLU D 1 75 ? 58.641 -22.778 18.678 1.00 56.57 48 GLU D CA 1
ATOM 5687 C C . GLU D 1 75 ? 57.753 -23.610 19.595 1.00 47.38 48 GLU D C 1
ATOM 5688 O O . GLU D 1 75 ? 57.533 -24.800 19.342 1.00 41.57 48 GLU D O 1
ATOM 5694 N N . GLY D 1 76 ? 57.239 -23.001 20.667 1.00 43.74 49 GLY D N 1
ATOM 5695 C CA . GLY D 1 76 ? 56.359 -23.723 21.569 1.00 32.52 49 GLY D CA 1
ATOM 5696 C C . GLY D 1 76 ? 55.097 -24.210 20.891 1.00 36.38 49 GLY D C 1
ATOM 5697 O O . GLY D 1 76 ? 54.535 -25.239 21.279 1.00 39.83 49 GLY D O 1
ATOM 5698 N N . MET D 1 77 ? 54.640 -23.490 19.866 1.00 40.82 50 MET D N 1
ATOM 5699 C CA . MET D 1 77 ? 53.478 -23.934 19.107 1.00 33.99 50 MET D CA 1
ATOM 5700 C C . MET D 1 77 ? 53.795 -25.144 18.246 1.00 41.62 50 MET D C 1
ATOM 5701 O O . MET D 1 77 ? 52.920 -25.990 18.026 1.00 47.69 50 MET D O 1
ATOM 5706 N N . ASP D 1 78 ? 55.020 -25.229 17.721 1.00 37.68 51 ASP D N 1
ATOM 5707 C CA . ASP D 1 78 ? 55.443 -26.458 17.062 1.00 42.16 51 ASP D CA 1
ATOM 5708 C C . ASP D 1 78 ? 55.378 -27.630 18.030 1.00 49.27 51 ASP D C 1
ATOM 5709 O O . ASP D 1 78 ? 54.960 -28.733 17.658 1.00 36.47 51 ASP D O 1
ATOM 5714 N N . THR D 1 79 ? 55.766 -27.401 19.287 1.00 35.18 52 THR D N 1
ATOM 5715 C CA . THR D 1 79 ? 55.675 -28.456 20.288 1.00 29.08 52 THR D CA 1
ATOM 5716 C C . THR D 1 79 ? 54.224 -28.840 20.546 1.00 29.55 52 THR D C 1
ATOM 5717 O O . THR D 1 79 ? 53.916 -30.024 20.730 1.00 27.70 52 THR D O 1
ATOM 5721 N N . VAL D 1 80 ? 53.317 -27.856 20.543 1.00 28.15 53 VAL D N 1
ATOM 5722 C CA . VAL D 1 80 ? 51.895 -28.149 20.715 1.00 21.28 53 VAL D CA 1
ATOM 5723 C C . VAL D 1 80 ? 51.427 -29.153 19.673 1.00 27.39 53 VAL D C 1
ATOM 5724 O O . VAL D 1 80 ? 50.695 -30.100 19.987 1.00 24.15 53 VAL D O 1
ATOM 5728 N N . LYS D 1 81 ? 51.841 -28.961 18.416 1.00 33.72 54 LYS D N 1
ATOM 5729 C CA . LYS D 1 81 ? 51.468 -29.895 17.357 1.00 24.41 54 LYS D CA 1
ATOM 5730 C C . LYS D 1 81 ? 52.088 -31.270 17.587 1.00 33.89 54 LYS D C 1
ATOM 5731 O O . LYS D 1 81 ? 51.443 -32.297 17.342 1.00 35.61 54 LYS D O 1
ATOM 5737 N N . LYS D 1 82 ? 53.337 -31.313 18.055 1.00 34.93 55 LYS D N 1
ATOM 5738 C CA . LYS D 1 82 ? 53.989 -32.596 18.302 1.00 25.78 55 LYS D CA 1
ATOM 5739 C C . LYS D 1 82 ? 53.297 -33.353 19.430 1.00 42.15 55 LYS D C 1
ATOM 5740 O O . LYS D 1 82 ? 53.017 -34.553 19.308 1.00 33.90 55 LYS D O 1
ATOM 5746 N N . ILE D 1 83 ? 53.005 -32.667 20.538 1.00 29.99 56 ILE D N 1
ATOM 5747 C CA . ILE D 1 83 ? 52.449 -33.356 21.697 1.00 25.60 56 ILE D CA 1
ATOM 5748 C C . ILE D 1 83 ? 50.996 -33.746 21.440 1.00 25.12 56 ILE D C 1
ATOM 5749 O O . ILE D 1 83 ? 50.541 -34.812 21.875 1.00 23.66 56 ILE D O 1
ATOM 5754 N N . THR D 1 84 ? 50.253 -32.911 20.712 1.00 21.12 57 THR D N 1
ATOM 5755 C CA . THR D 1 84 ? 48.894 -33.287 20.337 1.00 30.93 57 THR D CA 1
ATOM 5756 C C . THR D 1 84 ? 48.885 -34.583 19.534 1.00 31.11 57 THR D C 1
ATOM 5757 O O . THR D 1 84 ? 48.039 -35.456 19.758 1.00 41.31 57 THR D O 1
ATOM 5761 N N . LYS D 1 85 ? 49.833 -34.736 18.608 1.00 29.18 58 LYS D N 1
ATOM 5762 C CA . LYS D 1 85 ? 49.856 -35.932 17.773 1.00 33.70 58 LYS D CA 1
ATOM 5763 C C . LYS D 1 85 ? 50.257 -37.160 18.582 1.00 27.18 58 LYS D C 1
ATOM 5764 O O . LYS D 1 85 ? 49.602 -38.205 18.502 1.00 30.09 58 LYS D O 1
ATOM 5770 N N . HIS D 1 86 ? 51.324 -37.052 19.379 1.00 23.57 59 HIS D N 1
ATOM 5771 C CA . HIS D 1 86 ? 51.775 -38.201 20.160 1.00 26.70 59 HIS D CA 1
ATOM 5772 C C . HIS D 1 86 ? 50.738 -38.611 21.201 1.00 30.74 59 HIS D C 1
ATOM 5773 O O . HIS D 1 86 ? 50.488 -39.806 21.399 1.00 27.32 59 HIS D O 1
ATOM 5780 N N . ALA D 1 87 ? 50.128 -37.636 21.882 1.00 29.04 60 ALA D N 1
ATOM 5781 C CA . ALA D 1 87 ? 49.084 -37.965 22.848 1.00 35.17 60 ALA D CA 1
ATOM 5782 C C . ALA D 1 87 ? 47.913 -38.653 22.164 1.00 33.28 60 ALA D C 1
ATOM 5783 O O . ALA D 1 87 ? 47.343 -39.609 22.704 1.00 40.18 60 ALA D O 1
ATOM 5785 N N . SER D 1 88 ? 47.546 -38.183 20.968 1.00 31.39 61 SER D N 1
ATOM 5786 C CA . SER D 1 88 ? 46.485 -38.832 20.207 1.00 34.42 61 SER D CA 1
ATOM 5787 C C . SER D 1 88 ? 46.855 -40.264 19.845 1.00 26.49 61 SER D C 1
ATOM 5788 O O . SER D 1 88 ? 45.988 -41.145 19.824 1.00 31.76 61 SER D O 1
ATOM 5791 N N . HIS D 1 89 ? 48.134 -40.519 19.571 1.00 38.55 62 HIS D N 1
ATOM 5792 C CA . HIS D 1 89 ? 48.570 -41.856 19.193 1.00 34.53 62 HIS D CA 1
ATOM 5793 C C . HIS D 1 89 ? 48.716 -42.782 20.390 1.00 41.43 62 HIS D C 1
ATOM 5794 O O . HIS D 1 89 ? 48.656 -44.005 20.223 1.00 41.16 62 HIS D O 1
ATOM 5801 N N . LEU D 1 90 ? 48.897 -42.234 21.590 1.00 45.00 63 LEU D N 1
ATOM 5802 C CA . LEU D 1 90 ? 48.930 -43.058 22.788 1.00 30.22 63 LEU D CA 1
ATOM 5803 C C . LEU D 1 90 ? 47.539 -43.415 23.297 1.00 23.75 63 LEU D C 1
ATOM 5804 O O . LEU D 1 90 ? 47.426 -44.214 24.231 1.00 45.18 63 LEU D O 1
ATOM 5809 N N . GLY D 1 91 ? 46.486 -42.845 22.721 1.00 30.97 64 GLY D N 1
ATOM 5810 C CA . GLY D 1 91 ? 45.142 -43.116 23.177 1.00 34.21 64 GLY D CA 1
ATOM 5811 C C . GLY D 1 91 ? 44.607 -42.180 24.239 1.00 33.22 64 GLY D C 1
ATOM 5812 O O . GLY D 1 91 ? 43.584 -42.499 24.859 1.00 42.95 64 GLY D O 1
ATOM 5813 N N . VAL D 1 92 ? 45.260 -41.038 24.475 1.00 28.49 65 VAL D N 1
ATOM 5814 C CA . VAL D 1 92 ? 44.746 -40.076 25.443 1.00 28.07 65 VAL D CA 1
ATOM 5815 C C . VAL D 1 92 ? 43.409 -39.539 24.954 1.00 25.79 65 VAL D C 1
ATOM 5816 O O . VAL D 1 92 ? 43.258 -39.183 23.780 1.00 28.47 65 VAL D O 1
ATOM 5820 N N . LYS D 1 93 ? 42.423 -39.480 25.854 1.00 21.25 66 LYS D N 1
ATOM 5821 C CA . LYS D 1 93 ? 41.089 -39.048 25.449 1.00 24.96 66 LYS D CA 1
ATOM 5822 C C . LYS D 1 93 ? 40.969 -37.530 25.413 1.00 27.73 66 LYS D C 1
ATOM 5823 O O . LYS D 1 93 ? 40.348 -36.977 24.498 1.00 40.87 66 LYS D O 1
ATOM 5829 N N . VAL D 1 94 ? 41.542 -36.840 26.398 1.00 28.31 67 VAL D N 1
ATOM 5830 C CA . VAL D 1 94 ? 41.474 -35.386 26.492 1.00 25.95 67 VAL D CA 1
ATOM 5831 C C . VAL D 1 94 ? 42.870 -34.855 26.789 1.00 33.65 67 VAL D C 1
ATOM 5832 O O . VAL D 1 94 ? 43.566 -35.385 27.665 1.00 26.56 67 VAL D O 1
ATOM 5836 N N . LEU D 1 95 ? 43.274 -33.807 26.066 1.00 30.13 68 LEU D N 1
ATOM 5837 C CA . LEU D 1 95 ? 44.536 -33.108 26.313 1.00 26.20 68 LEU D CA 1
ATOM 5838 C C . LEU D 1 95 ? 44.237 -31.626 26.491 1.00 25.89 68 LEU D C 1
ATOM 5839 O O . LEU D 1 95 ? 43.925 -30.931 25.516 1.00 20.31 68 LEU D O 1
ATOM 5844 N N . THR D 1 96 ? 44.334 -31.140 27.727 1.00 17.97 69 THR D N 1
ATOM 5845 C CA . THR D 1 96 ? 44.094 -29.735 28.034 1.00 16.57 69 THR D CA 1
ATOM 5846 C C . THR D 1 96 ? 45.431 -29.013 28.148 1.00 21.99 69 THR D C 1
ATOM 5847 O O . THR D 1 96 ? 46.285 -29.403 28.952 1.00 20.77 69 THR D O 1
ATOM 5851 N N . LEU D 1 97 ? 45.613 -27.970 27.341 1.00 18.72 70 LEU D N 1
ATOM 5852 C CA . LEU D 1 97 ? 46.859 -27.216 27.294 1.00 28.48 70 LEU D CA 1
ATOM 5853 C C . LEU D 1 97 ? 46.612 -25.793 27.778 1.00 23.70 70 LEU D C 1
ATOM 5854 O O . LEU D 1 97 ? 45.652 -25.144 27.351 1.00 23.65 70 LEU D O 1
ATOM 5859 N N . TYR D 1 98 ? 47.487 -25.315 28.658 1.00 23.65 71 TYR D N 1
ATOM 5860 C CA . TYR D 1 98 ? 47.367 -24.002 29.281 1.00 26.19 71 TYR D CA 1
ATOM 5861 C C . TYR D 1 98 ? 48.470 -23.099 28.738 1.00 48.71 71 TYR D C 1
ATOM 5862 O O . TYR D 1 98 ? 49.659 -23.337 28.988 1.00 35.77 71 TYR D O 1
ATOM 5871 N N . ALA D 1 99 ? 48.075 -22.067 27.995 1.00 48.97 72 ALA D N 1
ATOM 5872 C CA . ALA D 1 99 ? 49.027 -21.067 27.527 1.00 63.31 72 ALA D CA 1
ATOM 5873 C C . ALA D 1 99 ? 49.550 -20.248 28.704 1.00 77.28 72 ALA D C 1
ATOM 5874 O O . ALA D 1 99 ? 48.769 -19.679 29.474 1.00 79.50 72 ALA D O 1
ATOM 5876 N N . PHE D 1 100 ? 50.874 -20.187 28.843 1.00 89.56 73 PHE D N 1
ATOM 5877 C CA . PHE D 1 100 ? 51.503 -19.460 29.947 1.00 83.27 73 PHE D CA 1
ATOM 5878 C C . PHE D 1 100 ? 52.903 -18.961 29.579 1.00 84.54 73 PHE D C 1
ATOM 5879 O O . PHE D 1 100 ? 53.156 -17.754 29.521 1.00 67.87 73 PHE D O 1
ATOM 5887 N N . ASN D 1 113 ? 48.746 -6.789 20.368 1.00 131.02 86 ASN D N 1
ATOM 5888 C CA . ASN D 1 113 ? 47.922 -7.693 19.571 1.00 144.95 86 ASN D CA 1
ATOM 5889 C C . ASN D 1 113 ? 48.711 -8.939 19.179 1.00 138.00 86 ASN D C 1
ATOM 5890 O O . ASN D 1 113 ? 48.186 -10.050 19.209 1.00 129.25 86 ASN D O 1
ATOM 5895 N N . PHE D 1 114 ? 49.978 -8.734 18.805 1.00 144.24 87 PHE D N 1
ATOM 5896 C CA . PHE D 1 114 ? 50.858 -9.859 18.499 1.00 134.78 87 PHE D CA 1
ATOM 5897 C C . PHE D 1 114 ? 51.069 -10.729 19.730 1.00 124.42 87 PHE D C 1
ATOM 5898 O O . PHE D 1 114 ? 51.396 -11.917 19.612 1.00 89.20 87 PHE D O 1
ATOM 5906 N N . LEU D 1 115 ? 50.920 -10.134 20.915 1.00 120.27 88 LEU D N 1
ATOM 5907 C CA . LEU D 1 115 ? 50.580 -10.822 22.153 1.00 123.54 88 LEU D CA 1
ATOM 5908 C C . LEU D 1 115 ? 49.670 -12.012 21.880 1.00 126.06 88 LEU D C 1
ATOM 5909 O O . LEU D 1 115 ? 50.005 -13.162 22.192 1.00 69.69 88 LEU D O 1
ATOM 5914 N N . MET D 1 116 ? 48.519 -11.726 21.267 1.00 131.38 89 MET D N 1
ATOM 5915 C CA . MET D 1 116 ? 47.446 -12.691 21.074 1.00 98.42 89 MET D CA 1
ATOM 5916 C C . MET D 1 116 ? 47.175 -12.998 19.607 1.00 111.53 89 MET D C 1
ATOM 5917 O O . MET D 1 116 ? 46.172 -13.654 19.301 1.00 107.01 89 MET D O 1
ATOM 5922 N N . GLN D 1 117 ? 48.015 -12.515 18.692 1.00 117.06 90 GLN D N 1
ATOM 5923 C CA . GLN D 1 117 ? 47.860 -12.837 17.278 1.00 104.53 90 GLN D CA 1
ATOM 5924 C C . GLN D 1 117 ? 48.271 -14.274 16.980 1.00 96.87 90 GLN D C 1
ATOM 5925 O O . GLN D 1 117 ? 47.866 -14.827 15.954 1.00 92.26 90 GLN D O 1
ATOM 5931 N N . LEU D 1 118 ? 49.034 -14.891 17.881 1.00 96.23 91 LEU D N 1
ATOM 5932 C CA . LEU D 1 118 ? 49.535 -16.253 17.701 1.00 75.49 91 LEU D CA 1
ATOM 5933 C C . LEU D 1 118 ? 48.480 -17.255 17.238 1.00 65.41 91 LEU D C 1
ATOM 5934 O O . LEU D 1 118 ? 48.761 -18.015 16.298 1.00 68.58 91 LEU D O 1
ATOM 5939 N N . PRO D 1 119 ? 47.275 -17.320 17.824 1.00 75.83 92 PRO D N 1
ATOM 5940 C CA . PRO D 1 119 ? 46.337 -18.395 17.453 1.00 68.71 92 PRO D CA 1
ATOM 5941 C C . PRO D 1 119 ? 45.761 -18.315 16.041 1.00 58.06 92 PRO D C 1
ATOM 5942 O O . PRO D 1 119 ? 45.144 -19.301 15.614 1.00 50.78 92 PRO D O 1
ATOM 5946 N N . VAL D 1 120 ? 45.907 -17.209 15.303 1.00 49.84 93 VAL D N 1
ATOM 5947 C CA . VAL D 1 120 ? 45.261 -17.148 13.990 1.00 63.15 93 VAL D CA 1
ATOM 5948 C C . VAL D 1 120 ? 45.980 -18.052 12.998 1.00 59.19 93 VAL D C 1
ATOM 5949 O O . VAL D 1 120 ? 45.354 -18.881 12.327 1.00 58.62 93 VAL D O 1
ATOM 5953 N N . ASP D 1 121 ? 47.303 -17.925 12.900 1.00 67.14 94 ASP D N 1
ATOM 5954 C CA . ASP D 1 121 ? 48.041 -18.761 11.969 1.00 67.14 94 ASP D CA 1
ATOM 5955 C C . ASP D 1 121 ? 48.308 -20.138 12.550 1.00 59.63 94 ASP D C 1
ATOM 5956 O O . ASP D 1 121 ? 48.452 -21.105 11.794 1.00 56.34 94 ASP D O 1
ATOM 5961 N N . PHE D 1 122 ? 48.348 -20.255 13.878 1.00 51.60 95 PHE D N 1
ATOM 5962 C CA . PHE D 1 122 ? 48.453 -21.576 14.487 1.00 42.82 95 PHE D CA 1
ATOM 5963 C C . PHE D 1 122 ? 47.271 -22.451 14.095 1.00 40.12 95 PHE D C 1
ATOM 5964 O O . PHE D 1 122 ? 47.438 -23.490 13.450 1.00 49.21 95 PHE D O 1
ATOM 5972 N N . PHE D 1 123 ? 46.060 -22.036 14.474 1.00 28.54 96 PHE D N 1
ATOM 5973 C CA . PHE D 1 123 ? 44.885 -22.859 14.218 1.00 32.10 96 PHE D CA 1
ATOM 5974 C C . PHE D 1 123 ? 44.678 -23.086 12.727 1.00 43.53 96 PHE D C 1
ATOM 5975 O O . PHE D 1 123 ? 44.387 -24.208 12.300 1.00 45.62 96 PHE D O 1
ATOM 5983 N N . ASP D 1 124 ? 44.834 -22.038 11.917 1.00 41.45 97 ASP D N 1
ATOM 5984 C CA . ASP D 1 124 ? 44.535 -22.168 10.495 1.00 37.46 97 ASP D CA 1
ATOM 5985 C C . ASP D 1 124 ? 45.418 -23.219 9.835 1.00 37.33 97 ASP D C 1
ATOM 5986 O O . ASP D 1 124 ? 44.928 -24.057 9.070 1.00 41.52 97 ASP D O 1
ATOM 5991 N N . THR D 1 125 ? 46.718 -23.210 10.136 1.00 40.95 98 THR D N 1
ATOM 5992 C CA . THR D 1 125 ? 47.615 -24.212 9.572 1.00 35.50 98 THR D CA 1
ATOM 5993 C C . THR D 1 125 ? 47.601 -25.525 10.347 1.00 38.48 98 THR D C 1
ATOM 5994 O O . THR D 1 125 ? 48.068 -26.543 9.822 1.00 43.22 98 THR D O 1
ATOM 5998 N N . PHE D 1 126 ? 47.081 -25.529 11.574 1.00 32.35 99 PHE D N 1
ATOM 5999 C CA . PHE D 1 126 ? 46.961 -26.751 12.359 1.00 37.99 99 PHE D CA 1
ATOM 6000 C C . PHE D 1 126 ? 45.660 -27.508 12.096 1.00 40.73 99 PHE D C 1
ATOM 6001 O O . PHE D 1 126 ? 45.589 -28.705 12.396 1.00 36.90 99 PHE D O 1
ATOM 6009 N N . VAL D 1 127 ? 44.639 -26.851 11.530 1.00 41.90 100 VAL D N 1
ATOM 6010 C CA . VAL D 1 127 ? 43.347 -27.518 11.349 1.00 37.94 100 VAL D CA 1
ATOM 6011 C C . VAL D 1 127 ? 43.441 -28.761 10.478 1.00 29.89 100 VAL D C 1
ATOM 6012 O O . VAL D 1 127 ? 42.844 -29.788 10.844 1.00 24.55 100 VAL D O 1
ATOM 6016 N N . PRO D 1 128 ? 44.140 -28.759 9.333 1.00 37.90 101 PRO D N 1
ATOM 6017 C CA . PRO D 1 128 ? 44.197 -29.996 8.532 1.00 48.81 101 PRO D CA 1
ATOM 6018 C C . PRO D 1 128 ? 44.683 -31.209 9.314 1.00 43.34 101 PRO D C 1
ATOM 6019 O O . PRO D 1 128 ? 43.995 -32.239 9.335 1.00 30.00 101 PRO D O 1
ATOM 6023 N N . GLU D 1 129 ? 45.836 -31.105 9.984 1.00 41.20 102 GLU D N 1
ATOM 6024 C CA . GLU D 1 129 ? 46.353 -32.240 10.742 1.00 37.57 102 GLU D CA 1
ATOM 6025 C C . GLU D 1 129 ? 45.417 -32.627 11.879 1.00 34.66 102 GLU D C 1
ATOM 6026 O O . GLU D 1 129 ? 45.328 -33.808 12.236 1.00 24.55 102 GLU D O 1
ATOM 6032 N N . LEU D 1 130 ? 44.704 -31.656 12.453 1.00 35.94 103 LEU D N 1
ATOM 6033 C CA . LEU D 1 130 ? 43.712 -31.987 13.470 1.00 27.78 103 LEU D CA 1
ATOM 6034 C C . LEU D 1 130 ? 42.597 -32.845 12.885 1.00 32.95 103 LEU D C 1
ATOM 6035 O O . LEU D 1 130 ? 42.085 -33.751 13.554 1.00 41.05 103 LEU D O 1
ATOM 6040 N N . ILE D 1 131 ? 42.213 -32.578 11.632 1.00 37.25 104 ILE D N 1
ATOM 6041 C CA . ILE D 1 131 ? 41.210 -33.401 10.961 1.00 33.93 104 ILE D CA 1
ATOM 6042 C C . ILE D 1 131 ? 41.759 -34.797 10.699 1.00 40.33 104 ILE D C 1
ATOM 6043 O O . ILE D 1 131 ? 41.095 -35.808 10.965 1.00 23.62 104 ILE D O 1
ATOM 6048 N N . LYS D 1 132 ? 42.981 -34.871 10.160 1.00 32.20 105 LYS D N 1
ATOM 6049 C CA . LYS D 1 132 ? 43.599 -36.161 9.875 1.00 21.20 105 LYS D CA 1
ATOM 6050 C C . LYS D 1 132 ? 43.708 -37.023 11.126 1.00 36.07 105 LYS D C 1
ATOM 6051 O O . LYS D 1 132 ? 43.557 -38.248 11.047 1.00 37.06 105 LYS D O 1
ATOM 6057 N N . GLU D 1 133 ? 43.952 -36.408 12.282 1.00 33.06 106 GLU D N 1
ATOM 6058 C CA . GLU D 1 133 ? 44.074 -37.127 13.543 1.00 24.80 106 GLU D CA 1
ATOM 6059 C C . GLU D 1 133 ? 42.751 -37.260 14.284 1.00 26.23 106 GLU D C 1
ATOM 6060 O O . GLU D 1 133 ? 42.745 -37.733 15.425 1.00 35.92 106 GLU D O 1
ATOM 6066 N N . ASN D 1 134 ? 41.639 -36.843 13.673 1.00 28.72 107 ASN D N 1
ATOM 6067 C CA . ASN D 1 134 ? 40.307 -37.008 14.261 1.00 28.87 107 ASN D CA 1
ATOM 6068 C C . ASN D 1 134 ? 40.188 -36.304 15.614 1.00 32.25 107 ASN D C 1
ATOM 6069 O O . ASN D 1 134 ? 39.486 -36.773 16.512 1.00 37.71 107 ASN D O 1
ATOM 6074 N N . VAL D 1 135 ? 40.865 -35.170 15.772 1.00 23.58 108 VAL D N 1
ATOM 6075 C CA . VAL D 1 135 ? 40.900 -34.455 17.044 1.00 25.40 108 VAL D CA 1
ATOM 6076 C C . VAL D 1 135 ? 39.779 -33.423 17.077 1.00 26.85 108 VAL D C 1
ATOM 6077 O O . VAL D 1 135 ? 39.611 -32.641 16.133 1.00 24.25 108 VAL D O 1
ATOM 6081 N N . LYS D 1 136 ? 39.012 -33.420 18.165 1.00 30.22 109 LYS D N 1
ATOM 6082 C CA . LYS D 1 136 ? 37.970 -32.423 18.380 1.00 30.74 109 LYS D CA 1
ATOM 6083 C C . LYS D 1 136 ? 38.539 -31.288 19.219 1.00 29.91 109 LYS D C 1
ATOM 6084 O O . LYS D 1 136 ? 39.043 -31.519 20.324 1.00 32.86 109 LYS D O 1
ATOM 6090 N N . VAL D 1 137 ? 38.455 -30.071 18.699 1.00 31.00 110 VAL D N 1
ATOM 6091 C CA . VAL D 1 137 ? 39.057 -28.909 19.339 1.00 16.93 110 VAL D CA 1
ATOM 6092 C C . VAL D 1 137 ? 38.021 -28.234 20.222 1.00 22.66 110 VAL D C 1
ATOM 6093 O O . VAL D 1 137 ? 36.876 -28.019 19.807 1.00 30.87 110 VAL D O 1
ATOM 6097 N N . ASN D 1 138 ? 38.421 -27.906 21.443 1.00 29.47 111 ASN D N 1
ATOM 6098 C CA . ASN D 1 138 ? 37.624 -27.074 22.328 1.00 36.23 111 ASN D CA 1
ATOM 6099 C C . ASN D 1 138 ? 38.555 -26.055 22.964 1.00 25.22 111 ASN D C 1
ATOM 6100 O O . ASN D 1 138 ? 39.745 -26.320 23.150 1.00 43.45 111 ASN D O 1
ATOM 6105 N N . VAL D 1 139 ? 38.019 -24.880 23.278 1.00 32.26 112 VAL D N 1
ATOM 6106 C CA . VAL D 1 139 ? 38.800 -23.845 23.941 1.00 36.73 112 VAL D CA 1
ATOM 6107 C C . VAL D 1 139 ? 38.030 -23.352 25.162 1.00 28.49 112 VAL D C 1
ATOM 6108 O O . VAL D 1 139 ? 36.868 -22.945 25.050 1.00 32.72 112 VAL D O 1
ATOM 6112 N N . MET D 1 140 ? 38.668 -23.422 26.327 1.00 35.00 113 MET D N 1
ATOM 6113 C CA . MET D 1 140 ? 38.114 -22.870 27.554 1.00 27.04 113 MET D CA 1
ATOM 6114 C C . MET D 1 140 ? 38.548 -21.420 27.716 1.00 36.70 113 MET D C 1
ATOM 6115 O O . MET D 1 140 ? 39.594 -21.001 27.210 1.00 38.37 113 MET D O 1
ATOM 6120 N N . GLY D 1 141 ? 37.749 -20.662 28.450 1.00 34.63 114 GLY D N 1
ATOM 6121 C CA . GLY D 1 141 ? 38.054 -19.274 28.728 1.00 61.16 114 GLY D CA 1
ATOM 6122 C C . GLY D 1 141 ? 37.078 -18.337 28.038 1.00 54.53 114 GLY D C 1
ATOM 6123 O O . GLY D 1 141 ? 36.183 -18.747 27.296 1.00 50.92 114 GLY D O 1
ATOM 6124 N N . TYR D 1 142 ? 37.281 -17.050 28.305 1.00 57.96 115 TYR D N 1
ATOM 6125 C CA . TYR D 1 142 ? 36.397 -16.003 27.803 1.00 60.40 115 TYR D CA 1
ATOM 6126 C C . TYR D 1 142 ? 36.931 -15.562 26.447 1.00 78.87 115 TYR D C 1
ATOM 6127 O O . TYR D 1 142 ? 37.766 -14.658 26.342 1.00 74.64 115 TYR D O 1
ATOM 6136 N N . GLN D 1 143 ? 36.458 -16.241 25.394 1.00 89.19 116 GLN D N 1
ATOM 6137 C CA . GLN D 1 143 ? 36.773 -15.833 24.036 1.00 74.31 116 GLN D CA 1
ATOM 6138 C C . GLN D 1 143 ? 36.248 -14.440 23.740 1.00 83.49 116 GLN D C 1
ATOM 6139 O O . GLN D 1 143 ? 36.779 -13.758 22.863 1.00 71.35 116 GLN D O 1
ATOM 6145 N N . GLU D 1 144 ? 35.246 -13.993 24.486 1.00 90.81 117 GLU D N 1
ATOM 6146 C CA . GLU D 1 144 ? 34.639 -12.689 24.252 1.00 86.86 117 GLU D CA 1
ATOM 6147 C C . GLU D 1 144 ? 35.685 -11.577 24.163 1.00 75.82 117 GLU D C 1
ATOM 6148 O O . GLU D 1 144 ? 35.553 -10.664 23.340 1.00 78.11 117 GLU D O 1
ATOM 6154 N N . PHE D 1 145 ? 36.763 -11.666 24.953 1.00 72.29 118 PHE D N 1
ATOM 6155 C CA . PHE D 1 145 ? 37.595 -10.495 25.207 1.00 72.13 118 PHE D CA 1
ATOM 6156 C C . PHE D 1 145 ? 38.764 -10.343 24.240 1.00 70.42 118 PHE D C 1
ATOM 6157 O O . PHE D 1 145 ? 39.276 -9.227 24.077 1.00 68.55 118 PHE D O 1
ATOM 6165 N N . LEU D 1 146 ? 39.184 -11.417 23.583 1.00 69.60 119 LEU D N 1
ATOM 6166 C CA . LEU D 1 146 ? 40.361 -11.399 22.729 1.00 72.44 119 LEU D CA 1
ATOM 6167 C C . LEU D 1 146 ? 40.011 -10.901 21.327 1.00 66.61 119 LEU D C 1
ATOM 6168 O O . LEU D 1 146 ? 38.835 -10.799 20.965 1.00 66.52 119 LEU D O 1
ATOM 6173 N N . PRO D 1 147 ? 41.027 -10.569 20.515 1.00 56.51 120 PRO D N 1
ATOM 6174 C CA . PRO D 1 147 ? 40.776 -9.910 19.227 1.00 53.64 120 PRO D CA 1
ATOM 6175 C C . PRO D 1 147 ? 39.775 -10.628 18.332 1.00 57.29 120 PRO D C 1
ATOM 6176 O O . PRO D 1 147 ? 39.658 -11.857 18.330 1.00 63.47 120 PRO D O 1
ATOM 6180 N N . SER D 1 148 ? 39.054 -9.810 17.560 1.00 77.66 121 SER D N 1
ATOM 6181 C CA . SER D 1 148 ? 38.068 -10.293 16.601 1.00 83.70 121 SER D CA 1
ATOM 6182 C C . SER D 1 148 ? 38.674 -11.297 15.627 1.00 76.13 121 SER D C 1
ATOM 6183 O O . SER D 1 148 ? 38.080 -12.342 15.341 1.00 63.31 121 SER D O 1
ATOM 6186 N N . HIS D 1 149 ? 39.858 -10.981 15.099 1.00 76.89 122 HIS D N 1
ATOM 6187 C CA . HIS D 1 149 ? 40.485 -11.837 14.096 1.00 73.65 122 HIS D CA 1
ATOM 6188 C C . HIS D 1 149 ? 40.861 -13.193 14.681 1.00 78.64 122 HIS D C 1
ATOM 6189 O O . HIS D 1 149 ? 40.681 -14.229 14.029 1.00 60.27 122 HIS D O 1
ATOM 6196 N N . THR D 1 150 ? 41.373 -13.205 15.915 1.00 68.53 123 THR D N 1
ATOM 6197 C CA . THR D 1 150 ? 41.677 -14.467 16.581 1.00 60.16 123 THR D CA 1
ATOM 6198 C C . THR D 1 150 ? 40.409 -15.204 16.995 1.00 55.94 123 THR D C 1
ATOM 6199 O O . THR D 1 150 ? 40.401 -16.438 17.054 1.00 52.56 123 THR D O 1
ATOM 6203 N N . GLN D 1 151 ? 39.332 -14.470 17.276 1.00 59.63 124 GLN D N 1
ATOM 6204 C CA . GLN D 1 151 ? 38.090 -15.111 17.690 1.00 57.67 124 GLN D CA 1
ATOM 6205 C C . GLN D 1 151 ? 37.481 -15.939 16.566 1.00 54.19 124 GLN D C 1
ATOM 6206 O O . GLN D 1 151 ? 36.877 -16.987 16.825 1.00 35.06 124 GLN D O 1
ATOM 6212 N N . ASP D 1 152 ? 37.629 -15.495 15.318 1.00 54.25 125 ASP D N 1
ATOM 6213 C CA . ASP D 1 152 ? 37.034 -16.232 14.211 1.00 56.25 125 ASP D CA 1
ATOM 6214 C C . ASP D 1 152 ? 37.879 -17.439 13.826 1.00 52.39 125 ASP D C 1
ATOM 6215 O O . ASP D 1 152 ? 37.335 -18.498 13.490 1.00 42.61 125 ASP D O 1
ATOM 6220 N N . ALA D 1 153 ? 39.207 -17.303 13.880 1.00 45.02 126 ALA D N 1
ATOM 6221 C CA . ALA D 1 153 ? 40.075 -18.451 13.645 1.00 28.51 126 ALA D CA 1
ATOM 6222 C C . ALA D 1 153 ? 39.804 -19.558 14.658 1.00 43.87 126 ALA D C 1
ATOM 6223 O O . ALA D 1 153 ? 39.817 -20.746 14.313 1.00 36.12 126 ALA D O 1
ATOM 6225 N N . VAL D 1 154 ? 39.548 -19.185 15.913 1.00 39.33 127 VAL D N 1
ATOM 6226 C CA . VAL D 1 154 ? 39.236 -20.178 16.936 1.00 31.92 127 VAL D CA 1
ATOM 6227 C C . VAL D 1 154 ? 37.849 -20.760 16.708 1.00 28.61 127 VAL D C 1
ATOM 6228 O O . VAL D 1 154 ? 37.647 -21.977 16.787 1.00 35.27 127 VAL D O 1
ATOM 6232 N N . LYS D 1 155 ? 36.869 -19.899 16.427 1.00 39.44 128 LYS D N 1
ATOM 6233 C CA . LYS D 1 155 ? 35.515 -20.387 16.192 1.00 39.11 128 LYS D CA 1
ATOM 6234 C C . LYS D 1 155 ? 35.453 -21.268 14.953 1.00 37.45 128 LYS D C 1
ATOM 6235 O O . LYS D 1 155 ? 34.642 -22.201 14.891 1.00 27.29 128 LYS D O 1
ATOM 6241 N N . ARG D 1 156 ? 36.312 -21.007 13.969 1.00 22.06 129 ARG D N 1
ATOM 6242 C CA . ARG D 1 156 ? 36.333 -21.860 12.789 1.00 37.56 129 ARG D CA 1
ATOM 6243 C C . ARG D 1 156 ? 36.921 -23.226 13.110 1.00 33.28 129 ARG D C 1
ATOM 6244 O O . ARG D 1 156 ? 36.361 -24.256 12.712 1.00 31.74 129 ARG D O 1
ATOM 6252 N N . ALA D 1 157 ? 38.043 -23.254 13.836 1.00 36.22 130 ALA D N 1
ATOM 6253 C CA . ALA D 1 157 ? 38.680 -24.524 14.173 1.00 23.29 130 ALA D CA 1
ATOM 6254 C C . ALA D 1 157 ? 37.750 -25.414 14.988 1.00 25.66 130 ALA D C 1
ATOM 6255 O O . ALA D 1 157 ? 37.725 -26.635 14.795 1.00 33.84 130 ALA D O 1
ATOM 6257 N N . ILE D 1 158 ? 36.973 -24.826 15.898 1.00 28.82 131 ILE D N 1
ATOM 6258 C CA . ILE D 1 158 ? 35.981 -25.608 16.633 1.00 37.06 131 ILE D CA 1
ATOM 6259 C C . ILE D 1 158 ? 34.938 -26.173 15.676 1.00 34.88 131 ILE D C 1
ATOM 6260 O O . ILE D 1 158 ? 34.584 -27.357 15.741 1.00 39.59 131 ILE D O 1
ATOM 6265 N N . GLU D 1 159 ? 34.430 -25.330 14.773 1.00 29.53 132 GLU D N 1
ATOM 6266 C CA . GLU D 1 159 ? 33.378 -25.768 13.860 1.00 40.75 132 GLU D CA 1
ATOM 6267 C C . GLU D 1 159 ? 33.887 -26.835 12.896 1.00 44.69 132 GLU D C 1
ATOM 6268 O O . GLU D 1 159 ? 33.197 -27.830 12.643 1.00 39.11 132 GLU D O 1
ATOM 6274 N N . GLN D 1 160 ? 35.096 -26.656 12.360 1.00 32.13 133 GLN D N 1
ATOM 6275 C CA . GLN D 1 160 ? 35.622 -27.602 11.384 1.00 27.59 133 GLN D CA 1
ATOM 6276 C C . GLN D 1 160 ? 36.009 -28.939 12.010 1.00 41.98 133 GLN D C 1
ATOM 6277 O O . GLN D 1 160 ? 36.174 -29.922 11.279 1.00 36.15 133 GLN D O 1
ATOM 6283 N N . THR D 1 161 ? 36.151 -29.007 13.337 1.00 38.51 134 THR D N 1
ATOM 6284 C CA . THR D 1 161 ? 36.509 -30.247 14.020 1.00 34.95 134 THR D CA 1
ATOM 6285 C C . THR D 1 161 ? 35.396 -30.762 14.924 1.00 31.95 134 THR D C 1
ATOM 6286 O O . THR D 1 161 ? 35.606 -31.737 15.654 1.00 27.61 134 THR D O 1
ATOM 6290 N N . LYS D 1 162 ? 34.212 -30.143 14.871 1.00 38.35 135 LYS D N 1
ATOM 6291 C CA . LYS D 1 162 ? 33.135 -30.478 15.798 1.00 33.06 135 LYS D CA 1
ATOM 6292 C C . LYS D 1 162 ? 32.731 -31.944 15.711 1.00 30.67 135 LYS D C 1
ATOM 6293 O O . LYS D 1 162 ? 32.306 -32.530 16.714 1.00 43.53 135 LYS D O 1
ATOM 6299 N N . ASP D 1 163 ? 32.850 -32.555 14.537 1.00 44.39 136 ASP D N 1
ATOM 6300 C CA . ASP D 1 163 ? 32.361 -33.909 14.331 1.00 54.68 136 ASP D CA 1
ATOM 6301 C C . ASP D 1 163 ? 33.457 -34.955 14.450 1.00 39.41 136 ASP D C 1
ATOM 6302 O O . ASP D 1 163 ? 33.215 -36.129 14.158 1.00 53.31 136 ASP D O 1
ATOM 6307 N N . ASN D 1 164 ? 34.651 -34.561 14.877 1.00 36.66 137 ASN D N 1
ATOM 6308 C CA . ASN D 1 164 ? 35.705 -35.528 15.128 1.00 34.79 137 ASN D CA 1
ATOM 6309 C C . ASN D 1 164 ? 35.421 -36.294 16.416 1.00 33.69 137 ASN D C 1
ATOM 6310 O O . ASN D 1 164 ? 34.854 -35.759 17.374 1.00 27.10 137 ASN D O 1
ATOM 6315 N N . THR D 1 165 ? 35.809 -37.568 16.422 1.00 41.90 138 THR D N 1
ATOM 6316 C CA . THR D 1 165 ? 35.471 -38.481 17.505 1.00 26.66 138 THR D CA 1
ATOM 6317 C C . THR D 1 165 ? 36.683 -38.966 18.285 1.00 31.54 138 THR D C 1
ATOM 6318 O O . THR D 1 165 ? 36.526 -39.784 19.197 1.00 28.36 138 THR D O 1
ATOM 6322 N N . GLY D 1 166 ? 37.883 -38.499 17.952 1.00 28.21 139 GLY D N 1
ATOM 6323 C CA . GLY D 1 166 ? 39.064 -38.918 18.677 1.00 43.38 139 GLY D CA 1
ATOM 6324 C C . GLY D 1 166 ? 39.378 -38.050 19.877 1.00 28.83 139 GLY D C 1
ATOM 6325 O O . GLY D 1 166 ? 38.475 -37.631 20.608 1.00 28.84 139 GLY D O 1
ATOM 6326 N N . MET D 1 167 ? 40.663 -37.773 20.086 1.00 35.26 140 MET D N 1
ATOM 6327 C CA . MET D 1 167 ? 41.085 -37.017 21.255 1.00 26.25 140 MET D CA 1
ATOM 6328 C C . MET D 1 167 ? 40.520 -35.604 21.213 1.00 26.19 140 MET D C 1
ATOM 6329 O O . MET D 1 167 ? 40.311 -35.027 20.144 1.00 34.79 140 MET D O 1
ATOM 6334 N N . VAL D 1 168 ? 40.272 -35.048 22.394 1.00 33.52 141 VAL D N 1
ATOM 6335 C CA . VAL D 1 168 ? 39.813 -33.672 22.538 1.00 30.01 141 VAL D CA 1
ATOM 6336 C C . VAL D 1 168 ? 41.020 -32.805 22.873 1.00 27.57 141 VAL D C 1
ATOM 6337 O O . VAL D 1 168 ? 41.633 -32.964 23.935 1.00 41.01 141 VAL D O 1
ATOM 6341 N N . LEU D 1 169 ? 41.368 -31.886 21.974 1.00 28.57 142 LEU D N 1
ATOM 6342 C CA . LEU D 1 169 ? 42.400 -30.889 22.244 1.00 24.30 142 LEU D CA 1
ATOM 6343 C C . LEU D 1 169 ? 41.722 -29.688 22.894 1.00 32.50 142 LEU D C 1
ATOM 6344 O O . LEU D 1 169 ? 40.987 -28.943 22.236 1.00 27.11 142 LEU D O 1
ATOM 6349 N N . ASN D 1 170 ? 41.962 -29.507 24.184 1.00 22.76 143 ASN D N 1
ATOM 6350 C CA . ASN D 1 170 ? 41.241 -28.530 24.987 1.00 25.08 143 ASN D CA 1
ATOM 6351 C C . ASN D 1 170 ? 42.171 -27.361 25.299 1.00 27.65 143 ASN D C 1
ATOM 6352 O O . ASN D 1 170 ? 43.068 -27.480 26.142 1.00 22.54 143 ASN D O 1
ATOM 6357 N N . PHE D 1 171 ? 41.956 -26.235 24.624 1.00 26.00 144 PHE D N 1
ATOM 6358 C CA . PHE D 1 171 ? 42.803 -25.063 24.798 1.00 31.94 144 PHE D CA 1
ATOM 6359 C C . PHE D 1 171 ? 42.272 -24.180 25.916 1.00 31.71 144 PHE D C 1
ATOM 6360 O O . PHE D 1 171 ? 41.063 -23.980 26.051 1.00 40.51 144 PHE D O 1
ATOM 6368 N N . ALA D 1 172 ? 43.185 -23.657 26.720 1.00 31.36 145 ALA D N 1
ATOM 6369 C CA . ALA D 1 172 ? 42.856 -22.693 27.762 1.00 25.54 145 ALA D CA 1
ATOM 6370 C C . ALA D 1 172 ? 43.465 -21.361 27.329 1.00 37.22 145 ALA D C 1
ATOM 6371 O O . ALA D 1 172 ? 44.633 -21.075 27.604 1.00 34.32 145 ALA D O 1
ATOM 6373 N N . LEU D 1 173 ? 42.673 -20.565 26.613 1.00 48.48 146 LEU D N 1
ATOM 6374 C CA . LEU D 1 173 ? 43.051 -19.218 26.204 1.00 43.55 146 LEU D CA 1
ATOM 6375 C C . LEU D 1 173 ? 42.197 -18.222 26.971 1.00 39.75 146 LEU D C 1
ATOM 6376 O O . LEU D 1 173 ? 40.970 -18.373 27.032 1.00 41.82 146 LEU D O 1
ATOM 6381 N N . ASN D 1 174 ? 42.844 -17.205 27.540 1.00 36.57 147 ASN D N 1
ATOM 6382 C CA . ASN D 1 174 ? 42.171 -16.253 28.417 1.00 49.18 147 ASN D CA 1
ATOM 6383 C C . ASN D 1 174 ? 41.388 -17.008 29.489 1.00 51.14 147 ASN D C 1
ATOM 6384 O O . ASN D 1 174 ? 40.184 -16.813 29.677 1.00 42.02 147 ASN D O 1
ATOM 6389 N N . TYR D 1 175 ? 42.084 -17.921 30.165 1.00 34.82 148 TYR D N 1
ATOM 6390 C CA . TYR D 1 175 ? 41.463 -18.810 31.132 1.00 40.33 148 TYR D CA 1
ATOM 6391 C C . TYR D 1 175 ? 42.098 -18.619 32.503 1.00 25.85 148 TYR D C 1
ATOM 6392 O O . TYR D 1 175 ? 43.292 -18.322 32.624 1.00 29.47 148 TYR D O 1
ATOM 6401 N N . GLY D 1 176 ? 41.279 -18.792 33.534 1.00 20.81 149 GLY D N 1
ATOM 6402 C CA . GLY D 1 176 ? 41.745 -18.773 34.906 1.00 19.60 149 GLY D CA 1
ATOM 6403 C C . GLY D 1 176 ? 40.789 -19.563 35.767 1.00 27.62 149 GLY D C 1
ATOM 6404 O O . GLY D 1 176 ? 39.570 -19.392 35.655 1.00 28.40 149 GLY D O 1
ATOM 6405 N N . ALA D 1 177 ? 41.320 -20.443 36.618 1.00 29.47 150 ALA D N 1
ATOM 6406 C CA . ALA D 1 177 ? 40.452 -21.336 37.378 1.00 21.58 150 ALA D CA 1
ATOM 6407 C C . ALA D 1 177 ? 39.542 -20.560 38.312 1.00 20.92 150 ALA D C 1
ATOM 6408 O O . ALA D 1 177 ? 38.348 -20.868 38.426 1.00 30.95 150 ALA D O 1
ATOM 6410 N N . ARG D 1 178 ? 40.086 -19.547 38.988 1.00 22.31 151 ARG D N 1
ATOM 6411 C CA . ARG D 1 178 ? 39.277 -18.769 39.918 1.00 28.81 151 ARG D CA 1
ATOM 6412 C C . ARG D 1 178 ? 38.174 -18.013 39.190 1.00 29.10 151 ARG D C 1
ATOM 6413 O O . ARG D 1 178 ? 37.028 -17.979 39.654 1.00 36.01 151 ARG D O 1
ATOM 6421 N N . ALA D 1 179 ? 38.496 -17.407 38.045 1.00 38.85 152 ALA D N 1
ATOM 6422 C CA . ALA D 1 179 ? 37.459 -16.778 37.234 1.00 28.75 152 ALA D CA 1
ATOM 6423 C C . ALA D 1 179 ? 36.442 -17.806 36.753 1.00 27.51 152 ALA D C 1
ATOM 6424 O O . ALA D 1 179 ? 35.237 -17.531 36.720 1.00 27.90 152 ALA D O 1
ATOM 6426 N N . GLU D 1 180 ? 36.910 -19.003 36.385 1.00 33.55 153 GLU D N 1
ATOM 6427 C CA . GLU D 1 180 ? 36.004 -20.052 35.926 1.00 25.19 153 GLU D CA 1
ATOM 6428 C C . GLU D 1 180 ? 35.045 -20.470 37.031 1.00 31.50 153 GLU D C 1
ATOM 6429 O O . GLU D 1 180 ? 33.874 -20.768 36.770 1.00 35.38 153 GLU D O 1
ATOM 6435 N N . LEU D 1 181 ? 35.525 -20.508 38.273 1.00 38.90 154 LEU D N 1
ATOM 6436 C CA . LEU D 1 181 ? 34.643 -20.839 39.385 1.00 28.58 154 LEU D CA 1
ATOM 6437 C C . LEU D 1 181 ? 33.677 -19.697 39.674 1.00 34.71 154 LEU D C 1
ATOM 6438 O O . LEU D 1 181 ? 32.519 -19.930 40.042 1.00 39.12 154 LEU D O 1
ATOM 6443 N N . LEU D 1 182 ? 34.135 -18.453 39.509 1.00 35.75 155 LEU D N 1
ATOM 6444 C CA . LEU D 1 182 ? 33.236 -17.317 39.665 1.00 32.44 155 LEU D CA 1
ATOM 6445 C C . LEU D 1 182 ? 32.143 -17.341 38.607 1.00 38.32 155 LEU D C 1
ATOM 6446 O O . LEU D 1 182 ? 30.973 -17.081 38.910 1.00 41.12 155 LEU D O 1
ATOM 6451 N N . THR D 1 183 ? 32.503 -17.663 37.361 1.00 35.33 156 THR D N 1
ATOM 6452 C CA . THR D 1 183 ? 31.497 -17.737 36.306 1.00 35.00 156 THR D CA 1
ATOM 6453 C C . THR D 1 183 ? 30.535 -18.894 36.548 1.00 39.02 156 THR D C 1
ATOM 6454 O O . THR D 1 183 ? 29.344 -18.794 36.228 1.00 46.40 156 THR D O 1
ATOM 6458 N N . ALA D 1 184 ? 31.019 -19.987 37.144 1.00 36.20 157 ALA D N 1
ATOM 6459 C CA . ALA D 1 184 ? 30.138 -21.110 37.430 1.00 40.31 157 ALA D CA 1
ATOM 6460 C C . ALA D 1 184 ? 29.158 -20.769 38.542 1.00 49.87 157 ALA D C 1
ATOM 6461 O O . ALA D 1 184 ? 28.030 -21.275 38.551 1.00 38.80 157 ALA D O 1
ATOM 6463 N N . MET D 1 185 ? 29.558 -19.900 39.472 1.00 41.88 158 MET D N 1
ATOM 6464 C CA . MET D 1 185 ? 28.681 -19.563 40.583 1.00 36.40 158 MET D CA 1
ATOM 6465 C C . MET D 1 185 ? 27.699 -18.459 40.216 1.00 48.64 158 MET D C 1
ATOM 6466 O O . MET D 1 185 ? 26.550 -18.475 40.672 1.00 54.00 158 MET D O 1
ATOM 6471 N N . LYS D 1 186 ? 28.141 -17.480 39.419 1.00 54.66 159 LYS D N 1
ATOM 6472 C CA . LYS D 1 186 ? 27.225 -16.461 38.916 1.00 38.77 159 LYS D CA 1
ATOM 6473 C C . LYS D 1 186 ? 26.070 -17.088 38.145 1.00 52.43 159 LYS D C 1
ATOM 6474 O O . LYS D 1 186 ? 24.951 -16.562 38.167 1.00 57.09 159 LYS D O 1
ATOM 6480 N N . GLN D 1 187 ? 26.321 -18.207 37.461 1.00 49.00 160 GLN D N 1
ATOM 6481 C CA . GLN D 1 187 ? 25.241 -18.924 36.793 1.00 50.67 160 GLN D CA 1
ATOM 6482 C C . GLN D 1 187 ? 24.366 -19.660 37.803 1.00 54.77 160 GLN D C 1
ATOM 6483 O O . GLN D 1 187 ? 23.143 -19.483 37.820 1.00 67.34 160 GLN D O 1
ATOM 6489 N N . ILE D 1 188 ? 24.979 -20.481 38.663 1.00 58.15 161 ILE D N 1
ATOM 6490 C CA . ILE D 1 188 ? 24.212 -21.291 39.610 1.00 53.07 161 ILE D CA 1
ATOM 6491 C C . ILE D 1 188 ? 23.386 -20.404 40.535 1.00 52.67 161 ILE D C 1
ATOM 6492 O O . ILE D 1 188 ? 22.227 -20.710 40.838 1.00 59.67 161 ILE D O 1
ATOM 6497 N N . ALA D 1 189 ? 23.966 -19.291 40.993 1.00 68.81 162 ALA D N 1
ATOM 6498 C CA . ALA D 1 189 ? 23.210 -18.347 41.813 1.00 63.08 162 ALA D CA 1
ATOM 6499 C C . ALA D 1 189 ? 22.024 -17.778 41.045 1.00 59.69 162 ALA D C 1
ATOM 6500 O O . ALA D 1 189 ? 20.937 -17.600 41.607 1.00 63.65 162 ALA D O 1
ATOM 6502 N N . ALA D 1 190 ? 22.214 -17.489 39.756 1.00 60.02 163 ALA D N 1
ATOM 6503 C CA . ALA D 1 190 ? 21.129 -16.938 38.952 1.00 45.87 163 ALA D CA 1
ATOM 6504 C C . ALA D 1 190 ? 20.026 -17.965 38.741 1.00 55.90 163 ALA D C 1
ATOM 6505 O O . ALA D 1 190 ? 18.839 -17.656 38.903 1.00 66.33 163 ALA D O 1
ATOM 6507 N N . GLU D 1 191 ? 20.400 -19.200 38.388 1.00 59.90 164 GLU D N 1
ATOM 6508 C CA . GLU D 1 191 ? 19.406 -20.226 38.083 1.00 66.39 164 GLU D CA 1
ATOM 6509 C C . GLU D 1 191 ? 18.559 -20.565 39.301 1.00 71.49 164 GLU D C 1
ATOM 6510 O O . GLU D 1 191 ? 17.341 -20.746 39.187 1.00 95.59 164 GLU D O 1
ATOM 6516 N N . VAL D 1 192 ? 19.187 -20.673 40.474 1.00 62.58 165 VAL D N 1
ATOM 6517 C CA . VAL D 1 192 ? 18.421 -20.914 41.689 1.00 70.68 165 VAL D CA 1
ATOM 6518 C C . VAL D 1 192 ? 17.641 -19.670 42.103 1.00 78.88 165 VAL D C 1
ATOM 6519 O O . VAL D 1 192 ? 16.642 -19.779 42.823 1.00 86.11 165 VAL D O 1
ATOM 6523 N N . SER D 1 193 ? 18.062 -18.483 41.653 1.00 71.77 166 SER D N 1
ATOM 6524 C CA . SER D 1 193 ? 17.231 -17.296 41.826 1.00 63.50 166 SER D CA 1
ATOM 6525 C C . SER D 1 193 ? 16.027 -17.325 40.892 1.00 77.48 166 SER D C 1
ATOM 6526 O O . SER D 1 193 ? 14.999 -16.704 41.184 1.00 76.90 166 SER D O 1
ATOM 6529 N N . GLU D 1 194 ? 16.135 -18.033 39.766 1.00 82.07 167 GLU D N 1
ATOM 6530 C CA . GLU D 1 194 ? 15.002 -18.313 38.895 1.00 61.60 167 GLU D CA 1
ATOM 6531 C C . GLU D 1 194 ? 14.194 -19.520 39.363 1.00 69.33 167 GLU D C 1
ATOM 6532 O O . GLU D 1 194 ? 13.358 -20.023 38.603 1.00 75.48 167 GLU D O 1
ATOM 6538 N N . LYS D 1 195 ? 14.443 -19.985 40.590 1.00 64.68 168 LYS D N 1
ATOM 6539 C CA . LYS D 1 195 ? 13.777 -21.142 41.201 1.00 79.46 168 LYS D CA 1
ATOM 6540 C C . LYS D 1 195 ? 13.810 -22.385 40.314 1.00 74.23 168 LYS D C 1
ATOM 6541 O O . LYS D 1 195 ? 12.861 -23.171 40.305 1.00 73.92 168 LYS D O 1
ATOM 6547 N N . ALA D 1 196 ? 14.903 -22.589 39.574 1.00 76.49 169 ALA D N 1
ATOM 6548 C CA . ALA D 1 196 ? 15.083 -23.855 38.872 1.00 50.40 169 ALA D CA 1
ATOM 6549 C C . ALA D 1 196 ? 15.292 -25.010 39.845 1.00 63.77 169 ALA D C 1
ATOM 6550 O O . ALA D 1 196 ? 14.923 -26.150 39.537 1.00 68.55 169 ALA D O 1
ATOM 6552 N N . TYR D 1 197 ? 15.893 -24.741 41.000 1.00 59.37 170 TYR D N 1
ATOM 6553 C CA . TYR D 1 197 ? 15.994 -25.689 42.116 1.00 73.99 170 TYR D CA 1
ATOM 6554 C C . TYR D 1 197 ? 16.152 -24.866 43.394 1.00 76.15 170 TYR D C 1
ATOM 6555 O O . TYR D 1 197 ? 15.864 -23.666 43.406 1.00 86.72 170 TYR D O 1
ATOM 6564 N N . THR D 1 198 ? 16.592 -25.499 44.481 1.00 70.64 171 THR D N 1
ATOM 6565 C CA . THR D 1 198 ? 16.889 -24.768 45.707 1.00 69.80 171 THR D CA 1
ATOM 6566 C C . THR D 1 198 ? 18.378 -24.849 46.018 1.00 80.13 171 THR D C 1
ATOM 6567 O O . THR D 1 198 ? 19.143 -25.558 45.358 1.00 69.96 171 THR D O 1
ATOM 6571 N N . ALA D 1 199 ? 18.782 -24.104 47.049 1.00 71.44 172 ALA D N 1
ATOM 6572 C CA . ALA D 1 199 ? 20.203 -23.962 47.343 1.00 39.96 172 ALA D CA 1
ATOM 6573 C C . ALA D 1 199 ? 20.802 -25.262 47.871 1.00 57.77 172 ALA D C 1
ATOM 6574 O O . ALA D 1 199 ? 21.931 -25.615 47.516 1.00 73.62 172 ALA D O 1
ATOM 6576 N N . ASP D 1 200 ? 20.072 -25.993 48.720 1.00 61.20 173 ASP D N 1
ATOM 6577 C CA . ASP D 1 200 ? 20.633 -27.226 49.266 1.00 55.38 173 ASP D CA 1
ATOM 6578 C C . ASP D 1 200 ? 20.552 -28.390 48.290 1.00 55.87 173 ASP D C 1
ATOM 6579 O O . ASP D 1 200 ? 21.131 -29.445 48.572 1.00 73.98 173 ASP D O 1
ATOM 6584 N N . GLU D 1 201 ? 19.860 -28.233 47.163 1.00 52.81 174 GLU D N 1
ATOM 6585 C CA . GLU D 1 201 ? 19.938 -29.226 46.098 1.00 61.89 174 GLU D CA 1
ATOM 6586 C C . GLU D 1 201 ? 21.131 -29.017 45.182 1.00 75.32 174 GLU D C 1
ATOM 6587 O O . GLU D 1 201 ? 21.403 -29.883 44.340 1.00 57.42 174 GLU D O 1
ATOM 6593 N N . ILE D 1 202 ? 21.838 -27.892 45.315 1.00 60.65 175 ILE D N 1
ATOM 6594 C CA . ILE D 1 202 ? 23.105 -27.735 44.620 1.00 41.48 175 ILE D CA 1
ATOM 6595 C C . ILE D 1 202 ? 24.064 -28.809 45.103 1.00 44.60 175 ILE D C 1
ATOM 6596 O O . ILE D 1 202 ? 24.187 -29.062 46.308 1.00 53.52 175 ILE D O 1
ATOM 6601 N N . THR D 1 203 ? 24.737 -29.458 44.161 1.00 50.89 176 THR D N 1
ATOM 6602 C CA . THR D 1 203 ? 25.704 -30.495 44.473 1.00 47.65 176 THR D CA 1
ATOM 6603 C C . THR D 1 203 ? 27.017 -30.181 43.773 1.00 48.93 176 THR D C 1
ATOM 6604 O O . THR D 1 203 ? 27.117 -29.246 42.974 1.00 47.55 176 THR D O 1
ATOM 6608 N N . GLU D 1 204 ? 28.041 -30.975 44.090 1.00 47.72 177 GLU D N 1
ATOM 6609 C CA . GLU D 1 204 ? 29.320 -30.807 43.413 1.00 42.62 177 GLU D CA 1
ATOM 6610 C C . GLU D 1 204 ? 29.179 -31.005 41.911 1.00 49.05 177 GLU D C 1
ATOM 6611 O O . GLU D 1 204 ? 29.857 -30.330 41.128 1.00 52.39 177 GLU D O 1
ATOM 6617 N N . GLU D 1 205 ? 28.287 -31.903 41.488 1.00 42.34 178 GLU D N 1
ATOM 6618 C CA . GLU D 1 205 ? 28.063 -32.080 40.060 1.00 39.58 178 GLU D CA 1
ATOM 6619 C C . GLU D 1 205 ? 27.379 -30.866 39.451 1.00 50.45 178 GLU D C 1
ATOM 6620 O O . GLU D 1 205 ? 27.592 -30.569 38.271 1.00 46.97 178 GLU D O 1
ATOM 6626 N N . THR D 1 206 ? 26.562 -30.154 40.229 1.00 35.64 179 THR D N 1
ATOM 6627 C CA . THR D 1 206 ? 26.051 -28.872 39.759 1.00 33.98 179 THR D CA 1
ATOM 6628 C C . THR D 1 206 ? 27.205 -27.941 39.420 1.00 50.37 179 THR D C 1
ATOM 6629 O O . THR D 1 206 ? 27.255 -27.364 38.326 1.00 39.12 179 THR D O 1
ATOM 6633 N N . ILE D 1 207 ? 28.164 -27.813 40.343 1.00 46.25 180 ILE D N 1
ATOM 6634 C CA . ILE D 1 207 ? 29.353 -27.005 40.087 1.00 36.13 180 ILE D CA 1
ATOM 6635 C C . ILE D 1 207 ? 30.147 -27.580 38.923 1.00 30.79 180 ILE D C 1
ATOM 6636 O O . ILE D 1 207 ? 30.599 -26.843 38.040 1.00 38.29 180 ILE D O 1
ATOM 6641 N N . ALA D 1 208 ? 30.325 -28.904 38.897 1.00 42.71 181 ALA D N 1
ATOM 6642 C CA . ALA D 1 208 ? 31.109 -29.521 37.830 1.00 38.72 181 ALA D CA 1
ATOM 6643 C C . ALA D 1 208 ? 30.477 -29.285 36.463 1.00 29.88 181 ALA D C 1
ATOM 6644 O O . ALA D 1 208 ? 31.188 -29.101 35.468 1.00 39.46 181 ALA D O 1
ATOM 6646 N N . ASP D 1 209 ? 29.142 -29.278 36.390 1.00 37.46 182 ASP D N 1
ATOM 6647 C CA . ASP D 1 209 ? 28.484 -29.029 35.111 1.00 39.72 182 ASP D CA 1
ATOM 6648 C C . ASP D 1 209 ? 28.744 -27.612 34.618 1.00 39.66 182 ASP D C 1
ATOM 6649 O O . ASP D 1 209 ? 28.854 -27.385 33.407 1.00 34.69 182 ASP D O 1
ATOM 6654 N N . HIS D 1 210 ? 28.848 -26.652 35.534 1.00 29.22 183 HIS D N 1
ATOM 6655 C CA . HIS D 1 210 ? 29.005 -25.246 35.185 1.00 33.67 183 HIS D CA 1
ATOM 6656 C C . HIS D 1 210 ? 30.461 -24.818 35.056 1.00 34.49 183 HIS D C 1
ATOM 6657 O O . HIS D 1 210 ? 30.722 -23.643 34.776 1.00 31.14 183 HIS D O 1
ATOM 6664 N N . LEU D 1 211 ? 31.410 -25.727 35.260 1.00 36.43 184 LEU D N 1
ATOM 6665 C CA . LEU D 1 211 ? 32.795 -25.423 34.942 1.00 34.25 184 LEU D CA 1
ATOM 6666 C C . LEU D 1 211 ? 33.023 -25.556 33.440 1.00 30.96 184 LEU D C 1
ATOM 6667 O O . LEU D 1 211 ? 32.243 -26.184 32.718 1.00 26.69 184 LEU D O 1
ATOM 6672 N N . MET D 1 212 ? 34.121 -24.967 32.971 1.00 23.57 185 MET D N 1
ATOM 6673 C CA . MET D 1 212 ? 34.407 -24.968 31.544 1.00 14.72 185 MET D CA 1
ATOM 6674 C C . MET D 1 212 ? 34.827 -26.340 31.019 1.00 29.66 185 MET D C 1
ATOM 6675 O O . MET D 1 212 ? 35.016 -26.486 29.804 1.00 24.97 185 MET D O 1
ATOM 6680 N N . THR D 1 213 ? 34.966 -27.344 31.885 1.00 26.78 186 THR D N 1
ATOM 6681 C CA . THR D 1 213 ? 35.145 -28.721 31.447 1.00 24.90 186 THR D CA 1
ATOM 6682 C C . THR D 1 213 ? 33.850 -29.520 31.518 1.00 28.97 186 THR D C 1
ATOM 6683 O O . THR D 1 213 ? 33.873 -30.737 31.312 1.00 23.83 186 THR D O 1
ATOM 6687 N N . GLY D 1 214 ? 32.722 -28.860 31.802 1.00 28.63 187 GLY D N 1
ATOM 6688 C CA . GLY D 1 214 ? 31.457 -29.561 31.936 1.00 21.52 187 GLY D CA 1
ATOM 6689 C C . GLY D 1 214 ? 30.959 -30.181 30.649 1.00 36.43 187 GLY D C 1
ATOM 6690 O O . GLY D 1 214 ? 30.189 -31.147 30.695 1.00 33.14 187 GLY D O 1
ATOM 6691 N N . PHE D 1 215 ? 31.382 -29.648 29.500 1.00 37.27 188 PHE D N 1
ATOM 6692 C CA . PHE D 1 215 ? 30.996 -30.251 28.231 1.00 35.03 188 PHE D CA 1
ATOM 6693 C C . PHE D 1 215 ? 31.490 -31.687 28.122 1.00 33.70 188 PHE D C 1
ATOM 6694 O O . PHE D 1 215 ? 30.881 -32.503 27.421 1.00 57.91 188 PHE D O 1
ATOM 6702 N N . LEU D 1 216 ? 32.575 -32.019 28.812 1.00 31.65 189 LEU D N 1
ATOM 6703 C CA . LEU D 1 216 ? 33.088 -33.374 28.760 1.00 34.54 189 LEU D CA 1
ATOM 6704 C C . LEU D 1 216 ? 32.203 -34.302 29.592 1.00 38.52 189 LEU D C 1
ATOM 6705 O O . LEU D 1 216 ? 31.602 -33.879 30.585 1.00 34.83 189 LEU D O 1
ATOM 6710 N N . PRO D 1 217 ? 32.097 -35.570 29.202 1.00 40.33 190 PRO D N 1
ATOM 6711 C CA . PRO D 1 217 ? 31.414 -36.541 30.060 1.00 37.40 190 PRO D CA 1
ATOM 6712 C C . PRO D 1 217 ? 32.129 -36.662 31.396 1.00 38.91 190 PRO D C 1
ATOM 6713 O O . PRO D 1 217 ? 33.299 -36.303 31.536 1.00 46.89 190 PRO D O 1
ATOM 6717 N N . THR D 1 218 ? 31.401 -37.185 32.387 1.00 50.40 191 THR D N 1
ATOM 6718 C CA . THR D 1 218 ? 31.878 -37.134 33.768 1.00 50.46 191 THR D CA 1
ATOM 6719 C C . THR D 1 218 ? 33.231 -37.824 33.929 1.00 39.45 191 THR D C 1
ATOM 6720 O O . THR D 1 218 ? 34.103 -37.331 34.656 1.00 37.93 191 THR D O 1
ATOM 6724 N N . GLU D 1 219 ? 33.439 -38.950 33.245 1.00 39.81 192 GLU D N 1
ATOM 6725 C CA . GLU D 1 219 ? 34.685 -39.693 33.407 1.00 40.84 192 GLU D CA 1
ATOM 6726 C C . GLU D 1 219 ? 35.887 -38.970 32.805 1.00 34.58 192 GLU D C 1
ATOM 6727 O O . GLU D 1 219 ? 37.026 -39.281 33.171 1.00 54.11 192 GLU D O 1
ATOM 6733 N N . LEU D 1 220 ? 35.664 -38.020 31.899 1.00 30.77 193 LEU D N 1
ATOM 6734 C CA . LEU D 1 220 ? 36.739 -37.315 31.214 1.00 32.14 193 LEU D CA 1
ATOM 6735 C C . LEU D 1 220 ? 36.930 -35.888 31.712 1.00 37.72 193 LEU D C 1
ATOM 6736 O O . LEU D 1 220 ? 37.873 -35.216 31.276 1.00 27.30 193 LEU D O 1
ATOM 6741 N N . ARG D 1 221 ? 36.065 -35.417 32.613 1.00 28.73 194 ARG D N 1
ATOM 6742 C CA . ARG D 1 221 ? 36.127 -34.031 33.066 1.00 28.52 194 ARG D CA 1
ATOM 6743 C C . ARG D 1 221 ? 37.421 -33.742 33.821 1.00 43.09 194 ARG D C 1
ATOM 6744 O O . ARG D 1 221 ? 38.125 -32.771 33.517 1.00 41.61 194 ARG D O 1
ATOM 6752 N N . ASP D 1 222 ? 37.747 -34.565 34.817 1.00 39.12 195 ASP D N 1
ATOM 6753 C CA . ASP D 1 222 ? 38.920 -34.277 35.637 1.00 37.32 195 ASP D CA 1
ATOM 6754 C C . ASP D 1 222 ? 40.165 -34.910 35.021 1.00 35.93 195 ASP D C 1
ATOM 6755 O O . ASP D 1 222 ? 40.121 -36.078 34.614 1.00 37.82 195 ASP D O 1
ATOM 6760 N N . PRO D 1 223 ? 41.275 -34.180 34.920 1.00 44.20 196 PRO D N 1
ATOM 6761 C CA . PRO D 1 223 ? 42.525 -34.807 34.480 1.00 28.13 196 PRO D CA 1
ATOM 6762 C C . PRO D 1 223 ? 43.024 -35.796 35.514 1.00 26.10 196 PRO D C 1
ATOM 6763 O O . PRO D 1 223 ? 42.824 -35.627 36.718 1.00 38.10 196 PRO D O 1
ATOM 6767 N N . GLU D 1 224 ? 43.663 -36.855 35.028 1.00 32.59 197 GLU D N 1
ATOM 6768 C CA . GLU D 1 224 ? 44.339 -37.791 35.910 1.00 25.42 197 GLU D CA 1
ATOM 6769 C C . GLU D 1 224 ? 45.824 -37.504 36.036 1.00 36.84 197 GLU D C 1
ATOM 6770 O O . GLU D 1 224 ? 46.464 -38.060 36.932 1.00 31.22 197 GLU D O 1
ATOM 6776 N N . LEU D 1 225 ? 46.382 -36.664 35.162 1.00 30.89 198 LEU D N 1
ATOM 6777 C CA . LEU D 1 225 ? 47.802 -36.324 35.190 1.00 19.42 198 LEU D CA 1
ATOM 6778 C C . LEU D 1 225 ? 47.962 -34.861 34.809 1.00 20.07 198 LEU D C 1
ATOM 6779 O O . LEU D 1 225 ? 47.516 -34.450 33.733 1.00 23.72 198 LEU D O 1
ATOM 6784 N N . LEU D 1 226 ? 48.589 -34.079 35.687 1.00 26.28 199 LEU D N 1
ATOM 6785 C CA . LEU D 1 226 ? 48.913 -32.683 35.419 1.00 19.88 199 LEU D CA 1
ATOM 6786 C C . LEU D 1 226 ? 50.423 -32.532 35.311 1.00 22.55 199 LEU D C 1
ATOM 6787 O O . LEU D 1 226 ? 51.160 -32.947 36.214 1.00 20.43 199 LEU D O 1
ATOM 6792 N N . ILE D 1 227 ? 50.876 -31.933 34.212 1.00 21.13 200 ILE D N 1
ATOM 6793 C CA . ILE D 1 227 ? 52.294 -31.772 33.910 1.00 25.28 200 ILE D CA 1
ATOM 6794 C C . ILE D 1 227 ? 52.618 -30.285 33.914 1.00 25.12 200 ILE D C 1
ATOM 6795 O O . ILE D 1 227 ? 51.926 -29.491 33.265 1.00 20.80 200 ILE D O 1
ATOM 6800 N N . ARG D 1 228 ? 53.668 -29.910 34.640 1.00 23.53 201 ARG D N 1
ATOM 6801 C CA . ARG D 1 228 ? 54.177 -28.544 34.649 1.00 19.96 201 ARG D CA 1
ATOM 6802 C C . ARG D 1 228 ? 55.607 -28.551 34.132 1.00 27.74 201 ARG D C 1
ATOM 6803 O O . ARG D 1 228 ? 56.438 -29.331 34.613 1.00 27.84 201 ARG D O 1
ATOM 6811 N N . THR D 1 229 ? 55.895 -27.689 33.158 1.00 24.69 202 THR D N 1
ATOM 6812 C CA . THR D 1 229 ? 57.223 -27.642 32.568 1.00 27.76 202 THR D CA 1
ATOM 6813 C C . THR D 1 229 ? 58.063 -26.555 33.230 1.00 23.56 202 THR D C 1
ATOM 6814 O O . THR D 1 229 ? 57.632 -25.879 34.167 1.00 40.62 202 THR D O 1
ATOM 6818 N N . SER D 1 230 ? 59.289 -26.391 32.733 1.00 35.35 203 SER D N 1
ATOM 6819 C CA . SER D 1 230 ? 60.148 -25.260 33.085 1.00 39.90 203 SER D CA 1
ATOM 6820 C C . SER D 1 230 ? 60.490 -25.226 34.576 1.00 28.33 203 SER D C 1
ATOM 6821 O O . SER D 1 230 ? 60.697 -24.156 35.149 1.00 47.52 203 SER D O 1
ATOM 6824 N N . GLY D 1 231 ? 60.547 -26.387 35.223 1.00 33.48 204 GLY D N 1
ATOM 6825 C CA . GLY D 1 231 ? 61.051 -26.461 36.585 1.00 19.06 204 GLY D CA 1
ATOM 6826 C C . GLY D 1 231 ? 60.154 -25.913 37.683 1.00 25.68 204 GLY D C 1
ATOM 6827 O O . GLY D 1 231 ? 60.370 -26.212 38.860 1.00 28.71 204 GLY D O 1
ATOM 6828 N N . GLU D 1 232 ? 59.150 -25.115 37.324 1.00 25.85 205 GLU D N 1
ATOM 6829 C CA . GLU D 1 232 ? 58.263 -24.531 38.321 1.00 23.05 205 GLU D CA 1
ATOM 6830 C C . GLU D 1 232 ? 57.379 -25.600 38.963 1.00 31.81 205 GLU D C 1
ATOM 6831 O O . GLU D 1 232 ? 56.934 -26.544 38.303 1.00 31.94 205 GLU D O 1
ATOM 6837 N N . GLU D 1 233 ? 57.129 -25.454 40.264 1.00 26.10 206 GLU D N 1
ATOM 6838 C CA . GLU D 1 233 ? 56.291 -26.384 41.026 1.00 28.73 206 GLU D CA 1
ATOM 6839 C C . GLU D 1 233 ? 55.132 -25.601 41.632 1.00 23.25 206 GLU D C 1
ATOM 6840 O O . GLU D 1 233 ? 55.115 -25.332 42.836 1.00 19.75 206 GLU D O 1
ATOM 6846 N N . ARG D 1 234 ? 54.160 -25.242 40.790 1.00 21.30 207 ARG D N 1
ATOM 6847 C CA . ARG D 1 234 ? 52.959 -24.558 41.255 1.00 29.42 207 ARG D CA 1
ATOM 6848 C C . ARG D 1 234 ? 51.839 -24.751 40.241 1.00 23.79 207 ARG D C 1
ATOM 6849 O O . ARG D 1 234 ? 52.078 -25.000 39.055 1.00 28.78 207 ARG D O 1
ATOM 6857 N N . ILE D 1 235 ? 50.606 -24.625 40.738 1.00 36.34 208 ILE D N 1
ATOM 6858 C CA . ILE D 1 235 ? 49.410 -24.796 39.917 1.00 28.74 208 ILE D CA 1
ATOM 6859 C C . ILE D 1 235 ? 49.153 -23.564 39.058 1.00 28.67 208 ILE D C 1
ATOM 6860 O O . ILE D 1 235 ? 48.732 -23.681 37.903 1.00 36.07 208 ILE D O 1
ATOM 6865 N N . SER D 1 236 ? 49.374 -22.373 39.604 1.00 30.58 209 SER D N 1
ATOM 6866 C CA . SER D 1 236 ? 49.142 -21.134 38.866 1.00 31.24 209 SER D CA 1
ATOM 6867 C C . SER D 1 236 ? 47.740 -21.103 38.250 1.00 26.47 209 SER D C 1
ATOM 6868 O O . SER D 1 236 ? 47.566 -20.918 37.044 1.00 23.34 209 SER D O 1
ATOM 6871 N N . ASN D 1 237 ? 46.729 -21.309 39.100 1.00 25.03 210 ASN D N 1
ATOM 6872 C CA . ASN D 1 237 ? 45.331 -21.001 38.777 1.00 31.26 210 ASN D CA 1
ATOM 6873 C C . ASN D 1 237 ? 44.855 -21.753 37.528 1.00 27.57 210 ASN D C 1
ATOM 6874 O O . ASN D 1 237 ? 44.427 -21.155 36.540 1.00 24.27 210 ASN D O 1
ATOM 6879 N N . PHE D 1 238 ? 44.906 -23.084 37.592 1.00 19.16 211 PHE D N 1
ATOM 6880 C CA . PHE D 1 238 ? 44.627 -23.911 36.419 1.00 18.08 211 PHE D CA 1
ATOM 6881 C C . PHE D 1 238 ? 43.838 -25.143 36.845 1.00 19.67 211 PHE D C 1
ATOM 6882 O O . PHE D 1 238 ? 44.371 -26.005 37.550 1.00 17.02 211 PHE D O 1
ATOM 6890 N N . LEU D 1 239 ? 42.577 -25.231 36.416 1.00 16.12 212 LEU D N 1
ATOM 6891 C CA . LEU D 1 239 ? 41.734 -26.398 36.694 1.00 20.59 212 LEU D CA 1
ATOM 6892 C C . LEU D 1 239 ? 41.687 -26.718 38.186 1.00 27.92 212 LEU D C 1
ATOM 6893 O O . LEU D 1 239 ? 41.805 -27.875 38.593 1.00 24.90 212 LEU D O 1
ATOM 6898 N N . LEU D 1 240 ? 41.507 -25.682 39.011 1.00 24.33 213 LEU D N 1
ATOM 6899 C CA . LEU D 1 240 ? 41.648 -25.853 40.457 1.00 24.77 213 LEU D CA 1
ATOM 6900 C C . LEU D 1 240 ? 40.675 -26.899 40.992 1.00 21.31 213 LEU D C 1
ATOM 6901 O O . LEU D 1 240 ? 41.054 -27.768 41.786 1.00 17.29 213 LEU D O 1
ATOM 6906 N N . TRP D 1 241 ? 39.410 -26.824 40.574 1.00 21.13 214 TRP D N 1
ATOM 6907 C CA . TRP D 1 241 ? 38.435 -27.821 41.005 1.00 18.33 214 TRP D CA 1
ATOM 6908 C C . TRP D 1 241 ? 38.795 -29.201 40.475 1.00 26.85 214 TRP D C 1
ATOM 6909 O O . TRP D 1 241 ? 38.784 -30.186 41.223 1.00 23.84 214 TRP D O 1
ATOM 6920 N N . GLN D 1 242 ? 39.125 -29.287 39.187 1.00 25.56 215 GLN D N 1
ATOM 6921 C CA . GLN D 1 242 ? 39.319 -30.570 38.526 1.00 18.63 215 GLN D CA 1
ATOM 6922 C C . GLN D 1 242 ? 40.597 -31.280 38.942 1.00 27.13 215 GLN D C 1
ATOM 6923 O O . GLN D 1 242 ? 40.684 -32.502 38.779 1.00 26.66 215 GLN D O 1
ATOM 6929 N N . ILE D 1 243 ? 41.546 -30.606 39.528 1.00 18.76 216 ILE D N 1
ATOM 6930 C CA . ILE D 1 243 ? 42.818 -31.218 39.778 1.00 21.20 216 ILE D CA 1
ATOM 6931 C C . ILE D 1 243 ? 42.920 -31.753 41.152 1.00 22.39 216 ILE D C 1
ATOM 6932 O O . ILE D 1 243 ? 43.950 -32.002 41.623 1.00 33.70 216 ILE D O 1
ATOM 6937 N N . ALA D 1 244 ? 41.801 -31.961 41.775 1.00 33.63 217 ALA D N 1
ATOM 6938 C CA . ALA D 1 244 ? 41.715 -32.342 43.132 1.00 24.75 217 ALA D CA 1
ATOM 6939 C C . ALA D 1 244 ? 42.388 -33.630 43.434 1.00 27.16 217 ALA D C 1
ATOM 6940 O O . ALA D 1 244 ? 42.882 -33.797 44.463 1.00 29.31 217 ALA D O 1
ATOM 6942 N N . TYR D 1 245 ? 42.300 -34.578 42.542 1.00 36.61 218 TYR D N 1
ATOM 6943 C CA . TYR D 1 245 ? 42.967 -35.833 42.693 1.00 25.71 218 TYR D CA 1
ATOM 6944 C C . TYR D 1 245 ? 43.967 -36.198 41.649 1.00 37.43 218 TYR D C 1
ATOM 6945 O O . TYR D 1 245 ? 44.377 -37.294 41.618 1.00 40.47 218 TYR D O 1
ATOM 6954 N N . SER D 1 246 ? 44.356 -35.279 40.799 1.00 27.74 219 SER D N 1
ATOM 6955 C CA . SER D 1 246 ? 45.348 -35.552 39.794 1.00 39.88 219 SER D CA 1
ATOM 6956 C C . SER D 1 246 ? 46.739 -35.833 40.267 1.00 44.48 219 SER D C 1
ATOM 6957 O O . SER D 1 246 ? 47.197 -35.307 41.205 1.00 65.51 219 SER D O 1
ATOM 6959 N N . GLU D 1 247 ? 47.390 -36.701 39.560 1.00 55.39 220 GLU D N 1
ATOM 6960 C CA . GLU D 1 247 ? 48.762 -36.902 39.690 1.00 19.72 220 GLU D CA 1
ATOM 6961 C C . GLU D 1 247 ? 49.472 -35.747 39.107 1.00 21.34 220 GLU D C 1
ATOM 6962 O O . GLU D 1 247 ? 49.093 -35.239 38.129 1.00 26.80 220 GLU D O 1
ATOM 6968 N N . LEU D 1 248 ? 50.509 -35.329 39.781 1.00 21.56 221 LEU D N 1
ATOM 6969 C CA . LEU D 1 248 ? 51.291 -34.190 39.441 1.00 20.51 221 LEU D CA 1
ATOM 6970 C C . LEU D 1 248 ? 52.641 -34.598 39.028 1.00 15.83 221 LEU D C 1
ATOM 6971 O O . LEU D 1 248 ? 53.261 -35.335 39.665 1.00 25.84 221 LEU D O 1
ATOM 6976 N N . PHE D 1 249 ? 53.052 -34.139 37.888 1.00 21.52 222 PHE D N 1
ATOM 6977 C CA . PHE D 1 249 ? 54.360 -34.377 37.390 1.00 22.82 222 PHE D CA 1
ATOM 6978 C C . PHE D 1 249 ? 55.039 -33.072 37.051 1.00 23.27 222 PHE D C 1
ATOM 6979 O O . PHE D 1 249 ? 54.488 -32.247 36.409 1.00 20.92 222 PHE D O 1
ATOM 6987 N N . PHE D 1 250 ? 56.271 -32.945 37.501 1.00 25.80 223 PHE D N 1
ATOM 6988 C CA . PHE D 1 250 ? 57.107 -31.796 37.264 1.00 17.25 223 PHE D CA 1
ATOM 6989 C C . PHE D 1 250 ? 58.416 -32.117 36.571 1.00 27.74 223 PHE D C 1
ATOM 6990 O O . PHE D 1 250 ? 59.184 -32.878 37.043 1.00 25.33 223 PHE D O 1
ATOM 6998 N N . THR D 1 251 ? 58.668 -31.450 35.461 1.00 22.00 224 THR D N 1
ATOM 6999 C CA . THR D 1 251 ? 59.900 -31.609 34.701 1.00 16.32 224 THR D CA 1
ATOM 7000 C C . THR D 1 251 ? 60.578 -30.256 34.539 1.00 26.64 224 THR D C 1
ATOM 7001 O O . THR D 1 251 ? 59.908 -29.226 34.404 1.00 39.60 224 THR D O 1
ATOM 7005 N N . LYS D 1 252 ? 61.912 -30.260 34.560 1.00 27.32 225 LYS D N 1
ATOM 7006 C CA . LYS D 1 252 ? 62.666 -29.034 34.335 1.00 23.73 225 LYS D CA 1
ATOM 7007 C C . LYS D 1 252 ? 62.700 -28.628 32.871 1.00 23.02 225 LYS D C 1
ATOM 7008 O O . LYS D 1 252 ? 63.123 -27.507 32.565 1.00 29.09 225 LYS D O 1
ATOM 7014 N N . ALA D 1 253 ? 62.256 -29.502 31.970 1.00 19.84 226 ALA D N 1
ATOM 7015 C CA . ALA D 1 253 ? 62.336 -29.228 30.543 1.00 23.71 226 ALA D CA 1
ATOM 7016 C C . ALA D 1 253 ? 61.485 -28.024 30.171 1.00 27.43 226 ALA D C 1
ATOM 7017 O O . ALA D 1 253 ? 60.334 -27.901 30.597 1.00 28.58 226 ALA D O 1
ATOM 7019 N N . LEU D 1 254 ? 62.058 -27.128 29.377 1.00 31.29 227 LEU D N 1
ATOM 7020 C CA . LEU D 1 254 ? 61.283 -26.021 28.844 1.00 26.84 227 LEU D CA 1
ATOM 7021 C C . LEU D 1 254 ? 60.331 -26.533 27.769 1.00 28.25 227 LEU D C 1
ATOM 7022 O O . LEU D 1 254 ? 60.614 -27.516 27.078 1.00 34.52 227 LEU D O 1
ATOM 7027 N N . TRP D 1 255 ? 59.185 -25.868 27.642 1.00 28.50 228 TRP D N 1
ATOM 7028 C CA . TRP D 1 255 ? 58.139 -26.362 26.750 1.00 29.53 228 TRP D CA 1
ATOM 7029 C C . TRP D 1 255 ? 58.596 -26.605 25.311 1.00 29.55 228 TRP D C 1
ATOM 7030 O O . TRP D 1 255 ? 58.211 -27.643 24.747 1.00 31.90 228 TRP D O 1
ATOM 7041 N N . PRO D 1 256 ? 59.383 -25.737 24.661 1.00 41.71 229 PRO D N 1
ATOM 7042 C CA . PRO D 1 256 ? 59.845 -26.070 23.301 1.00 30.13 229 PRO D CA 1
ATOM 7043 C C . PRO D 1 256 ? 60.691 -27.333 23.240 1.00 30.00 229 PRO D C 1
ATOM 7044 O O . PRO D 1 256 ? 60.782 -27.948 22.171 1.00 38.09 229 PRO D O 1
ATOM 7048 N N . ASP D 1 257 ? 61.300 -27.747 24.349 1.00 38.40 230 ASP D N 1
ATOM 7049 C CA . ASP D 1 257 ? 62.047 -28.996 24.412 1.00 29.67 230 ASP D CA 1
ATOM 7050 C C . ASP D 1 257 ? 61.203 -30.172 24.892 1.00 31.42 230 ASP D C 1
ATOM 7051 O O . ASP D 1 257 ? 61.705 -31.301 24.922 1.00 35.93 230 ASP D O 1
ATOM 7056 N N . PHE D 1 258 ? 59.948 -29.940 25.273 1.00 31.50 231 PHE D N 1
ATOM 7057 C CA . PHE D 1 258 ? 59.061 -31.024 25.682 1.00 35.15 231 PHE D CA 1
ATOM 7058 C C . PHE D 1 258 ? 58.775 -31.932 24.491 1.00 27.12 231 PHE D C 1
ATOM 7059 O O . PHE D 1 258 ? 58.222 -31.484 23.482 1.00 36.49 231 PHE D O 1
ATOM 7067 N N . SER D 1 259 ? 59.146 -33.202 24.602 1.00 28.62 232 SER D N 1
ATOM 7068 C CA . SER D 1 259 ? 59.038 -34.152 23.499 1.00 32.77 232 SER D CA 1
ATOM 7069 C C . SER D 1 259 ? 58.064 -35.269 23.856 1.00 35.63 232 SER D C 1
ATOM 7070 O O . SER D 1 259 ? 57.538 -35.341 24.972 1.00 30.51 232 SER D O 1
ATOM 7073 N N . GLY D 1 260 ? 57.834 -36.155 22.883 1.00 30.17 233 GLY D N 1
ATOM 7074 C CA . GLY D 1 260 ? 57.029 -37.336 23.145 1.00 16.78 233 GLY D CA 1
ATOM 7075 C C . GLY D 1 260 ? 57.602 -38.194 24.250 1.00 28.01 233 GLY D C 1
ATOM 7076 O O . GLY D 1 260 ? 56.854 -38.801 25.022 1.00 29.94 233 GLY D O 1
ATOM 7077 N N . ASP D 1 261 ? 58.932 -38.248 24.354 1.00 29.23 234 ASP D N 1
ATOM 7078 C CA . ASP D 1 261 ? 59.557 -38.998 25.435 1.00 40.18 234 ASP D CA 1
ATOM 7079 C C . ASP D 1 261 ? 59.318 -38.327 26.782 1.00 27.46 234 ASP D C 1
ATOM 7080 O O . ASP D 1 261 ? 59.104 -39.009 27.789 1.00 36.51 234 ASP D O 1
ATOM 7085 N N . THR D 1 262 ? 59.339 -36.994 26.819 1.00 34.89 235 THR D N 1
ATOM 7086 C CA . THR D 1 262 ? 59.013 -36.301 28.061 1.00 21.40 235 THR D CA 1
ATOM 7087 C C . THR D 1 262 ? 57.572 -36.568 28.468 1.00 21.64 235 THR D C 1
ATOM 7088 O O . THR D 1 262 ? 57.269 -36.705 29.660 1.00 23.37 235 THR D O 1
ATOM 7092 N N . LEU D 1 263 ? 56.668 -36.641 27.490 1.00 18.79 236 LEU D N 1
ATOM 7093 C CA . LEU D 1 263 ? 55.294 -37.015 27.798 1.00 24.04 236 LEU D CA 1
ATOM 7094 C C . LEU D 1 263 ? 55.227 -38.439 28.319 1.00 27.42 236 LEU D C 1
ATOM 7095 O O . LEU D 1 263 ? 54.405 -38.747 29.191 1.00 34.12 236 LEU D O 1
ATOM 7100 N N . GLU D 1 264 ? 56.104 -39.310 27.818 1.00 25.47 237 GLU D N 1
ATOM 7101 C CA . GLU D 1 264 ? 56.068 -40.715 28.202 1.00 23.52 237 GLU D CA 1
ATOM 7102 C C . GLU D 1 264 ? 56.653 -40.939 29.593 1.00 31.59 237 GLU D C 1
ATOM 7103 O O . GLU D 1 264 ? 56.153 -41.785 30.344 1.00 27.61 237 GLU D O 1
ATOM 7109 N N . THR D 1 265 ? 57.703 -40.202 29.969 1.00 23.80 238 THR D N 1
ATOM 7110 C CA . THR D 1 265 ? 58.182 -40.323 31.342 1.00 33.83 238 THR D CA 1
ATOM 7111 C C . THR D 1 265 ? 57.142 -39.804 32.324 1.00 32.04 238 THR D C 1
ATOM 7112 O O . THR D 1 265 ? 57.006 -40.337 33.432 1.00 40.21 238 THR D O 1
ATOM 7116 N N . ALA D 1 266 ? 56.403 -38.763 31.935 1.00 34.68 239 ALA D N 1
ATOM 7117 C CA . ALA D 1 266 ? 55.319 -38.268 32.777 1.00 26.36 239 ALA D CA 1
ATOM 7118 C C . ALA D 1 266 ? 54.243 -39.329 32.942 1.00 31.63 239 ALA D C 1
ATOM 7119 O O . ALA D 1 266 ? 53.766 -39.584 34.055 1.00 31.14 239 ALA D O 1
ATOM 7121 N N . ILE D 1 267 ? 53.847 -39.961 31.834 1.00 31.24 240 ILE D N 1
ATOM 7122 C CA . ILE D 1 267 ? 52.874 -41.045 31.903 1.00 36.35 240 ILE D CA 1
ATOM 7123 C C . ILE D 1 267 ? 53.450 -42.224 32.678 1.00 32.34 240 ILE D C 1
ATOM 7124 O O . ILE D 1 267 ? 52.735 -42.904 33.425 1.00 29.06 240 ILE D O 1
ATOM 7129 N N . ALA D 1 268 ? 54.755 -42.473 32.528 1.00 29.73 241 ALA D N 1
ATOM 7130 C CA . ALA D 1 268 ? 55.402 -43.541 33.284 1.00 23.21 241 ALA D CA 1
ATOM 7131 C C . ALA D 1 268 ? 55.270 -43.306 34.779 1.00 30.98 241 ALA D C 1
ATOM 7132 O O . ALA D 1 268 ? 55.044 -44.247 35.548 1.00 51.14 241 ALA D O 1
ATOM 7134 N N . SER D 1 269 ? 55.401 -42.052 35.209 1.00 40.54 242 SER D N 1
ATOM 7135 C CA . SER D 1 269 ? 55.212 -41.730 36.615 1.00 42.96 242 SER D CA 1
ATOM 7136 C C . SER D 1 269 ? 53.763 -41.940 37.031 1.00 37.44 242 SER D C 1
ATOM 7137 O O . SER D 1 269 ? 53.497 -42.479 38.111 1.00 25.19 242 SER D O 1
ATOM 7140 N N . PHE D 1 270 ? 52.816 -41.539 36.179 1.00 37.44 243 PHE D N 1
ATOM 7141 C CA . PHE D 1 270 ? 51.409 -41.804 36.469 1.00 35.42 243 PHE D CA 1
ATOM 7142 C C . PHE D 1 270 ? 51.147 -43.290 36.648 1.00 36.80 243 PHE D C 1
ATOM 7143 O O . PHE D 1 270 ? 50.260 -43.680 37.417 1.00 41.58 243 PHE D O 1
ATOM 7151 N N . GLN D 1 271 ? 51.905 -44.131 35.950 1.00 34.69 244 GLN D N 1
ATOM 7152 C CA . GLN D 1 271 ? 51.776 -45.573 36.090 1.00 39.89 244 GLN D CA 1
ATOM 7153 C C . GLN D 1 271 ? 52.422 -46.044 37.389 1.00 41.63 244 GLN D C 1
ATOM 7154 O O . GLN D 1 271 ? 52.766 -47.221 37.522 1.00 50.38 244 GLN D O 1
ATOM 7160 N N . ASN D 1 272 ? 52.574 -45.128 38.351 1.00 58.40 245 ASN D N 1
ATOM 7161 C CA . ASN D 1 272 ? 53.243 -45.395 39.626 1.00 38.68 245 ASN D CA 1
ATOM 7162 C C . ASN D 1 272 ? 54.610 -46.036 39.404 1.00 58.28 245 ASN D C 1
ATOM 7163 O O . ASN D 1 272 ? 55.000 -46.976 40.099 1.00 89.53 245 ASN D O 1
ATOM 7168 N N . ARG D 1 273 ? 55.339 -45.516 38.418 1.00 60.06 246 ARG D N 1
ATOM 7169 C CA . ARG D 1 273 ? 56.672 -46.000 38.050 1.00 88.81 246 ARG D CA 1
ATOM 7170 C C . ARG D 1 273 ? 56.620 -47.476 37.685 1.00 71.20 246 ARG D C 1
ATOM 7171 O O . ARG D 1 273 ? 55.603 -47.953 37.184 1.00 51.82 246 ARG D O 1
ATOM 7179 N N . TYR E 1 39 ? 3.982 -79.165 10.645 1.00 72.23 12 TYR E N 1
ATOM 7180 C CA . TYR E 1 39 ? 2.893 -78.342 10.130 1.00 83.95 12 TYR E CA 1
ATOM 7181 C C . TYR E 1 39 ? 3.282 -77.692 8.801 1.00 65.43 12 TYR E C 1
ATOM 7182 O O . TYR E 1 39 ? 4.099 -76.772 8.771 1.00 64.09 12 TYR E O 1
ATOM 7184 N N . ALA E 1 40 ? 2.696 -78.175 7.709 1.00 71.24 13 ALA E N 1
ATOM 7185 C CA . ALA E 1 40 ? 2.994 -77.697 6.366 1.00 59.46 13 ALA E CA 1
ATOM 7186 C C . ALA E 1 40 ? 1.787 -76.979 5.771 1.00 58.20 13 ALA E C 1
ATOM 7187 O O . ALA E 1 40 ? 0.661 -77.075 6.269 1.00 46.22 13 ALA E O 1
ATOM 7189 N N . PHE E 1 41 ? 2.040 -76.267 4.673 1.00 43.02 14 PHE E N 1
ATOM 7190 C CA . PHE E 1 41 ? 1.026 -75.413 4.066 1.00 43.93 14 PHE E CA 1
ATOM 7191 C C . PHE E 1 41 ? -0.089 -76.244 3.437 1.00 63.53 14 PHE E C 1
ATOM 7192 O O . PHE E 1 41 ? 0.170 -77.179 2.672 1.00 59.48 14 PHE E O 1
ATOM 7200 N N . ASP E 1 42 ? -1.335 -75.886 3.753 1.00 49.93 15 ASP E N 1
ATOM 7201 C CA . ASP E 1 42 ? -2.521 -76.573 3.250 1.00 49.77 15 ASP E CA 1
ATOM 7202 C C . ASP E 1 42 ? -3.233 -75.654 2.262 1.00 56.14 15 ASP E C 1
ATOM 7203 O O . ASP E 1 42 ? -3.865 -74.671 2.666 1.00 41.92 15 ASP E O 1
ATOM 7208 N N . LYS E 1 43 ? -3.127 -75.989 0.969 1.00 51.71 16 LYS E N 1
ATOM 7209 C CA . LYS E 1 43 ? -3.801 -75.227 -0.079 1.00 40.29 16 LYS E CA 1
ATOM 7210 C C . LYS E 1 43 ? -5.279 -75.032 0.234 1.00 42.29 16 LYS E C 1
ATOM 7211 O O . LYS E 1 43 ? -5.842 -73.960 -0.015 1.00 39.94 16 LYS E O 1
ATOM 7217 N N . GLU E 1 44 ? -5.924 -76.059 0.778 1.00 36.57 17 GLU E N 1
ATOM 7218 C CA . GLU E 1 44 ? -7.342 -75.986 1.098 1.00 46.68 17 GLU E CA 1
ATOM 7219 C C . GLU E 1 44 ? -7.609 -75.343 2.450 1.00 49.65 17 GLU E C 1
ATOM 7220 O O . GLU E 1 44 ? -8.777 -75.184 2.822 1.00 74.24 17 GLU E O 1
ATOM 7226 N N . GLY E 1 45 ? -6.570 -74.970 3.188 1.00 39.13 18 GLY E N 1
ATOM 7227 C CA . GLY E 1 45 ? -6.736 -74.429 4.516 1.00 44.85 18 GLY E CA 1
ATOM 7228 C C . GLY E 1 45 ? -7.050 -72.946 4.504 1.00 51.37 18 GLY E C 1
ATOM 7229 O O . GLY E 1 45 ? -7.389 -72.348 3.482 1.00 55.39 18 GLY E O 1
ATOM 7230 N N . GLN E 1 46 ? -6.929 -72.348 5.684 1.00 52.20 19 GLN E N 1
ATOM 7231 C CA . GLN E 1 46 ? -7.196 -70.926 5.830 1.00 52.90 19 GLN E CA 1
ATOM 7232 C C . GLN E 1 46 ? -6.063 -70.117 5.210 1.00 41.97 19 GLN E C 1
ATOM 7233 O O . GLN E 1 46 ? -4.884 -70.403 5.437 1.00 46.13 19 GLN E O 1
ATOM 7239 N N . ILE E 1 47 ? -6.423 -69.114 4.417 1.00 34.04 20 ILE E N 1
ATOM 7240 C CA . ILE E 1 47 ? -5.470 -68.235 3.751 1.00 43.48 20 ILE E CA 1
ATOM 7241 C C . ILE E 1 47 ? -5.710 -66.821 4.262 1.00 39.66 20 ILE E C 1
ATOM 7242 O O . ILE E 1 47 ? -6.860 -66.376 4.298 1.00 35.46 20 ILE E O 1
ATOM 7247 N N . PRO E 1 48 ? -4.675 -66.093 4.687 1.00 39.90 21 PRO E N 1
ATOM 7248 C CA . PRO E 1 48 ? -4.871 -64.696 5.111 1.00 43.16 21 PRO E CA 1
ATOM 7249 C C . PRO E 1 48 ? -5.376 -63.845 3.958 1.00 44.84 21 PRO E C 1
ATOM 7250 O O . PRO E 1 48 ? -4.716 -63.714 2.925 1.00 55.64 21 PRO E O 1
ATOM 7254 N N . GLN E 1 49 ? -6.558 -63.254 4.146 1.00 45.65 22 GLN E N 1
ATOM 7255 C CA . GLN E 1 49 ? -7.156 -62.455 3.085 1.00 36.24 22 GLN E CA 1
ATOM 7256 C C . GLN E 1 49 ? -6.364 -61.187 2.796 1.00 42.10 22 GLN E C 1
ATOM 7257 O O . GLN E 1 49 ? -6.433 -60.672 1.675 1.00 34.15 22 GLN E O 1
ATOM 7263 N N . HIS E 1 50 ? -5.601 -60.688 3.766 1.00 33.81 23 HIS E N 1
ATOM 7264 C CA . HIS E 1 50 ? -4.734 -59.532 3.569 1.00 26.08 23 HIS E CA 1
ATOM 7265 C C . HIS E 1 50 ? -3.363 -59.863 4.137 1.00 32.05 23 HIS E C 1
ATOM 7266 O O . HIS E 1 50 ? -3.233 -60.133 5.336 1.00 31.41 23 HIS E O 1
ATOM 7273 N N . ILE E 1 51 ? -2.346 -59.848 3.279 1.00 32.15 24 ILE E N 1
ATOM 7274 C CA . ILE E 1 51 ? -0.971 -60.152 3.665 1.00 34.82 24 ILE E CA 1
ATOM 7275 C C . ILE E 1 51 ? -0.126 -58.917 3.401 1.00 27.46 24 ILE E C 1
ATOM 7276 O O . ILE E 1 51 ? -0.084 -58.417 2.270 1.00 36.76 24 ILE E O 1
ATOM 7281 N N . ALA E 1 52 ? 0.548 -58.428 4.436 1.00 30.57 25 ALA E N 1
ATOM 7282 C CA . ALA E 1 52 ? 1.462 -57.304 4.315 1.00 28.16 25 ALA E CA 1
ATOM 7283 C C . ALA E 1 52 ? 2.890 -57.821 4.418 1.00 33.95 25 ALA E C 1
ATOM 7284 O O . ALA E 1 52 ? 3.193 -58.648 5.283 1.00 30.89 25 ALA E O 1
ATOM 7286 N N . ILE E 1 53 ? 3.758 -57.355 3.522 1.00 37.60 26 ILE E N 1
ATOM 7287 C CA . ILE E 1 53 ? 5.156 -57.769 3.502 1.00 37.61 26 ILE E CA 1
ATOM 7288 C C . ILE E 1 53 ? 6.035 -56.530 3.521 1.00 33.10 26 ILE E C 1
ATOM 7289 O O . ILE E 1 53 ? 5.847 -55.617 2.710 1.00 38.62 26 ILE E O 1
ATOM 7294 N N . ILE E 1 54 ? 6.994 -56.501 4.440 1.00 31.66 27 ILE E N 1
ATOM 7295 C CA . ILE E 1 54 ? 8.023 -55.470 4.453 1.00 49.10 27 ILE E CA 1
ATOM 7296 C C . ILE E 1 54 ? 9.201 -56.004 3.650 1.00 47.21 27 ILE E C 1
ATOM 7297 O O . ILE E 1 54 ? 9.919 -56.900 4.103 1.00 44.49 27 ILE E O 1
ATOM 7302 N N . MET E 1 55 ? 9.396 -55.462 2.453 1.00 59.23 28 MET E N 1
ATOM 7303 C CA . MET E 1 55 ? 10.463 -55.922 1.572 1.00 59.56 28 MET E CA 1
ATOM 7304 C C . MET E 1 55 ? 11.771 -55.269 1.998 1.00 58.62 28 MET E C 1
ATOM 7305 O O . MET E 1 55 ? 11.944 -54.053 1.859 1.00 48.92 28 MET E O 1
ATOM 7310 N N . ASP E 1 56 ? 12.691 -56.073 2.523 1.00 37.11 29 ASP E N 1
ATOM 7311 C CA . ASP E 1 56 ? 13.984 -55.576 2.959 1.00 66.87 29 ASP E CA 1
ATOM 7312 C C . ASP E 1 56 ? 15.054 -56.595 2.599 1.00 64.26 29 ASP E C 1
ATOM 7313 O O . ASP E 1 56 ? 14.800 -57.802 2.568 1.00 49.14 29 ASP E O 1
ATOM 7318 N N . GLY E 1 57 ? 16.251 -56.096 2.326 1.00 66.17 30 GLY E N 1
ATOM 7319 C CA . GLY E 1 57 ? 17.366 -56.938 1.972 1.00 67.83 30 GLY E CA 1
ATOM 7320 C C . GLY E 1 57 ? 17.689 -56.985 0.499 1.00 67.19 30 GLY E C 1
ATOM 7321 O O . GLY E 1 57 ? 18.165 -58.019 0.021 1.00 70.36 30 GLY E O 1
ATOM 7322 N N . ASN E 1 58 ? 17.430 -55.909 -0.241 1.00 53.97 31 ASN E N 1
ATOM 7323 C CA . ASN E 1 58 ? 17.798 -55.879 -1.649 1.00 57.10 31 ASN E CA 1
ATOM 7324 C C . ASN E 1 58 ? 19.269 -55.527 -1.817 1.00 82.59 31 ASN E C 1
ATOM 7325 O O . ASN E 1 58 ? 19.991 -56.186 -2.574 1.00 87.45 31 ASN E O 1
ATOM 7330 N N . GLY E 1 59 ? 19.728 -54.495 -1.105 1.00 90.49 32 GLY E N 1
ATOM 7331 C CA . GLY E 1 59 ? 21.128 -54.113 -1.188 1.00 80.17 32 GLY E CA 1
ATOM 7332 C C . GLY E 1 59 ? 22.068 -55.192 -0.685 1.00 67.83 32 GLY E C 1
ATOM 7333 O O . GLY E 1 59 ? 23.090 -55.475 -1.315 1.00 77.11 32 GLY E O 1
ATOM 7334 N N . ARG E 1 60 ? 21.740 -55.809 0.453 1.00 50.60 33 ARG E N 1
ATOM 7335 C CA . ARG E 1 60 ? 22.608 -56.851 0.995 1.00 66.97 33 ARG E CA 1
ATOM 7336 C C . ARG E 1 60 ? 22.638 -58.069 0.080 1.00 82.98 33 ARG E C 1
ATOM 7337 O O . ARG E 1 60 ? 23.678 -58.726 -0.060 1.00 82.75 33 ARG E O 1
ATOM 7345 N N . TRP E 1 61 ? 21.505 -58.386 -0.551 1.00 92.01 34 TRP E N 1
ATOM 7346 C CA . TRP E 1 61 ? 21.472 -59.478 -1.519 1.00 92.04 34 TRP E CA 1
ATOM 7347 C C . TRP E 1 61 ? 22.420 -59.202 -2.678 1.00 78.86 34 TRP E C 1
ATOM 7348 O O . TRP E 1 61 ? 23.174 -60.084 -3.107 1.00 54.71 34 TRP E O 1
ATOM 7359 N N . ALA E 1 62 ? 22.400 -57.970 -3.192 1.00 62.88 35 ALA E N 1
ATOM 7360 C CA . ALA E 1 62 ? 23.256 -57.615 -4.317 1.00 86.03 35 ALA E CA 1
ATOM 7361 C C . ALA E 1 62 ? 24.729 -57.635 -3.926 1.00 99.22 35 ALA E C 1
ATOM 7362 O O . ALA E 1 62 ? 25.580 -58.085 -4.703 1.00 104.56 35 ALA E O 1
ATOM 7364 N N . GLN E 1 63 ? 25.050 -57.151 -2.723 1.00 92.83 36 GLN E N 1
ATOM 7365 C CA . GLN E 1 63 ? 26.449 -57.054 -2.318 1.00 75.91 36 GLN E CA 1
ATOM 7366 C C . GLN E 1 63 ? 27.031 -58.424 -1.991 1.00 65.13 36 GLN E C 1
ATOM 7367 O O . GLN E 1 63 ? 28.215 -58.673 -2.246 1.00 88.51 36 GLN E O 1
ATOM 7373 N N . ASN E 1 64 ? 26.219 -59.330 -1.438 1.00 65.70 37 ASN E N 1
ATOM 7374 C CA . ASN E 1 64 ? 26.684 -60.698 -1.225 1.00 88.35 37 ASN E CA 1
ATOM 7375 C C . ASN E 1 64 ? 27.082 -61.360 -2.538 1.00 82.75 37 ASN E C 1
ATOM 7376 O O . ASN E 1 64 ? 27.994 -62.195 -2.565 1.00 80.81 37 ASN E O 1
ATOM 7381 N N . ARG E 1 65 ? 26.414 -60.999 -3.632 1.00 95.80 38 ARG E N 1
ATOM 7382 C CA . ARG E 1 65 ? 26.752 -61.475 -4.965 1.00 94.22 38 ARG E CA 1
ATOM 7383 C C . ARG E 1 65 ? 27.758 -60.572 -5.673 1.00 101.03 38 ARG E C 1
ATOM 7384 O O . ARG E 1 65 ? 27.954 -60.719 -6.884 1.00 88.19 38 ARG E O 1
ATOM 7392 N N . ARG E 1 66 ? 28.382 -59.638 -4.949 1.00 103.65 39 ARG E N 1
ATOM 7393 C CA . ARG E 1 66 ? 29.328 -58.668 -5.511 1.00 86.85 39 ARG E CA 1
ATOM 7394 C C . ARG E 1 66 ? 28.721 -57.872 -6.665 1.00 84.32 39 ARG E C 1
ATOM 7395 O O . ARG E 1 66 ? 29.446 -57.350 -7.516 1.00 103.23 39 ARG E O 1
ATOM 7403 N N . LEU E 1 67 ? 27.401 -57.760 -6.707 1.00 73.73 40 LEU E N 1
ATOM 7404 C CA . LEU E 1 67 ? 26.721 -57.029 -7.763 1.00 89.45 40 LEU E CA 1
ATOM 7405 C C . LEU E 1 67 ? 26.422 -55.602 -7.314 1.00 93.63 40 LEU E C 1
ATOM 7406 O O . LEU E 1 67 ? 26.447 -55.300 -6.117 1.00 80.64 40 LEU E O 1
ATOM 7411 N N . PRO E 1 68 ? 26.152 -54.674 -8.264 1.00 85.58 41 PRO E N 1
ATOM 7412 C CA . PRO E 1 68 ? 25.937 -53.268 -7.882 1.00 82.50 41 PRO E CA 1
ATOM 7413 C C . PRO E 1 68 ? 24.721 -53.054 -6.994 1.00 99.16 41 PRO E C 1
ATOM 7414 O O . PRO E 1 68 ? 23.994 -53.998 -6.676 1.00 108.02 41 PRO E O 1
ATOM 7418 N N . ARG E 1 69 ? 24.481 -51.801 -6.606 1.00 98.37 42 ARG E N 1
ATOM 7419 C CA . ARG E 1 69 ? 23.405 -51.510 -5.663 1.00 98.57 42 ARG E CA 1
ATOM 7420 C C . ARG E 1 69 ? 22.037 -51.685 -6.307 1.00 93.02 42 ARG E C 1
ATOM 7421 O O . ARG E 1 69 ? 21.192 -52.440 -5.807 1.00 90.77 42 ARG E O 1
ATOM 7429 N N . ILE E 1 70 ? 21.800 -51.003 -7.427 1.00 88.61 43 ILE E N 1
ATOM 7430 C CA . ILE E 1 70 ? 20.471 -50.945 -8.030 1.00 85.79 43 ILE E CA 1
ATOM 7431 C C . ILE E 1 70 ? 20.190 -52.228 -8.804 1.00 83.50 43 ILE E C 1
ATOM 7432 O O . ILE E 1 70 ? 19.103 -52.407 -9.369 1.00 73.20 43 ILE E O 1
ATOM 7437 N N . ALA E 1 71 ? 21.167 -53.134 -8.833 1.00 82.32 44 ALA E N 1
ATOM 7438 C CA . ALA E 1 71 ? 20.942 -54.429 -9.463 1.00 62.12 44 ALA E CA 1
ATOM 7439 C C . ALA E 1 71 ? 20.077 -55.314 -8.577 1.00 76.04 44 ALA E C 1
ATOM 7440 O O . ALA E 1 71 ? 19.104 -55.919 -9.046 1.00 69.41 44 ALA E O 1
ATOM 7442 N N . GLY E 1 72 ? 20.406 -55.386 -7.283 1.00 81.97 45 GLY E N 1
ATOM 7443 C CA . GLY E 1 72 ? 19.589 -56.123 -6.334 1.00 67.53 45 GLY E CA 1
ATOM 7444 C C . GLY E 1 72 ? 18.176 -55.594 -6.204 1.00 69.31 45 GLY E C 1
ATOM 7445 O O . GLY E 1 72 ? 17.272 -56.352 -5.836 1.00 71.66 45 GLY E O 1
ATOM 7446 N N . HIS E 1 73 ? 17.963 -54.309 -6.498 1.00 64.55 46 HIS E N 1
ATOM 7447 C CA . HIS E 1 73 ? 16.609 -53.767 -6.505 1.00 65.71 46 HIS E CA 1
ATOM 7448 C C . HIS E 1 73 ? 15.821 -54.277 -7.706 1.00 71.08 46 HIS E C 1
ATOM 7449 O O . HIS E 1 73 ? 14.641 -54.622 -7.580 1.00 73.68 46 HIS E O 1
ATOM 7456 N N . LYS E 1 74 ? 16.456 -54.333 -8.880 1.00 67.77 47 LYS E N 1
ATOM 7457 C CA . LYS E 1 74 ? 15.788 -54.886 -10.054 1.00 65.36 47 LYS E CA 1
ATOM 7458 C C . LYS E 1 74 ? 15.426 -56.348 -9.860 1.00 62.21 47 LYS E C 1
ATOM 7459 O O . LYS E 1 74 ? 14.382 -56.797 -10.350 1.00 71.56 47 LYS E O 1
ATOM 7465 N N . GLU E 1 75 ? 16.277 -57.108 -9.168 1.00 41.16 48 GLU E N 1
ATOM 7466 C CA . GLU E 1 75 ? 15.919 -58.480 -8.831 1.00 47.69 48 GLU E CA 1
ATOM 7467 C C . GLU E 1 75 ? 14.754 -58.525 -7.850 1.00 71.49 48 GLU E C 1
ATOM 7468 O O . GLU E 1 75 ? 13.939 -59.455 -7.898 1.00 54.68 48 GLU E O 1
ATOM 7474 N N . GLY E 1 76 ? 14.652 -57.530 -6.964 1.00 61.97 49 GLY E N 1
ATOM 7475 C CA . GLY E 1 76 ? 13.528 -57.486 -6.044 1.00 42.40 49 GLY E CA 1
ATOM 7476 C C . GLY E 1 76 ? 12.200 -57.262 -6.742 1.00 60.66 49 GLY E C 1
ATOM 7477 O O . GLY E 1 76 ? 11.169 -57.796 -6.319 1.00 44.25 49 GLY E O 1
ATOM 7478 N N . MET E 1 77 ? 12.201 -56.478 -7.825 1.00 49.08 50 MET E N 1
ATOM 7479 C CA . MET E 1 77 ? 10.952 -56.225 -8.544 1.00 56.14 50 MET E CA 1
ATOM 7480 C C . MET E 1 77 ? 10.462 -57.454 -9.297 1.00 58.98 50 MET E C 1
ATOM 7481 O O . MET E 1 77 ? 9.251 -57.633 -9.462 1.00 58.30 50 MET E O 1
ATOM 7486 N N . ASP E 1 78 ? 11.384 -58.286 -9.788 1.00 53.72 51 ASP E N 1
ATOM 7487 C CA . ASP E 1 78 ? 11.002 -59.573 -10.356 1.00 62.53 51 ASP E CA 1
ATOM 7488 C C . ASP E 1 78 ? 10.438 -60.494 -9.292 1.00 63.99 51 ASP E C 1
ATOM 7489 O O . ASP E 1 78 ? 9.530 -61.288 -9.569 1.00 64.50 51 ASP E O 1
ATOM 7494 N N . THR E 1 79 ? 10.963 -60.403 -8.073 1.00 52.41 52 THR E N 1
ATOM 7495 C CA . THR E 1 79 ? 10.322 -61.082 -6.953 1.00 57.40 52 THR E CA 1
ATOM 7496 C C . THR E 1 79 ? 8.948 -60.490 -6.667 1.00 49.88 52 THR E C 1
ATOM 7497 O O . THR E 1 79 ? 8.015 -61.228 -6.326 1.00 39.64 52 THR E O 1
ATOM 7501 N N . VAL E 1 80 ? 8.789 -59.173 -6.826 1.00 43.66 53 VAL E N 1
ATOM 7502 C CA . VAL E 1 80 ? 7.468 -58.564 -6.670 1.00 30.70 53 VAL E CA 1
ATOM 7503 C C . VAL E 1 80 ? 6.472 -59.212 -7.624 1.00 53.74 53 VAL E C 1
ATOM 7504 O O . VAL E 1 80 ? 5.347 -59.550 -7.239 1.00 43.55 53 VAL E O 1
ATOM 7508 N N . LYS E 1 81 ? 6.877 -59.406 -8.884 1.00 58.85 54 LYS E N 1
ATOM 7509 C CA . LYS E 1 81 ? 5.974 -59.999 -9.867 1.00 46.14 54 LYS E CA 1
ATOM 7510 C C . LYS E 1 81 ? 5.699 -61.467 -9.555 1.00 42.06 54 LYS E C 1
ATOM 7511 O O . LYS E 1 81 ? 4.563 -61.934 -9.703 1.00 47.00 54 LYS E O 1
ATOM 7517 N N . LYS E 1 82 ? 6.723 -62.211 -9.129 1.00 39.58 55 LYS E N 1
ATOM 7518 C CA . LYS E 1 82 ? 6.519 -63.617 -8.787 1.00 39.15 55 LYS E CA 1
ATOM 7519 C C . LYS E 1 82 ? 5.548 -63.756 -7.622 1.00 51.03 55 LYS E C 1
ATOM 7520 O O . LYS E 1 82 ? 4.565 -64.505 -7.699 1.00 56.25 55 LYS E O 1
ATOM 7526 N N . ILE E 1 83 ? 5.805 -63.027 -6.533 1.00 48.13 56 ILE E N 1
ATOM 7527 C CA . ILE E 1 83 ? 4.973 -63.138 -5.341 1.00 38.57 56 ILE E CA 1
ATOM 7528 C C . ILE E 1 83 ? 3.568 -62.613 -5.613 1.00 34.35 56 ILE E C 1
ATOM 7529 O O . ILE E 1 83 ? 2.589 -63.125 -5.056 1.00 29.69 56 ILE E O 1
ATOM 7534 N N . THR E 1 84 ? 3.433 -61.613 -6.488 1.00 31.39 57 THR E N 1
ATOM 7535 C CA . THR E 1 84 ? 2.103 -61.096 -6.795 1.00 43.56 57 THR E CA 1
ATOM 7536 C C . THR E 1 84 ? 1.231 -62.157 -7.455 1.00 41.69 57 THR E C 1
ATOM 7537 O O . THR E 1 84 ? 0.042 -62.279 -7.136 1.00 48.94 57 THR E O 1
ATOM 7541 N N . LYS E 1 85 ? 1.801 -62.948 -8.367 1.00 35.66 58 LYS E N 1
ATOM 7542 C CA . LYS E 1 85 ? 0.990 -63.955 -9.043 1.00 48.45 58 LYS E CA 1
ATOM 7543 C C . LYS E 1 85 ? 0.774 -65.189 -8.171 1.00 50.28 58 LYS E C 1
ATOM 7544 O O . LYS E 1 85 ? -0.312 -65.780 -8.196 1.00 46.34 58 LYS E O 1
ATOM 7550 N N . HIS E 1 86 ? 1.775 -65.591 -7.382 1.00 31.30 59 HIS E N 1
ATOM 7551 C CA . HIS E 1 86 ? 1.580 -66.766 -6.540 1.00 42.23 59 HIS E CA 1
ATOM 7552 C C . HIS E 1 86 ? 0.589 -66.476 -5.421 1.00 41.52 59 HIS E C 1
ATOM 7553 O O . HIS E 1 86 ? -0.278 -67.307 -5.123 1.00 41.97 59 HIS E O 1
ATOM 7560 N N . ALA E 1 87 ? 0.695 -65.298 -4.797 1.00 34.34 60 ALA E N 1
ATOM 7561 C CA . ALA E 1 87 ? -0.286 -64.909 -3.790 1.00 40.30 60 ALA E CA 1
ATOM 7562 C C . ALA E 1 87 ? -1.677 -64.786 -4.394 1.00 35.65 60 ALA E C 1
ATOM 7563 O O . ALA E 1 87 ? -2.675 -65.081 -3.724 1.00 28.43 60 ALA E O 1
ATOM 7565 N N . SER E 1 88 ? -1.763 -64.343 -5.651 1.00 35.92 61 SER E N 1
ATOM 7566 C CA . SER E 1 88 ? -3.049 -64.314 -6.338 1.00 26.41 61 SER E CA 1
ATOM 7567 C C . SER E 1 88 ? -3.607 -65.721 -6.513 1.00 43.66 61 SER E C 1
ATOM 7568 O O . SER E 1 88 ? -4.797 -65.958 -6.270 1.00 43.64 61 SER E O 1
ATOM 7571 N N . HIS E 1 89 ? -2.757 -66.673 -6.918 1.00 27.75 62 HIS E N 1
ATOM 7572 C CA . HIS E 1 89 ? -3.226 -68.035 -7.146 1.00 46.95 62 HIS E CA 1
ATOM 7573 C C . HIS E 1 89 ? -3.635 -68.719 -5.848 1.00 48.63 62 HIS E C 1
ATOM 7574 O O . HIS E 1 89 ? -4.556 -69.543 -5.851 1.00 50.15 62 HIS E O 1
ATOM 7581 N N . LEU E 1 90 ? -2.974 -68.393 -4.734 1.00 43.54 63 LEU E N 1
ATOM 7582 C CA . LEU E 1 90 ? -3.332 -69.002 -3.459 1.00 31.24 63 LEU E CA 1
ATOM 7583 C C . LEU E 1 90 ? -4.654 -68.478 -2.916 1.00 35.11 63 LEU E C 1
ATOM 7584 O O . LEU E 1 90 ? -5.224 -69.093 -2.008 1.00 44.14 63 LEU E O 1
ATOM 7589 N N . GLY E 1 91 ? -5.150 -67.366 -3.442 1.00 25.37 64 GLY E N 1
ATOM 7590 C CA . GLY E 1 91 ? -6.404 -66.806 -2.992 1.00 38.51 64 GLY E CA 1
ATOM 7591 C C . GLY E 1 91 ? -6.295 -65.628 -2.052 1.00 30.64 64 GLY E C 1
ATOM 7592 O O . GLY E 1 91 ? -7.273 -65.325 -1.359 1.00 41.94 64 GLY E O 1
ATOM 7593 N N . VAL E 1 92 ? -5.141 -64.963 -1.994 1.00 38.66 65 VAL E N 1
ATOM 7594 C CA . VAL E 1 92 ? -5.016 -63.756 -1.189 1.00 55.83 65 VAL E CA 1
ATOM 7595 C C . VAL E 1 92 ? -5.827 -62.639 -1.834 1.00 35.94 65 VAL E C 1
ATOM 7596 O O . VAL E 1 92 ? -5.898 -62.527 -3.065 1.00 35.81 65 VAL E O 1
ATOM 7600 N N . LYS E 1 93 ? -6.466 -61.816 -1.006 1.00 29.92 66 LYS E N 1
ATOM 7601 C CA . LYS E 1 93 ? -7.259 -60.703 -1.512 1.00 33.49 66 LYS E CA 1
ATOM 7602 C C . LYS E 1 93 ? -6.497 -59.391 -1.556 1.00 35.21 66 LYS E C 1
ATOM 7603 O O . LYS E 1 93 ? -6.760 -58.567 -2.437 1.00 30.87 66 LYS E O 1
ATOM 7609 N N . VAL E 1 94 ? -5.580 -59.162 -0.620 1.00 40.75 67 VAL E N 1
ATOM 7610 C CA . VAL E 1 94 ? -4.792 -57.935 -0.585 1.00 35.00 67 VAL E CA 1
ATOM 7611 C C . VAL E 1 94 ? -3.350 -58.314 -0.278 1.00 32.56 67 VAL E C 1
ATOM 7612 O O . VAL E 1 94 ? -3.077 -58.941 0.752 1.00 38.91 67 VAL E O 1
ATOM 7616 N N . LEU E 1 95 ? -2.429 -57.947 -1.167 1.00 32.07 68 LEU E N 1
ATOM 7617 C CA . LEU E 1 95 ? -0.996 -58.085 -0.925 1.00 29.32 68 LEU E CA 1
ATOM 7618 C C . LEU E 1 95 ? -0.414 -56.680 -0.809 1.00 31.12 68 LEU E C 1
ATOM 7619 O O . LEU E 1 95 ? -0.320 -55.954 -1.807 1.00 22.35 68 LEU E O 1
ATOM 7624 N N . THR E 1 96 ? -0.041 -56.293 0.408 1.00 24.20 69 THR E N 1
ATOM 7625 C CA . THR E 1 96 ? 0.539 -54.983 0.670 1.00 35.86 69 THR E CA 1
ATOM 7626 C C . THR E 1 96 ? 2.052 -55.125 0.781 1.00 36.38 69 THR E C 1
ATOM 7627 O O . THR E 1 96 ? 2.549 -55.930 1.579 1.00 35.82 69 THR E O 1
ATOM 7631 N N . LEU E 1 97 ? 2.776 -54.344 -0.019 1.00 30.50 70 LEU E N 1
ATOM 7632 C CA . LEU E 1 97 ? 4.227 -54.417 -0.112 1.00 43.58 70 LEU E CA 1
ATOM 7633 C C . LEU E 1 97 ? 4.838 -53.075 0.273 1.00 47.03 70 LEU E C 1
ATOM 7634 O O . LEU E 1 97 ? 4.456 -52.032 -0.274 1.00 38.43 70 LEU E O 1
ATOM 7639 N N . TYR E 1 98 ? 5.783 -53.106 1.210 1.00 35.95 71 TYR E N 1
ATOM 7640 C CA . TYR E 1 98 ? 6.498 -51.921 1.661 1.00 49.44 71 TYR E CA 1
ATOM 7641 C C . TYR E 1 98 ? 7.959 -52.013 1.242 1.00 54.40 71 TYR E C 1
ATOM 7642 O O . TYR E 1 98 ? 8.593 -53.062 1.393 1.00 46.80 71 TYR E O 1
ATOM 7651 N N . ALA E 1 99 ? 8.488 -50.903 0.726 1.00 72.30 72 ALA E N 1
ATOM 7652 C CA . ALA E 1 99 ? 9.876 -50.820 0.273 1.00 67.34 72 ALA E CA 1
ATOM 7653 C C . ALA E 1 99 ? 10.747 -50.310 1.418 1.00 69.21 72 ALA E C 1
ATOM 7654 O O . ALA E 1 99 ? 10.832 -49.104 1.658 1.00 78.73 72 ALA E O 1
ATOM 7656 N N . PHE E 1 100 ? 11.401 -51.230 2.124 1.00 80.80 73 PHE E N 1
ATOM 7657 C CA . PHE E 1 100 ? 12.371 -50.868 3.160 1.00 79.67 73 PHE E CA 1
ATOM 7658 C C . PHE E 1 100 ? 13.702 -51.577 2.913 1.00 85.44 73 PHE E C 1
ATOM 7659 O O . PHE E 1 100 ? 14.772 -51.034 3.194 1.00 90.00 73 PHE E O 1
ATOM 7667 N N . ASN E 1 113 ? 18.586 -38.373 -8.620 1.00 120.05 86 ASN E N 1
ATOM 7668 C CA . ASN E 1 113 ? 17.888 -39.216 -7.656 1.00 138.26 86 ASN E CA 1
ATOM 7669 C C . ASN E 1 113 ? 17.471 -40.540 -8.296 1.00 146.01 86 ASN E C 1
ATOM 7670 O O . ASN E 1 113 ? 16.372 -40.663 -8.825 1.00 136.56 86 ASN E O 1
ATOM 7675 N N . PHE E 1 114 ? 18.372 -41.523 -8.221 1.00 147.89 87 PHE E N 1
ATOM 7676 C CA . PHE E 1 114 ? 18.154 -42.831 -8.835 1.00 137.17 87 PHE E CA 1
ATOM 7677 C C . PHE E 1 114 ? 17.003 -43.595 -8.191 1.00 134.18 87 PHE E C 1
ATOM 7678 O O . PHE E 1 114 ? 16.363 -44.421 -8.854 1.00 131.39 87 PHE E O 1
ATOM 7686 N N . LEU E 1 115 ? 16.733 -43.337 -6.907 1.00 130.86 88 LEU E N 1
ATOM 7687 C CA . LEU E 1 115 ? 15.900 -44.224 -6.094 1.00 126.25 88 LEU E CA 1
ATOM 7688 C C . LEU E 1 115 ? 14.543 -44.490 -6.736 1.00 129.49 88 LEU E C 1
ATOM 7689 O O . LEU E 1 115 ? 14.134 -45.646 -6.898 1.00 123.77 88 LEU E O 1
ATOM 7694 N N . MET E 1 116 ? 13.826 -43.430 -7.095 1.00 127.48 89 MET E N 1
ATOM 7695 C CA . MET E 1 116 ? 12.470 -43.551 -7.606 1.00 117.56 89 MET E CA 1
ATOM 7696 C C . MET E 1 116 ? 12.407 -43.546 -9.128 1.00 130.46 89 MET E C 1
ATOM 7697 O O . MET E 1 116 ? 11.308 -43.499 -9.691 1.00 117.82 89 MET E O 1
ATOM 7702 N N . GLN E 1 117 ? 13.556 -43.608 -9.808 1.00 137.51 90 GLN E N 1
ATOM 7703 C CA . GLN E 1 117 ? 13.556 -43.517 -11.263 1.00 135.21 90 GLN E CA 1
ATOM 7704 C C . GLN E 1 117 ? 13.166 -44.824 -11.934 1.00 125.79 90 GLN E C 1
ATOM 7705 O O . GLN E 1 117 ? 12.601 -44.799 -13.027 1.00 115.90 90 GLN E O 1
ATOM 7711 N N . LEU E 1 118 ? 13.447 -45.958 -11.325 1.00 130.55 91 LEU E N 1
ATOM 7712 C CA . LEU E 1 118 ? 13.152 -47.185 -12.052 1.00 119.13 91 LEU E CA 1
ATOM 7713 C C . LEU E 1 118 ? 11.703 -47.668 -11.955 1.00 98.49 91 LEU E C 1
ATOM 7714 O O . LEU E 1 118 ? 11.217 -48.292 -12.910 1.00 103.24 91 LEU E O 1
ATOM 7719 N N . PRO E 1 119 ? 10.966 -47.417 -10.864 1.00 101.76 92 PRO E N 1
ATOM 7720 C CA . PRO E 1 119 ? 9.542 -47.797 -10.872 1.00 108.94 92 PRO E CA 1
ATOM 7721 C C . PRO E 1 119 ? 8.782 -47.365 -12.126 1.00 102.35 92 PRO E C 1
ATOM 7722 O O . PRO E 1 119 ? 7.800 -48.032 -12.488 1.00 68.66 92 PRO E O 1
ATOM 7726 N N . VAL E 1 120 ? 9.212 -46.293 -12.812 1.00 110.11 93 VAL E N 1
ATOM 7727 C CA . VAL E 1 120 ? 8.573 -45.899 -14.071 1.00 97.97 93 VAL E CA 1
ATOM 7728 C C . VAL E 1 120 ? 8.560 -47.071 -15.043 1.00 79.93 93 VAL E C 1
ATOM 7729 O O . VAL E 1 120 ? 7.546 -47.364 -15.687 1.00 73.55 93 VAL E O 1
ATOM 7733 N N . ASP E 1 121 ? 9.686 -47.770 -15.134 1.00 82.18 94 ASP E N 1
ATOM 7734 C CA . ASP E 1 121 ? 9.844 -48.876 -16.060 1.00 87.17 94 ASP E CA 1
ATOM 7735 C C . ASP E 1 121 ? 9.152 -50.127 -15.547 1.00 71.50 94 ASP E C 1
ATOM 7736 O O . ASP E 1 121 ? 8.617 -50.911 -16.339 1.00 73.83 94 ASP E O 1
ATOM 7741 N N . PHE E 1 122 ? 9.133 -50.302 -14.227 1.00 85.42 95 PHE E N 1
ATOM 7742 C CA . PHE E 1 122 ? 8.519 -51.476 -13.620 1.00 73.42 95 PHE E CA 1
ATOM 7743 C C . PHE E 1 122 ? 7.019 -51.514 -13.880 1.00 57.65 95 PHE E C 1
ATOM 7744 O O . PHE E 1 122 ? 6.478 -52.542 -14.300 1.00 65.93 95 PHE E O 1
ATOM 7752 N N . PHE E 1 123 ? 6.329 -50.394 -13.640 1.00 40.93 96 PHE E N 1
ATOM 7753 C CA . PHE E 1 123 ? 4.871 -50.388 -13.723 1.00 57.18 96 PHE E CA 1
ATOM 7754 C C . PHE E 1 123 ? 4.389 -50.606 -15.153 1.00 70.81 96 PHE E C 1
ATOM 7755 O O . PHE E 1 123 ? 3.472 -51.402 -15.392 1.00 54.65 96 PHE E O 1
ATOM 7763 N N . ASP E 1 124 ? 5.000 -49.923 -16.119 1.00 68.55 97 ASP E N 1
ATOM 7764 C CA . ASP E 1 124 ? 4.506 -49.974 -17.487 1.00 57.17 97 ASP E CA 1
ATOM 7765 C C . ASP E 1 124 ? 4.815 -51.291 -18.191 1.00 60.53 97 ASP E C 1
ATOM 7766 O O . ASP E 1 124 ? 4.122 -51.634 -19.154 1.00 68.16 97 ASP E O 1
ATOM 7771 N N . THR E 1 125 ? 5.820 -52.039 -17.738 1.00 57.06 98 THR E N 1
ATOM 7772 C CA . THR E 1 125 ? 6.064 -53.383 -18.252 1.00 59.26 98 THR E CA 1
ATOM 7773 C C . THR E 1 125 ? 5.431 -54.463 -17.387 1.00 58.40 98 THR E C 1
ATOM 7774 O O . THR E 1 125 ? 5.577 -55.650 -17.696 1.00 63.57 98 THR E O 1
ATOM 7778 N N . PHE E 1 126 ? 4.743 -54.080 -16.313 1.00 55.63 99 PHE E N 1
ATOM 7779 C CA . PHE E 1 126 ? 4.060 -55.017 -15.434 1.00 45.75 99 PHE E CA 1
ATOM 7780 C C . PHE E 1 126 ? 2.555 -55.023 -15.621 1.00 45.22 99 PHE E C 1
ATOM 7781 O O . PHE E 1 126 ? 1.933 -56.075 -15.467 1.00 47.45 99 PHE E O 1
ATOM 7789 N N . VAL E 1 127 ? 1.960 -53.884 -15.964 1.00 42.96 100 VAL E N 1
ATOM 7790 C CA . VAL E 1 127 ? 0.508 -53.801 -16.083 1.00 47.84 100 VAL E CA 1
ATOM 7791 C C . VAL E 1 127 ? -0.023 -54.800 -17.113 1.00 50.51 100 VAL E C 1
ATOM 7792 O O . VAL E 1 127 ? -1.105 -55.354 -16.874 1.00 49.43 100 VAL E O 1
ATOM 7796 N N . PRO E 1 128 ? 0.676 -55.139 -18.219 1.00 65.20 101 PRO E N 1
ATOM 7797 C CA . PRO E 1 128 ? 0.159 -56.244 -19.057 1.00 52.53 101 PRO E CA 1
ATOM 7798 C C . PRO E 1 128 ? -0.049 -57.538 -18.284 1.00 53.61 101 PRO E C 1
ATOM 7799 O O . PRO E 1 128 ? -1.095 -58.181 -18.437 1.00 60.77 101 PRO E O 1
ATOM 7803 N N . GLU E 1 129 ? 0.919 -57.939 -17.453 1.00 45.51 102 GLU E N 1
ATOM 7804 C CA . GLU E 1 129 ? 0.728 -59.123 -16.618 1.00 57.75 102 GLU E CA 1
ATOM 7805 C C . GLU E 1 129 ? -0.289 -58.868 -15.508 1.00 60.77 102 GLU E C 1
ATOM 7806 O O . GLU E 1 129 ? -0.998 -59.793 -15.093 1.00 44.77 102 GLU E O 1
ATOM 7812 N N . LEU E 1 130 ? -0.386 -57.625 -15.027 1.00 52.97 103 LEU E N 1
ATOM 7813 C CA . LEU E 1 130 ? -1.380 -57.297 -14.010 1.00 40.12 103 LEU E CA 1
ATOM 7814 C C . LEU E 1 130 ? -2.796 -57.439 -14.558 1.00 46.12 103 LEU E C 1
ATOM 7815 O O . LEU E 1 130 ? -3.707 -57.855 -13.833 1.00 49.73 103 LEU E O 1
ATOM 7820 N N . ILE E 1 131 ? -3.002 -57.100 -15.835 1.00 54.85 104 ILE E N 1
ATOM 7821 C CA . ILE E 1 131 ? -4.340 -57.231 -16.409 1.00 46.73 104 ILE E CA 1
ATOM 7822 C C . ILE E 1 131 ? -4.698 -58.702 -16.618 1.00 48.38 104 ILE E C 1
ATOM 7823 O O . ILE E 1 131 ? -5.830 -59.125 -16.339 1.00 43.30 104 ILE E O 1
ATOM 7828 N N . LYS E 1 132 ? -3.742 -59.516 -17.087 1.00 37.94 105 LYS E N 1
ATOM 7829 C CA . LYS E 1 132 ? -4.010 -60.936 -17.320 1.00 63.45 105 LYS E CA 1
ATOM 7830 C C . LYS E 1 132 ? -4.171 -61.708 -16.015 1.00 51.52 105 LYS E C 1
ATOM 7831 O O . LYS E 1 132 ? -4.824 -62.756 -16.005 1.00 58.34 105 LYS E O 1
ATOM 7837 N N . GLU E 1 133 ? -3.597 -61.215 -14.921 1.00 54.42 106 GLU E N 1
ATOM 7838 C CA . GLU E 1 133 ? -3.802 -61.80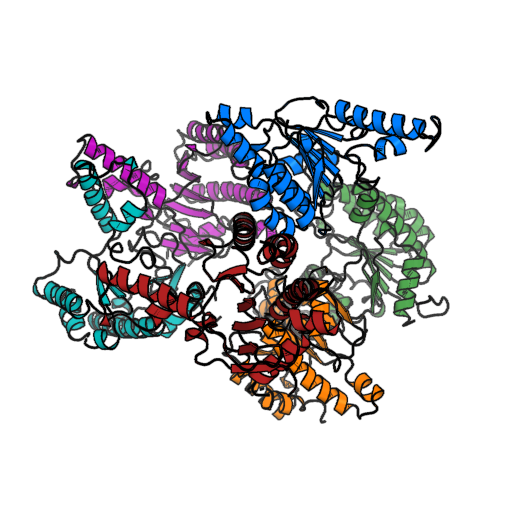2 -13.605 1.00 40.93 106 GLU E CA 1
ATOM 7839 C C . GLU E 1 133 ? -4.977 -61.183 -12.876 1.00 28.70 106 GLU E C 1
ATOM 7840 O O . GLU E 1 133 ? -5.276 -61.599 -11.752 1.00 37.94 106 GLU E O 1
ATOM 7846 N N . ASN E 1 134 ? -5.623 -60.184 -13.478 1.00 45.04 107 ASN E N 1
ATOM 7847 C CA . ASN E 1 134 ? -6.825 -59.581 -12.917 1.00 34.05 107 ASN E CA 1
ATOM 7848 C C . ASN E 1 134 ? -6.532 -58.978 -11.544 1.00 40.08 107 ASN E C 1
ATOM 7849 O O . ASN E 1 134 ? -7.273 -59.172 -10.580 1.00 39.11 107 ASN E O 1
ATOM 7854 N N . VAL E 1 135 ? -5.427 -58.240 -11.463 1.00 44.08 108 VAL E N 1
ATOM 7855 C CA . VAL E 1 135 ? -4.951 -57.655 -10.216 1.00 38.87 108 VAL E CA 1
ATOM 7856 C C . VAL E 1 135 ? -5.243 -56.162 -10.244 1.00 40.47 108 VAL E C 1
ATOM 7857 O O . VAL E 1 135 ? -4.848 -55.461 -11.183 1.00 43.52 108 VAL E O 1
ATOM 7861 N N . LYS E 1 136 ? -5.956 -55.678 -9.232 1.00 44.43 109 LYS E N 1
ATOM 7862 C CA . LYS E 1 136 ? -6.191 -54.253 -9.063 1.00 38.32 109 LYS E CA 1
ATOM 7863 C C . LYS E 1 136 ? -5.044 -53.651 -8.264 1.00 49.27 109 LYS E C 1
ATOM 7864 O O . LYS E 1 136 ? -4.561 -54.254 -7.301 1.00 45.95 109 LYS E O 1
ATOM 7870 N N . VAL E 1 137 ? -4.603 -52.464 -8.670 1.00 51.66 110 VAL E N 1
ATOM 7871 C CA . VAL E 1 137 ? -3.403 -51.841 -8.124 1.00 43.08 110 VAL E CA 1
ATOM 7872 C C . VAL E 1 137 ? -3.793 -50.600 -7.334 1.00 47.45 110 VAL E C 1
ATOM 7873 O O . VAL E 1 137 ? -4.615 -49.794 -7.788 1.00 47.88 110 VAL E O 1
ATOM 7877 N N . ASN E 1 138 ? -3.200 -50.453 -6.152 1.00 45.10 111 ASN E N 1
ATOM 7878 C CA . ASN E 1 138 ? -3.321 -49.251 -5.345 1.00 44.78 111 ASN E CA 1
ATOM 7879 C C . ASN E 1 138 ? -1.938 -48.891 -4.818 1.00 57.11 111 ASN E C 1
ATOM 7880 O O . ASN E 1 138 ? -1.086 -49.764 -4.622 1.00 38.61 111 ASN E O 1
ATOM 7885 N N . VAL E 1 139 ? -1.711 -47.596 -4.605 1.00 41.97 112 VAL E N 1
ATOM 7886 C CA . VAL E 1 139 ? -0.428 -47.106 -4.114 1.00 47.63 112 VAL E CA 1
ATOM 7887 C C . VAL E 1 139 ? -0.690 -46.244 -2.888 1.00 33.15 112 VAL E C 1
ATOM 7888 O O . VAL E 1 139 ? -1.304 -45.174 -2.994 1.00 48.46 112 VAL E O 1
ATOM 7892 N N . MET E 1 140 ? -0.229 -46.706 -1.730 1.00 46.01 113 MET E N 1
ATOM 7893 C CA . MET E 1 140 ? -0.307 -45.951 -0.489 1.00 50.18 113 MET E CA 1
ATOM 7894 C C . MET E 1 140 ? 0.906 -45.047 -0.344 1.00 54.24 113 MET E C 1
ATOM 7895 O O . MET E 1 140 ? 2.026 -45.408 -0.718 1.00 54.25 113 MET E O 1
ATOM 7900 N N . GLY E 1 141 ? 0.680 -43.882 0.236 1.00 41.23 114 GLY E N 1
ATOM 7901 C CA . GLY E 1 141 ? 1.754 -42.979 0.586 1.00 45.42 114 GLY E CA 1
ATOM 7902 C C . GLY E 1 141 ? 1.584 -41.632 -0.078 1.00 57.79 114 GLY E C 1
ATOM 7903 O O . GLY E 1 141 ? 0.543 -41.315 -0.664 1.00 54.14 114 GLY E O 1
ATOM 7904 N N . TYR E 1 142 ? 2.641 -40.829 0.016 1.00 57.43 115 TYR E N 1
ATOM 7905 C CA . TYR E 1 142 ? 2.665 -39.471 -0.525 1.00 59.86 115 TYR E CA 1
ATOM 7906 C C . TYR E 1 142 ? 3.430 -39.490 -1.842 1.00 78.31 115 TYR E C 1
ATOM 7907 O O . TYR E 1 142 ? 4.651 -39.318 -1.878 1.00 77.79 115 TYR E O 1
ATOM 7916 N N . GLN E 1 143 ? 2.699 -39.702 -2.937 1.00 74.72 116 GLN E N 1
ATOM 7917 C CA . GLN E 1 143 ? 3.294 -39.613 -4.265 1.00 79.92 116 GLN E CA 1
ATOM 7918 C C . GLN E 1 143 ? 3.561 -38.178 -4.698 1.00 83.53 116 GLN E C 1
ATOM 7919 O O . GLN E 1 143 ? 4.248 -37.978 -5.705 1.00 81.44 116 GLN E O 1
ATOM 7925 N N . GLU E 1 144 ? 3.044 -37.191 -3.959 1.00 84.08 117 GLU E N 1
ATOM 7926 C CA . GLU E 1 144 ? 3.294 -35.767 -4.178 1.00 71.36 117 GLU E CA 1
ATOM 7927 C C . GLU E 1 144 ? 4.772 -35.473 -4.420 1.00 71.69 117 GLU E C 1
ATOM 7928 O O . GLU E 1 144 ? 5.122 -34.598 -5.221 1.00 73.07 117 GLU E O 1
ATOM 7934 N N . PHE E 1 145 ? 5.642 -36.200 -3.717 1.00 74.98 118 PHE E N 1
ATOM 7935 C CA . PHE E 1 145 ? 7.075 -35.930 -3.684 1.00 94.18 118 PHE E CA 1
ATOM 7936 C C . PHE E 1 145 ? 7.867 -36.755 -4.689 1.00 97.80 118 PHE E C 1
ATOM 7937 O O . PHE E 1 145 ? 8.941 -36.317 -5.116 1.00 104.54 118 PHE E O 1
ATOM 7945 N N . LEU E 1 146 ? 7.364 -37.935 -5.071 1.00 93.66 119 LEU E N 1
ATOM 7946 C CA . LEU E 1 146 ? 7.882 -38.710 -6.195 1.00 98.11 119 LEU E CA 1
ATOM 7947 C C . LEU E 1 146 ? 8.033 -37.815 -7.421 1.00 96.89 119 LEU E C 1
ATOM 7948 O O . LEU E 1 146 ? 7.223 -36.898 -7.616 1.00 79.52 119 LEU E O 1
ATOM 7953 N N . PRO E 1 147 ? 9.054 -38.038 -8.266 1.00 102.00 120 PRO E N 1
ATOM 7954 C CA . PRO E 1 147 ? 9.189 -37.239 -9.497 1.00 105.64 120 PRO E CA 1
ATOM 7955 C C . PRO E 1 147 ? 7.925 -37.222 -10.351 1.00 93.73 120 PRO E C 1
ATOM 7956 O O . PRO E 1 147 ? 6.988 -37.988 -10.108 1.00 86.77 120 PRO E O 1
ATOM 7960 N N . SER E 1 148 ? 7.877 -36.344 -11.353 1.00 96.95 121 SER E N 1
ATOM 7961 C CA . SER E 1 148 ? 6.640 -36.181 -12.110 1.00 95.51 121 SER E CA 1
ATOM 7962 C C . SER E 1 148 ? 6.405 -37.336 -13.078 1.00 85.53 121 SER E C 1
ATOM 7963 O O . SER E 1 148 ? 5.260 -37.759 -13.272 1.00 75.14 121 SER E O 1
ATOM 7966 N N . HIS E 1 149 ? 7.469 -37.863 -13.688 1.00 73.78 122 HIS E N 1
ATOM 7967 C CA . HIS E 1 149 ? 7.283 -38.926 -14.668 1.00 85.64 122 HIS E CA 1
ATOM 7968 C C . HIS E 1 149 ? 6.965 -40.260 -14.004 1.00 83.32 122 HIS E C 1
ATOM 7969 O O . HIS E 1 149 ? 6.245 -41.080 -14.584 1.00 81.46 122 HIS E O 1
ATOM 7976 N N . THR E 1 150 ? 7.479 -40.499 -12.796 1.00 74.24 123 THR E N 1
ATOM 7977 C CA . THR E 1 150 ? 7.124 -41.734 -12.106 1.00 69.54 123 THR E CA 1
ATOM 7978 C C . THR E 1 150 ? 5.689 -41.691 -11.593 1.00 65.59 123 THR E C 1
ATOM 7979 O O . THR E 1 150 ? 5.031 -42.734 -11.514 1.00 72.15 123 THR E O 1
ATOM 7983 N N . GLN E 1 151 ? 5.182 -40.503 -11.252 1.00 60.36 124 GLN E N 1
ATOM 7984 C CA . GLN E 1 151 ? 3.805 -40.400 -10.784 1.00 58.35 124 GLN E CA 1
ATOM 7985 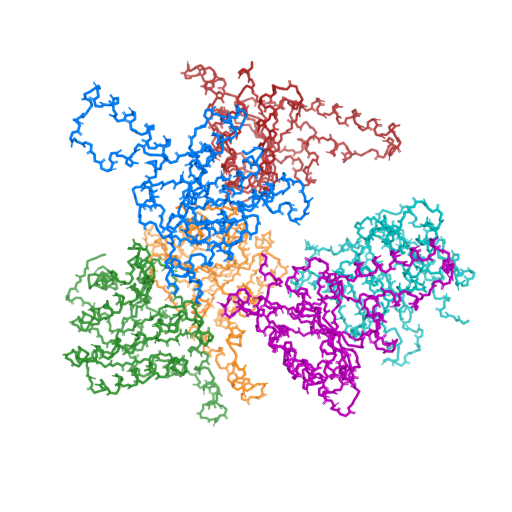C C . GLN E 1 151 ? 2.821 -40.758 -11.886 1.00 72.29 124 GLN E C 1
ATOM 7986 O O . GLN E 1 151 ? 1.829 -41.454 -11.639 1.00 70.47 124 GLN E O 1
ATOM 7992 N N . ASP E 1 152 ? 3.077 -40.284 -13.107 1.00 70.02 125 ASP E N 1
ATOM 7993 C CA . ASP E 1 152 ? 2.161 -40.559 -14.205 1.00 68.76 125 ASP E CA 1
ATOM 7994 C C . ASP E 1 152 ? 2.111 -42.049 -14.515 1.00 52.26 125 ASP E C 1
ATOM 7995 O O . ASP E 1 152 ? 1.036 -42.595 -14.785 1.00 49.45 125 ASP E O 1
ATOM 8000 N N . ALA E 1 153 ? 3.259 -42.730 -14.457 1.00 42.58 126 ALA E N 1
ATOM 8001 C CA . ALA E 1 153 ? 3.254 -44.185 -14.574 1.00 44.18 126 ALA E CA 1
ATOM 8002 C C . ALA E 1 153 ? 2.424 -44.821 -13.468 1.00 48.65 126 ALA E C 1
ATOM 8003 O O . ALA E 1 153 ? 1.666 -45.766 -13.712 1.00 45.98 126 ALA E O 1
ATOM 8005 N N . VAL E 1 154 ? 2.555 -44.314 -12.242 1.00 59.58 127 VAL E N 1
ATOM 8006 C CA . VAL E 1 154 ? 1.786 -44.854 -11.126 1.00 41.84 127 VAL E CA 1
ATOM 8007 C C . VAL E 1 154 ? 0.323 -44.447 -11.245 1.00 53.99 127 VAL E C 1
ATOM 8008 O O . VAL E 1 154 ? -0.585 -45.264 -11.051 1.00 59.10 127 VAL E O 1
ATOM 8012 N N . LYS E 1 155 ? 0.072 -43.180 -11.581 1.00 53.35 128 LYS E N 1
ATOM 8013 C CA . LYS E 1 155 ? -1.292 -42.698 -11.764 1.00 51.67 128 LYS E CA 1
ATOM 8014 C C . LYS E 1 155 ? -1.813 -43.099 -13.136 1.00 64.48 128 LYS E C 1
ATOM 8015 O O . LYS E 1 155 ? -2.679 -42.424 -13.700 1.00 90.36 128 LYS E O 1
ATOM 8021 N N . ARG E 1 156 ? -1.265 -44.170 -13.690 1.00 61.38 129 ARG E N 1
ATOM 8022 C CA . ARG E 1 156 ? -1.796 -44.823 -14.878 1.00 50.92 129 ARG E CA 1
ATOM 8023 C C . ARG E 1 156 ? -1.969 -46.316 -14.679 1.00 51.32 129 ARG E C 1
ATOM 8024 O O . ARG E 1 156 ? -2.947 -46.887 -15.165 1.00 65.40 129 ARG E O 1
ATOM 8032 N N . ALA E 1 157 ? -1.041 -46.961 -13.966 1.00 45.63 130 ALA E N 1
ATOM 8033 C CA . ALA E 1 157 ? -1.221 -48.365 -13.616 1.00 40.17 130 ALA E CA 1
ATOM 8034 C C . ALA E 1 157 ? -2.447 -48.562 -12.738 1.00 47.42 130 ALA E C 1
ATOM 8035 O O . ALA E 1 157 ? -3.132 -49.586 -12.844 1.00 40.49 130 ALA E O 1
ATOM 8037 N N . ILE E 1 158 ? -2.736 -47.597 -11.864 1.00 51.50 131 ILE E N 1
ATOM 8038 C CA . ILE E 1 158 ? -3.981 -47.633 -11.107 1.00 48.90 131 ILE E CA 1
ATOM 8039 C C . ILE E 1 158 ? -5.174 -47.529 -12.050 1.00 44.48 131 ILE E C 1
ATOM 8040 O O . ILE E 1 158 ? -6.159 -48.261 -11.912 1.00 47.34 131 ILE E O 1
ATOM 8045 N N . GLU E 1 159 ? -5.091 -46.632 -13.033 1.00 56.51 132 GLU E N 1
ATOM 8046 C CA . GLU E 1 159 ? -6.228 -46.395 -13.919 1.00 61.18 132 GLU E CA 1
ATOM 8047 C C . GLU E 1 159 ? -6.533 -47.627 -14.755 1.00 46.83 132 GLU E C 1
ATOM 8048 O O . GLU E 1 159 ? -7.702 -47.988 -14.942 1.00 55.27 132 GLU E O 1
ATOM 8054 N N . GLN E 1 160 ? -5.491 -48.305 -15.241 1.00 41.45 133 GLN E N 1
ATOM 8055 C CA . GLN E 1 160 ? -5.674 -49.388 -16.194 1.00 48.34 133 GLN E CA 1
ATOM 8056 C C . GLN E 1 160 ? -6.062 -50.695 -15.521 1.00 49.14 133 GLN E C 1
ATOM 8057 O O . GLN E 1 160 ? -6.684 -51.542 -16.168 1.00 32.43 133 GLN E O 1
ATOM 8063 N N . THR E 1 161 ? -5.730 -50.870 -14.241 1.00 57.21 134 THR E N 1
ATOM 8064 C CA . THR E 1 161 ? -6.188 -52.010 -13.460 1.00 47.18 134 THR E CA 1
ATOM 8065 C C . THR E 1 161 ? -7.358 -51.653 -12.548 1.00 38.89 134 THR E C 1
ATOM 8066 O O . THR E 1 161 ? -7.759 -52.475 -11.720 1.00 48.53 134 THR E O 1
ATOM 8070 N N . LYS E 1 162 ? -7.920 -50.447 -12.697 1.00 45.63 135 LYS E N 1
ATOM 8071 C CA . LYS E 1 162 ? -9.016 -49.997 -11.841 1.00 47.21 135 LYS E CA 1
ATOM 8072 C C . LYS E 1 162 ? -10.214 -50.939 -11.892 1.00 53.36 135 LYS E C 1
ATOM 8073 O O . LYS E 1 162 ? -10.932 -51.086 -10.895 1.00 58.74 135 LYS E O 1
ATOM 8079 N N . ASP E 1 163 ? -10.449 -51.582 -13.031 1.00 59.30 136 ASP E N 1
ATOM 8080 C CA . ASP E 1 163 ? -11.618 -52.430 -13.207 1.00 55.81 136 ASP E CA 1
ATOM 8081 C C . ASP E 1 163 ? -11.344 -53.903 -12.918 1.00 51.12 136 ASP E C 1
ATOM 8082 O O . ASP E 1 163 ? -12.178 -54.751 -13.251 1.00 70.59 136 ASP E O 1
ATOM 8087 N N . ASN E 1 164 ? -10.214 -54.233 -12.296 1.00 46.81 137 ASN E N 1
ATOM 8088 C CA . ASN E 1 164 ? -9.865 -55.634 -12.088 1.00 46.60 137 ASN E CA 1
ATOM 8089 C C . ASN E 1 164 ? -10.562 -56.184 -10.849 1.00 55.87 137 ASN E C 1
ATOM 8090 O O . ASN E 1 164 ? -10.801 -55.463 -9.877 1.00 35.14 137 ASN E O 1
ATOM 8095 N N . THR E 1 165 ? -10.900 -57.474 -10.894 1.00 59.46 138 THR E N 1
ATOM 8096 C CA . THR E 1 165 ? -11.768 -58.038 -9.872 1.00 55.15 138 THR E CA 1
ATOM 8097 C C . THR E 1 165 ? -11.026 -58.849 -8.812 1.00 53.14 138 THR E C 1
ATOM 8098 O O . THR E 1 165 ? -11.639 -59.239 -7.808 1.00 48.47 138 THR E O 1
ATOM 8102 N N . GLY E 1 166 ? -9.745 -59.148 -9.015 1.00 55.39 139 GLY E N 1
ATOM 8103 C CA . GLY E 1 166 ? -9.038 -60.069 -8.147 1.00 35.52 139 GLY E CA 1
ATOM 8104 C C . GLY E 1 166 ? -8.327 -59.442 -6.966 1.00 39.32 139 GLY E C 1
ATOM 8105 O O . GLY E 1 166 ? -8.884 -58.578 -6.283 1.00 41.91 139 GLY E O 1
ATOM 8106 N N . MET E 1 167 ? -7.097 -59.877 -6.704 1.00 37.40 140 MET E N 1
ATOM 8107 C CA . MET E 1 167 ? -6.363 -59.376 -5.548 1.00 49.34 140 MET E CA 1
ATOM 8108 C C . MET E 1 167 ? -5.949 -57.923 -5.752 1.00 38.22 140 MET E C 1
ATOM 8109 O O . MET E 1 167 ? -5.614 -57.506 -6.866 1.00 42.77 140 MET E O 1
ATOM 8114 N N . VAL E 1 168 ? -5.997 -57.150 -4.670 1.00 30.82 141 VAL E N 1
ATOM 8115 C CA . VAL E 1 168 ? -5.461 -55.795 -4.660 1.00 33.72 141 VAL E CA 1
ATOM 8116 C C . VAL E 1 168 ? -3.960 -55.872 -4.403 1.00 32.88 141 VAL E C 1
ATOM 8117 O O . VAL E 1 168 ? -3.521 -56.467 -3.417 1.00 38.15 141 VAL E O 1
ATOM 8121 N N . LEU E 1 169 ? -3.177 -55.283 -5.306 1.00 42.67 142 LEU E N 1
ATOM 8122 C CA . LEU E 1 169 ? -1.740 -55.122 -5.099 1.00 33.61 142 LEU E CA 1
ATOM 8123 C C . LEU E 1 169 ? -1.516 -53.726 -4.532 1.00 38.90 142 LEU E C 1
ATOM 8124 O O . LEU E 1 169 ? -1.661 -52.725 -5.241 1.00 41.13 142 LEU E O 1
ATOM 8129 N N . ASN E 1 170 ? -1.174 -53.663 -3.250 1.00 40.02 143 ASN E N 1
ATOM 8130 C CA . ASN E 1 170 ? -1.128 -52.415 -2.498 1.00 26.99 143 ASN E CA 1
ATOM 8131 C C . ASN E 1 170 ? 0.328 -52.057 -2.232 1.00 43.98 143 ASN E C 1
ATOM 8132 O O . ASN E 1 170 ? 0.971 -52.653 -1.361 1.00 36.16 143 ASN E O 1
ATOM 8137 N N . PHE E 1 171 ? 0.841 -51.081 -2.978 1.00 45.83 144 PHE E N 1
ATOM 8138 C CA . PHE E 1 171 ? 2.217 -50.633 -2.828 1.00 38.31 144 PHE E CA 1
ATOM 8139 C C . PHE E 1 171 ? 2.309 -49.503 -1.813 1.00 47.97 144 PHE E C 1
ATOM 8140 O O . PHE E 1 171 ? 1.468 -48.599 -1.792 1.00 46.61 144 PHE E O 1
ATOM 8148 N N . ALA E 1 172 ? 3.347 -49.553 -0.979 1.00 42.57 145 ALA E N 1
ATOM 8149 C CA . ALA E 1 172 ? 3.630 -48.512 0.005 1.00 51.06 145 ALA E CA 1
ATOM 8150 C C . ALA E 1 172 ? 4.848 -47.726 -0.478 1.00 62.43 145 ALA E C 1
ATOM 8151 O O . ALA E 1 172 ? 5.988 -48.188 -0.354 1.00 51.48 145 ALA E O 1
ATOM 8153 N N . LEU E 1 173 ? 4.597 -46.539 -1.035 1.00 56.66 146 LEU E N 1
ATOM 8154 C CA . LEU E 1 173 ? 5.632 -45.679 -1.600 1.00 44.15 146 LEU E CA 1
ATOM 8155 C C . LEU E 1 173 ? 5.633 -44.350 -0.862 1.00 49.10 146 LEU E C 1
ATOM 8156 O O . LEU E 1 173 ? 4.593 -43.687 -0.773 1.00 41.59 146 LEU E O 1
ATOM 8161 N N . ASN E 1 174 ? 6.805 -43.953 -0.362 1.00 55.92 147 ASN E N 1
ATOM 8162 C CA . ASN E 1 174 ? 6.936 -42.775 0.492 1.00 52.72 147 ASN E CA 1
ATOM 8163 C C . ASN E 1 174 ? 5.966 -42.873 1.666 1.00 57.69 147 ASN E C 1
ATOM 8164 O O . ASN E 1 174 ? 5.239 -41.931 1.993 1.00 63.35 147 ASN E O 1
ATOM 8169 N N . TYR E 1 175 ? 5.952 -44.044 2.294 1.00 64.77 148 TYR E N 1
ATOM 8170 C CA . TYR E 1 175 ? 4.951 -44.391 3.290 1.00 72.16 148 TYR E CA 1
ATOM 8171 C C . TYR E 1 175 ? 5.579 -44.489 4.673 1.00 45.44 148 TYR E C 1
ATOM 8172 O O . TYR E 1 175 ? 6.659 -45.067 4.843 1.00 41.93 148 TYR E O 1
ATOM 8181 N N . GLY E 1 176 ? 4.891 -43.916 5.654 1.00 39.72 149 GLY E N 1
ATOM 8182 C CA . GLY E 1 176 ? 5.249 -44.047 7.052 1.00 47.58 149 GLY E CA 1
ATOM 8183 C C . GLY E 1 176 ? 3.987 -44.076 7.887 1.00 41.88 149 GLY E C 1
ATOM 8184 O O . GLY E 1 176 ? 3.101 -43.237 7.701 1.00 39.18 149 GLY E O 1
ATOM 8185 N N . ALA E 1 177 ? 3.876 -45.040 8.801 1.00 39.46 150 ALA E N 1
ATOM 8186 C CA . ALA E 1 177 ? 2.621 -45.200 9.527 1.00 29.75 150 ALA E CA 1
ATOM 8187 C C . ALA E 1 177 ? 2.343 -44.006 10.434 1.00 29.21 150 ALA E C 1
ATOM 8188 O O . ALA E 1 177 ? 1.193 -43.564 10.547 1.00 34.90 150 ALA E O 1
ATOM 8190 N N . ARG E 1 178 ? 3.380 -43.460 11.079 1.00 28.38 151 ARG E N 1
ATOM 8191 C CA . ARG E 1 178 ? 3.188 -42.272 11.908 1.00 29.20 151 ARG E CA 1
ATOM 8192 C C . ARG E 1 178 ? 2.775 -41.073 11.065 1.00 30.16 151 ARG E C 1
ATOM 8193 O O . ARG E 1 178 ? 1.966 -40.246 11.501 1.00 32.84 151 ARG E O 1
ATOM 8201 N N . ALA E 1 179 ? 3.328 -40.955 9.856 1.00 30.33 152 ALA E N 1
ATOM 8202 C CA . ALA E 1 179 ? 2.864 -39.924 8.939 1.00 24.63 152 ALA E CA 1
ATOM 8203 C C . ALA E 1 179 ? 1.420 -40.176 8.528 1.00 31.06 152 ALA E C 1
ATOM 8204 O O . ALA E 1 179 ? 0.606 -39.246 8.483 1.00 43.34 152 ALA E O 1
ATOM 8206 N N . GLU E 1 180 ? 1.089 -41.438 8.237 1.00 34.36 153 GLU E N 1
ATOM 8207 C CA . GLU E 1 180 ? -0.270 -41.803 7.850 1.00 26.25 153 GLU E CA 1
ATOM 8208 C C . GLU E 1 180 ? -1.270 -41.475 8.951 1.00 38.52 153 GLU E C 1
ATOM 8209 O O . GLU E 1 180 ? -2.394 -41.040 8.672 1.00 32.13 153 GLU E O 1
ATOM 8215 N N . LEU E 1 181 ? -0.879 -41.678 10.211 1.00 30.36 154 LEU E N 1
ATOM 8216 C CA . LEU E 1 181 ? -1.767 -41.360 11.322 1.00 28.75 154 LEU E CA 1
ATOM 8217 C C . LEU E 1 181 ? -1.849 -39.856 11.557 1.00 30.71 154 LEU E C 1
ATOM 8218 O O . LEU E 1 181 ? -2.922 -39.336 11.879 1.00 34.38 154 LEU E O 1
ATOM 8223 N N . LEU E 1 182 ? -0.734 -39.137 11.402 1.00 33.94 155 LEU E N 1
ATOM 8224 C CA . LEU E 1 182 ? -0.794 -37.684 11.510 1.00 29.59 155 LEU E CA 1
ATOM 8225 C C . LEU E 1 182 ? -1.658 -37.095 10.404 1.00 39.72 155 LEU E C 1
ATOM 8226 O O . LEU E 1 182 ? -2.478 -36.204 10.659 1.00 29.95 155 LEU E O 1
ATOM 8231 N N . THR E 1 183 ? -1.488 -37.585 9.168 1.00 33.30 156 THR E N 1
ATOM 8232 C CA . THR E 1 183 ? -2.351 -37.149 8.073 1.00 30.99 156 THR E CA 1
ATOM 8233 C C . THR E 1 183 ? -3.811 -37.441 8.385 1.00 38.41 156 THR E C 1
ATOM 8234 O O . THR E 1 183 ? -4.682 -36.588 8.179 1.00 51.10 156 THR E O 1
ATOM 8238 N N . ALA E 1 184 ? -4.095 -38.640 8.900 1.00 39.40 157 ALA E N 1
ATOM 8239 C CA . ALA E 1 184 ? -5.458 -38.968 9.301 1.00 34.88 157 ALA E CA 1
ATOM 8240 C C . ALA E 1 184 ? -5.938 -38.075 10.437 1.00 35.55 157 ALA E C 1
ATOM 8241 O O . ALA E 1 184 ? -7.120 -37.719 10.488 1.00 51.27 157 ALA E O 1
ATOM 8243 N N . MET E 1 185 ? -5.044 -37.696 11.352 1.00 40.16 158 MET E N 1
ATOM 8244 C CA . MET E 1 185 ? -5.449 -36.827 12.452 1.00 41.29 158 MET E CA 1
ATOM 8245 C C . MET E 1 185 ? -5.715 -35.408 11.966 1.00 39.57 158 MET E C 1
ATOM 8246 O O . MET E 1 185 ? -6.663 -34.759 12.422 1.00 32.14 158 MET E O 1
ATOM 8251 N N . LYS E 1 186 ? -4.881 -34.909 11.048 1.00 45.36 159 LYS E N 1
ATOM 8252 C CA . LYS E 1 186 ? -5.101 -33.586 10.471 1.00 38.06 159 LYS E CA 1
ATOM 8253 C C . LYS E 1 186 ? -6.470 -33.504 9.805 1.00 46.20 159 LYS E C 1
ATOM 8254 O O . LYS E 1 186 ? -7.216 -32.538 10.005 1.00 50.25 159 LYS E O 1
ATOM 8260 N N . GLN E 1 187 ? -6.818 -34.520 9.008 1.00 46.19 160 GLN E N 1
ATOM 8261 C CA . GLN E 1 187 ? -8.096 -34.512 8.303 1.00 34.25 160 GLN E CA 1
ATOM 8262 C C . GLN E 1 187 ? -9.264 -34.547 9.281 1.00 36.24 160 GLN E C 1
ATOM 8263 O O . GLN E 1 187 ? -10.194 -33.740 9.179 1.00 49.65 160 GLN E O 1
ATOM 8269 N N . ILE E 1 188 ? -9.229 -35.471 10.244 1.00 42.80 161 ILE E N 1
ATOM 8270 C CA . ILE E 1 188 ? -10.310 -35.571 11.222 1.00 42.68 161 ILE E CA 1
ATOM 8271 C C . ILE E 1 188 ? -10.442 -34.271 12.005 1.00 49.09 161 ILE E C 1
ATOM 8272 O O . ILE E 1 188 ? -11.552 -33.848 12.352 1.00 64.59 161 ILE E O 1
ATOM 8277 N N . ALA E 1 189 ? -9.316 -33.611 12.289 1.00 43.71 162 ALA E N 1
ATOM 8278 C CA . ALA E 1 189 ? -9.368 -32.328 12.984 1.00 51.46 162 ALA E CA 1
ATOM 8279 C C . ALA E 1 189 ? -10.050 -31.268 12.129 1.00 62.34 162 ALA E C 1
ATOM 8280 O O . ALA E 1 189 ? -10.831 -30.455 12.639 1.00 59.64 162 ALA E O 1
ATOM 8282 N N . ALA E 1 190 ? -9.773 -31.268 10.823 1.00 59.05 163 ALA E N 1
ATOM 8283 C CA . ALA E 1 190 ? -10.427 -30.320 9.929 1.00 58.67 163 ALA E CA 1
ATOM 8284 C C . ALA E 1 190 ? -11.928 -30.565 9.842 1.00 56.41 163 ALA E C 1
ATOM 8285 O O . ALA E 1 190 ? -12.700 -29.616 9.668 1.00 70.42 163 ALA E O 1
ATOM 8287 N N . GLU E 1 191 ? -12.363 -31.821 9.967 1.00 61.53 164 GLU E N 1
ATOM 8288 C CA . GLU E 1 191 ? -13.780 -32.120 9.796 1.00 54.11 164 GLU E CA 1
ATOM 8289 C C . GLU E 1 191 ? -14.599 -31.702 11.013 1.00 70.58 164 GLU E C 1
ATOM 8290 O O . GLU E 1 191 ? -15.793 -31.412 10.880 1.00 81.58 164 GLU E O 1
ATOM 8296 N N . VAL E 1 192 ? -13.988 -31.656 12.200 1.00 60.90 165 VAL E N 1
ATOM 8297 C CA . VAL E 1 192 ? -14.684 -31.080 13.348 1.00 58.52 165 VAL E CA 1
ATOM 8298 C C . VAL E 1 192 ? -14.582 -29.562 13.327 1.00 57.57 165 VAL E C 1
ATOM 8299 O O . VAL E 1 192 ? -15.459 -28.872 13.860 1.00 71.93 165 VAL E O 1
ATOM 8303 N N . SER E 1 193 ? -13.519 -29.020 12.726 1.00 59.43 166 SER E N 1
ATOM 8304 C CA . SER E 1 193 ? -13.425 -27.574 12.546 1.00 64.89 166 SER E CA 1
ATOM 8305 C C . SER E 1 193 ? -14.581 -27.055 11.705 1.00 71.01 166 SER E C 1
ATOM 8306 O O . SER E 1 193 ? -15.144 -25.990 11.992 1.00 67.78 166 SER E O 1
ATOM 8309 N N . GLU E 1 194 ? -14.951 -27.797 10.664 1.00 69.23 167 GLU E N 1
ATOM 8310 C CA . GLU E 1 194 ? -16.080 -27.460 9.811 1.00 70.69 167 GLU E CA 1
ATOM 8311 C C . GLU E 1 194 ? -17.402 -27.984 10.355 1.00 68.67 167 GLU E C 1
ATOM 8312 O O . GLU E 1 194 ? -18.390 -28.015 9.615 1.00 91.24 167 GLU E O 1
ATOM 8318 N N . LYS E 1 195 ? -17.434 -28.406 11.620 1.00 63.40 168 LYS E N 1
ATOM 8319 C CA . LYS E 1 195 ? -18.656 -28.858 12.287 1.00 76.96 168 LYS E CA 1
ATOM 8320 C C . LYS E 1 195 ? -19.332 -30.010 11.543 1.00 74.08 168 LYS E C 1
ATOM 8321 O O . LYS E 1 195 ? -20.558 -30.137 11.562 1.00 79.31 168 LYS E O 1
ATOM 8327 N N . ALA E 1 196 ? -18.546 -30.867 10.882 1.00 56.93 169 ALA E N 1
ATOM 8328 C CA . ALA E 1 196 ? -19.133 -32.025 10.213 1.00 62.17 169 ALA E CA 1
ATOM 8329 C C . ALA E 1 196 ? -19.587 -33.077 11.220 1.00 66.74 169 ALA E C 1
ATOM 8330 O O . ALA E 1 196 ? -20.605 -33.747 11.009 1.00 72.97 169 ALA E O 1
ATOM 8332 N N . TYR E 1 197 ? -18.841 -33.245 12.311 1.00 63.41 170 TYR E N 1
ATOM 8333 C CA . TYR E 1 197 ? -19.246 -34.108 13.415 1.00 54.10 170 TYR E CA 1
ATOM 8334 C C . TYR E 1 197 ? -18.536 -33.633 14.672 1.00 72.51 170 TYR E C 1
ATOM 8335 O O . TYR E 1 197 ? -17.513 -32.948 14.603 1.00 82.13 170 TYR E O 1
ATOM 8344 N N . THR E 1 198 ? -19.088 -34.003 15.824 1.00 82.63 171 THR E N 1
ATOM 8345 C CA . THR E 1 198 ? -18.475 -33.604 17.081 1.00 80.26 171 THR E CA 1
ATOM 8346 C C . THR E 1 198 ? -17.240 -34.455 17.366 1.00 75.76 171 THR E C 1
ATOM 8347 O O . THR E 1 198 ? -17.047 -35.532 16.795 1.00 74.25 171 THR E O 1
ATOM 8351 N N . ALA E 1 199 ? -16.387 -33.945 18.259 1.00 75.08 172 ALA E N 1
ATOM 8352 C CA . ALA E 1 199 ? -15.177 -34.678 18.617 1.00 72.84 172 ALA E CA 1
ATOM 8353 C C . ALA E 1 199 ? -15.503 -36.022 19.255 1.00 61.43 172 ALA E C 1
ATOM 8354 O O . ALA E 1 199 ? -14.751 -36.987 19.081 1.00 64.04 172 ALA E O 1
ATOM 8356 N N . ASP E 1 200 ? -16.615 -36.111 19.982 1.00 63.94 173 ASP E N 1
ATOM 8357 C CA . ASP E 1 200 ? -17.000 -37.358 20.633 1.00 65.87 173 ASP E CA 1
ATOM 8358 C C . ASP E 1 200 ? -17.751 -38.306 19.708 1.00 60.02 173 ASP E C 1
ATOM 8359 O O . ASP E 1 200 ? -18.123 -39.401 20.145 1.00 68.06 173 ASP E O 1
ATOM 8364 N N . GLU E 1 201 ? -17.988 -37.915 18.456 1.00 60.45 174 GLU E N 1
ATOM 8365 C CA . GLU E 1 201 ? -18.506 -38.832 17.450 1.00 74.55 174 GLU E CA 1
ATOM 8366 C C . GLU E 1 201 ? -17.400 -39.523 16.658 1.00 78.30 174 GLU E C 1
ATOM 8367 O O . GLU E 1 201 ? -17.698 -40.414 15.854 1.00 74.41 174 GLU E O 1
ATOM 8373 N N . ILE E 1 202 ? -16.138 -39.135 16.865 1.00 64.07 175 ILE E N 1
ATOM 8374 C CA . ILE E 1 202 ? -15.018 -39.862 16.282 1.00 54.93 175 ILE E CA 1
ATOM 8375 C C . ILE E 1 202 ? -14.952 -41.258 16.886 1.00 47.69 175 ILE E C 1
ATOM 8376 O O . ILE E 1 202 ? -15.121 -41.438 18.100 1.00 64.84 175 ILE E O 1
ATOM 8381 N N . THR E 1 203 ? -14.709 -42.259 16.043 1.00 51.54 176 THR E N 1
ATOM 8382 C CA . THR E 1 203 ? -14.571 -43.640 16.487 1.00 51.99 176 THR E CA 1
ATOM 8383 C C . THR E 1 203 ? -13.279 -44.235 15.941 1.00 39.19 176 THR E C 1
ATOM 8384 O O . THR E 1 203 ? -12.569 -43.620 15.141 1.00 40.40 176 THR E O 1
ATOM 8388 N N . GLU E 1 204 ? -12.968 -45.451 16.391 1.00 46.11 177 GLU E N 1
ATOM 8389 C CA . GLU E 1 204 ? -11.875 -46.189 15.771 1.00 39.95 177 GLU E CA 1
ATOM 8390 C C . GLU E 1 204 ? -12.181 -46.474 14.311 1.00 42.43 177 GLU E C 1
ATOM 8391 O O . GLU E 1 204 ? -11.265 -46.569 13.487 1.00 52.31 177 GLU E O 1
ATOM 8397 N N . GLU E 1 205 ? -13.465 -46.595 13.971 1.00 53.52 178 GLU E N 1
ATOM 8398 C CA . GLU E 1 205 ? -13.852 -46.712 12.573 1.00 64.62 178 GLU E CA 1
ATOM 8399 C C . GLU E 1 205 ? -13.665 -45.390 11.839 1.00 44.87 178 GLU E C 1
ATOM 8400 O O . GLU E 1 205 ? -13.372 -45.385 10.639 1.00 38.83 178 GLU E O 1
ATOM 8406 N N . THR E 1 206 ? -13.818 -44.265 12.538 1.00 43.37 179 THR E N 1
ATOM 8407 C CA . THR E 1 206 ? -13.520 -42.976 11.921 1.00 40.16 179 THR E CA 1
ATOM 8408 C C . THR E 1 206 ? -12.053 -42.905 11.523 1.00 45.44 179 THR E C 1
ATOM 8409 O O . THR E 1 206 ? -11.719 -42.584 10.375 1.00 49.19 179 THR E O 1
ATOM 8413 N N . ILE E 1 207 ? -11.158 -43.242 12.455 1.00 55.19 180 ILE E N 1
ATOM 8414 C CA . ILE E 1 207 ? -9.721 -43.176 12.201 1.00 33.21 180 ILE E CA 1
ATOM 8415 C C . ILE E 1 207 ? -9.332 -44.123 11.071 1.00 36.35 180 ILE E C 1
ATOM 8416 O O . ILE E 1 207 ? -8.567 -43.762 10.170 1.00 36.57 180 ILE E O 1
ATOM 8421 N N . ALA E 1 208 ? -9.858 -45.354 11.102 1.00 36.10 181 ALA E N 1
ATOM 8422 C CA . ALA E 1 208 ? -9.542 -46.324 10.055 1.00 36.97 181 ALA E CA 1
ATOM 8423 C C . ALA E 1 208 ? -9.975 -45.831 8.682 1.00 43.80 181 ALA E C 1
ATOM 8424 O O . ALA E 1 208 ? -9.331 -46.150 7.676 1.00 44.54 181 ALA E O 1
ATOM 8426 N N . ASP E 1 209 ? -11.056 -45.050 8.621 1.00 47.16 182 ASP E N 1
ATOM 8427 C CA . ASP E 1 209 ? -11.534 -44.541 7.341 1.00 42.67 182 ASP E CA 1
ATOM 8428 C C . ASP E 1 209 ? -10.554 -43.555 6.722 1.00 38.44 182 ASP E C 1
ATOM 8429 O O . ASP E 1 209 ? -10.481 -43.450 5.492 1.00 43.57 182 ASP E O 1
ATOM 8434 N N . HIS E 1 210 ? -9.796 -42.834 7.543 1.00 34.99 183 HIS E N 1
ATOM 8435 C CA . HIS E 1 210 ? -8.830 -41.861 7.051 1.00 35.77 183 HIS E CA 1
ATOM 8436 C C . HIS E 1 210 ? -7.429 -42.437 6.911 1.00 31.60 183 HIS E C 1
ATOM 8437 O O . HIS E 1 210 ? -6.527 -41.731 6.446 1.00 38.03 183 HIS E O 1
ATOM 8444 N N . LEU E 1 211 ? -7.219 -43.691 7.298 1.00 35.09 184 LEU E N 1
ATOM 8445 C CA . LEU E 1 211 ? -5.940 -44.324 7.033 1.00 34.33 184 LEU E CA 1
ATOM 8446 C C . LEU E 1 211 ? -5.825 -44.660 5.549 1.00 31.90 184 LEU E C 1
ATOM 8447 O O . LEU E 1 211 ? -6.817 -44.734 4.819 1.00 35.26 184 LEU E O 1
ATOM 8452 N N . MET E 1 212 ? -4.590 -44.861 5.101 1.00 29.93 185 MET E N 1
ATOM 8453 C CA . MET E 1 212 ? -4.376 -45.136 3.689 1.00 27.26 185 MET E CA 1
ATOM 8454 C C . MET E 1 212 ? -4.843 -46.523 3.284 1.00 33.84 185 MET E C 1
ATOM 8455 O O . MET E 1 212 ? -4.787 -46.851 2.094 1.00 27.70 185 MET E O 1
ATOM 8460 N N . THR E 1 213 ? -5.303 -47.333 4.234 1.00 32.39 186 THR E N 1
ATOM 8461 C CA . THR E 1 213 ? -5.993 -48.583 3.945 1.00 29.87 186 THR E CA 1
ATOM 8462 C C . THR E 1 213 ? -7.508 -48.421 3.920 1.00 34.44 186 THR E C 1
ATOM 8463 O O . THR E 1 213 ? -8.220 -49.416 3.746 1.00 32.75 186 THR E O 1
ATOM 8467 N N . GLY E 1 214 ? -8.015 -47.197 4.094 1.00 33.70 187 GLY E N 1
ATOM 8468 C CA . GLY E 1 214 ? -9.447 -46.980 4.195 1.00 28.05 187 GLY E CA 1
ATOM 8469 C C . GLY E 1 214 ? -10.214 -47.341 2.943 1.00 33.26 187 GLY E C 1
ATOM 8470 O O . GLY E 1 214 ? -11.428 -47.564 3.011 1.00 39.24 187 GLY E O 1
ATOM 8471 N N . PHE E 1 215 ? -9.535 -47.409 1.797 1.00 24.68 188 PHE E N 1
ATOM 8472 C CA . PHE E 1 215 ? -10.232 -47.714 0.556 1.00 29.60 188 PHE E CA 1
ATOM 8473 C C . PHE E 1 215 ? -10.723 -49.154 0.527 1.00 26.01 188 PHE E C 1
ATOM 8474 O O . PHE E 1 215 ? -11.724 -49.452 -0.132 1.00 44.42 188 PHE E O 1
ATOM 8482 N N . LEU E 1 216 ? -10.038 -50.053 1.227 1.00 32.84 189 LEU E N 1
ATOM 8483 C CA . LEU E 1 216 ? -10.460 -51.440 1.274 1.00 35.39 189 LEU E CA 1
ATOM 8484 C C . LEU E 1 216 ? -11.734 -51.577 2.108 1.00 30.75 189 LEU E C 1
ATOM 8485 O O . LEU E 1 216 ? -11.990 -50.766 3.003 1.00 37.26 189 LEU E O 1
ATOM 8490 N N . PRO E 1 217 ? -12.559 -52.584 1.823 1.00 36.17 190 PRO E N 1
ATOM 8491 C CA . PRO E 1 217 ? -13.668 -52.897 2.730 1.00 36.05 190 PRO E CA 1
ATOM 8492 C C . PRO E 1 217 ? -13.140 -53.178 4.129 1.00 31.87 190 PRO E C 1
ATOM 8493 O O . PRO E 1 217 ? -12.008 -53.632 4.306 1.00 49.60 190 PRO E O 1
ATOM 8497 N N . THR E 1 218 ? -13.983 -52.902 5.127 1.00 40.85 191 THR E N 1
ATOM 8498 C CA . THR E 1 218 ? -13.533 -52.917 6.518 1.00 50.12 191 THR E CA 1
ATOM 8499 C C . THR E 1 218 ? -12.885 -54.246 6.894 1.00 45.33 191 THR E C 1
ATOM 8500 O O . THR E 1 218 ? -11.847 -54.269 7.568 1.00 40.08 191 THR E O 1
ATOM 8504 N N . GLU E 1 219 ? -13.472 -55.363 6.460 1.00 45.75 192 GLU E N 1
ATOM 8505 C CA . GLU E 1 219 ? -12.927 -56.669 6.813 1.00 44.74 192 GLU E CA 1
ATOM 8506 C C . GLU E 1 219 ? -11.619 -56.973 6.097 1.00 37.12 192 GLU E C 1
ATOM 8507 O O . GLU E 1 219 ? -10.975 -57.981 6.411 1.00 39.55 192 GLU E O 1
ATOM 8513 N N . LEU E 1 220 ? -11.209 -56.126 5.156 1.00 44.68 193 LEU E N 1
ATOM 8514 C CA . LEU E 1 220 ? -9.980 -56.324 4.405 1.00 37.80 193 LEU E CA 1
ATOM 8515 C C . LEU E 1 220 ? -8.913 -55.289 4.729 1.00 30.77 193 LEU E C 1
ATOM 8516 O O . LEU E 1 220 ? -7.829 -55.333 4.139 1.00 33.94 193 LEU E O 1
ATOM 8521 N N . ARG E 1 221 ? -9.182 -54.369 5.660 1.00 29.41 194 ARG E N 1
ATOM 8522 C CA . ARG E 1 221 ? -8.265 -53.259 5.894 1.00 24.52 194 ARG E CA 1
ATOM 8523 C C . ARG E 1 221 ? -7.011 -53.711 6.629 1.00 37.06 194 ARG E C 1
ATOM 8524 O O . ARG E 1 221 ? -5.895 -53.323 6.263 1.00 37.92 194 ARG E O 1
ATOM 8532 N N . ASP E 1 222 ? -7.170 -54.523 7.663 1.00 25.24 195 ASP E N 1
ATOM 8533 C CA . ASP E 1 222 ? -5.969 -54.899 8.389 1.00 32.45 195 ASP E CA 1
ATOM 8534 C C . ASP E 1 222 ? -5.431 -56.231 7.893 1.00 27.90 195 ASP E C 1
ATOM 8535 O O . ASP E 1 222 ? -6.205 -57.172 7.684 1.00 39.48 195 ASP E O 1
ATOM 8540 N N . PRO E 1 223 ? -4.120 -56.351 7.697 1.00 31.51 196 PRO E N 1
ATOM 8541 C CA . PRO E 1 223 ? -3.562 -57.655 7.328 1.00 30.78 196 PRO E CA 1
ATOM 8542 C C . PRO E 1 223 ? -3.712 -58.648 8.467 1.00 27.60 196 PRO E C 1
ATOM 8543 O O . PRO E 1 223 ? -3.626 -58.289 9.641 1.00 30.62 196 PRO E O 1
ATOM 8547 N N . GLU E 1 224 ? -3.978 -59.901 8.110 1.00 26.60 197 GLU E N 1
ATOM 8548 C CA . GLU E 1 224 ? -3.939 -60.970 9.094 1.00 19.11 197 GLU E CA 1
ATOM 8549 C C . GLU E 1 224 ? -2.542 -61.546 9.263 1.00 33.93 197 GLU E C 1
ATOM 8550 O O . GLU E 1 224 ? -2.272 -62.200 10.278 1.00 28.03 197 GLU E O 1
ATOM 8556 N N . LEU E 1 225 ? -1.653 -61.308 8.299 1.00 24.99 198 LEU E N 1
ATOM 8557 C CA . LEU E 1 225 ? -0.293 -61.825 8.325 1.00 27.66 198 LEU E CA 1
ATOM 8558 C C . LEU E 1 225 ? 0.654 -60.725 7.871 1.00 26.00 198 LEU E C 1
ATOM 8559 O O . LEU E 1 225 ? 0.430 -60.107 6.826 1.00 38.84 198 LEU E O 1
ATOM 8564 N N . LEU E 1 226 ? 1.698 -60.473 8.658 1.00 31.81 199 LEU E N 1
ATOM 8565 C CA . LEU E 1 226 ? 2.725 -59.493 8.318 1.00 42.73 199 LEU E CA 1
ATOM 8566 C C . LEU E 1 226 ? 4.063 -60.214 8.237 1.00 48.18 199 LEU E C 1
ATOM 8567 O O . LEU E 1 226 ? 4.472 -60.881 9.195 1.00 41.12 199 LEU E O 1
ATOM 8572 N N . ILE E 1 227 ? 4.735 -60.086 7.096 1.00 43.45 200 ILE E N 1
ATOM 8573 C CA . ILE E 1 227 ? 5.986 -60.784 6.831 1.00 34.67 200 ILE E CA 1
ATOM 8574 C C . ILE E 1 227 ? 7.106 -59.757 6.777 1.00 35.56 200 ILE E C 1
ATOM 8575 O O . ILE E 1 227 ? 7.021 -58.769 6.035 1.00 34.38 200 ILE E O 1
ATOM 8580 N N . ARG E 1 228 ? 8.148 -59.985 7.570 1.00 40.41 201 ARG E N 1
ATOM 8581 C CA . ARG E 1 228 ? 9.334 -59.139 7.583 1.00 42.12 201 ARG E CA 1
ATOM 8582 C C . ARG E 1 228 ? 10.515 -59.981 7.120 1.00 43.38 201 ARG E C 1
ATOM 8583 O O . ARG E 1 228 ? 10.780 -61.049 7.686 1.00 37.58 201 ARG E O 1
ATOM 8591 N N . THR E 1 229 ? 11.204 -59.510 6.082 1.00 45.25 202 THR E N 1
ATOM 8592 C CA . THR E 1 229 ? 12.329 -60.217 5.495 1.00 41.89 202 THR E CA 1
ATOM 8593 C C . THR E 1 229 ? 13.642 -59.749 6.126 1.00 58.21 202 THR E C 1
ATOM 8594 O O . THR E 1 229 ? 13.665 -58.929 7.047 1.00 63.55 202 THR E O 1
ATOM 8598 N N . SER E 1 230 ? 14.752 -60.294 5.621 1.00 69.09 203 SER E N 1
ATOM 8599 C CA . SER E 1 230 ? 16.112 -59.909 6.002 1.00 55.01 203 SER E CA 1
ATOM 8600 C C . SER E 1 230 ? 16.403 -60.149 7.479 1.00 46.00 203 SER E C 1
ATOM 8601 O O . SER E 1 230 ? 17.273 -59.490 8.056 1.00 67.58 203 SER E O 1
ATOM 8604 N N . GLY E 1 231 ? 15.682 -61.074 8.112 1.00 46.04 204 GLY E N 1
ATOM 8605 C CA . GLY E 1 231 ? 15.942 -61.455 9.485 1.00 41.33 204 GLY E CA 1
ATOM 8606 C C . GLY E 1 231 ? 15.701 -60.392 10.533 1.00 53.97 204 GLY E C 1
ATOM 8607 O O . GLY E 1 231 ? 15.815 -60.696 11.727 1.00 48.95 204 GLY E O 1
ATOM 8608 N N . GLU E 1 232 ? 15.376 -59.162 10.140 1.00 63.39 205 GLU E N 1
ATOM 8609 C CA . GLU E 1 232 ? 15.148 -58.098 11.109 1.00 56.64 205 GLU E CA 1
ATOM 8610 C C . GLU E 1 232 ? 13.844 -58.338 11.857 1.00 54.68 205 GLU E C 1
ATOM 8611 O O . GLU E 1 232 ? 12.793 -58.544 11.244 1.00 68.98 205 GLU E O 1
ATOM 8617 N N . GLU E 1 233 ? 13.908 -58.317 13.184 1.00 38.16 206 GLU E N 1
ATOM 8618 C CA . GLU E 1 233 ? 12.713 -58.510 13.999 1.00 50.78 206 GLU E CA 1
ATOM 8619 C C . GLU E 1 233 ? 12.217 -57.150 14.484 1.00 42.32 206 GLU E C 1
ATOM 8620 O O . GLU E 1 233 ? 12.284 -56.792 15.660 1.00 47.00 206 GLU E O 1
ATOM 8626 N N . ARG E 1 234 ? 11.714 -56.385 13.517 1.00 46.37 207 ARG E N 1
ATOM 8627 C CA . ARG E 1 234 ? 11.206 -55.042 13.752 1.00 36.18 207 ARG E CA 1
ATOM 8628 C C . ARG E 1 234 ? 10.108 -54.753 12.744 1.00 35.74 207 ARG E C 1
ATOM 8629 O O . ARG E 1 234 ? 10.315 -54.926 11.540 1.00 60.01 207 ARG E O 1
ATOM 8637 N N . ILE E 1 235 ? 8.955 -54.310 13.225 1.00 47.94 208 ILE E N 1
ATOM 8638 C CA . ILE E 1 235 ? 7.976 -53.663 12.363 1.00 41.28 208 ILE E CA 1
ATOM 8639 C C . ILE E 1 235 ? 8.340 -52.182 12.330 1.00 45.96 208 ILE E C 1
ATOM 8640 O O . ILE E 1 235 ? 8.384 -51.513 13.368 1.00 73.80 208 ILE E O 1
ATOM 8645 N N . SER E 1 236 ? 8.682 -51.683 11.151 1.00 29.01 209 SER E N 1
ATOM 8646 C CA . SER E 1 236 ? 9.354 -50.393 11.030 1.00 34.64 209 SER E CA 1
ATOM 8647 C C . SER E 1 236 ? 8.349 -49.357 10.539 1.00 32.79 209 SER E C 1
ATOM 8648 O O . SER E 1 236 ? 8.235 -49.111 9.338 1.00 49.10 209 SER E O 1
ATOM 8651 N N . ASN E 1 237 ? 7.627 -48.743 11.481 1.00 29.80 210 ASN E N 1
ATOM 8652 C CA . ASN E 1 237 ? 6.700 -47.648 11.175 1.00 30.11 210 ASN E CA 1
ATOM 8653 C C . ASN E 1 237 ? 5.781 -48.007 10.005 1.00 38.81 210 ASN E C 1
ATOM 8654 O O . ASN E 1 237 ? 5.524 -47.194 9.112 1.00 25.44 210 ASN E O 1
ATOM 8659 N N . PHE E 1 238 ? 5.280 -49.244 10.008 1.00 31.51 211 PHE E N 1
ATOM 8660 C CA . PHE E 1 238 ? 4.527 -49.793 8.882 1.00 43.01 211 PHE E CA 1
ATOM 8661 C C . PHE E 1 238 ? 3.174 -50.306 9.367 1.00 41.16 211 PHE E C 1
ATOM 8662 O O . PHE E 1 238 ? 3.107 -51.319 10.073 1.00 25.30 211 PHE E O 1
ATOM 8670 N N . LEU E 1 239 ? 2.098 -49.618 8.974 1.00 33.93 212 LEU E N 1
ATOM 8671 C CA . LEU E 1 239 ? 0.729 -50.036 9.286 1.00 40.21 212 LEU E CA 1
ATOM 8672 C C . LEU E 1 239 ? 0.549 -50.259 10.785 1.00 37.20 212 LEU E C 1
ATOM 8673 O O . LEU E 1 239 ? 0.031 -51.287 11.224 1.00 31.82 212 LEU E O 1
ATOM 8678 N N . LEU E 1 240 ? 0.994 -49.279 11.577 1.00 33.12 213 LEU E N 1
ATOM 8679 C CA . LEU E 1 240 ? 0.980 -49.436 13.031 1.00 24.76 213 LEU E CA 1
ATOM 8680 C C . LEU E 1 240 ? -0.432 -49.693 13.540 1.00 39.47 213 LEU E C 1
ATOM 8681 O O . LEU E 1 240 ? -0.658 -50.598 14.356 1.00 28.64 213 LEU E O 1
ATOM 8686 N N . TRP E 1 241 ? -1.401 -48.909 13.061 1.00 30.89 214 TRP E N 1
ATOM 8687 C CA . TRP E 1 241 ? -2.780 -49.090 13.499 1.00 36.02 214 TRP E CA 1
ATOM 8688 C C . TRP E 1 241 ? -3.318 -50.448 13.062 1.00 37.72 214 TRP E C 1
ATOM 8689 O O . TRP E 1 241 ? -3.909 -51.181 13.865 1.00 30.47 214 TRP E O 1
ATOM 8700 N N . GLN E 1 242 ? -3.088 -50.811 11.796 1.00 30.45 215 GLN E N 1
ATOM 8701 C CA . GLN E 1 242 ? -3.757 -51.965 11.202 1.00 29.10 215 GLN E CA 1
ATOM 8702 C C . GLN E 1 242 ? -3.230 -53.291 11.743 1.00 28.15 215 GLN E C 1
ATOM 8703 O O . GLN E 1 242 ? -3.981 -54.271 11.802 1.00 30.71 215 GLN E O 1
ATOM 8709 N N . ILE E 1 243 ? -1.961 -53.352 12.144 1.00 25.97 216 ILE E N 1
ATOM 8710 C CA . ILE E 1 243 ? -1.363 -54.613 12.574 1.00 33.04 216 ILE E CA 1
ATOM 8711 C C . ILE E 1 243 ? -1.659 -54.901 14.043 1.00 28.24 216 ILE E C 1
ATOM 8712 O O . ILE E 1 243 ? -1.006 -55.750 14.660 1.00 31.52 216 ILE E O 1
ATOM 8717 N N . ALA E 1 244 ? -2.659 -54.219 14.608 1.00 34.13 217 ALA E N 1
ATOM 8718 C CA . ALA E 1 244 ? -2.921 -54.338 16.039 1.00 24.78 217 ALA E CA 1
ATOM 8719 C C . ALA E 1 244 ? -3.163 -55.782 16.461 1.00 31.24 217 ALA E C 1
ATOM 8720 O O . ALA E 1 244 ? -2.858 -56.148 17.601 1.00 28.41 217 ALA E O 1
ATOM 8722 N N . TYR E 1 245 ? -3.693 -56.621 15.563 1.00 31.87 218 TYR E N 1
ATOM 8723 C CA . TYR E 1 245 ? -4.039 -57.995 15.914 1.00 27.21 218 TYR E CA 1
ATOM 8724 C C . TYR E 1 245 ? -3.491 -59.029 14.937 1.00 28.81 218 TYR E C 1
ATOM 8725 O O . TYR E 1 245 ? -3.909 -60.192 14.992 1.00 33.32 218 TYR E O 1
ATOM 8734 N N . SER E 1 246 ? -2.570 -58.653 14.056 1.00 25.88 219 SER E N 1
ATOM 8735 C CA . SER E 1 246 ? -2.131 -59.561 13.007 1.00 24.88 219 SER E CA 1
ATOM 8736 C C . SER E 1 246 ? -1.004 -60.466 13.481 1.00 28.83 219 SER E C 1
ATOM 8737 O O . SER E 1 246 ? -0.217 -60.113 14.363 1.00 46.23 219 SER E O 1
ATOM 8740 N N . GLU E 1 247 ? -0.921 -61.637 12.859 1.00 22.39 220 GLU E N 1
ATOM 8741 C CA . GLU E 1 247 ? 0.172 -62.557 13.118 1.00 29.68 220 GLU E CA 1
ATOM 8742 C C . GLU E 1 247 ? 1.434 -62.076 12.415 1.00 31.29 220 GLU E C 1
ATOM 8743 O O . GLU E 1 247 ? 1.389 -61.641 11.263 1.00 39.56 220 GLU E O 1
ATOM 8749 N N . LEU E 1 248 ? 2.561 -62.150 13.117 1.00 35.86 221 LEU E N 1
ATOM 8750 C CA . LEU E 1 248 ? 3.845 -61.725 12.577 1.00 41.00 221 LEU E CA 1
ATOM 8751 C C . LEU E 1 248 ? 4.685 -62.937 12.200 1.00 44.29 221 LEU E C 1
ATOM 8752 O O . LEU E 1 248 ? 4.732 -63.928 12.936 1.00 35.11 221 LEU E O 1
ATOM 8757 N N . PHE E 1 249 ? 5.350 -62.846 11.049 1.00 36.65 222 PHE E N 1
ATOM 8758 C CA . PHE E 1 249 ? 6.270 -63.871 10.576 1.00 29.69 222 PHE E CA 1
ATOM 8759 C C . PHE E 1 249 ? 7.548 -63.196 10.108 1.00 27.10 222 PHE E C 1
ATOM 8760 O O . PHE E 1 249 ? 7.499 -62.238 9.328 1.00 37.54 222 PHE E O 1
ATOM 8768 N N . PHE E 1 250 ? 8.685 -63.692 10.587 1.00 36.91 223 PHE E N 1
ATOM 8769 C CA . PHE E 1 250 ? 9.995 -63.156 10.242 1.00 43.67 223 PHE E CA 1
ATOM 8770 C C . PHE E 1 250 ? 10.794 -64.247 9.547 1.00 37.97 223 PHE E C 1
ATOM 8771 O O . PHE E 1 250 ? 11.004 -65.324 10.115 1.00 31.28 223 PHE E O 1
ATOM 8779 N N . THR E 1 251 ? 11.225 -63.977 8.321 1.00 40.76 224 THR E N 1
ATOM 8780 C CA . THR E 1 251 ? 12.069 -64.896 7.574 1.00 56.24 224 THR E CA 1
ATOM 8781 C C . THR E 1 251 ? 13.476 -64.327 7.472 1.00 43.36 224 THR E C 1
ATOM 8782 O O . THR E 1 251 ? 13.658 -63.131 7.218 1.00 34.34 224 THR E O 1
ATOM 8786 N N . LYS E 1 252 ? 14.472 -65.190 7.687 1.00 53.52 225 LYS E N 1
ATOM 8787 C CA . LYS E 1 252 ? 15.859 -64.784 7.501 1.00 52.97 225 LYS E CA 1
ATOM 8788 C C . LYS E 1 252 ? 16.173 -64.488 6.040 1.00 58.33 225 LYS E C 1
ATOM 8789 O O . LYS E 1 252 ? 17.158 -63.797 5.757 1.00 55.91 225 LYS E O 1
ATOM 8795 N N . ALA E 1 253 ? 15.353 -64.986 5.115 1.00 50.74 226 ALA E N 1
ATOM 8796 C CA . ALA E 1 253 ? 15.624 -64.825 3.694 1.00 51.45 226 ALA E CA 1
ATOM 8797 C C . ALA E 1 253 ? 15.553 -63.362 3.287 1.00 45.09 226 ALA E C 1
ATOM 8798 O O . ALA E 1 253 ? 14.682 -62.613 3.737 1.00 66.95 226 ALA E O 1
ATOM 8800 N N . LEU E 1 254 ? 16.490 -62.953 2.437 1.00 53.10 227 LEU E N 1
ATOM 8801 C CA . LEU E 1 254 ? 16.429 -61.630 1.846 1.00 49.68 227 LEU E CA 1
ATOM 8802 C C . LEU E 1 254 ? 15.298 -61.577 0.829 1.00 58.74 227 LEU E C 1
ATOM 8803 O O . LEU E 1 254 ? 14.799 -62.605 0.366 1.00 61.53 227 LEU E O 1
ATOM 8808 N N . TRP E 1 255 ? 14.884 -60.359 0.486 1.00 47.16 228 TRP E N 1
ATOM 8809 C CA . TRP E 1 255 ? 13.700 -60.217 -0.358 1.00 50.69 228 TRP E CA 1
ATOM 8810 C C . TRP E 1 255 ? 13.859 -60.879 -1.722 1.00 66.49 228 TRP E C 1
ATOM 8811 O O . TRP E 1 255 ? 12.955 -61.635 -2.118 1.00 51.70 228 TRP E O 1
ATOM 8822 N N . PRO E 1 256 ? 14.942 -60.666 -2.481 1.00 64.38 229 PRO E N 1
ATOM 8823 C CA . PRO E 1 256 ? 15.040 -61.333 -3.790 1.00 46.27 229 PRO E CA 1
ATOM 8824 C C . PRO E 1 256 ? 15.018 -62.852 -3.701 1.00 60.11 229 PRO E C 1
ATOM 8825 O O . PRO E 1 256 ? 14.680 -63.507 -4.695 1.00 69.43 229 PRO E O 1
ATOM 8829 N N . ASP E 1 257 ? 15.345 -63.428 -2.544 1.00 63.35 230 ASP E N 1
ATOM 8830 C CA . ASP E 1 257 ? 15.266 -64.868 -2.326 1.00 43.03 230 ASP E CA 1
ATOM 8831 C C . ASP E 1 257 ? 13.894 -65.322 -1.840 1.00 56.06 230 ASP E C 1
ATOM 8832 O O . ASP E 1 257 ? 13.733 -66.500 -1.501 1.00 45.73 230 ASP E O 1
ATOM 8837 N N . PHE E 1 258 ? 12.911 -64.422 -1.785 1.00 48.64 231 PHE E N 1
ATOM 8838 C CA . PHE E 1 258 ? 11.575 -64.755 -1.293 1.00 38.22 231 PHE E CA 1
ATOM 8839 C C . PHE E 1 258 ? 10.843 -65.535 -2.377 1.00 49.65 231 PHE E C 1
ATOM 8840 O O . PHE E 1 258 ? 10.360 -64.964 -3.360 1.00 35.75 231 PHE E O 1
ATOM 8848 N N . SER E 1 259 ? 10.761 -66.848 -2.203 1.00 47.94 232 SER E N 1
ATOM 8849 C CA . SER E 1 259 ? 10.114 -67.700 -3.186 1.00 54.30 232 SER E CA 1
ATOM 8850 C C . SER E 1 259 ? 8.640 -67.886 -2.839 1.00 56.06 232 SER E C 1
ATOM 8851 O O . SER E 1 259 ? 8.177 -67.531 -1.753 1.00 56.26 232 SER E O 1
ATOM 8854 N N . GLY E 1 260 ? 7.895 -68.440 -3.795 1.00 53.99 233 GLY E N 1
ATOM 8855 C CA . GLY E 1 260 ? 6.525 -68.821 -3.513 1.00 38.95 233 GLY E CA 1
ATOM 8856 C C . GLY E 1 260 ? 6.424 -69.822 -2.381 1.00 47.27 233 GLY E C 1
ATOM 8857 O O . GLY E 1 260 ? 5.457 -69.806 -1.616 1.00 66.45 233 GLY E O 1
ATOM 8858 N N . ASP E 1 261 ? 7.419 -70.701 -2.253 1.00 45.50 234 ASP E N 1
ATOM 8859 C CA . ASP E 1 261 ? 7.435 -71.632 -1.132 1.00 62.33 234 ASP E CA 1
ATOM 8860 C C . ASP E 1 261 ? 7.649 -70.908 0.191 1.00 58.91 234 ASP E C 1
ATOM 8861 O O . ASP E 1 261 ? 7.145 -71.354 1.229 1.00 45.60 234 ASP E O 1
ATOM 8866 N N . THR E 1 262 ? 8.393 -69.798 0.179 1.00 51.65 235 THR E N 1
ATOM 8867 C CA . THR E 1 262 ? 8.571 -69.025 1.403 1.00 47.97 235 THR E CA 1
ATOM 8868 C C . THR E 1 262 ? 7.261 -68.380 1.835 1.00 46.94 235 THR E C 1
ATOM 8869 O O . THR E 1 262 ? 6.909 -68.412 3.019 1.00 48.79 235 THR E O 1
ATOM 8873 N N . LEU E 1 263 ? 6.526 -67.792 0.888 1.00 45.18 236 LEU E N 1
ATOM 8874 C CA . LEU E 1 263 ? 5.201 -67.269 1.201 1.00 34.56 236 LEU E CA 1
ATOM 8875 C C . LEU E 1 263 ? 4.287 -68.372 1.713 1.00 44.40 236 LEU E C 1
ATOM 8876 O O . LEU E 1 263 ? 3.459 -68.143 2.604 1.00 55.45 236 LEU E O 1
ATOM 8881 N N . GLU E 1 264 ? 4.421 -69.580 1.158 1.00 44.28 237 GLU E N 1
ATOM 8882 C CA . GLU E 1 264 ? 3.639 -70.710 1.647 1.00 56.11 237 GLU E CA 1
ATOM 8883 C C . GLU E 1 264 ? 4.090 -71.136 3.038 1.00 53.11 237 GLU E C 1
ATOM 8884 O O . GLU E 1 264 ? 3.270 -71.597 3.840 1.00 48.04 237 GLU E O 1
ATOM 8890 N N . THR E 1 265 ? 5.382 -70.990 3.344 1.00 52.87 238 THR E N 1
ATOM 8891 C CA . THR E 1 265 ? 5.850 -71.281 4.696 1.00 61.53 238 THR E CA 1
ATOM 8892 C C . THR E 1 265 ? 5.266 -70.292 5.697 1.00 50.06 238 THR E C 1
ATOM 8893 O O . THR E 1 265 ? 4.871 -70.679 6.803 1.00 58.28 238 THR E O 1
ATOM 8897 N N . ALA E 1 266 ? 5.194 -69.012 5.321 1.00 52.91 239 ALA E N 1
ATOM 8898 C CA . ALA E 1 266 ? 4.610 -68.008 6.203 1.00 45.05 239 ALA E CA 1
ATOM 8899 C C . ALA E 1 266 ? 3.137 -68.301 6.460 1.00 41.82 239 ALA E C 1
ATOM 8900 O O . ALA E 1 266 ? 2.693 -68.345 7.612 1.00 41.85 239 ALA E O 1
ATOM 8902 N N . ILE E 1 267 ? 2.366 -68.520 5.390 1.00 34.88 240 ILE E N 1
ATOM 8903 C CA . ILE E 1 267 ? 0.944 -68.828 5.522 1.00 40.47 240 ILE E CA 1
ATOM 8904 C C . ILE E 1 267 ? 0.731 -70.099 6.335 1.00 33.92 240 ILE E C 1
ATOM 8905 O O . ILE E 1 267 ? -0.295 -70.249 7.012 1.00 39.35 240 ILE E O 1
ATOM 8910 N N . ALA E 1 268 ? 1.695 -71.024 6.297 1.00 46.90 241 ALA E N 1
ATOM 8911 C CA . ALA E 1 268 ? 1.564 -72.276 7.041 1.00 40.56 241 ALA E CA 1
ATOM 8912 C C . ALA E 1 268 ? 1.535 -72.028 8.546 1.00 53.93 241 ALA E C 1
ATOM 8913 O O . ALA E 1 268 ? 0.635 -72.507 9.248 1.00 44.32 241 ALA E O 1
ATOM 8915 N N . SER E 1 269 ? 2.519 -71.285 9.066 1.00 57.72 242 SER E N 1
ATOM 8916 C CA . SER E 1 269 ? 2.517 -70.959 10.490 1.00 47.18 242 SER E CA 1
ATOM 8917 C C . SER E 1 269 ? 1.279 -70.156 10.876 1.00 49.29 242 SER E C 1
ATOM 8918 O O . SER E 1 269 ? 0.792 -70.275 12.008 1.00 50.20 242 SER E O 1
ATOM 8921 N N . PHE E 1 270 ? 0.753 -69.341 9.954 1.00 38.79 243 PHE E N 1
ATOM 8922 C CA . PHE E 1 270 ? -0.520 -68.668 10.198 1.00 40.56 243 PHE E CA 1
ATOM 8923 C C . PHE E 1 270 ? -1.642 -69.679 10.385 1.00 45.44 243 PHE E C 1
ATOM 8924 O O . PHE E 1 270 ? -2.543 -69.476 11.208 1.00 37.12 243 PHE E O 1
ATOM 8932 N N . GLN E 1 271 ? -1.607 -70.774 9.622 1.00 42.59 244 GLN E N 1
ATOM 8933 C CA . GLN E 1 271 ? -2.574 -71.850 9.797 1.00 50.24 244 GLN E CA 1
ATOM 8934 C C . GLN E 1 271 ? -2.358 -72.628 11.087 1.00 43.07 244 GLN E C 1
ATOM 8935 O O . GLN E 1 271 ? -3.203 -73.463 11.428 1.00 46.29 244 GLN E O 1
ATOM 8941 N N . ASN E 1 272 ? -1.260 -72.371 11.799 1.00 52.44 245 ASN E N 1
ATOM 8942 C CA . ASN E 1 272 ? -0.892 -73.085 13.023 1.00 64.62 245 ASN E CA 1
ATOM 8943 C C . ASN E 1 272 ? -0.721 -74.581 12.744 1.00 77.53 245 ASN E C 1
ATOM 8944 O O . ASN E 1 272 ? 0.134 -74.986 11.950 1.00 63.64 245 ASN E O 1
ATOM 8949 N N . TYR F 1 39 ? 25.727 -65.212 21.420 1.00 96.16 12 TYR F N 1
ATOM 8950 C CA . TYR F 1 39 ? 26.371 -64.135 22.166 1.00 111.97 12 TYR F CA 1
ATOM 8951 C C . TYR F 1 39 ? 25.602 -63.811 23.453 1.00 103.32 12 TYR F C 1
ATOM 8952 O O . TYR F 1 39 ? 24.383 -63.638 23.438 1.00 105.85 12 TYR F O 1
ATOM 8961 N N . ALA F 1 40 ? 26.330 -63.726 24.563 1.00 94.77 13 ALA F N 1
ATOM 8962 C CA . ALA F 1 40 ? 25.718 -63.552 25.869 1.00 71.97 13 ALA F CA 1
ATOM 8963 C C . ALA F 1 40 ? 25.461 -62.072 26.151 1.00 72.25 13 ALA F C 1
ATOM 8964 O O . ALA F 1 40 ? 25.812 -61.185 25.368 1.00 77.93 13 ALA F O 1
ATOM 8966 N N . PHE F 1 41 ? 24.844 -61.806 27.300 1.00 59.22 14 PHE F N 1
ATOM 8967 C CA . PHE F 1 41 ? 24.464 -60.456 27.696 1.00 60.93 14 PHE F CA 1
ATOM 8968 C C . PHE F 1 41 ? 25.631 -59.765 28.394 1.00 63.55 14 PHE F C 1
ATOM 8969 O O . PHE F 1 41 ? 26.235 -60.327 29.313 1.00 58.16 14 PHE F O 1
ATOM 8977 N N . ASP F 1 42 ? 25.942 -58.545 27.957 1.00 54.11 15 ASP F N 1
ATOM 8978 C CA . ASP F 1 42 ? 27.051 -57.769 28.501 1.00 58.75 15 ASP F CA 1
ATOM 8979 C C . ASP F 1 42 ? 26.515 -56.760 29.511 1.00 61.79 15 ASP F C 1
ATOM 8980 O O . ASP F 1 42 ? 25.770 -55.844 29.142 1.00 56.98 15 ASP F O 1
ATOM 8985 N N . LYS F 1 43 ? 26.899 -56.930 30.780 1.00 53.05 16 LYS F N 1
ATOM 8986 C CA . LYS F 1 43 ? 26.493 -55.985 31.816 1.00 62.03 16 LYS F CA 1
ATOM 8987 C C . LYS F 1 43 ? 26.941 -54.568 31.477 1.00 73.01 16 LYS F C 1
ATOM 8988 O O . LYS F 1 43 ? 26.214 -53.600 31.731 1.00 79.82 16 LYS F O 1
ATOM 8994 N N . GLU F 1 44 ? 28.130 -54.425 30.895 1.00 63.48 17 GLU F N 1
ATOM 8995 C CA . GLU F 1 44 ? 28.622 -53.129 30.449 1.00 65.41 17 GLU F CA 1
ATOM 8996 C C . GLU F 1 44 ? 28.223 -52.810 29.015 1.00 60.73 17 GLU F C 1
ATOM 8997 O O . GLU F 1 44 ? 28.581 -51.741 28.509 1.00 49.29 17 GLU F O 1
ATOM 9003 N N . GLY F 1 45 ? 27.498 -53.705 28.355 1.00 63.66 18 GLY F N 1
ATOM 9004 C CA . GLY F 1 45 ? 26.969 -53.430 27.040 1.00 68.88 18 GLY F CA 1
ATOM 9005 C C . GLY F 1 45 ? 25.826 -52.432 27.110 1.00 72.50 18 GLY F C 1
ATOM 9006 O O . GLY F 1 45 ? 25.500 -51.869 28.156 1.00 69.43 18 GLY F O 1
ATOM 9007 N N . GLN F 1 46 ? 25.207 -52.211 25.953 1.00 64.92 19 GLN F N 1
ATOM 9008 C CA . GLN F 1 46 ? 24.113 -51.252 25.879 1.00 58.46 19 GLN F CA 1
ATOM 9009 C C . GLN F 1 46 ? 22.865 -51.822 26.539 1.00 56.36 19 GLN F C 1
ATOM 9010 O O . GLN F 1 46 ? 22.544 -53.004 26.387 1.00 60.47 19 GLN F O 1
ATOM 9016 N N . ILE F 1 47 ? 22.165 -50.975 27.285 1.00 53.44 20 ILE F N 1
ATOM 9017 C CA . ILE F 1 47 ? 20.964 -51.357 28.016 1.00 59.84 20 ILE F CA 1
ATOM 9018 C C . ILE F 1 47 ? 19.799 -50.565 27.438 1.00 51.65 20 ILE F C 1
ATOM 9019 O O . ILE F 1 47 ? 19.924 -49.354 27.248 1.00 49.07 20 ILE F O 1
ATOM 9024 N N . PRO F 1 48 ? 18.667 -51.199 27.126 1.00 50.44 21 PRO F N 1
ATOM 9025 C CA . PRO F 1 48 ? 17.521 -50.438 26.612 1.00 46.80 21 PRO F CA 1
ATOM 9026 C C . PRO F 1 48 ? 16.960 -49.530 27.694 1.00 50.48 21 PRO F C 1
ATOM 9027 O O . PRO F 1 48 ? 16.649 -49.977 28.801 1.00 56.29 21 PRO F O 1
ATOM 9031 N N . GLN F 1 49 ? 16.841 -48.242 27.367 1.00 38.31 22 GLN F N 1
ATOM 9032 C CA . GLN F 1 49 ? 16.325 -47.285 28.338 1.00 44.87 22 GLN F CA 1
ATOM 9033 C C . GLN F 1 49 ? 14.871 -47.585 28.690 1.00 57.36 22 GLN F C 1
ATOM 9034 O O . GLN F 1 49 ? 14.464 -47.449 29.850 1.00 41.73 22 GLN F O 1
ATOM 9040 N N . HIS F 1 50 ? 14.078 -48.010 27.706 1.00 48.57 23 HIS F N 1
ATOM 9041 C CA . HIS F 1 50 ? 12.670 -48.334 27.909 1.00 32.84 23 HIS F CA 1
ATOM 9042 C C . HIS F 1 50 ? 12.415 -49.739 27.388 1.00 35.69 23 HIS F C 1
ATOM 9043 O O . HIS F 1 50 ? 12.615 -50.009 26.200 1.00 50.35 23 HIS F O 1
ATOM 9050 N N . ILE F 1 51 ? 11.971 -50.629 28.272 1.00 31.54 24 ILE F N 1
ATOM 9051 C CA . ILE F 1 51 ? 11.641 -52.005 27.922 1.00 29.57 24 ILE F CA 1
ATOM 9052 C C . ILE F 1 51 ? 10.162 -52.226 28.203 1.00 39.56 24 ILE F C 1
ATOM 9053 O O . ILE F 1 51 ? 9.682 -51.925 29.303 1.00 34.06 24 ILE F O 1
ATOM 9058 N N . ALA F 1 52 ? 9.441 -52.744 27.211 1.00 35.41 25 ALA F N 1
ATOM 9059 C CA . ALA F 1 52 ? 8.026 -53.056 27.346 1.00 23.67 25 ALA F CA 1
ATOM 9060 C C . ALA F 1 52 ? 7.829 -54.558 27.213 1.00 37.46 25 ALA F C 1
ATOM 9061 O O . ALA F 1 52 ? 8.440 -55.199 26.353 1.00 33.19 25 ALA F O 1
ATOM 9063 N N . ILE F 1 53 ? 6.984 -55.120 28.072 1.00 36.11 26 ILE F N 1
ATOM 9064 C CA . ILE F 1 53 ? 6.779 -56.561 28.133 1.00 38.44 26 ILE F CA 1
ATOM 9065 C C . ILE F 1 53 ? 5.287 -56.847 28.139 1.00 35.27 26 ILE F C 1
ATOM 9066 O O . ILE F 1 53 ? 4.550 -56.311 28.975 1.00 37.21 26 ILE F O 1
ATOM 9071 N N . ILE F 1 54 ? 4.845 -57.700 27.219 1.00 30.01 27 ILE F N 1
ATOM 9072 C CA . ILE F 1 54 ? 3.483 -58.217 27.229 1.00 37.83 27 ILE F CA 1
ATOM 9073 C C . ILE F 1 54 ? 3.509 -59.513 28.034 1.00 44.84 27 ILE F C 1
ATOM 9074 O O . ILE F 1 54 ? 3.827 -60.581 27.508 1.00 43.74 27 ILE F O 1
ATOM 9079 N N . MET F 1 55 ? 3.186 -59.416 29.319 1.00 47.79 28 MET F N 1
ATOM 9080 C CA . MET F 1 55 ? 3.109 -60.604 30.157 1.00 39.90 28 MET F CA 1
ATOM 9081 C C . MET F 1 55 ? 1.990 -61.506 29.658 1.00 40.56 28 MET F C 1
ATOM 9082 O O . MET F 1 55 ? 0.833 -61.086 29.573 1.00 53.88 28 MET F O 1
ATOM 9087 N N . ASP F 1 56 ? 2.338 -62.745 29.322 1.00 44.29 29 ASP F N 1
ATOM 9088 C CA . ASP F 1 56 ? 1.409 -63.644 28.656 1.00 58.87 29 ASP F CA 1
ATOM 9089 C C . ASP F 1 56 ? 1.715 -65.081 29.053 1.00 61.89 29 ASP F C 1
ATOM 9090 O O . ASP F 1 56 ? 2.878 -65.492 29.075 1.00 57.29 29 ASP F O 1
ATOM 9095 N N . GLY F 1 57 ? 0.670 -65.834 29.362 1.00 56.26 30 GLY F N 1
ATOM 9096 C CA . GLY F 1 57 ? 0.790 -67.242 29.652 1.00 74.05 30 GLY F CA 1
ATOM 9097 C C . GLY F 1 57 ? 0.582 -67.662 31.099 1.00 87.09 30 GLY F C 1
ATOM 9098 O O . GLY F 1 57 ? 1.062 -68.737 31.481 1.00 80.44 30 GLY F O 1
ATOM 9099 N N . ASN F 1 58 ? -0.113 -66.858 31.908 1.00 88.59 31 ASN F N 1
ATOM 9100 C CA . ASN F 1 58 ? -0.371 -67.251 33.289 1.00 81.85 31 ASN F CA 1
ATOM 9101 C C . ASN F 1 58 ? -1.326 -68.436 33.360 1.00 93.01 31 ASN F C 1
ATOM 9102 O O . ASN F 1 58 ? -1.127 -69.354 34.165 1.00 85.22 31 ASN F O 1
ATOM 9107 N N . GLY F 1 59 ? -2.371 -68.431 32.530 1.00 98.50 32 GLY F N 1
ATOM 9108 C CA . GLY F 1 59 ? -3.338 -69.515 32.569 1.00 78.48 32 GLY F CA 1
ATOM 9109 C C . GLY F 1 59 ? -2.765 -70.831 32.081 1.00 84.06 32 GLY F C 1
ATOM 9110 O O . GLY F 1 59 ? -3.048 -71.889 32.650 1.00 99.94 32 GLY F O 1
ATOM 9111 N N . ARG F 1 60 ? -1.950 -70.788 31.024 1.00 88.64 33 ARG F N 1
ATOM 9112 C CA . ARG F 1 60 ? -1.351 -72.016 30.513 1.00 86.20 33 ARG F CA 1
ATOM 9113 C C . ARG F 1 60 ? -0.299 -72.560 31.471 1.00 94.27 33 ARG F C 1
ATOM 9114 O O . ARG F 1 60 ? -0.137 -73.780 31.593 1.00 111.13 33 ARG F O 1
ATOM 9122 N N . TRP F 1 61 ? 0.429 -71.674 32.156 1.00 88.51 34 TRP F N 1
ATOM 9123 C CA . TRP F 1 61 ? 1.369 -72.122 33.179 1.00 82.10 34 TRP F CA 1
ATOM 9124 C C . TRP F 1 61 ? 0.651 -72.890 34.282 1.00 83.83 34 TRP F C 1
ATOM 9125 O O . TRP F 1 61 ? 1.191 -73.856 34.835 1.00 76.61 34 TRP F O 1
ATOM 9136 N N . ALA F 1 62 ? -0.575 -72.474 34.609 1.00 75.55 35 ALA F N 1
ATOM 9137 C CA . ALA F 1 62 ? -1.329 -73.134 35.667 1.00 79.53 35 ALA F CA 1
ATOM 9138 C C . ALA F 1 62 ? -1.909 -74.461 35.192 1.00 90.85 35 ALA F C 1
ATOM 9139 O O . ALA F 1 62 ? -1.841 -75.466 35.909 1.00 91.38 35 ALA F O 1
ATOM 9141 N N . GLN F 1 63 ? -2.487 -74.487 33.990 1.00 83.54 36 GLN F N 1
ATOM 9142 C CA . GLN F 1 63 ? -3.060 -75.728 33.479 1.00 91.52 36 GLN F CA 1
ATOM 9143 C C . GLN F 1 63 ? -1.986 -76.759 33.150 1.00 99.80 36 GLN F C 1
ATOM 9144 O O . GLN F 1 63 ? -2.261 -77.964 33.177 1.00 104.59 36 GLN F O 1
ATOM 9150 N N . ASN F 1 64 ? -0.763 -76.309 32.846 1.00 102.75 37 ASN F N 1
ATOM 9151 C CA . ASN F 1 64 ? 0.305 -77.229 32.463 1.00 96.64 37 ASN F CA 1
ATOM 9152 C C . ASN F 1 64 ? 0.632 -78.215 33.575 1.00 94.21 37 ASN F C 1
ATOM 9153 O O . ASN F 1 64 ? 1.056 -79.344 33.301 1.00 101.01 37 ASN F O 1
ATOM 9158 N N . ARG F 1 65 ? 0.450 -77.809 34.830 1.00 91.91 38 ARG F N 1
ATOM 9159 C CA . ARG F 1 65 ? 0.717 -78.670 35.976 1.00 102.51 38 ARG F CA 1
ATOM 9160 C C . ARG F 1 65 ? -0.533 -78.902 36.821 1.00 101.85 38 ARG F C 1
ATOM 9161 O O . ARG F 1 65 ? -0.426 -79.188 38.019 1.00 85.15 38 ARG F O 1
ATOM 9169 N N . ARG F 1 66 ? -1.718 -78.766 36.220 1.00 107.68 39 ARG F N 1
ATOM 9170 C CA . ARG F 1 66 ? -3.019 -79.096 36.800 1.00 99.31 39 ARG F CA 1
ATOM 9171 C C . ARG F 1 66 ? -3.405 -78.205 37.974 1.00 102.41 39 ARG F C 1
ATOM 9172 O O . ARG F 1 66 ? -4.354 -78.532 38.699 1.00 100.32 39 ARG F O 1
ATOM 9180 N N . LEU F 1 67 ? -2.711 -77.086 38.184 1.00 96.50 40 LEU F N 1
ATOM 9181 C CA . LEU F 1 67 ? -3.069 -76.161 39.248 1.00 98.99 40 LEU F CA 1
ATOM 9182 C C . LEU F 1 67 ? -4.210 -75.245 38.805 1.00 100.23 40 LEU F C 1
ATOM 9183 O O . LEU F 1 67 ? -4.480 -75.109 37.607 1.00 92.09 40 LEU F O 1
ATOM 9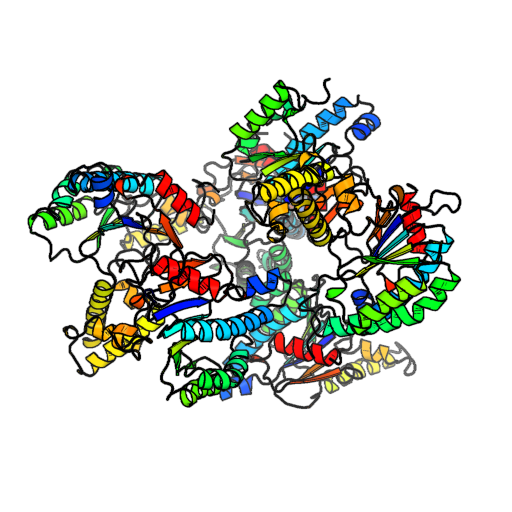188 N N . PRO F 1 68 ? -4.919 -74.626 39.755 1.00 105.90 41 PRO F N 1
ATOM 9189 C CA . PRO F 1 68 ? -5.982 -73.681 39.387 1.00 100.61 41 PRO F CA 1
ATOM 9190 C C . PRO F 1 68 ? -5.428 -72.470 38.650 1.00 101.67 41 PRO F C 1
ATOM 9191 O O . PRO F 1 68 ? -4.251 -72.122 38.764 1.00 98.04 41 PRO F O 1
ATOM 9195 N N . ARG F 1 69 ? -6.313 -71.810 37.895 1.00 86.90 42 ARG F N 1
ATOM 9196 C CA . ARG F 1 69 ? -5.884 -70.715 37.028 1.00 92.37 42 ARG F CA 1
ATOM 9197 C C . ARG F 1 69 ? -5.260 -69.565 37.812 1.00 96.30 42 ARG F C 1
ATOM 9198 O O . ARG F 1 69 ? -4.357 -68.890 37.303 1.00 81.08 42 ARG F O 1
ATOM 9206 N N . ILE F 1 70 ? -5.716 -69.325 39.046 1.00 86.27 43 ILE F N 1
ATOM 9207 C CA . ILE F 1 70 ? -5.163 -68.225 39.839 1.00 95.48 43 ILE F CA 1
ATOM 9208 C C . ILE F 1 70 ? -3.831 -68.570 40.477 1.00 95.27 43 ILE F C 1
ATOM 9209 O O . ILE F 1 70 ? -3.161 -67.674 41.009 1.00 80.57 43 ILE F O 1
ATOM 9214 N N . ALA F 1 71 ? -3.426 -69.843 40.442 1.00 104.58 44 ALA F N 1
ATOM 9215 C CA . ALA F 1 71 ? -2.085 -70.210 40.884 1.00 111.32 44 ALA F CA 1
ATOM 9216 C C . ALA F 1 71 ? -1.017 -69.575 40.004 1.00 104.14 44 ALA F C 1
ATOM 9217 O O . ALA F 1 71 ? 0.077 -69.253 40.486 1.00 96.18 44 ALA F O 1
ATOM 9219 N N . GLY F 1 72 ? -1.310 -69.391 38.718 1.00 93.88 45 GLY F N 1
ATOM 9220 C CA . GLY F 1 72 ? -0.396 -68.725 37.817 1.00 81.95 45 GLY F CA 1
ATOM 9221 C C . GLY F 1 72 ? -0.462 -67.218 37.822 1.00 81.04 45 GLY F C 1
ATOM 9222 O O . GLY F 1 72 ? 0.455 -66.568 37.313 1.00 85.48 45 GLY F O 1
ATOM 9223 N N . HIS F 1 73 ? -1.514 -66.632 38.398 1.00 78.00 46 HIS F N 1
ATOM 9224 C CA . HIS F 1 73 ? -1.678 -65.185 38.317 1.00 77.28 46 HIS F CA 1
ATOM 9225 C C . HIS F 1 73 ? -0.803 -64.460 39.334 1.00 79.59 46 HIS F C 1
ATOM 9226 O O . HIS F 1 73 ? -0.107 -63.501 38.983 1.00 93.06 46 HIS F O 1
ATOM 9233 N N . LYS F 1 74 ? -0.821 -64.894 40.597 1.00 59.11 47 LYS F N 1
ATOM 9234 C CA . LYS F 1 74 ? 0.085 -64.281 41.563 1.00 82.48 47 LYS F CA 1
ATOM 9235 C C . LYS F 1 74 ? 1.509 -64.794 41.393 1.00 66.96 47 LYS F C 1
ATOM 9236 O O . LYS F 1 74 ? 2.465 -64.060 41.667 1.00 71.85 47 LYS F O 1
ATOM 9242 N N . GLU F 1 75 ? 1.671 -66.038 40.930 1.00 68.66 48 GLU F N 1
ATOM 9243 C CA . GLU F 1 75 ? 2.987 -66.475 40.477 1.00 64.47 48 GLU F CA 1
ATOM 9244 C C . GLU F 1 75 ? 3.521 -65.541 39.401 1.00 73.64 48 GLU F C 1
ATOM 9245 O O . GLU F 1 75 ? 4.735 -65.319 39.315 1.00 77.09 48 GLU F O 1
ATOM 9251 N N . GLY F 1 76 ? 2.629 -64.973 38.591 1.00 67.25 49 GLY F N 1
ATOM 9252 C CA . GLY F 1 76 ? 2.982 -63.912 37.673 1.00 51.01 49 GLY F CA 1
ATOM 9253 C C . GLY F 1 76 ? 3.177 -62.591 38.387 1.00 63.19 49 GLY F C 1
ATOM 9254 O O . GLY F 1 76 ? 4.084 -61.827 38.045 1.00 58.07 49 GLY F O 1
ATOM 9255 N N . MET F 1 77 ? 2.331 -62.309 39.386 1.00 59.17 50 MET F N 1
ATOM 9256 C CA . MET F 1 77 ? 2.508 -61.092 40.173 1.00 59.35 50 MET F CA 1
ATOM 9257 C C . MET F 1 77 ? 3.831 -61.107 40.924 1.00 61.58 50 MET F C 1
ATOM 9258 O O . MET F 1 77 ? 4.424 -60.049 41.161 1.00 63.67 50 MET F O 1
ATOM 9263 N N . ASP F 1 78 ? 4.311 -62.290 41.306 1.00 54.54 51 ASP F N 1
ATOM 9264 C CA . ASP F 1 78 ? 5.627 -62.371 41.923 1.00 70.62 51 ASP F CA 1
ATOM 9265 C C . ASP F 1 78 ? 6.732 -62.268 40.883 1.00 59.34 51 ASP F C 1
ATOM 9266 O O . ASP F 1 78 ? 7.824 -61.774 41.188 1.00 56.43 51 ASP F O 1
ATOM 9271 N N . THR F 1 79 ? 6.464 -62.712 39.654 1.00 46.59 52 THR F N 1
ATOM 9272 C CA . THR F 1 79 ? 7.405 -62.462 38.570 1.00 62.54 52 THR F CA 1
ATOM 9273 C C . THR F 1 79 ? 7.498 -60.974 38.251 1.00 48.83 52 THR F C 1
ATOM 9274 O O . THR F 1 79 ? 8.575 -60.485 37.891 1.00 37.13 52 THR F O 1
ATOM 9278 N N . VAL F 1 80 ? 6.390 -60.240 38.398 1.00 43.18 53 VAL F N 1
ATOM 9279 C CA . VAL F 1 80 ? 6.403 -58.799 38.159 1.00 37.92 53 VAL F CA 1
ATOM 9280 C C . VAL F 1 80 ? 7.432 -58.123 39.056 1.00 44.44 53 VAL F C 1
ATOM 9281 O O . VAL F 1 80 ? 8.223 -57.287 38.604 1.00 26.81 53 VAL F O 1
ATOM 9285 N N . LYS F 1 81 ? 7.444 -58.489 40.342 1.00 43.31 54 LYS F N 1
ATOM 9286 C CA . LYS F 1 81 ? 8.390 -57.890 41.280 1.00 30.65 54 LYS F CA 1
ATOM 9287 C C . LYS F 1 81 ? 9.817 -58.343 40.994 1.00 48.43 54 LYS F C 1
ATOM 9288 O O . LYS F 1 81 ? 10.757 -57.543 41.085 1.00 44.14 54 LYS F O 1
ATOM 9294 N N . LYS F 1 82 ? 10.001 -59.624 40.655 1.00 42.23 55 LYS F N 1
ATOM 9295 C CA . LYS F 1 82 ? 11.328 -60.112 40.290 1.00 37.25 55 LYS F CA 1
ATOM 9296 C C . LYS F 1 82 ? 11.886 -59.336 39.103 1.00 44.12 55 LYS F C 1
ATOM 9297 O O . LYS F 1 82 ? 13.027 -58.861 39.136 1.00 39.59 55 LYS F O 1
ATOM 9303 N N . ILE F 1 83 ? 11.081 -59.187 38.047 1.00 44.64 56 ILE F N 1
ATOM 9304 C CA . ILE F 1 83 ? 11.533 -58.491 36.846 1.00 37.46 56 ILE F CA 1
ATOM 9305 C C . ILE F 1 83 ? 11.686 -57.000 37.116 1.00 40.74 56 ILE F C 1
ATOM 9306 O O . ILE F 1 83 ? 12.603 -56.352 36.596 1.00 34.33 56 ILE F O 1
ATOM 9311 N N . THR F 1 84 ? 10.790 -56.429 37.927 1.00 43.05 57 THR F N 1
ATOM 9312 C CA . THR F 1 84 ? 10.921 -55.022 38.290 1.00 28.30 57 THR F CA 1
ATOM 9313 C C . THR F 1 84 ? 12.228 -54.767 39.027 1.00 37.37 57 THR F C 1
ATOM 9314 O O . THR F 1 84 ? 12.921 -53.780 38.756 1.00 39.64 57 THR F O 1
ATOM 9318 N N . LYS F 1 85 ? 12.585 -55.656 39.955 1.00 42.05 58 LYS F N 1
ATOM 9319 C CA . LYS F 1 85 ? 13.844 -55.503 40.675 1.00 51.62 58 LYS F CA 1
ATOM 9320 C C . LYS F 1 85 ? 15.033 -55.652 39.733 1.00 47.85 58 LYS F C 1
ATOM 9321 O O . LYS F 1 85 ? 15.951 -54.822 39.735 1.00 31.82 58 LYS F O 1
ATOM 9327 N N . HIS F 1 86 ? 15.027 -56.699 38.904 1.00 36.14 59 HIS F N 1
ATOM 9328 C CA . HIS F 1 86 ? 16.193 -56.981 38.077 1.00 37.67 59 HIS F CA 1
ATOM 9329 C C . HIS F 1 86 ? 16.367 -55.941 36.980 1.00 34.59 59 HIS F C 1
ATOM 9330 O O . HIS F 1 86 ? 17.499 -55.587 36.632 1.00 34.27 59 HIS F O 1
ATOM 9337 N N . ALA F 1 87 ? 15.260 -55.448 36.415 1.00 38.43 60 ALA F N 1
ATOM 9338 C CA . ALA F 1 87 ? 15.350 -54.406 35.397 1.00 38.76 60 ALA F CA 1
ATOM 9339 C C . ALA F 1 87 ? 15.914 -53.122 35.986 1.00 47.19 60 ALA F C 1
ATOM 9340 O O . ALA F 1 87 ? 16.779 -52.477 35.379 1.00 43.75 60 ALA F O 1
ATOM 9342 N N . SER F 1 88 ? 15.428 -52.733 37.171 1.00 51.12 61 SER F N 1
ATOM 9343 C CA . SER F 1 88 ? 15.983 -51.575 37.863 1.00 46.66 61 SER F CA 1
ATOM 9344 C C . SER F 1 88 ? 17.456 -51.791 38.193 1.00 45.87 61 SER F C 1
ATOM 9345 O O . SER F 1 88 ? 18.265 -50.861 38.103 1.00 37.32 61 SER F O 1
ATOM 9348 N N . HIS F 1 89 ? 17.820 -53.025 38.560 1.00 45.72 62 HIS F N 1
ATOM 9349 C CA . HIS F 1 89 ? 19.212 -53.353 38.857 1.00 53.09 62 HIS F CA 1
ATOM 9350 C C . HIS F 1 89 ? 20.098 -53.199 37.624 1.00 55.49 62 HIS F C 1
ATOM 9351 O O . HIS F 1 89 ? 21.218 -52.686 37.721 1.00 73.39 62 HIS F O 1
ATOM 9358 N N . LEU F 1 90 ? 19.615 -53.632 36.456 1.00 46.46 63 LEU F N 1
ATOM 9359 C CA . LEU F 1 90 ? 20.407 -53.534 35.234 1.00 42.64 63 LEU F CA 1
ATOM 9360 C C . LEU F 1 90 ? 20.466 -52.120 34.677 1.00 42.05 63 LEU F C 1
ATOM 9361 O O . LEU F 1 90 ? 21.211 -51.882 33.720 1.00 51.61 63 LEU F O 1
ATOM 9366 N N . GLY F 1 91 ? 19.702 -51.188 35.235 1.00 41.01 64 GLY F N 1
ATOM 9367 C CA . GLY F 1 91 ? 19.727 -49.812 34.790 1.00 55.83 64 GLY F CA 1
ATOM 9368 C C . GLY F 1 91 ? 18.658 -49.410 33.796 1.00 61.65 64 GLY F C 1
ATOM 9369 O O . GLY F 1 91 ? 18.850 -48.417 33.083 1.00 50.31 64 GLY F O 1
ATOM 9370 N N . VAL F 1 92 ? 17.545 -50.143 33.720 1.00 50.90 65 VAL F N 1
ATOM 9371 C CA . VAL F 1 92 ? 16.461 -49.765 32.822 1.00 45.39 65 VAL F CA 1
ATOM 9372 C C . VAL F 1 92 ? 15.755 -48.531 33.370 1.00 43.92 65 VAL F C 1
ATOM 9373 O O . VAL F 1 92 ? 15.473 -48.435 34.572 1.00 36.79 65 VAL F O 1
ATOM 9377 N N . LYS F 1 93 ? 15.473 -47.570 32.490 1.00 38.72 66 LYS F N 1
ATOM 9378 C CA . LYS F 1 93 ? 14.867 -46.323 32.941 1.00 34.27 66 LYS F CA 1
ATOM 9379 C C . LYS F 1 93 ? 13.347 -46.431 33.042 1.00 36.03 66 LYS F C 1
ATOM 9380 O O . LYS F 1 93 ? 12.742 -45.829 33.936 1.00 45.85 66 LYS F O 1
ATOM 9386 N N . VAL F 1 94 ? 12.710 -47.175 32.136 1.00 35.35 67 VAL F N 1
ATOM 9387 C CA . VAL F 1 94 ? 11.259 -47.340 32.126 1.00 28.51 67 VAL F CA 1
ATOM 9388 C C . VAL F 1 94 ? 10.956 -48.794 31.802 1.00 31.56 67 VAL F C 1
ATOM 9389 O O . VAL F 1 94 ? 11.402 -49.307 30.770 1.00 40.66 67 VAL F O 1
ATOM 9393 N N . LEU F 1 95 ? 10.188 -49.451 32.662 1.00 27.67 68 LEU F N 1
ATOM 9394 C CA . LEU F 1 95 ? 9.720 -50.809 32.415 1.00 27.03 68 LEU F CA 1
ATOM 9395 C C . LEU F 1 95 ? 8.201 -50.759 32.321 1.00 41.21 68 LEU F C 1
ATOM 9396 O O . LEU F 1 95 ? 7.525 -50.416 33.298 1.00 32.52 68 LEU F O 1
ATOM 9401 N N . THR F 1 96 ? 7.670 -51.081 31.144 1.00 35.78 69 THR F N 1
ATOM 9402 C CA . THR F 1 96 ? 6.234 -51.078 30.900 1.00 25.57 69 THR F CA 1
ATOM 9403 C C . THR F 1 96 ? 5.747 -52.518 30.844 1.00 35.68 69 THR F C 1
ATOM 9404 O O . THR F 1 96 ? 6.250 -53.315 30.044 1.00 45.79 69 THR F O 1
ATOM 9408 N N . LEU F 1 97 ? 4.777 -52.849 31.692 1.00 30.75 70 LEU F N 1
ATOM 9409 C CA . LEU F 1 97 ? 4.209 -54.187 31.761 1.00 42.36 70 LEU F CA 1
ATOM 9410 C C . LEU F 1 97 ? 2.745 -54.138 31.354 1.00 40.27 70 LEU F C 1
ATOM 9411 O O . LEU F 1 97 ? 2.011 -53.225 31.749 1.00 45.97 70 LEU F O 1
ATOM 9416 N N . TYR F 1 98 ? 2.326 -55.127 30.568 1.00 39.45 71 TYR F N 1
ATOM 9417 C CA . TYR F 1 98 ? 0.978 -55.199 30.023 1.00 37.62 71 TYR F CA 1
ATOM 9418 C C . TYR F 1 98 ? 0.324 -56.498 30.466 1.00 55.56 71 TYR F C 1
ATOM 9419 O O . TYR F 1 98 ? 0.908 -57.577 30.311 1.00 50.66 71 TYR F O 1
ATOM 9428 N N . ALA F 1 99 ? -0.887 -56.392 31.005 1.00 59.69 72 ALA F N 1
ATOM 9429 C CA . ALA F 1 99 ? -1.637 -57.549 31.486 1.00 57.38 72 ALA F CA 1
ATOM 9430 C C . ALA F 1 99 ? -2.547 -58.039 30.364 1.00 67.73 72 ALA F C 1
ATOM 9431 O O . ALA F 1 99 ? -3.645 -57.514 30.165 1.00 70.71 72 ALA F O 1
ATOM 9433 N N . PHE F 1 100 ? -2.089 -59.048 29.624 1.00 87.88 73 PHE F N 1
ATOM 9434 C CA . PHE F 1 100 ? -2.901 -59.665 28.572 1.00 85.76 73 PHE F CA 1
ATOM 9435 C C . PHE F 1 100 ? -3.260 -61.105 28.931 1.00 103.08 73 PHE F C 1
ATOM 9436 O O . PHE F 1 100 ? -3.390 -61.454 30.105 1.00 100.86 73 PHE F O 1
ATOM 9444 N N . ASN F 1 113 ? -16.533 -60.009 40.729 1.00 143.46 86 ASN F N 1
ATOM 9445 C CA . ASN F 1 113 ? -15.657 -61.083 40.278 1.00 150.87 86 ASN F CA 1
ATOM 9446 C C . ASN F 1 113 ? -14.194 -60.614 40.352 1.00 148.94 86 ASN F C 1
ATOM 9447 O O . ASN F 1 113 ? -13.878 -59.482 39.981 1.00 132.78 86 ASN F O 1
ATOM 9452 N N . PHE F 1 114 ? -13.313 -61.510 40.808 1.00 152.64 87 PHE F N 1
ATOM 9453 C CA . PHE F 1 114 ? -12.069 -61.149 41.482 1.00 143.23 87 PHE F CA 1
ATOM 9454 C C . PHE F 1 114 ? -10.872 -60.932 40.554 1.00 142.45 87 PHE F C 1
ATOM 9455 O O . PHE F 1 114 ? -9.753 -60.764 41.053 1.00 139.91 87 PHE F O 1
ATOM 9463 N N . LEU F 1 115 ? -11.064 -60.909 39.233 1.00 141.73 88 LEU F N 1
ATOM 9464 C CA . LEU F 1 115 ? -9.907 -60.758 38.352 1.00 140.05 88 LEU F CA 1
ATOM 9465 C C . LEU F 1 115 ? -9.252 -59.383 38.458 1.00 132.89 88 LEU F C 1
ATOM 9466 O O . LEU F 1 115 ? -8.115 -59.223 37.996 1.00 109.91 88 LEU F O 1
ATOM 9471 N N . MET F 1 116 ? -9.926 -58.395 39.056 1.00 144.38 89 MET F N 1
ATOM 9472 C CA . MET F 1 116 ? -9.351 -57.072 39.260 1.00 144.61 89 MET F CA 1
ATOM 9473 C C . MET F 1 116 ? -9.133 -56.728 40.729 1.00 133.98 89 MET F C 1
ATOM 9474 O O . MET F 1 116 ? -8.650 -55.629 41.027 1.00 113.12 89 MET F O 1
ATOM 9479 N N . GLN F 1 117 ? -9.481 -57.629 41.656 1.00 134.56 90 GLN F N 1
ATOM 9480 C CA . GLN F 1 117 ? -9.012 -57.610 43.046 1.00 136.39 90 GLN F CA 1
ATOM 9481 C C . GLN F 1 117 ? -7.530 -58.125 43.159 1.00 126.76 90 GLN F C 1
ATOM 9482 O O . GLN F 1 117 ? -6.873 -58.298 44.201 1.00 99.54 90 GLN F O 1
ATOM 9488 N N . LEU F 1 118 ? -6.967 -58.374 41.973 1.00 133.06 91 LEU F N 1
ATOM 9489 C CA . LEU F 1 118 ? -5.583 -58.838 41.902 1.00 131.71 91 LEU F CA 1
ATOM 9490 C C . LEU F 1 118 ? -4.587 -57.753 42.302 1.00 116.26 91 LEU F C 1
ATOM 9491 O O . LEU F 1 118 ? -3.724 -58.027 43.155 1.00 102.71 91 LEU F O 1
ATOM 9496 N N . PRO F 1 119 ? -4.637 -56.524 41.765 1.00 119.55 92 PRO F N 1
ATOM 9497 C CA . PRO F 1 119 ? -3.581 -55.550 42.087 1.00 112.41 92 PRO F CA 1
ATOM 9498 C C . PRO F 1 119 ? -3.798 -54.755 43.369 1.00 95.41 92 PRO F C 1
ATOM 9499 O O . PRO F 1 119 ? -2.880 -54.028 43.775 1.00 90.71 92 PRO F O 1
ATOM 9503 N N . VAL F 1 120 ? -4.961 -54.862 44.018 1.00 100.25 93 VAL F N 1
ATOM 9504 C CA . VAL F 1 120 ? -5.230 -54.041 45.200 1.00 100.24 93 VAL F CA 1
ATOM 9505 C C . VAL F 1 120 ? -4.225 -54.345 46.303 1.00 97.98 93 VAL F C 1
ATOM 9506 O O . VAL F 1 120 ? -3.635 -53.437 46.905 1.00 85.04 93 VAL F O 1
ATOM 9510 N N . ASP F 1 121 ? -4.019 -55.630 46.594 1.00 93.63 94 ASP F N 1
ATOM 9511 C CA . ASP F 1 121 ? -3.061 -56.054 47.599 1.00 87.80 94 ASP F CA 1
ATOM 9512 C C . ASP F 1 121 ? -1.712 -56.412 47.004 1.00 66.87 94 ASP F C 1
ATOM 9513 O O . ASP F 1 121 ? -0.731 -56.500 47.747 1.00 61.83 94 ASP F O 1
ATOM 9518 N N . PHE F 1 122 ? -1.645 -56.623 45.689 1.00 59.53 95 PHE F N 1
ATOM 9519 C CA . PHE F 1 122 ? -0.349 -56.675 45.026 1.00 66.92 95 PHE F CA 1
ATOM 9520 C C . PHE F 1 122 ? 0.418 -55.378 45.254 1.00 60.12 95 PHE F C 1
ATOM 9521 O O . PHE F 1 122 ? 1.606 -55.398 45.585 1.00 57.53 95 PHE F O 1
ATOM 9529 N N . PHE F 1 123 ? -0.255 -54.236 45.091 1.00 49.79 96 PHE F N 1
ATOM 9530 C CA . PHE F 1 123 ? 0.419 -52.949 45.229 1.00 54.63 96 PHE F CA 1
ATOM 9531 C C . PHE F 1 123 ? 0.769 -52.663 46.682 1.00 62.74 96 PHE F C 1
ATOM 9532 O O . PHE F 1 123 ? 1.895 -52.256 46.990 1.00 55.47 96 PHE F O 1
ATOM 9540 N N . ASP F 1 124 ? -0.164 -52.912 47.583 1.00 58.12 97 ASP F N 1
ATOM 9541 C CA . ASP F 1 124 ? 0.056 -52.579 48.973 1.00 62.62 97 ASP F CA 1
ATOM 9542 C C . ASP F 1 124 ? 1.234 -53.352 49.552 1.00 60.32 97 ASP F C 1
ATOM 9543 O O . ASP F 1 124 ? 2.043 -52.801 50.275 1.00 47.24 97 ASP F O 1
ATOM 9548 N N . THR F 1 125 ? 1.325 -54.621 49.242 1.00 50.77 98 THR F N 1
ATOM 9549 C CA . THR F 1 125 ? 2.462 -55.409 49.608 1.00 41.76 98 THR F CA 1
ATOM 9550 C C . THR F 1 125 ? 3.721 -54.973 48.914 1.00 52.92 98 THR F C 1
ATOM 9551 O O . THR F 1 125 ? 4.783 -55.143 49.415 1.00 67.78 98 THR F O 1
ATOM 9555 N N . PHE F 1 126 ? 3.579 -54.550 47.682 1.00 59.67 99 PHE F N 1
ATOM 9556 C CA . PHE F 1 126 ? 4.623 -54.058 46.802 1.00 49.33 99 PHE F CA 1
ATOM 9557 C C . PHE F 1 126 ? 5.271 -52.706 47.105 1.00 45.65 99 PHE F C 1
ATOM 9558 O O . PHE F 1 126 ? 6.394 -52.486 46.798 1.00 44.79 99 PHE F O 1
ATOM 9566 N N . PRO F 1 128 ? 6.294 -50.948 49.664 1.00 48.91 101 PRO F N 1
ATOM 9567 C CA . PRO F 1 128 ? 7.591 -50.832 50.341 1.00 55.63 101 PRO F CA 1
ATOM 9568 C C . PRO F 1 128 ? 8.839 -51.314 49.617 1.00 50.99 101 PRO F C 1
ATOM 9569 O O . PRO F 1 128 ? 9.851 -50.691 49.738 1.00 43.50 101 PRO F O 1
ATOM 9573 N N . GLU F 1 129 ? 8.770 -52.417 48.906 1.00 50.34 102 GLU F N 1
ATOM 9574 C CA . GLU F 1 129 ? 9.872 -52.873 48.081 1.00 49.24 102 GLU F CA 1
ATOM 9575 C C . GLU F 1 129 ? 10.166 -51.882 46.989 1.00 51.83 102 GLU F C 1
ATOM 9576 O O . GLU F 1 129 ? 11.292 -51.623 46.668 1.00 45.18 102 GLU F O 1
ATOM 9582 N N . LEU F 1 130 ? 9.122 -51.320 46.433 1.00 51.59 103 LEU F N 1
ATOM 9583 C CA . LEU F 1 130 ? 9.272 -50.346 45.405 1.00 43.66 103 LEU F CA 1
ATOM 9584 C C . LEU F 1 130 ? 9.992 -49.123 45.880 1.00 49.92 103 LEU F C 1
ATOM 9585 O O . LEU F 1 130 ? 10.728 -48.580 45.139 1.00 56.22 103 LEU F O 1
ATOM 9590 N N . ILE F 1 131 ? 9.765 -48.670 47.095 1.00 42.64 104 ILE F N 1
ATOM 9591 C CA . ILE F 1 131 ? 10.464 -47.478 47.573 1.00 53.83 104 ILE F CA 1
ATOM 9592 C C . ILE F 1 131 ? 11.891 -47.819 47.993 1.00 41.31 104 ILE F C 1
ATOM 9593 O O . ILE F 1 131 ? 12.797 -46.986 47.859 1.00 28.62 104 ILE F O 1
ATOM 9598 N N . LYS F 1 132 ? 12.120 -49.035 48.494 1.00 49.92 105 LYS F N 1
ATOM 9599 C CA . LYS F 1 132 ? 13.488 -49.506 48.693 1.00 44.02 105 LYS F CA 1
ATOM 9600 C C . LYS F 1 132 ? 14.288 -49.409 47.398 1.00 57.04 105 LYS F C 1
ATOM 9601 O O . LYS F 1 132 ? 15.419 -48.910 47.390 1.00 56.99 105 LYS F O 1
ATOM 9607 N N . GLU F 1 133 ? 13.707 -49.867 46.285 1.00 57.02 106 GLU F N 1
ATOM 9608 C CA . GLU F 1 133 ? 14.387 -49.862 44.993 1.00 53.58 106 GLU F CA 1
ATOM 9609 C C . GLU F 1 133 ? 14.323 -48.518 44.278 1.00 33.98 106 GLU F C 1
ATOM 9610 O O . GLU F 1 133 ? 14.856 -48.413 43.168 1.00 45.51 106 GLU F O 1
ATOM 9616 N N . ASN F 1 134 ? 13.675 -47.507 44.866 1.00 34.68 107 ASN F N 1
ATOM 9617 C CA . ASN F 1 134 ? 13.608 -46.162 44.283 1.00 41.06 107 ASN F CA 1
ATOM 9618 C C . ASN F 1 134 ? 12.859 -46.174 42.948 1.00 45.58 107 ASN F C 1
ATOM 9619 O O . ASN F 1 134 ? 13.223 -45.475 42.000 1.00 50.27 107 ASN F O 1
ATOM 9624 N N . VAL F 1 135 ? 11.795 -46.973 42.876 1.00 37.15 108 VAL F N 1
ATOM 9625 C CA . VAL F 1 135 ? 11.015 -47.154 41.656 1.00 33.38 108 VAL F CA 1
ATOM 9626 C C . VAL F 1 135 ? 9.796 -46.245 41.700 1.00 45.73 108 VAL F C 1
ATOM 9627 O O . VAL F 1 135 ? 9.068 -46.213 42.699 1.00 51.89 108 VAL F O 1
ATOM 9631 N N . LYS F 1 136 ? 9.566 -45.522 40.611 1.00 45.24 109 LYS F N 1
ATOM 9632 C CA . LYS F 1 136 ? 8.404 -44.658 40.464 1.00 35.23 109 LYS F CA 1
ATOM 9633 C C . LYS F 1 136 ? 7.340 -45.396 39.661 1.00 36.30 109 LYS F C 1
ATOM 9634 O O . LYS F 1 136 ? 7.630 -45.941 38.592 1.00 38.82 109 LYS F O 1
ATOM 9640 N N . VAL F 1 137 ? 6.114 -45.422 40.174 1.00 34.68 110 VAL F N 1
ATOM 9641 C CA . VAL F 1 137 ? 5.037 -46.208 39.584 1.00 42.52 110 VAL F CA 1
ATOM 9642 C C . VAL F 1 137 ? 4.084 -45.280 38.846 1.00 41.69 110 VAL F C 1
ATOM 9643 O O . VAL F 1 137 ? 3.680 -44.239 39.379 1.00 34.83 110 VAL F O 1
ATOM 9647 N N . ASN F 1 138 ? 3.736 -45.663 37.619 1.00 35.29 111 ASN F N 1
ATOM 9648 C CA . ASN F 1 138 ? 2.708 -45.006 36.829 1.00 33.51 111 ASN F CA 1
ATOM 9649 C C . ASN F 1 138 ? 1.779 -46.070 36.268 1.00 35.65 111 ASN F C 1
ATOM 9650 O O . ASN F 1 138 ? 2.177 -47.225 36.088 1.00 37.47 111 ASN F O 1
ATOM 9655 N N . VAL F 1 139 ? 0.533 -45.687 35.996 1.00 31.26 112 VAL F N 1
ATOM 9656 C CA . VAL F 1 139 ? -0.471 -46.627 35.505 1.00 33.05 112 VAL F CA 1
ATOM 9657 C C . VAL F 1 139 ? -1.126 -46.039 34.260 1.00 38.92 112 VAL F C 1
ATOM 9658 O O . VAL F 1 139 ? -2.024 -45.194 34.355 1.00 42.17 112 VAL F O 1
ATOM 9662 N N . MET F 1 140 ? -0.683 -46.493 33.093 1.00 45.24 113 MET F N 1
ATOM 9663 C CA . MET F 1 140 ? -1.371 -46.190 31.851 1.00 40.31 113 MET F CA 1
ATOM 9664 C C . MET F 1 140 ? -2.724 -46.882 31.808 1.00 33.72 113 MET F C 1
ATOM 9665 O O . MET F 1 140 ? -2.902 -47.990 32.323 1.00 39.53 113 MET F O 1
ATOM 9670 N N . GLY F 1 141 ? -3.667 -46.241 31.140 1.00 45.52 114 GLY F N 1
ATOM 9671 C CA . GLY F 1 141 ? -4.956 -46.832 30.866 1.00 47.59 114 GLY F CA 1
ATOM 9672 C C . GLY F 1 141 ? -6.068 -46.086 31.566 1.00 33.20 114 GLY F C 1
ATOM 9673 O O . GLY F 1 141 ? -5.874 -45.023 32.152 1.00 59.20 114 GLY F O 1
ATOM 9674 N N . TYR F 1 142 ? -7.253 -46.687 31.508 1.00 43.39 115 TYR F N 1
ATOM 9675 C CA . TYR F 1 142 ? -8.476 -46.045 31.987 1.00 58.21 115 TYR F CA 1
ATOM 9676 C C . TYR F 1 142 ? -8.768 -46.520 33.405 1.00 76.73 115 TYR F C 1
ATOM 9677 O O . TYR F 1 142 ? -9.552 -47.447 33.632 1.00 67.47 115 TYR F O 1
ATOM 9686 N N . GLN F 1 143 ? -8.115 -45.859 34.370 1.00 90.36 116 GLN F N 1
ATOM 9687 C CA . GLN F 1 143 ? -8.341 -46.151 35.779 1.00 89.94 116 GLN F CA 1
ATOM 9688 C C . GLN F 1 143 ? -9.791 -45.872 36.179 1.00 81.96 116 GLN F C 1
ATOM 9689 O O . GLN F 1 143 ? -10.346 -46.582 37.020 1.00 79.35 116 GLN F O 1
ATOM 9695 N N . GLU F 1 144 ? -10.418 -44.848 35.577 1.00 98.27 117 GLU F N 1
ATOM 9696 C CA . GLU F 1 144 ? -11.795 -44.497 35.947 1.00 88.58 117 GLU F CA 1
ATOM 9697 C C . GLU F 1 144 ? -12.707 -45.717 36.006 1.00 79.79 117 GLU F C 1
ATOM 9698 O O . GLU F 1 144 ? -13.561 -45.806 36.894 1.00 74.24 117 GLU F O 1
ATOM 9704 N N . PHE F 1 145 ? -12.517 -46.690 35.107 1.00 84.66 118 PHE F N 1
ATOM 9705 C CA . PHE F 1 145 ? -13.492 -47.759 34.922 1.00 75.17 118 PHE F CA 1
ATOM 9706 C C . PHE F 1 145 ? -13.212 -48.987 35.799 1.00 72.57 118 PHE F C 1
ATOM 9707 O O . PHE F 1 145 ? -13.871 -50.018 35.639 1.00 70.26 118 PHE F O 1
ATOM 9715 N N . LEU F 1 146 ? -12.311 -48.871 36.739 1.00 87.15 119 LEU F N 1
ATOM 9716 C CA . LEU F 1 146 ? -11.930 -49.831 37.759 1.00 85.61 119 LEU F CA 1
ATOM 9717 C C . LEU F 1 146 ? -12.835 -49.711 38.973 1.00 85.88 119 LEU F C 1
ATOM 9718 O O . LEU F 1 146 ? -13.453 -48.670 39.198 1.00 76.68 119 LEU F O 1
ATOM 9723 N N . PRO F 1 147 ? -12.906 -50.762 39.784 1.00 82.01 120 PRO F N 1
ATOM 9724 C CA . PRO F 1 147 ? -13.658 -50.676 41.038 1.00 76.72 120 PRO F CA 1
ATOM 9725 C C . PRO F 1 147 ? -13.067 -49.631 41.970 1.00 88.85 120 PRO F C 1
ATOM 9726 O O . PRO F 1 147 ? -11.940 -49.151 41.807 1.00 84.47 120 PRO F O 1
ATOM 9730 N N . SER F 1 148 ? -13.864 -49.281 42.981 1.00 97.94 121 SER F N 1
ATOM 9731 C CA . SER F 1 148 ? -13.550 -48.192 43.900 1.00 89.01 121 SER F CA 1
ATOM 9732 C C . SER F 1 148 ? -12.229 -48.418 44.622 1.00 87.02 121 SER F C 1
ATOM 9733 O O . SER F 1 148 ? -11.231 -47.761 44.315 1.00 91.76 121 SER F O 1
ATOM 9736 N N . HIS F 1 149 ? -12.213 -49.343 45.584 1.00 86.64 122 HIS F N 1
ATOM 9737 C CA . HIS F 1 149 ? -11.014 -49.540 46.389 1.00 96.27 122 HIS F CA 1
ATOM 9738 C C . HIS F 1 149 ? -9.850 -50.097 45.578 1.00 89.25 122 HIS F C 1
ATOM 9739 O O . HIS F 1 149 ? -8.701 -49.994 46.019 1.00 79.89 122 HIS F O 1
ATOM 9746 N N . THR F 1 150 ? -10.116 -50.680 44.405 1.00 91.88 123 THR F N 1
ATOM 9747 C CA . THR F 1 150 ? -9.025 -51.055 43.511 1.00 77.30 123 THR F CA 1
ATOM 9748 C C . THR F 1 150 ? -8.329 -49.819 42.957 1.00 79.88 123 THR F C 1
ATOM 9749 O O . THR F 1 150 ? -7.101 -49.802 42.808 1.00 78.69 123 THR F O 1
ATOM 9753 N N . GLN F 1 151 ? -9.101 -48.774 42.648 1.00 70.55 124 GLN F N 1
ATOM 9754 C CA . GLN F 1 151 ? -8.518 -47.521 42.180 1.00 67.13 124 GLN F CA 1
ATOM 9755 C C . GLN F 1 151 ? -7.619 -46.903 43.243 1.00 75.30 124 GLN F C 1
ATOM 9756 O O . GLN F 1 151 ? -6.491 -46.486 42.955 1.00 80.33 124 GLN F O 1
ATOM 9762 N N . ASP F 1 152 ? -8.109 -46.834 44.483 1.00 77.12 125 ASP F N 1
ATOM 9763 C CA . ASP F 1 152 ? -7.374 -46.137 45.534 1.00 71.98 125 ASP F CA 1
ATOM 9764 C C . ASP F 1 152 ? -6.044 -46.816 45.826 1.00 52.72 125 ASP F C 1
ATOM 9765 O O . ASP F 1 152 ? -5.048 -46.142 46.108 1.00 47.11 125 ASP F O 1
ATOM 9770 N N . ALA F 1 153 ? -6.005 -48.150 45.756 1.00 49.93 126 ALA F N 1
ATOM 9771 C CA . ALA F 1 153 ? -4.732 -48.853 45.868 1.00 52.81 126 ALA F CA 1
ATOM 9772 C C . ALA F 1 153 ? -3.762 -48.423 44.775 1.00 63.96 126 ALA F C 1
ATOM 9773 O O . ALA F 1 153 ? -2.548 -48.380 45.005 1.00 67.76 126 ALA F O 1
ATOM 9775 N N . VAL F 1 154 ? -4.275 -48.089 43.589 1.00 61.18 127 VAL F N 1
ATOM 9776 C CA . VAL F 1 154 ? -3.413 -47.634 42.504 1.00 58.51 127 VAL F CA 1
ATOM 9777 C C . VAL F 1 154 ? -2.989 -46.186 42.724 1.00 52.10 127 VAL F C 1
ATOM 9778 O O . VAL F 1 154 ? -1.802 -45.853 42.629 1.00 50.19 127 VAL F O 1
ATOM 9782 N N . LYS F 1 155 ? -3.951 -45.304 43.021 1.00 49.17 128 LYS F N 1
ATOM 9783 C CA . LYS F 1 155 ? -3.625 -43.896 43.237 1.00 55.12 128 LYS F CA 1
ATOM 9784 C C . LYS F 1 155 ? -2.749 -43.702 44.468 1.00 58.41 128 LYS F C 1
ATOM 9785 O O . LYS F 1 155 ? -1.892 -42.809 44.487 1.00 50.13 128 LYS F O 1
ATOM 9791 N N . ARG F 1 156 ? -2.948 -44.522 45.500 1.00 59.53 129 ARG F N 1
ATOM 9792 C CA . ARG F 1 156 ? -2.068 -44.475 46.661 1.00 47.36 129 ARG F CA 1
ATOM 9793 C C . ARG F 1 156 ? -0.668 -44.946 46.295 1.00 49.45 129 ARG F C 1
ATOM 9794 O O . ARG F 1 156 ? 0.328 -44.302 46.649 1.00 46.87 129 ARG F O 1
ATOM 9802 N N . ALA F 1 157 ? -0.576 -46.070 45.575 1.00 49.96 130 ALA F N 1
ATOM 9803 C CA . ALA F 1 157 ? 0.724 -46.571 45.142 1.00 35.53 130 ALA F CA 1
ATOM 9804 C C . ALA F 1 157 ? 1.435 -45.575 44.242 1.00 25.81 130 ALA F C 1
ATOM 9805 O O . ALA F 1 157 ? 2.666 -45.486 44.261 1.00 34.25 130 ALA F O 1
ATOM 9807 N N . ILE F 1 158 ? 0.686 -44.823 43.442 1.00 38.63 131 ILE F N 1
ATOM 9808 C CA . ILE F 1 158 ? 1.312 -43.780 42.643 1.00 45.15 131 ILE F CA 1
ATOM 9809 C C . ILE F 1 158 ? 1.823 -42.667 43.549 1.00 44.41 131 ILE F C 1
ATOM 9810 O O . ILE F 1 158 ? 2.995 -42.279 43.477 1.00 38.39 131 ILE F O 1
ATOM 9815 N N . GLU F 1 159 ? 0.969 -42.178 44.457 1.00 48.26 132 GLU F N 1
ATOM 9816 C CA . GLU F 1 159 ? 1.350 -41.046 45.300 1.00 50.76 132 GLU F CA 1
ATOM 9817 C C . GLU F 1 159 ? 2.529 -41.388 46.205 1.00 48.33 132 GLU F C 1
ATOM 9818 O O . GLU F 1 159 ? 3.391 -40.536 46.454 1.00 42.19 132 GLU F O 1
ATOM 9824 N N . GLN F 1 160 ? 2.589 -42.629 46.695 1.00 34.47 133 GLN F N 1
ATOM 9825 C CA . GLN F 1 160 ? 3.647 -43.050 47.606 1.00 37.83 133 GLN F CA 1
ATOM 9826 C C . GLN F 1 160 ? 4.975 -43.313 46.908 1.00 44.20 133 GLN F C 1
ATOM 9827 O O . GLN F 1 160 ? 5.981 -43.534 47.591 1.00 50.34 133 GLN F O 1
ATOM 9833 N N . THR F 1 161 ? 5.003 -43.298 45.574 1.00 53.99 134 THR F N 1
ATOM 9834 C CA . THR F 1 161 ? 6.233 -43.456 44.806 1.00 39.92 134 THR F CA 1
ATOM 9835 C C . THR F 1 161 ? 6.522 -42.226 43.949 1.00 40.05 134 THR F C 1
ATOM 9836 O O . THR F 1 161 ? 7.329 -42.298 43.017 1.00 51.15 134 THR F O 1
ATOM 9840 N N . LYS F 1 162 ? 5.891 -41.089 44.271 1.00 44.84 135 LYS F N 1
ATOM 9841 C CA . LYS F 1 162 ? 5.900 -39.930 43.380 1.00 54.33 135 LYS F CA 1
ATOM 9842 C C . LYS F 1 162 ? 7.294 -39.342 43.210 1.00 49.94 135 LYS F C 1
ATOM 9843 O O . LYS F 1 162 ? 7.661 -38.916 42.109 1.00 53.49 135 LYS F O 1
ATOM 9849 N N . ASP F 1 163 ? 8.074 -39.279 44.286 1.00 59.70 136 ASP F N 1
ATOM 9850 C CA . ASP F 1 163 ? 9.351 -38.579 44.268 1.00 55.90 136 ASP F CA 1
ATOM 9851 C C . ASP F 1 163 ? 10.535 -39.532 44.178 1.00 50.73 136 ASP F C 1
ATOM 9852 O O . ASP F 1 163 ? 11.637 -39.195 44.620 1.00 56.99 136 ASP F O 1
ATOM 9857 N N . ASN F 1 164 ? 10.333 -40.715 43.608 1.00 54.88 137 ASN F N 1
ATOM 9858 C CA . ASN F 1 164 ? 11.433 -41.642 43.392 1.00 53.29 137 ASN F CA 1
ATOM 9859 C C . ASN F 1 164 ? 12.216 -41.250 42.144 1.00 54.38 137 ASN F C 1
ATOM 9860 O O . ASN F 1 164 ? 11.637 -40.864 41.124 1.00 60.67 137 ASN F O 1
ATOM 9865 N N . THR F 1 165 ? 13.543 -41.344 42.233 1.00 54.44 138 THR F N 1
ATOM 9866 C CA . THR F 1 165 ? 14.411 -40.902 41.150 1.00 55.54 138 THR F CA 1
ATOM 9867 C C . THR F 1 165 ? 14.744 -42.000 40.147 1.00 50.29 138 THR F C 1
ATOM 9868 O O . THR F 1 165 ? 15.235 -41.690 39.057 1.00 50.75 138 THR F O 1
ATOM 9872 N N . GLY F 1 166 ? 14.485 -43.264 40.475 1.00 41.21 139 GLY F N 1
ATOM 9873 C CA . GLY F 1 166 ? 14.973 -44.358 39.658 1.00 44.59 139 GLY F CA 1
ATOM 9874 C C . GLY F 1 166 ? 14.060 -44.811 38.537 1.00 36.28 139 GLY F C 1
ATOM 9875 O O . GLY F 1 166 ? 13.414 -43.996 37.872 1.00 45.86 139 GLY F O 1
ATOM 9876 N N . MET F 1 167 ? 14.007 -46.122 38.321 1.00 43.56 140 MET F N 1
ATOM 9877 C CA . MET F 1 167 ? 13.268 -46.674 37.194 1.00 47.19 140 MET F CA 1
ATOM 9878 C C . MET F 1 167 ? 11.772 -46.419 37.344 1.00 42.80 140 MET F C 1
ATOM 9879 O O . MET F 1 167 ? 11.217 -46.488 38.446 1.00 35.52 140 MET F O 1
ATOM 9884 N N . VAL F 1 168 ? 11.124 -46.115 36.225 1.00 39.85 141 VAL F N 1
ATOM 9885 C CA . VAL F 1 168 ? 9.678 -45.940 36.179 1.00 36.84 141 VAL F CA 1
ATOM 9886 C C . VAL F 1 168 ? 9.037 -47.296 35.920 1.00 37.03 141 VAL F C 1
ATOM 9887 O O . VAL F 1 168 ? 9.345 -47.960 34.924 1.00 49.28 141 VAL F O 1
ATOM 9891 N N . LEU F 1 169 ? 8.149 -47.709 36.817 1.00 39.66 142 LEU F N 1
ATOM 9892 C CA . LEU F 1 169 ? 7.306 -48.874 36.594 1.00 35.76 142 LEU F CA 1
ATOM 9893 C C . LEU F 1 169 ? 5.990 -48.389 36.003 1.00 53.20 142 LEU F C 1
ATOM 9894 O O . LEU F 1 169 ? 5.274 -47.602 36.633 1.00 53.58 142 LEU F O 1
ATOM 9899 N N . ASN F 1 170 ? 5.680 -48.842 34.792 1.00 55.71 143 ASN F N 1
ATOM 9900 C CA . ASN F 1 170 ? 4.530 -48.350 34.041 1.00 31.33 143 ASN F CA 1
ATOM 9901 C C . ASN F 1 170 ? 3.573 -49.507 33.783 1.00 31.99 143 ASN F C 1
ATOM 9902 O O . ASN F 1 170 ? 3.838 -50.358 32.926 1.00 37.48 143 ASN F O 1
ATOM 9907 N N . PHE F 1 171 ? 2.464 -49.536 34.519 1.00 31.14 144 PHE F N 1
ATOM 9908 C CA . PHE F 1 171 ? 1.462 -50.582 34.370 1.00 30.12 144 PHE F CA 1
ATOM 9909 C C . PHE F 1 171 ? 0.445 -50.184 33.313 1.00 36.15 144 PHE F C 1
ATOM 9910 O O . PHE F 1 171 ? -0.087 -49.070 33.340 1.00 46.00 144 PHE F O 1
ATOM 9918 N N . ALA F 1 172 ? 0.169 -51.097 32.391 1.00 33.66 145 ALA F N 1
ATOM 9919 C CA . ALA F 1 172 ? -0.902 -50.925 31.419 1.00 31.57 145 ALA F CA 1
ATOM 9920 C C . ALA F 1 172 ? -2.098 -51.737 31.903 1.00 39.51 145 ALA F C 1
ATOM 9921 O O . ALA F 1 172 ? -2.078 -52.973 31.860 1.00 50.44 145 ALA F O 1
ATOM 9923 N N . LEU F 1 173 ? -3.124 -51.042 32.390 1.00 36.14 146 LEU F N 1
ATOM 9924 C CA . LEU F 1 173 ? -4.330 -51.669 32.917 1.00 39.84 146 LEU F CA 1
ATOM 9925 C C . LEU F 1 173 ? -5.546 -51.101 32.191 1.00 39.84 146 LEU F C 1
ATOM 9926 O O . LEU F 1 173 ? -5.717 -49.879 32.121 1.00 40.01 146 LEU F O 1
ATOM 9931 N N . ASN F 1 174 ? -6.391 -51.990 31.662 1.00 43.29 147 ASN F N 1
ATOM 9932 C CA . ASN F 1 174 ? -7.469 -51.653 30.724 1.00 44.60 147 ASN F CA 1
ATOM 9933 C C . ASN F 1 174 ? -6.960 -50.701 29.660 1.00 46.62 147 ASN F C 1
ATOM 9934 O O . ASN F 1 174 ? -7.516 -49.627 29.417 1.00 62.14 147 ASN F O 1
ATOM 9939 N N . TYR F 1 175 ? -5.866 -51.107 29.043 1.00 46.71 148 TYR F N 1
ATOM 9940 C CA . TYR F 1 175 ? -5.184 -50.311 28.047 1.00 33.53 148 TYR F CA 1
ATOM 9941 C C . TYR F 1 175 ? -5.384 -50.948 26.684 1.00 39.60 148 TYR F C 1
ATOM 9942 O O . TYR F 1 175 ? -5.308 -52.172 26.539 1.00 38.52 148 TYR F O 1
ATOM 9951 N N . GLY F 1 176 ? -5.648 -50.108 25.695 1.00 38.16 149 GLY F N 1
ATOM 9952 C CA . GLY F 1 176 ? -5.678 -50.530 24.315 1.00 34.18 149 GLY F CA 1
ATOM 9953 C C . GLY F 1 176 ? -5.060 -49.433 23.484 1.00 43.55 149 GLY F C 1
ATOM 9954 O O . GLY F 1 176 ? -5.385 -48.256 23.671 1.00 37.97 149 GLY F O 1
ATOM 9955 N N . ALA F 1 177 ? -4.152 -49.795 22.579 1.00 40.14 150 ALA F N 1
ATOM 9956 C CA . ALA F 1 177 ? -3.477 -48.771 21.793 1.00 28.76 150 ALA F CA 1
ATOM 9957 C C . ALA F 1 177 ? -4.456 -48.040 20.881 1.00 28.23 150 ALA F C 1
ATOM 9958 O O . ALA F 1 177 ? -4.422 -46.807 20.794 1.00 31.75 150 ALA F O 1
ATOM 9960 N N . ARG F 1 178 ? -5.341 -48.777 20.202 1.00 23.00 151 ARG F N 1
ATOM 9961 C CA . ARG F 1 178 ? -6.328 -48.127 19.342 1.00 34.31 151 ARG F CA 1
ATOM 9962 C C . ARG F 1 178 ? -7.210 -47.187 20.148 1.00 38.07 151 ARG F C 1
ATOM 9963 O O . ARG F 1 178 ? -7.478 -46.055 19.726 1.00 34.22 151 ARG F O 1
ATOM 9971 N N . ALA F 1 179 ? -7.660 -47.640 21.320 1.00 41.90 152 ALA F N 1
ATOM 9972 C CA . ALA F 1 179 ? -8.385 -46.765 22.233 1.00 36.29 152 ALA F CA 1
ATOM 9973 C C . ALA F 1 179 ? -7.529 -45.577 22.652 1.00 27.05 152 ALA F C 1
ATOM 9974 O O . ALA F 1 179 ? -8.001 -44.435 22.666 1.00 37.18 152 ALA F O 1
ATOM 9976 N N . GLU F 1 180 ? -6.266 -45.829 22.999 1.00 37.09 153 GLU F N 1
ATOM 9977 C CA . GLU F 1 180 ? -5.375 -44.747 23.406 1.00 37.44 153 GLU F CA 1
ATOM 9978 C C . GLU F 1 180 ? -5.230 -43.709 22.299 1.00 44.38 153 GLU F C 1
ATOM 9979 O O . GLU F 1 180 ? -5.207 -42.501 22.567 1.00 41.57 153 GLU F O 1
ATOM 9985 N N . LEU F 1 181 ? -5.149 -44.159 21.044 1.00 38.97 154 LEU F N 1
ATOM 9986 C CA . LEU F 1 181 ? -5.043 -43.217 19.935 1.00 43.81 154 LEU F CA 1
ATOM 9987 C C . LEU F 1 181 ? -6.359 -42.487 19.710 1.00 41.02 154 LEU F C 1
ATOM 9988 O O . LEU F 1 181 ? -6.366 -41.294 19.387 1.00 47.60 154 LEU F O 1
ATOM 9993 N N . LEU F 1 182 ? -7.484 -43.183 19.883 1.00 45.80 155 LEU F N 1
ATOM 9994 C CA . LEU F 1 182 ? -8.778 -42.516 19.790 1.00 41.01 155 LEU F CA 1
ATOM 9995 C C . LEU F 1 182 ? -8.911 -41.432 20.853 1.00 41.26 155 LEU F C 1
ATOM 9996 O O . LEU F 1 182 ? -9.371 -40.322 20.559 1.00 43.04 155 LEU F O 1
ATOM 10001 N N . THR F 1 183 ? -8.500 -41.729 22.093 1.00 33.92 156 THR F N 1
ATOM 10002 C CA . THR F 1 183 ? -8.503 -40.709 23.139 1.00 19.79 156 THR F CA 1
ATOM 10003 C C . THR F 1 183 ? -7.657 -39.512 22.735 1.00 33.74 156 THR F C 1
ATOM 10004 O O . THR F 1 183 ? -8.062 -38.359 22.930 1.00 35.86 156 THR F O 1
ATOM 10008 N N . ALA F 1 184 ? -6.476 -39.765 22.169 1.00 39.70 157 ALA F N 1
ATOM 10009 C CA . ALA F 1 184 ? -5.626 -38.667 21.725 1.00 48.02 157 ALA F CA 1
ATOM 10010 C C . ALA F 1 184 ? -6.254 -37.896 20.568 1.00 49.25 157 ALA F C 1
ATOM 10011 O O . ALA F 1 184 ? -6.055 -36.681 20.458 1.00 40.23 157 ALA F O 1
ATOM 10013 N N . MET F 1 185 ? -7.013 -38.574 19.703 1.00 31.24 158 MET F N 1
ATOM 10014 C CA . MET F 1 185 ? -7.647 -37.882 18.587 1.00 34.94 158 MET F CA 1
ATOM 10015 C C . MET F 1 185 ? -8.740 -36.947 19.083 1.00 50.44 158 MET F C 1
ATOM 10016 O O . MET F 1 185 ? -8.792 -35.773 18.699 1.00 60.54 158 MET F O 1
ATOM 10021 N N . LYS F 1 186 ? -9.627 -37.459 19.939 1.00 48.44 159 LYS F N 1
ATOM 10022 C CA . LYS F 1 186 ? -10.681 -36.626 20.503 1.00 38.47 159 LYS F CA 1
ATOM 10023 C C . LYS F 1 186 ? -10.097 -35.453 21.281 1.00 35.97 159 LYS F C 1
ATOM 10024 O O . LYS F 1 186 ? -10.616 -34.333 21.211 1.00 52.93 159 LYS F O 1
ATOM 10030 N N . GLN F 1 187 ? -9.011 -35.688 22.023 1.00 43.10 160 GLN F N 1
ATOM 10031 C CA . GLN F 1 187 ? -8.391 -34.608 22.782 1.00 41.75 160 GLN F CA 1
ATOM 10032 C C . GLN F 1 187 ? -7.763 -33.577 21.855 1.00 52.38 160 GLN F C 1
ATOM 10033 O O . GLN F 1 187 ? -7.867 -32.370 22.099 1.00 56.84 160 GLN F O 1
ATOM 10039 N N . ILE F 1 188 ? -7.111 -34.035 20.785 1.00 49.08 161 ILE F N 1
ATOM 10040 C CA . ILE F 1 188 ? -6.453 -33.110 19.870 1.00 48.46 161 ILE F CA 1
ATOM 10041 C C . ILE F 1 188 ? -7.484 -32.372 19.021 1.00 54.80 161 ILE F C 1
ATOM 10042 O O . ILE F 1 188 ? -7.367 -31.161 18.796 1.00 63.42 161 ILE F O 1
ATOM 10047 N N . ALA F 1 189 ? -8.523 -33.077 18.559 1.00 45.57 162 ALA F N 1
ATOM 10048 C CA . ALA F 1 189 ? -9.575 -32.424 17.784 1.00 38.89 162 ALA F CA 1
ATOM 10049 C C . ALA F 1 189 ? -10.299 -31.364 18.610 1.00 63.74 162 ALA F C 1
ATOM 10050 O O . ALA F 1 189 ? -10.667 -30.305 18.087 1.00 65.80 162 ALA F O 1
ATOM 10052 N N . ALA F 1 190 ? -10.515 -31.632 19.902 1.00 73.06 163 ALA F N 1
ATOM 10053 C CA . ALA F 1 190 ? -11.179 -30.656 20.762 1.00 48.80 163 ALA F CA 1
ATOM 10054 C C . ALA F 1 190 ? -10.319 -29.419 20.976 1.00 56.50 163 ALA F C 1
ATOM 10055 O O . ALA F 1 190 ? -10.851 -28.311 21.105 1.00 61.52 163 ALA F O 1
ATOM 10057 N N . GLU F 1 191 ? -8.997 -29.587 21.033 1.00 57.14 164 GLU F N 1
ATOM 10058 C CA . GLU F 1 191 ? -8.118 -28.431 21.153 1.00 57.66 164 GLU F CA 1
ATOM 10059 C C . GLU F 1 191 ? -8.049 -27.654 19.845 1.00 52.41 164 GLU F C 1
ATOM 10060 O O . GLU F 1 191 ? -7.853 -26.434 19.860 1.00 54.14 164 GLU F O 1
ATOM 10066 N N . VAL F 1 192 ? -8.210 -28.337 18.709 1.00 60.65 165 VAL F N 1
ATOM 10067 C CA . VAL F 1 192 ? -8.315 -27.633 17.436 1.00 63.44 165 VAL F CA 1
ATOM 10068 C C . VAL F 1 192 ? -9.667 -26.938 17.328 1.00 72.86 165 VAL F C 1
ATOM 10069 O O . VAL F 1 192 ? -9.772 -25.857 16.735 1.00 83.44 165 VAL F O 1
ATOM 10073 N N . SER F 1 193 ? -10.718 -27.531 17.906 1.00 78.84 166 SER F N 1
ATOM 10074 C CA . SER F 1 193 ? -12.026 -26.880 17.911 1.00 80.52 166 SER F CA 1
ATOM 10075 C C . SER F 1 193 ? -12.017 -25.615 18.762 1.00 76.63 166 SER F C 1
ATOM 10076 O O . SER F 1 193 ? -12.747 -24.662 18.464 1.00 84.79 166 SER F O 1
ATOM 10079 N N . GLU F 1 194 ? -11.209 -25.585 19.820 1.00 46.40 167 GLU F N 1
ATOM 10080 C CA . GLU F 1 194 ? -10.972 -24.356 20.565 1.00 51.50 167 GLU F CA 1
ATOM 10081 C C . GLU F 1 194 ? -9.873 -23.508 19.941 1.00 55.11 167 GLU F C 1
ATOM 10082 O O . GLU F 1 194 ? -9.520 -22.468 20.505 1.00 61.42 167 GLU F O 1
ATOM 10088 N N . LYS F 1 195 ? -9.323 -23.943 18.805 1.00 77.73 168 LYS F N 1
ATOM 10089 C CA . LYS F 1 195 ? -8.355 -23.177 18.017 1.00 85.57 168 LYS F CA 1
ATOM 10090 C C . LYS F 1 195 ? -7.124 -22.772 18.827 1.00 75.94 168 LYS F C 1
ATOM 10091 O O . LYS F 1 195 ? -6.533 -21.716 18.590 1.00 74.35 168 LYS F O 1
ATOM 10097 N N . ALA F 1 196 ? -6.722 -23.611 19.787 1.00 70.30 169 ALA F N 1
ATOM 10098 C CA . ALA F 1 196 ? -5.424 -23.421 20.427 1.00 57.79 169 ALA F CA 1
ATOM 10099 C C . ALA F 1 196 ? -4.295 -23.653 19.431 1.00 61.74 169 ALA F C 1
ATOM 10100 O O . ALA F 1 196 ? -3.251 -22.993 19.497 1.00 75.36 169 ALA F O 1
ATOM 10102 N N . TYR F 1 197 ? -4.486 -24.597 18.510 1.00 59.68 170 TYR F N 1
ATOM 10103 C CA . TYR F 1 197 ? -3.653 -24.734 17.326 1.00 50.90 170 TYR F CA 1
ATOM 10104 C C . TYR F 1 197 ? -4.550 -25.157 16.170 1.00 53.66 170 TYR F C 1
ATOM 10105 O O . TYR F 1 197 ? -5.713 -25.522 16.361 1.00 62.86 170 TYR F O 1
ATOM 10114 N N . THR F 1 198 ? -4.007 -25.092 14.961 1.00 45.25 171 THR F N 1
ATOM 10115 C CA . THR F 1 198 ? -4.749 -25.460 13.766 1.00 52.44 171 THR F CA 1
ATOM 10116 C C . THR F 1 198 ? -4.375 -26.870 13.323 1.00 51.88 171 THR F C 1
ATOM 10117 O O . THR F 1 198 ? -3.397 -27.458 13.789 1.00 52.71 171 THR F O 1
ATOM 10121 N N . ALA F 1 199 ? -5.175 -27.408 12.400 1.00 53.09 172 ALA F N 1
ATOM 10122 C CA . ALA F 1 199 ? -4.970 -28.780 11.949 1.00 43.69 172 ALA F CA 1
ATOM 10123 C C . ALA F 1 199 ? -3.571 -28.978 11.379 1.00 56.30 172 ALA F C 1
ATOM 10124 O O . ALA F 1 199 ? -2.957 -30.033 11.575 1.00 65.11 172 ALA F O 1
ATOM 10126 N N . ASP F 1 200 ? -3.042 -27.971 10.682 1.00 55.60 173 ASP F N 1
ATOM 10127 C CA . ASP F 1 200 ? -1.719 -28.085 10.083 1.00 48.66 173 ASP F CA 1
ATOM 10128 C C . ASP F 1 200 ? -0.593 -27.945 11.097 1.00 51.31 173 ASP F C 1
ATOM 10129 O O . ASP F 1 200 ? 0.548 -28.306 10.784 1.00 58.27 173 ASP F O 1
ATOM 10134 N N . GLU F 1 201 ? -0.879 -27.440 12.294 1.00 52.72 174 GLU F N 1
ATOM 10135 C CA . GLU F 1 201 ? 0.115 -27.335 13.353 1.00 56.90 174 GLU F CA 1
ATOM 10136 C C . GLU F 1 201 ? 0.244 -28.613 14.176 1.00 44.71 174 GLU F C 1
ATOM 10137 O O . GLU F 1 201 ? 1.086 -28.667 15.079 1.00 45.53 174 GLU F O 1
ATOM 10143 N N . ILE F 1 202 ? -0.559 -29.634 13.888 1.00 53.26 175 ILE F N 1
ATOM 10144 C CA . ILE F 1 202 ? -0.455 -30.918 14.574 1.00 48.38 175 ILE F CA 1
ATOM 10145 C C . ILE F 1 202 ? 0.753 -31.665 14.022 1.00 49.68 175 ILE F C 1
ATOM 10146 O O . ILE F 1 202 ? 0.858 -31.896 12.813 1.00 42.55 175 ILE F O 1
ATOM 10151 N N . THR F 1 203 ? 1.662 -32.046 14.904 1.00 51.70 176 THR F N 1
ATOM 10152 C CA . THR F 1 203 ? 2.857 -32.784 14.534 1.00 43.36 176 THR F CA 1
ATOM 10153 C C . THR F 1 203 ? 2.777 -34.201 15.090 1.00 49.42 176 THR F C 1
ATOM 10154 O O . THR F 1 203 ? 1.817 -34.577 15.769 1.00 44.32 176 THR F O 1
ATOM 10158 N N . GLU F 1 204 ? 3.806 -34.998 14.791 1.00 55.92 177 GLU F N 1
ATOM 10159 C CA . GLU F 1 204 ? 3.921 -36.301 15.435 1.00 39.42 177 GLU F CA 1
ATOM 10160 C C . GLU F 1 204 ? 4.176 -36.150 16.929 1.00 52.12 177 GLU F C 1
ATOM 10161 O O . GLU F 1 204 ? 3.774 -37.015 17.717 1.00 37.84 177 GLU F O 1
ATOM 10167 N N . GLU F 1 205 ? 4.832 -35.058 17.337 1.00 45.03 178 GLU F N 1
ATOM 10168 C CA . GLU F 1 205 ? 5.009 -34.798 18.761 1.00 47.51 178 GLU F CA 1
ATOM 10169 C C . GLU F 1 205 ? 3.693 -34.409 19.413 1.00 44.86 178 GLU F C 1
ATOM 10170 O O . GLU F 1 205 ? 3.451 -34.756 20.575 1.00 30.53 178 GLU F O 1
ATOM 10176 N N . THR F 1 206 ? 2.837 -33.688 18.684 1.00 46.81 179 THR F N 1
ATOM 10177 C CA . THR F 1 206 ? 1.504 -33.397 19.195 1.00 46.57 179 THR F CA 1
ATOM 10178 C C . THR F 1 206 ? 0.763 -34.684 19.531 1.00 31.57 179 THR F C 1
ATOM 10179 O O . THR F 1 206 ? 0.136 -34.790 20.589 1.00 37.66 179 THR F O 1
ATOM 10183 N N . ILE F 1 207 ? 0.857 -35.687 18.657 1.00 43.83 180 ILE F N 1
ATOM 10184 C CA . ILE F 1 207 ? 0.216 -36.972 18.919 1.00 36.69 180 ILE F CA 1
ATOM 10185 C C . ILE F 1 207 ? 0.886 -37.681 20.090 1.00 37.21 180 ILE F C 1
ATOM 10186 O O . ILE F 1 207 ? 0.211 -38.248 20.957 1.00 43.41 180 ILE F O 1
ATOM 10191 N N . ALA F 1 208 ? 2.222 -37.665 20.135 1.00 29.18 181 ALA F N 1
ATOM 10192 C CA . ALA F 1 208 ? 2.930 -38.371 21.199 1.00 24.78 181 ALA F CA 1
ATOM 10193 C C . ALA F 1 208 ? 2.609 -37.784 22.569 1.00 36.18 181 ALA F C 1
ATOM 10194 O O . ALA F 1 208 ? 2.505 -38.521 23.556 1.00 39.67 181 ALA F O 1
ATOM 10196 N N . ASP F 1 209 ? 2.445 -36.460 22.649 1.00 40.98 182 ASP F N 1
ATOM 10197 C CA . ASP F 1 209 ? 2.105 -35.832 23.923 1.00 35.32 182 ASP F CA 1
ATOM 10198 C C . ASP F 1 209 ? 0.778 -36.354 24.461 1.00 34.14 182 ASP F C 1
ATOM 10199 O O . ASP F 1 209 ? 0.620 -36.545 25.672 1.00 42.69 182 ASP F O 1
ATOM 10204 N N . HIS F 1 210 ? -0.188 -36.589 23.581 1.00 26.47 183 HIS F N 1
ATOM 10205 C CA . HIS F 1 210 ? -1.524 -36.989 23.998 1.00 35.96 183 HIS F CA 1
ATOM 10206 C C . HIS F 1 210 ? -1.675 -38.502 24.115 1.00 39.16 183 HIS F C 1
ATOM 10207 O O . HIS F 1 210 ? -2.798 -38.992 24.280 1.00 27.99 183 HIS F O 1
ATOM 10214 N N . LEU F 1 211 ? -0.579 -39.248 24.041 1.00 37.21 184 LEU F N 1
ATOM 10215 C CA . LEU F 1 211 ? -0.599 -40.665 24.362 1.00 24.43 184 LEU F CA 1
ATOM 10216 C C . LEU F 1 211 ? -0.299 -40.861 25.845 1.00 37.78 184 LEU F C 1
ATOM 10217 O O . LEU F 1 211 ? 0.234 -39.977 26.523 1.00 34.14 184 LEU F O 1
ATOM 10222 N N . MET F 1 212 ? -0.647 -42.045 26.346 1.00 25.42 185 MET F N 1
ATOM 10223 C CA . MET F 1 212 ? -0.487 -42.325 27.766 1.00 29.26 185 MET F CA 1
ATOM 10224 C C . MET F 1 212 ? 0.972 -42.475 28.182 1.00 37.46 185 MET F C 1
ATOM 10225 O O . MET F 1 212 ? 1.246 -42.543 29.385 1.00 39.51 185 MET F O 1
ATOM 10230 N N . THR F 1 213 ? 1.906 -42.528 27.230 1.00 32.41 186 THR F N 1
ATOM 10231 C CA . THR F 1 213 ? 3.329 -42.426 27.531 1.00 27.94 186 THR F CA 1
ATOM 10232 C C . THR F 1 213 ? 3.832 -40.990 27.475 1.00 33.22 186 THR F C 1
ATOM 10233 O O . THR F 1 213 ? 5.026 -40.760 27.695 1.00 27.73 186 THR F O 1
ATOM 10237 N N . GLY F 1 214 ? 2.951 -40.022 27.191 1.00 31.47 187 GLY F N 1
ATOM 10238 C CA . GLY F 1 214 ? 3.365 -38.635 27.053 1.00 30.14 187 GLY F CA 1
ATOM 10239 C C . GLY F 1 214 ? 3.946 -38.028 28.314 1.00 35.62 187 GLY F C 1
ATOM 10240 O O . GLY F 1 214 ? 4.673 -37.032 28.235 1.00 34.69 187 GLY F O 1
ATOM 10241 N N . PHE F 1 215 ? 3.652 -38.607 29.480 1.00 40.46 188 PHE F N 1
ATOM 10242 C CA . PHE F 1 215 ? 4.178 -38.044 30.718 1.00 29.44 188 PHE F CA 1
ATOM 10243 C C . PHE F 1 215 ? 5.686 -38.230 30.837 1.00 33.05 188 PHE F C 1
ATOM 10244 O O . PHE F 1 215 ? 6.339 -37.469 31.562 1.00 33.20 188 PHE F O 1
ATOM 10252 N N . LEU F 1 216 ? 6.257 -39.243 30.149 1.00 41.81 189 LEU F N 1
ATOM 10253 C CA . LEU F 1 216 ? 7.706 -39.465 30.131 1.00 37.70 189 LEU F CA 1
ATOM 10254 C C . LEU F 1 216 ? 8.391 -38.315 29.403 1.00 48.77 189 LEU F C 1
ATOM 10255 O O . LEU F 1 216 ? 7.724 -37.542 28.699 1.00 44.36 189 LEU F O 1
ATOM 10260 N N . PRO F 1 217 ? 9.723 -38.168 29.534 1.00 45.13 190 PRO F N 1
ATOM 10261 C CA . PRO F 1 217 ? 10.433 -37.183 28.707 1.00 45.53 190 PRO F CA 1
ATOM 10262 C C . PRO F 1 217 ? 10.321 -37.497 27.224 1.00 43.74 190 PRO F C 1
ATOM 10263 O O . PRO F 1 217 ? 9.613 -38.432 26.840 1.00 61.74 190 PRO F O 1
ATOM 10267 N N . THR F 1 218 ? 11.005 -36.732 26.371 1.00 52.82 191 THR F N 1
ATOM 10268 C CA . THR F 1 218 ? 10.934 -37.011 24.939 1.00 44.33 191 THR F CA 1
ATOM 10269 C C . THR F 1 218 ? 11.583 -38.355 24.616 1.00 43.75 191 THR F C 1
ATOM 10270 O O . THR F 1 218 ? 11.000 -39.183 23.906 1.00 44.19 191 THR F O 1
ATOM 10274 N N . GLU F 1 219 ? 12.779 -38.602 25.138 1.00 47.54 192 GLU F N 1
ATOM 10275 C CA . GLU F 1 219 ? 13.269 -39.969 25.191 1.00 38.85 192 GLU F CA 1
ATOM 10276 C C . GLU F 1 219 ? 12.493 -40.733 26.264 1.00 57.50 192 GLU F C 1
ATOM 10277 O O . GLU F 1 219 ? 11.640 -40.174 26.960 1.00 59.35 192 GLU F O 1
ATOM 10283 N N . LEU F 1 220 ? 12.771 -42.031 26.380 1.00 38.07 193 LEU F N 1
ATOM 10284 C CA . LEU F 1 220 ? 12.053 -42.904 27.311 1.00 55.66 193 LEU F CA 1
ATOM 10285 C C . LEU F 1 220 ? 10.582 -43.081 26.939 1.00 31.89 193 LEU F C 1
ATOM 10286 O O . LEU F 1 220 ? 9.929 -44.007 27.429 1.00 36.12 193 LEU F O 1
ATOM 10291 N N . ARG F 1 221 ? 10.046 -42.204 26.085 1.00 26.95 194 ARG F N 1
ATOM 10292 C CA . ARG F 1 221 ? 8.657 -42.331 25.655 1.00 27.01 194 ARG F CA 1
ATOM 10293 C C . ARG F 1 221 ? 8.425 -43.635 24.899 1.00 34.56 194 ARG F C 1
ATOM 10294 O O . ARG F 1 221 ? 7.491 -44.384 25.204 1.00 36.04 194 ARG F O 1
ATOM 10302 N N . ASP F 1 222 ? 9.261 -43.920 23.901 1.00 28.27 195 ASP F N 1
ATOM 10303 C CA . ASP F 1 222 ? 8.979 -45.163 23.197 1.00 27.61 195 ASP F CA 1
ATOM 10304 C C . ASP F 1 222 ? 9.932 -46.262 23.647 1.00 33.09 195 ASP F C 1
ATOM 10305 O O . ASP F 1 222 ? 11.113 -45.993 23.898 1.00 38.93 195 ASP F O 1
ATOM 10310 N N . PRO F 1 223 ? 9.460 -47.505 23.766 1.00 38.95 196 PRO F N 1
ATOM 10311 C CA . PRO F 1 223 ? 10.362 -48.595 24.156 1.00 32.63 196 PRO F CA 1
ATOM 10312 C C . PRO F 1 223 ? 11.297 -48.976 23.022 1.00 42.90 196 PRO F C 1
ATOM 10313 O O . PRO F 1 223 ? 10.888 -49.087 21.864 1.00 48.58 196 PRO F O 1
ATOM 10317 N N . GLU F 1 224 ? 12.572 -49.165 23.367 1.00 40.21 197 GLU F N 1
ATOM 10318 C CA . GLU F 1 224 ? 13.536 -49.693 22.411 1.00 34.87 197 GLU F CA 1
ATOM 10319 C C . GLU F 1 224 ? 13.448 -51.206 22.283 1.00 41.52 197 GLU F C 1
ATOM 10320 O O . GLU F 1 224 ? 13.833 -51.750 21.242 1.00 42.96 197 GLU F O 1
ATOM 10326 N N . LEU F 1 225 ? 12.950 -51.891 23.310 1.00 26.83 198 LEU F N 1
ATOM 10327 C CA . LEU F 1 225 ? 12.803 -53.339 23.297 1.00 24.63 198 LEU F CA 1
ATOM 10328 C C . LEU F 1 225 ? 11.390 -53.696 23.732 1.00 29.73 198 LEU F C 1
ATOM 10329 O O . LEU F 1 225 ? 10.895 -53.179 24.740 1.00 33.14 198 LEU F O 1
ATOM 10334 N N . LEU F 1 226 ? 10.744 -54.569 22.967 1.00 27.58 199 LEU F N 1
ATOM 10335 C CA . LEU F 1 226 ? 9.422 -55.083 23.296 1.00 31.09 199 LEU F CA 1
ATOM 10336 C C . LEU F 1 226 ? 9.510 -56.600 23.373 1.00 34.75 199 LEU F C 1
ATOM 10337 O O . LEU F 1 226 ? 9.969 -57.249 22.425 1.00 44.13 199 LEU F O 1
ATOM 10342 N N . ILE F 1 227 ? 9.084 -57.159 24.501 1.00 35.77 200 ILE F N 1
ATOM 10343 C CA . ILE F 1 227 ? 9.186 -58.586 24.775 1.00 32.41 200 ILE F CA 1
ATOM 10344 C C . ILE F 1 227 ? 7.782 -59.168 24.838 1.00 41.67 200 ILE F C 1
ATOM 10345 O O . ILE F 1 227 ? 6.914 -58.638 25.544 1.00 48.07 200 ILE F O 1
ATOM 10350 N N . ARG F 1 228 ? 7.559 -60.257 24.107 1.00 39.27 201 ARG F N 1
ATOM 10351 C CA . ARG F 1 228 ? 6.304 -60.993 24.149 1.00 34.51 201 ARG F CA 1
ATOM 10352 C C . ARG F 1 228 ? 6.582 -62.414 24.613 1.00 43.51 201 ARG F C 1
ATOM 10353 O O . ARG F 1 228 ? 7.520 -63.057 24.129 1.00 40.17 201 ARG F O 1
ATOM 10361 N N . THR F 1 229 ? 5.771 -62.900 25.544 1.00 52.67 202 THR F N 1
ATOM 10362 C CA . THR F 1 229 ? 5.965 -64.211 26.141 1.00 49.47 202 THR F CA 1
ATOM 10363 C C . THR F 1 229 ? 4.922 -65.194 25.620 1.00 63.34 202 THR F C 1
ATOM 10364 O O . THR F 1 229 ? 3.958 -64.821 24.943 1.00 57.72 202 THR F O 1
ATOM 10368 N N . SER F 1 230 ? 5.149 -66.472 25.932 1.00 61.73 203 SER F N 1
ATOM 10369 C CA . SER F 1 230 ? 4.269 -67.574 25.546 1.00 64.28 203 SER F CA 1
ATOM 10370 C C . SER F 1 230 ? 4.278 -67.824 24.042 1.00 55.57 203 SER F C 1
ATOM 10371 O O . SER F 1 230 ? 3.304 -68.339 23.489 1.00 70.38 203 SER F O 1
ATOM 10374 N N . GLY F 1 231 ? 5.370 -67.466 23.373 1.00 59.61 204 GLY F N 1
ATOM 10375 C CA . GLY F 1 231 ? 5.526 -67.778 21.959 1.00 65.77 204 GLY F CA 1
ATOM 10376 C C . GLY F 1 231 ? 4.440 -67.223 21.064 1.00 59.21 204 GLY F C 1
ATOM 10377 O O . GLY F 1 231 ? 3.964 -67.923 20.161 1.00 57.63 204 GLY F O 1
ATOM 10378 N N . GLU F 1 232 ? 4.038 -65.976 21.288 1.00 63.93 205 GLU F N 1
ATOM 10379 C CA . GLU F 1 232 ? 2.980 -65.332 20.517 1.00 49.19 205 GLU F CA 1
ATOM 10380 C C . GLU F 1 232 ? 3.609 -64.278 19.613 1.00 46.77 205 GLU F C 1
ATOM 10381 O O . GLU F 1 232 ? 4.039 -63.224 20.089 1.00 62.20 205 GLU F O 1
ATOM 10387 N N . GLU F 1 233 ? 3.669 -64.557 18.312 1.00 41.61 206 GLU F N 1
ATOM 10388 C CA . GLU F 1 233 ? 4.223 -63.592 17.363 1.00 39.79 206 GLU F CA 1
ATOM 10389 C C . GLU F 1 233 ? 3.108 -62.653 16.895 1.00 40.72 206 GLU F C 1
ATOM 10390 O O . GLU F 1 233 ? 2.633 -62.699 15.758 1.00 35.43 206 GLU F O 1
ATOM 10396 N N . ARG F 1 234 ? 2.699 -61.782 17.822 1.00 58.65 207 ARG F N 1
ATOM 10397 C CA . ARG F 1 234 ? 1.632 -60.804 17.628 1.00 40.25 207 ARG F CA 1
ATOM 10398 C C . ARG F 1 234 ? 1.847 -59.638 18.581 1.00 32.01 207 ARG F C 1
ATOM 10399 O O . ARG F 1 234 ? 2.379 -59.813 19.679 1.00 41.47 207 ARG F O 1
ATOM 10407 N N . ILE F 1 235 ? 1.402 -58.457 18.160 1.00 46.18 208 ILE F N 1
ATOM 10408 C CA . ILE F 1 235 ? 1.555 -57.262 18.986 1.00 38.12 208 ILE F CA 1
ATOM 10409 C C . ILE F 1 235 ? 0.393 -57.086 19.962 1.00 42.57 208 ILE F C 1
ATOM 10410 O O . ILE F 1 235 ? 0.581 -56.532 21.051 1.00 41.16 208 ILE F O 1
ATOM 10415 N N . SER F 1 236 ? -0.808 -57.531 19.586 1.00 39.56 209 SER F N 1
ATOM 10416 C CA . SER F 1 236 ? -1.967 -57.552 20.479 1.00 36.76 209 SER F CA 1
ATOM 10417 C C . SER F 1 236 ? -2.344 -56.151 20.958 1.00 33.58 209 SER F C 1
ATOM 10418 O O . SER F 1 236 ? -2.595 -55.934 22.145 1.00 39.66 209 SER F O 1
ATOM 10421 N N . ASN F 1 237 ? -2.382 -55.196 20.029 1.00 27.93 210 ASN F N 1
ATOM 10422 C CA . ASN F 1 237 ? -2.925 -53.857 20.276 1.00 27.05 210 ASN F CA 1
ATOM 10423 C C . ASN F 1 237 ? -2.269 -53.204 21.494 1.00 27.66 210 ASN F C 1
ATOM 10424 O O . ASN F 1 237 ? -2.927 -52.809 22.458 1.00 33.40 210 ASN F O 1
ATOM 10429 N N . PHE F 1 238 ? -0.944 -53.091 21.438 1.00 30.48 211 PHE F N 1
ATOM 10430 C CA . PHE F 1 238 ? -0.170 -52.595 22.573 1.00 35.41 211 PHE F CA 1
ATOM 10431 C C . PHE F 1 238 ? 0.899 -51.635 22.066 1.00 38.05 211 PHE F C 1
ATOM 10432 O O . PHE F 1 238 ? 1.814 -52.049 21.350 1.00 43.05 211 PHE F O 1
ATOM 10440 N N . LEU F 1 239 ? 0.784 -50.361 22.444 1.00 26.21 212 LEU F N 1
ATOM 10441 C CA . LEU F 1 239 ? 1.793 -49.346 22.141 1.00 25.33 212 LEU F CA 1
ATOM 10442 C C . LEU F 1 239 ? 2.101 -49.295 20.646 1.00 32.23 212 LEU F C 1
ATOM 10443 O O . LEU F 1 239 ? 3.258 -49.349 20.225 1.00 39.47 212 LEU F O 1
ATOM 10448 N N . LEU F 1 240 ? 1.048 -49.175 19.833 1.00 33.31 213 LEU F N 1
ATOM 10449 C CA . LEU F 1 240 ? 1.225 -49.238 18.383 1.00 27.41 213 LEU F CA 1
ATOM 10450 C C . LEU F 1 240 ? 2.035 -48.053 17.865 1.00 33.98 213 LEU F C 1
ATOM 10451 O O . LEU F 1 240 ? 2.948 -48.223 17.048 1.00 29.69 213 LEU F O 1
ATOM 10456 N N . TRP F 1 241 ? 1.716 -46.840 18.320 1.00 23.95 214 TRP F N 1
ATOM 10457 C CA . TRP F 1 241 ? 2.509 -45.689 17.905 1.00 25.01 214 TRP F CA 1
ATOM 10458 C C . TRP F 1 241 ? 3.929 -45.780 18.453 1.00 38.97 214 TRP F C 1
ATOM 10459 O O . TRP F 1 241 ? 4.890 -45.405 17.771 1.00 34.29 214 TRP F O 1
ATOM 10470 N N . GLN F 1 242 ? 4.081 -46.306 19.673 1.00 27.79 215 GLN F N 1
ATOM 10471 C CA . GLN F 1 242 ? 5.366 -46.271 20.361 1.00 27.52 215 GLN F CA 1
ATOM 10472 C C . GLN F 1 242 ? 6.363 -47.289 19.811 1.00 31.13 215 GLN F C 1
ATOM 10473 O O . GLN F 1 242 ? 7.572 -47.035 19.839 1.00 28.71 215 GLN F O 1
ATOM 10479 N N . ILE F 1 243 ? 5.899 -48.431 19.302 1.00 24.45 216 ILE F N 1
ATOM 10480 C CA . ILE F 1 243 ? 6.822 -49.489 18.903 1.00 39.57 216 ILE F CA 1
ATOM 10481 C C . ILE F 1 243 ? 7.160 -49.397 17.420 1.00 29.34 216 ILE F C 1
ATOM 10482 O O . ILE F 1 243 ? 7.550 -50.393 16.800 1.00 37.01 216 ILE F O 1
ATOM 10487 N N . ALA F 1 244 ? 7.043 -48.196 16.844 1.00 36.80 217 ALA F N 1
ATOM 10488 C CA . ALA F 1 244 ? 7.299 -48.034 15.417 1.00 34.77 217 ALA F CA 1
ATOM 10489 C C . ALA F 1 244 ? 8.711 -48.464 15.042 1.00 36.38 217 ALA F C 1
ATOM 10490 O O . ALA F 1 244 ? 8.947 -48.895 13.907 1.00 34.67 217 ALA F O 1
ATOM 10492 N N . TYR F 1 245 ? 9.659 -48.354 15.975 1.00 36.03 218 TYR F N 1
ATOM 10493 C CA . TYR F 1 245 ? 11.048 -48.721 15.723 1.00 40.09 218 TYR F CA 1
ATOM 10494 C C . TYR F 1 245 ? 11.606 -49.606 16.830 1.00 35.81 218 TYR F C 1
ATOM 10495 O O . TYR F 1 245 ? 12.822 -49.645 17.031 1.00 41.52 218 TYR F O 1
ATOM 10504 N N . SER F 1 246 ? 10.744 -50.320 17.544 1.00 34.56 219 SER F N 1
ATOM 10505 C CA . SER F 1 246 ? 11.179 -51.149 18.654 1.00 29.65 219 SER F CA 1
ATOM 10506 C C . SER F 1 246 ? 11.729 -52.476 18.153 1.00 48.40 219 SER F C 1
ATOM 10507 O O . SER F 1 246 ? 11.178 -53.086 17.231 1.00 53.28 219 SER F O 1
ATOM 10510 N N . GLU F 1 247 ? 12.820 -52.923 18.770 1.00 30.57 220 GLU F N 1
ATOM 10511 C CA . GLU F 1 247 ? 13.314 -54.271 18.525 1.00 43.80 220 GLU F CA 1
ATOM 10512 C C . GLU F 1 247 ? 12.386 -55.268 19.208 1.00 26.67 220 GLU F C 1
ATOM 10513 O O . GLU F 1 247 ? 12.132 -55.166 20.412 1.00 46.01 220 GLU F O 1
ATOM 10519 N N . LEU F 1 248 ? 11.864 -56.217 18.444 1.00 36.10 221 LEU F N 1
ATOM 10520 C CA . LEU F 1 248 ? 10.921 -57.188 18.974 1.00 39.24 221 LEU F CA 1
ATOM 10521 C C . LEU F 1 248 ? 11.655 -58.438 19.438 1.00 44.47 221 LEU F C 1
ATOM 10522 O O . LEU F 1 248 ? 12.650 -58.852 18.836 1.00 43.41 221 LEU F O 1
ATOM 10527 N N . PHE F 1 249 ? 11.154 -59.034 20.518 1.00 37.07 222 PHE F N 1
ATOM 10528 C CA . PHE F 1 249 ? 11.721 -60.260 21.059 1.00 29.26 222 PHE F CA 1
ATOM 10529 C C . PHE F 1 249 ? 10.593 -61.153 21.549 1.00 40.36 222 PHE F C 1
ATOM 10530 O O . PHE F 1 249 ? 9.729 -60.701 22.307 1.00 46.50 222 PHE F O 1
ATOM 10538 N N . PHE F 1 250 ? 10.609 -62.417 21.124 1.00 32.04 223 PHE F N 1
ATOM 10539 C CA . PHE F 1 250 ? 9.561 -63.375 21.451 1.00 31.79 223 PHE F CA 1
ATOM 10540 C C . PHE F 1 250 ? 10.174 -64.607 22.102 1.00 54.70 223 PHE F C 1
ATOM 10541 O O . PHE F 1 250 ? 11.109 -65.201 21.555 1.00 70.46 223 PHE F O 1
ATOM 10549 N N . THR F 1 251 ? 9.652 -64.983 23.268 1.00 43.99 224 THR F N 1
ATOM 10550 C CA . THR F 1 251 ? 10.017 -66.223 23.936 1.00 35.77 224 THR F CA 1
ATOM 10551 C C . THR F 1 251 ? 8.807 -67.138 24.022 1.00 51.23 224 THR F C 1
ATOM 10552 O O . THR F 1 251 ? 7.693 -66.688 24.312 1.00 45.65 224 THR F O 1
ATOM 10556 N N . LYS F 1 252 ? 9.031 -68.428 23.776 1.00 56.37 225 LYS F N 1
ATOM 10557 C CA . LYS F 1 252 ? 8.004 -69.416 24.074 1.00 58.50 225 LYS F CA 1
ATOM 10558 C C . LYS F 1 252 ? 7.818 -69.610 25.573 1.00 58.15 225 LYS F C 1
ATOM 10559 O O . LYS F 1 252 ? 6.858 -70.271 25.984 1.00 60.54 225 LYS F O 1
ATOM 10565 N N . ALA F 1 253 ? 8.702 -69.042 26.391 1.00 61.84 226 ALA F N 1
ATOM 10566 C CA . ALA F 1 253 ? 8.561 -69.126 27.836 1.00 71.80 226 ALA F CA 1
ATOM 10567 C C . ALA F 1 253 ? 7.341 -68.343 28.302 1.00 61.72 226 ALA F C 1
ATOM 10568 O O . ALA F 1 253 ? 7.083 -67.228 27.841 1.00 71.23 226 ALA F O 1
ATOM 10570 N N . LEU F 1 254 ? 6.588 -68.938 29.221 1.00 72.51 227 LEU F N 1
ATOM 10571 C CA . LEU F 1 254 ? 5.421 -68.281 29.783 1.00 66.49 227 LEU F CA 1
ATOM 10572 C C . LEU F 1 254 ? 5.840 -67.302 30.877 1.00 64.06 227 LEU F C 1
ATOM 10573 O O . LEU F 1 254 ? 6.967 -67.331 31.379 1.00 68.89 227 LEU F O 1
ATOM 10578 N N . TRP F 1 255 ? 4.907 -66.419 31.255 1.00 56.80 228 TRP F N 1
ATOM 10579 C CA . TRP F 1 255 ? 5.274 -65.305 32.128 1.00 69.12 228 TRP F CA 1
ATOM 10580 C C . TRP F 1 255 ? 5.753 -65.753 33.503 1.00 54.08 228 TRP F C 1
ATOM 10581 O O . TRP F 1 255 ? 6.759 -65.204 33.986 1.00 48.58 228 TRP F O 1
ATOM 10592 N N . PRO F 1 256 ? 5.103 -66.699 34.192 1.00 62.56 229 PRO F N 1
ATOM 10593 C CA . PRO F 1 256 ? 5.624 -67.103 35.509 1.00 68.08 229 PRO F CA 1
ATOM 10594 C C . PRO F 1 256 ? 7.044 -67.640 35.463 1.00 55.73 229 PRO F C 1
ATOM 10595 O O . PRO F 1 256 ? 7.778 -67.511 36.451 1.00 70.05 229 PRO F O 1
ATOM 10599 N N . ASP F 1 257 ? 7.459 -68.225 34.344 1.00 48.33 230 ASP F N 1
ATOM 10600 C CA . ASP F 1 257 ? 8.815 -68.732 34.193 1.00 63.16 230 ASP F CA 1
ATOM 10601 C C . ASP F 1 257 ? 9.797 -67.670 33.709 1.00 57.24 230 ASP F C 1
ATOM 10602 O O . ASP F 1 257 ? 10.995 -67.955 33.615 1.00 77.15 230 ASP F O 1
ATOM 10607 N N . PHE F 1 258 ? 9.326 -66.459 33.402 1.00 49.50 231 PHE F N 1
ATOM 10608 C CA . PHE F 1 258 ? 10.205 -65.404 32.909 1.00 52.22 231 PHE F CA 1
ATOM 10609 C C . PHE F 1 258 ? 11.246 -65.039 33.960 1.00 57.14 231 PHE F C 1
ATOM 10610 O O . PHE F 1 258 ? 10.937 -64.363 34.946 1.00 58.24 231 PHE F O 1
ATOM 10618 N N . SER F 1 259 ? 12.479 -65.485 33.752 1.00 57.24 232 SER F N 1
ATOM 10619 C CA . SER F 1 259 ? 13.555 -65.259 34.700 1.00 59.16 232 SER F CA 1
ATOM 10620 C C . SER F 1 259 ? 14.156 -63.868 34.515 1.00 52.50 232 SER F C 1
ATOM 10621 O O . SER F 1 259 ? 13.738 -63.083 33.660 1.00 64.72 232 SER F O 1
ATOM 10624 N N . GLY F 1 260 ? 15.157 -63.557 35.337 1.00 51.70 233 GLY F N 1
ATOM 10625 C CA . GLY F 1 260 ? 16.014 -62.426 35.037 1.00 42.96 233 GLY F CA 1
ATOM 10626 C C . GLY F 1 260 ? 16.962 -62.719 33.894 1.00 44.02 233 GLY F C 1
ATOM 10627 O O . GLY F 1 260 ? 17.351 -61.809 33.157 1.00 56.36 233 GLY F O 1
ATOM 10628 N N . ASP F 1 261 ? 17.348 -63.988 33.732 1.00 59.69 234 ASP F N 1
ATOM 10629 C CA . ASP F 1 261 ? 18.110 -64.394 32.555 1.00 68.48 234 ASP F CA 1
ATOM 10630 C C . ASP F 1 261 ? 17.291 -64.191 31.287 1.00 62.07 234 ASP F C 1
ATOM 10631 O O . ASP F 1 261 ? 17.799 -63.670 30.286 1.00 52.21 234 ASP F O 1
ATOM 10636 N N . THR F 1 262 ? 16.015 -64.605 31.315 1.00 51.00 235 THR F N 1
ATOM 10637 C CA . THR F 1 262 ? 15.142 -64.426 30.156 1.00 58.96 235 THR F CA 1
ATOM 10638 C C . THR F 1 262 ? 15.079 -62.965 29.739 1.00 56.49 235 THR F C 1
ATOM 10639 O O . THR F 1 262 ? 15.071 -62.649 28.543 1.00 52.91 235 THR F O 1
ATOM 10643 N N . LEU F 1 263 ? 15.031 -62.056 30.713 1.00 60.37 236 LEU F N 1
ATOM 10644 C CA . LEU F 1 263 ? 15.155 -60.641 30.390 1.00 58.60 236 LEU F CA 1
ATOM 10645 C C . LEU F 1 263 ? 16.553 -60.324 29.876 1.00 45.97 236 LEU F C 1
ATOM 10646 O O . LEU F 1 263 ? 16.709 -59.597 28.889 1.00 35.37 236 LEU F O 1
ATOM 10651 N N . GLU F 1 264 ? 17.581 -60.882 30.518 1.00 56.73 237 GLU F N 1
ATOM 10652 C CA . GLU F 1 264 ? 18.950 -60.567 30.128 1.00 62.54 237 GLU F CA 1
ATOM 10653 C C . GLU F 1 264 ? 19.254 -61.043 28.711 1.00 61.80 237 GLU F C 1
ATOM 10654 O O . GLU F 1 264 ? 19.939 -60.344 27.955 1.00 50.64 237 GLU F O 1
ATOM 10660 N N . THR F 1 265 ? 18.751 -62.221 28.320 1.00 52.05 238 THR F N 1
ATOM 10661 C CA . THR F 1 265 ? 18.955 -62.646 26.937 1.00 57.59 238 THR F CA 1
ATOM 10662 C C . THR F 1 265 ? 18.127 -61.810 25.971 1.00 59.23 238 THR F C 1
ATOM 10663 O O . THR F 1 265 ? 18.554 -61.580 24.834 1.00 54.13 238 THR F O 1
ATOM 10667 N N . ALA F 1 266 ? 16.946 -61.352 26.396 1.00 57.70 239 ALA F N 1
ATOM 10668 C CA . ALA F 1 266 ? 16.187 -60.423 25.565 1.00 50.20 239 ALA F CA 1
ATOM 10669 C C . ALA F 1 266 ? 16.971 -59.139 25.341 1.00 45.67 239 ALA F C 1
ATOM 10670 O O . ALA F 1 266 ? 16.945 -58.566 24.245 1.00 50.95 239 ALA F O 1
ATOM 10672 N N . ILE F 1 267 ? 17.679 -58.675 26.372 1.00 39.98 240 ILE F N 1
ATOM 10673 C CA . ILE F 1 267 ? 18.564 -57.530 26.208 1.00 44.50 240 ILE F CA 1
ATOM 10674 C C . ILE F 1 267 ? 19.750 -57.904 25.328 1.00 55.68 240 ILE F C 1
ATOM 10675 O O . ILE F 1 267 ? 20.259 -57.068 24.571 1.00 48.25 240 ILE F O 1
ATOM 10680 N N . ALA F 1 268 ? 20.192 -59.165 25.391 1.00 59.66 241 ALA F N 1
ATOM 10681 C CA . ALA F 1 268 ? 21.266 -59.623 24.514 1.00 55.59 241 ALA F CA 1
ATOM 10682 C C . ALA F 1 268 ? 20.834 -59.590 23.052 1.00 63.09 241 ALA F C 1
ATOM 10683 O O . ALA F 1 268 ? 21.632 -59.249 22.170 1.00 65.55 241 ALA F O 1
ATOM 10685 N N . SER F 1 269 ? 19.577 -59.946 22.777 1.00 53.26 242 SER F N 1
ATOM 10686 C CA . SER F 1 269 ? 19.040 -59.771 21.432 1.00 59.67 242 SER F CA 1
ATOM 10687 C C . SER F 1 269 ? 19.057 -58.305 21.026 1.00 60.01 242 SER F C 1
ATOM 10688 O O . SER F 1 269 ? 19.398 -57.974 19.884 1.00 70.86 242 SER F O 1
ATOM 10691 N N . PHE F 1 270 ? 18.688 -57.411 21.951 1.00 52.63 243 PHE F N 1
ATOM 10692 C CA . PHE F 1 270 ? 18.704 -55.982 21.653 1.00 48.79 243 PHE F CA 1
ATOM 10693 C C . PHE F 1 270 ? 20.111 -55.511 21.317 1.00 51.62 243 PHE F C 1
ATOM 10694 O O . PHE F 1 270 ? 20.301 -54.694 20.406 1.00 48.25 243 PHE F O 1
ATOM 10702 N N . GLN F 1 271 ? 21.115 -56.030 22.029 1.00 57.33 244 GLN F N 1
ATOM 10703 C CA . GLN F 1 271 ? 22.519 -55.715 21.765 1.00 65.49 244 GLN F CA 1
ATOM 10704 C C . GLN F 1 271 ? 23.011 -56.278 20.440 1.00 77.20 244 GLN F C 1
ATOM 10705 O O . GLN F 1 271 ? 24.223 -56.240 20.195 1.00 75.43 244 GLN F O 1
ATOM 10711 N N . ASN F 1 272 ? 22.094 -56.779 19.608 1.00 96.53 245 ASN F N 1
ATOM 10712 C CA . ASN F 1 272 ? 22.426 -57.456 18.355 1.00 71.19 245 ASN F CA 1
ATOM 10713 C C . ASN F 1 272 ? 23.355 -58.639 18.596 1.00 82.42 245 ASN F C 1
ATOM 10714 O O . ASN F 1 272 ? 24.160 -58.995 17.732 1.00 99.01 245 ASN F O 1
ATOM 10719 N N . ARG F 1 273 ? 23.226 -59.257 19.769 1.00 80.48 246 ARG F N 1
ATOM 10720 C CA . ARG F 1 273 ? 24.094 -60.349 20.194 1.00 99.11 246 ARG F CA 1
ATOM 10721 C C . ARG F 1 273 ? 25.559 -59.931 20.099 1.00 115.63 246 ARG F C 1
ATOM 10722 O O . ARG F 1 273 ? 26.040 -59.132 20.904 1.00 108.21 246 ARG F O 1
#